Protein 6PFN (pdb70)

CATH classification: 3.40.50.720 (+1 more: 3.40.50.261)

Nearest PDB structures (foldseek):
  6pfn-assembly1_B  TM=1.003E+00  e=1.821E-72  Francisella tularensis subsp. tularensis SCHU S4
  6mgg-assembly2_D  TM=9.702E-01  e=1.115E-62  Francisella tularensis subsp. tularensis SCHU S4
  6pfn-assembly2_D  TM=9.634E-01  e=1.049E-62  Francisella tularensis subsp. tularensis SCHU S4
  6mgg-assembly1_B  TM=9.811E-01  e=5.110E-62  Francisella tularensis subsp. tularensis SCHU S4
  2nu6-assembly1_B  TM=9.637E-01  e=7.414E-46  Escherichia coli

Solvent-accessible surface area: 51787 Å² total; per-residue (Å²): 41,16,56,2,55,152,107,12,84,0,0,0,4,13,0,32,34,176,44,1,31,76,5,2,80,82,5,52,91,63,57,7,62,4,23,0,0,5,24,106,74,97,27,82,70,98,39,47,129,67,59,2,27,60,52,0,70,86,0,27,93,68,23,51,5,62,1,0,5,0,29,18,86,14,59,121,0,70,107,12,0,48,59,0,9,94,23,41,0,99,9,0,0,0,14,16,115,18,3,0,19,14,7,3,8,58,0,24,34,72,15,152,115,73,108,20,112,1,0,0,0,20,7,8,1,0,1,0,0,60,34,1,6,3,4,16,6,25,9,160,22,16,55,118,15,56,0,0,0,0,0,10,2,20,12,0,5,3,4,0,0,15,29,0,28,152,29,20,6,0,0,0,0,6,0,2,1,1,0,7,20,1,20,3,5,32,6,55,64,0,0,121,32,0,32,103,6,125,55,1,87,0,0,0,0,1,1,0,0,0,15,30,31,0,37,64,0,2,101,46,9,112,127,75,17,126,39,52,9,0,0,1,1,0,1,75,23,9,34,91,53,75,111,0,4,21,31,0,0,49,14,70,46,43,123,0,30,5,96,64,0,1,50,23,0,119,80,17,72,10,28,39,10,105,10,0,27,66,0,0,127,50,0,73,110,63,35,66,44,106,28,107,128,178,174,36,54,11,8,17,54,13,10,14,89,15,8,74,90,51,68,5,80,4,5,108,35,59,46,0,108,60,33,83,70,0,4,116,3,17,95,138,54,64,38,154,71,1,16,0,9,0,2,6,27,18,33,27,12,43,209,38,26,0,45,94,100,1,122,41,35,88,59,0,77,90,23,0,102,71,18,33,61,118,80,14,75,10,160,99,29,81,102,110,8,27,36,1,79,10,0,0,0,2,47,48,9,166,45,54,93,73,69,0,12,0,0,0,48,17,38,65,61,37,78,31,5,6,1,33,2,0,44,64,10,38,81,82,28,95,99,16,44,122,33,16,86,116,84,27,35,134,14,92,2,54,35,166,87,10,9,63,53,104,26,0,103,93,6,0,125,140,1,42,6,128,53,148,33,21,84,23,0,15,134,9,0,54,8,0,31,111,0,0,69,82,9,3,2,35,50,2,49,2,33,17,0,0,3,58,137,108,17,48,4,4,4,20,48,34,94,1,31,1,19,69,38,0,14,94,91,27,96,177,23,77,85,52,86,35,94,46,13,61,45,75,114,38,28,133,14,49,97,125,155,60,43,42,7,42,39,185,25,117,9,15,6,72,0,2,23,2,1,0,0,0,0,0,0,6,0,0,52,85,82,18,3,74,6,30,7,0,34,18,68,46,76,0,41,0,21,37,10,13,82,59,198,120,100,38,0,34,27,145,164,63,95,17,136,25,8,35,41,0,0,44,66,2,48,166,69,48,14,66,3,51,137,125,10,72,0,0,0,4,14,0,31,36,181,81,1,30,107,25,2,77,83,6,52,92,65,48,6,66,4,21,0,0,4,25,104,76,100,30,78,68,104,38,49,126,69,53,2,30,60,50,0,70,85,0,26,94,71,24,43,5,61,1,0,5,0,28,20,87,13,56,118,1,74,105,10,0,48,58,0,8,94,25,40,0,104,9,0,0,0,24,15,114,10,7,0,23,12,7,4,9,61,1,26,32,73,12,153,116,74,112,20,97,1,0,0,0,27,7,9,1,0,0,0,0,49,28,1,8,2,4,62,5,29,8,163,24,16,74,108,14,49,0,0,0,0,0,10,2,21,16,0,6,9,4,0,0,14,30,0,34,168,48,28,4,0,0,0,0,5,0,3,1,2,0,11,24,2,23,4,3,35,6,38,44,0,0,94,30,0,32,120,6,124,51,1,88,0,0,0,0,2,0,0,0,0,19,62,33,0,41,65,0,1,98,44,9,110,131,70,14,126,39,47,9,0,0,1,0,0,1,65,19,10,30,97,49,70,105,0,19,24,21,0,0,49,10,67,39,50,132,3,33,4,88,73,0,2,60,23,0,117,83,17,70,9,28,38,10,98,6,0,24,61,0,0,110,57,0,86,97,66,35,50,46,144,78,194,119,34,70,9,8,9,54,14,0,6,86,15,2,66,90,52,64,6,86,10,5,114,34,59,36,0,105,61,30,95,65,0,4,127,3,17,91,141,53,65,35,165,78,1,18,0,13,0,2,5,32,4,9,24,16,42,191,36,26,0,47,95,100,2,131,38,28,90,57,0,82,99,20,0,113,73,4,39,74,87,62,2,70,10,154,100,25,91,60,81,10,26,35,0,76,9,0,0,0,2,51,53,1,80,93,30,82,68,51,0,8,0,0,0,43,19,42,68,59,36,79,31,4,10,2,37,2,0,49,48,12,53,54,89,27,98,82,5,46,161,100,22,81,127,93,25,35,135,14,98,2,54,35,160,88,10,9,62,54,105,26,0,99,94,6,0,130,145,4,46,5,131,54,142,34,20,77,10,0,14,129,8,0,52,8,0,32,115,0,0,69,87,9,3,1,36,74,3,53,0,27,20,0,0,0,62,130,109,13,48,3,5,1,13,29,6,64,2,40,2,15,54,39,0,13,96,90,28,99,177,21,78,85,50,90,36,105,44,15,61,62,81,48,48,28,84,0,58,104,64,128,3,68,8,9,51,28,170,9,57,9,0,0,6,0,27,24,3,1,0,0,0,0,0,0,6,0,0,62,90,89,58,4,93,4,2,1,0,0,25,55,139,99,49,48,30,0,36,100,8,1,82,89,37,128,93,7,150,10,8,0,16,0,44,47,57,165,17,93,120,144,126,71,20,75,43,148,60,6,36,73,2,0,92,125,10,78

InterPro domains:
  IPR003781 CoA-binding [PF02629] (6-99)
  IPR003781 CoA-binding [SM00881] (4-100)
  IPR005810 Succinyl-CoA ligase, alpha subunit [MF_01988] (1-288)
  IPR005810 Succinyl-CoA ligase, alpha subunit [PIRSF001553] (1-287)
  IPR005810 Succinyl-CoA ligase, alpha subunit [TIGR01019] (4-287)
  IPR005811 ATP-citrate synthase/succinyl-CoA ligase, C-terminal domain [PF00549] (151-270)
  IPR016102 Succinyl-CoA synthetase-like [G3DSA:3.40.50.261] (120-289)
  IPR016102 Succinyl-CoA synthetase-like [SSF52210] (123-286)
  IPR017440 ATP-citrate lyase/succinyl-CoA ligase, active site [PS00399] (236-249)
  IPR033847 ATP-citrate lyase/succinyl-CoA ligase, conserved site [PS01216] (152-181)
  IPR036291 NAD(P)-binding domain superfamily [SSF51735] (1-122)

Secondary structure (DSSP, 8-state):
--S--TT-EEEEETTTSHHHHHHHHHHHHHT-EEEEEE-TT-TT-EETTEEEESSHHHHHHHH---EEEE---GGGHHHHHHHHHHHT-SEEEE--S---HHHHHHHHHHGGGSS-EEE-SSS-EEEETTTEEEESS-GGG--EEEEEEEES-SHHHHHHHHHHHHTT--EEEEEE--SSSS-SS-HHHHHHHHHT-TT--EEEEEEESSSSHHHHHHHHHHHH--S-EEEEEE-TTPPTT---SSTT---BTTBS-HHHHHHHHHHTT-EE-S-GGGHHHHHHHHH----TTT-/-B--HHHHHHHHHHTT--B--EEEESSHHHHHHHHHHH--S-EEEEE--SSS-TTTTT-EEEE-SHHHHHHHHHHHTTSPBP-TTS-TT-B----EEEEE----EEEEEEEEEEEETTTTEEEEEEES--SS-HHHHHHH-GGG-EEEEPPTTT---HHHHHHHHHHTT--THHHHHHHHHHHHHHHHHHHTTEEEEEEEEEEEETT--EEE-SEEEEE-GGGGGG-HHHHTT--GGGS-HHHHHHHHTT-EEEE-SSSBEEEESSHHHHHHHHHHHHTTT--B-EEEE--EEEE---SSS---EEEE--EEESSHHHHHHHHHH-/--S--TT-EEEEETTTSHHHHHHHHHHHHHT-EEEEEE-TT-TT-EETTEEEES-HHHHHHHH---EEEE---GGGHHHHHHHHHHHT-SEEEE--S---HHHHHHHHHHTTTSS-EEE-SSS-EEEETTTEEEESS-GGG--EEEEEEEES-SHHHHHHHHHHHHTT--EEEEEE--SSSS-SS-HHHHHHHHHT-TT--EEEEEEESSSSHHHHHHHHHHHH--S-EEEEEE-TTPPTT---SSTT---BTTBS-HHHHHHHHHHTT-EE-S-TTSHHHHHHHHH------/-B--HHHHHHHHHHTT-EE--EEEESSHHHHHHHHHHHT-S-EEEEE--S-S-TTTTT-EEEESSHHHHHHHHHHHTTSEE--TTS-TT-EE---EEEEE---SEEEEEEEEEEEETTTTEEEEEEES-TTS-HHHHHHH-GGG-EEEEPPTTT-S-HHHHHHHHHHTT--THHHHHHHHHHHHHHHHHHHHTEEEEEEEEEEEETTS-EEESSEEEEE-GGGGGG-HHHHTT--GGGS-HHHHHHHHTT-EEEE-S-SEEEEESSHHHHHHHHHHHHHTT--EEEEEE--HHHHHHHHHHHSTT--EEEEE-----TT--EEEE--HHHHHHHH-

Organism: Francisella tularensis subsp. tularensis (strain SCHU S4 / Schu 4) (NCBI:txid177416)

Structure (mmCIF, N/CA/C/O backbone):
data_6PFN
#
_entry.id   6PFN
#
_cell.length_a   69.073
_cell.length_b   158.735
_cell.length_c   73.017
_cell.angle_alpha   90.000
_cell.angle_beta   113.110
_cell.angle_gamma   90.000
#
_symmetry.space_group_name_H-M   'P 1 21 1'
#
loop_
_entity.id
_entity.type
_entity.pdbx_description
1 polymer 'Succinate--CoA ligase [ADP-forming] subunit alpha'
2 polymer 'Succinate--CoA ligase [ADP-forming] subunit beta'
3 non-polymer 'COENZYME A'
4 non-polymer 'ACETATE ION'
5 non-polymer 1,2-ETHANEDIOL
6 water water
#
loop_
_atom_site.group_PDB
_atom_site.id
_atom_site.type_symbol
_atom_site.label_atom_id
_atom_site.label_alt_id
_atom_site.label_comp_id
_atom_site.label_asym_id
_atom_site.label_entity_id
_atom_site.label_seq_id
_atom_site.pdbx_PDB_ins_code
_atom_site.Cartn_x
_atom_site.Cartn_y
_atom_site.Cartn_z
_atom_site.occupancy
_atom_site.B_iso_or_equiv
_atom_site.auth_seq_id
_atom_site.auth_comp_id
_atom_site.auth_asym_id
_atom_site.auth_atom_id
_atom_site.pdbx_PDB_model_num
ATOM 1 N N . SER A 1 2 ? -27.354 4.163 33.116 1.00 26.06 2 SER A N 1
ATOM 2 C CA . SER A 1 2 ? -26.172 3.284 33.216 1.00 23.91 2 SER A CA 1
ATOM 3 C C . SER A 1 2 ? -26.059 2.462 31.941 1.00 22.67 2 SER A C 1
ATOM 4 O O . SER A 1 2 ? -27.079 2.405 31.173 1.00 22.83 2 SER A O 1
ATOM 7 N N . VAL A 1 3 ? -24.895 1.835 31.695 1.00 20.83 3 VAL A N 1
ATOM 8 C CA . VAL A 1 3 ? -24.746 0.918 30.528 1.00 20.86 3 VAL A CA 1
ATOM 9 C C . VAL A 1 3 ? -24.144 -0.394 30.993 1.00 19.22 3 VAL A C 1
ATOM 10 O O . VAL A 1 3 ? -23.414 -0.376 32.010 1.00 18.05 3 VAL A O 1
ATOM 14 N N . LEU A 1 4 ? -24.583 -1.456 30.309 1.00 19.96 4 LEU A N 1
ATOM 15 C CA . LEU A 1 4 ? -24.024 -2.838 30.324 1.00 19.61 4 LEU A CA 1
ATOM 16 C C . LEU A 1 4 ? -24.260 -3.566 31.661 1.00 20.15 4 LEU A C 1
ATOM 17 O O . LEU A 1 4 ? -24.485 -4.790 31.591 1.00 21.41 4 LEU A O 1
ATOM 22 N N . VAL A 1 5 ? -24.048 -2.932 32.814 1.00 19.42 5 VAL A N 1
ATOM 23 C CA . VAL A 1 5 ? -24.202 -3.667 34.119 1.00 20.01 5 VAL A CA 1
ATOM 24 C C . VAL A 1 5 ? -25.133 -2.870 35.021 1.00 21.04 5 VAL A C 1
ATOM 25 O O . VAL A 1 5 ? -25.085 -1.620 35.012 1.00 20.31 5 VAL A O 1
ATOM 29 N N . ASP A 1 6 ? -25.944 -3.579 35.777 1.00 20.25 6 ASP A N 1
ATOM 30 C CA . ASP A 1 6 ? -26.907 -2.927 36.695 1.00 21.09 6 ASP A CA 1
ATOM 31 C C . ASP A 1 6 ? -27.226 -3.928 37.814 1.00 20.22 6 ASP A C 1
ATOM 32 O O . ASP A 1 6 ? -26.590 -4.949 37.881 1.00 20.12 6 ASP A O 1
ATOM 37 N N . LYS A 1 7 ? -28.153 -3.590 38.705 1.00 22.47 7 LYS A N 1
ATOM 38 C CA . LYS A 1 7 ? -28.424 -4.407 39.910 1.00 22.71 7 LYS A CA 1
ATOM 39 C C . LYS A 1 7 ? -28.928 -5.796 39.515 1.00 21.84 7 LYS A C 1
ATOM 40 O O . LYS A 1 7 ? -28.865 -6.673 40.385 1.00 22.82 7 LYS A O 1
ATOM 46 N N . ASN A 1 8 ? -29.343 -6.045 38.260 1.00 19.06 8 ASN A N 1
ATOM 47 C CA . ASN A 1 8 ? -29.857 -7.370 37.838 1.00 19.47 8 ASN A CA 1
ATOM 48 C C . ASN A 1 8 ? -28.735 -8.268 37.283 1.00 19.17 8 ASN A C 1
ATOM 49 O O . ASN A 1 8 ? -28.966 -9.463 37.052 1.00 18.65 8 ASN A O 1
ATOM 54 N N . THR A 1 9 ? -27.549 -7.724 37.082 1.00 17.37 9 THR A N 1
ATOM 55 C CA . THR A 1 9 ? -26.445 -8.461 36.425 1.00 17.52 9 THR A CA 1
ATOM 56 C C . THR A 1 9 ? -26.003 -9.635 37.282 1.00 17.90 9 THR A C 1
ATOM 57 O O . THR A 1 9 ? -25.701 -9.406 38.466 1.00 18.98 9 THR A O 1
ATOM 61 N N . LYS A 1 10 ? -25.970 -10.833 36.716 1.00 17.98 10 LYS A N 1
ATOM 62 C CA . LYS A 1 10 ? -25.471 -12.042 37.407 1.00 19.33 10 LYS A CA 1
ATOM 63 C C . LYS A 1 10 ? -24.032 -12.311 36.947 1.00 18.42 10 LYS A C 1
ATOM 64 O O . LYS A 1 10 ? -23.822 -12.546 35.743 1.00 17.92 10 LYS A O 1
ATOM 70 N N . VAL A 1 11 ? -23.097 -12.321 37.902 1.00 16.87 11 VAL A N 1
ATOM 71 C CA . VAL A 1 11 ? -21.660 -12.301 37.574 1.00 17.45 11 VAL A CA 1
ATOM 72 C C . VAL A 1 11 ? -21.044 -13.653 37.938 1.00 17.08 11 VAL A C 1
ATOM 73 O O . VAL A 1 11 ? -21.066 -14.008 39.136 1.00 17.02 11 VAL A O 1
ATOM 77 N N . LEU A 1 12 ? -20.351 -14.286 37.000 1.00 16.20 12 LEU A N 1
ATOM 78 C CA . LEU A 1 12 ? -19.437 -15.406 37.265 1.00 17.17 12 LEU A CA 1
ATOM 79 C C . LEU A 1 12 ? -17.986 -14.921 37.355 1.00 18.11 12 LEU A C 1
ATOM 80 O O . LEU A 1 12 ? -17.628 -13.845 36.797 1.00 18.52 12 LEU A O 1
ATOM 85 N N . VAL A 1 13 ? -17.173 -15.625 38.137 1.00 17.38 13 VAL A N 1
ATOM 86 C CA . VAL A 1 13 ? -15.736 -15.269 38.294 1.00 17.50 13 VAL A CA 1
ATOM 87 C C . VAL A 1 13 ? -14.887 -16.424 37.779 1.00 17.51 13 VAL A C 1
ATOM 88 O O . VAL A 1 13 ? -15.027 -17.551 38.246 1.00 17.12 13 VAL A O 1
ATOM 92 N N . GLN A 1 14 ? -14.092 -16.173 36.727 1.00 16.17 14 GLN A N 1
ATOM 93 C CA . GLN A 1 14 ? -13.092 -17.137 36.236 1.00 17.22 14 GLN A CA 1
ATOM 94 C C . GLN A 1 14 ? -11.789 -16.920 37.027 1.00 18.00 14 GLN A C 1
ATOM 95 O O . GLN A 1 14 ? -11.285 -15.780 37.092 1.00 18.04 14 GLN A O 1
ATOM 101 N N . GLY A 1 15 ? -11.311 -17.978 37.682 1.00 18.11 15 GLY A N 1
ATOM 102 C CA . GLY A 1 15 ? -10.221 -17.933 38.684 1.00 19.31 15 GLY A CA 1
ATOM 103 C C . GLY A 1 15 ? -10.749 -17.496 40.050 1.00 20.13 15 GLY A C 1
ATOM 104 O O . GLY A 1 15 ? -10.065 -16.829 40.777 1.00 19.85 15 GLY A O 1
ATOM 105 N N . PHE A 1 16 ? -11.988 -17.882 40.358 1.00 21.20 16 PHE A N 1
ATOM 106 C CA . PHE A 1 16 ? -12.778 -17.465 41.535 1.00 20.44 16 PHE A CA 1
ATOM 107 C C . PHE A 1 16 ? -12.002 -17.837 42.811 1.00 21.20 16 PHE A C 1
ATOM 108 O O . PHE A 1 16 ? -12.064 -17.094 43.789 1.00 20.81 16 PHE A O 1
ATOM 116 N N . THR A 1 17 ? -11.339 -18.970 42.779 1.00 21.71 17 THR A N 1
ATOM 117 C CA . THR A 1 17 ? -10.708 -19.575 43.979 1.00 24.02 17 THR A CA 1
ATOM 118 C C . THR A 1 17 ? -9.300 -19.016 44.207 1.00 24.49 17 THR A C 1
ATOM 119 O O . THR A 1 17 ? -8.720 -19.268 45.295 1.00 22.19 17 THR A O 1
ATOM 123 N N . GLY A 1 18 ? -8.774 -18.263 43.255 1.00 24.59 18 GLY A N 1
ATOM 124 C CA . GLY A 1 18 ? -7.465 -17.611 43.373 1.00 25.55 18 GLY A CA 1
ATOM 125 C C . GLY A 1 18 ? -7.462 -16.460 44.351 1.00 26.05 18 GLY A C 1
ATOM 126 O O . GLY A 1 18 ? -8.524 -16.000 44.841 1.00 25.82 18 GLY A O 1
ATOM 127 N N . LYS A 1 19 ? -6.278 -15.915 44.576 1.00 27.76 19 LYS A N 1
ATOM 128 C CA A LYS A 1 19 ? -6.049 -14.816 45.548 0.60 28.21 19 LYS A CA 1
ATOM 129 C CA B LYS A 1 19 ? -6.059 -14.813 45.548 0.40 26.99 19 LYS A CA 1
ATOM 130 C C . LYS A 1 19 ? -6.881 -13.575 45.180 1.00 27.39 19 LYS A C 1
ATOM 131 O O . LYS A 1 19 ? -7.637 -13.071 46.065 1.00 25.25 19 LYS A O 1
ATOM 142 N N . ASN A 1 20 ? -6.718 -13.062 43.950 1.00 25.43 20 ASN A N 1
ATOM 143 C CA . ASN A 1 20 ? -7.435 -11.837 43.513 1.00 25.77 20 ASN A CA 1
ATOM 144 C C . ASN A 1 20 ? -8.899 -12.201 43.259 1.00 22.35 20 ASN A C 1
ATOM 145 O O . ASN A 1 20 ? -9.743 -11.417 43.611 1.00 22.77 20 ASN A O 1
ATOM 150 N N . GLY A 1 21 ? -9.203 -13.341 42.673 1.00 22.40 21 GLY A N 1
ATOM 151 C CA . GLY A 1 21 ? -10.621 -13.732 42.496 1.00 23.22 21 GLY A CA 1
ATOM 152 C C . GLY A 1 21 ? -11.352 -13.728 43.829 1.00 23.03 21 GLY A C 1
ATOM 153 O O . GLY A 1 21 ? -12.500 -13.234 43.921 1.00 22.20 21 GLY A O 1
ATOM 154 N N . THR A 1 22 ? -10.683 -14.222 44.860 1.00 22.79 22 THR A N 1
ATOM 155 C CA . THR A 1 22 ? -11.318 -14.331 46.201 1.00 22.70 22 THR A CA 1
ATOM 156 C C . THR A 1 22 ? -11.496 -12.926 46.764 1.00 22.80 22 THR A C 1
ATOM 157 O O . THR A 1 22 ? -12.641 -12.541 47.110 1.00 23.83 22 THR A O 1
ATOM 161 N N . PHE A 1 23 ? -10.419 -12.145 46.842 1.00 23.66 23 PHE A N 1
ATOM 162 C CA . PHE A 1 23 ? -10.427 -10.798 47.451 1.00 24.58 23 PHE A CA 1
ATOM 163 C C . PHE A 1 23 ? -11.501 -9.922 46.796 1.00 23.70 23 PHE A C 1
ATOM 164 O O . PHE A 1 23 ? -12.356 -9.333 47.468 1.00 22.17 23 PHE A O 1
ATOM 172 N N . HIS A 1 24 ? -11.438 -9.788 45.466 1.00 22.14 24 HIS A N 1
ATOM 173 C CA . HIS A 1 24 ? -12.319 -8.841 44.742 1.00 21.46 24 HIS A CA 1
ATOM 174 C C . HIS A 1 24 ? -13.746 -9.377 44.718 1.00 20.66 24 HIS A C 1
ATOM 175 O O . HIS A 1 24 ? -14.621 -8.541 44.731 1.00 20.51 24 HIS A O 1
ATOM 182 N N . SER A 1 25 ? -13.961 -10.680 44.722 1.00 21.08 25 SER A N 1
ATOM 183 C CA . SER A 1 25 ? -15.337 -11.223 44.796 1.00 22.19 25 SER A CA 1
ATOM 184 C C . SER A 1 25 ? -15.921 -10.849 46.162 1.00 21.75 25 SER A C 1
ATOM 185 O O . SER A 1 25 ? -17.097 -10.472 46.230 1.00 21.21 25 SER A O 1
ATOM 188 N N . GLU A 1 26 ? -15.123 -10.935 47.229 1.00 22.75 26 GLU A N 1
ATOM 189 C CA . GLU A 1 26 ? -15.609 -10.572 48.592 1.00 23.41 26 GLU A CA 1
ATOM 190 C C . GLU A 1 26 ? -16.013 -9.102 48.623 1.00 22.20 26 GLU A C 1
ATOM 191 O O . GLU A 1 26 ? -17.086 -8.785 49.125 1.00 21.68 26 GLU A O 1
ATOM 197 N N . GLN A 1 27 ? -15.201 -8.217 48.049 1.00 21.99 27 GLN A N 1
ATOM 198 C CA . GLN A 1 27 ? -15.520 -6.780 47.941 1.00 22.02 27 GLN A CA 1
ATOM 199 C C . GLN A 1 27 ? -16.765 -6.593 47.075 1.00 20.79 27 GLN A C 1
ATOM 200 O O . GLN A 1 27 ? -17.572 -5.737 47.422 1.00 20.50 27 GLN A O 1
ATOM 206 N N . ALA A 1 28 ? -16.880 -7.303 45.932 1.00 20.69 28 ALA A N 1
ATOM 207 C CA . ALA A 1 28 ? -18.079 -7.145 45.085 1.00 20.13 28 ALA A CA 1
ATOM 208 C C . ALA A 1 28 ? -19.350 -7.542 45.881 1.00 19.40 28 ALA A C 1
ATOM 209 O O . ALA A 1 28 ? -20.378 -6.834 45.805 1.00 19.22 28 ALA A O 1
ATOM 211 N N . ILE A 1 29 ? -19.298 -8.642 46.599 1.00 20.17 29 ILE A N 1
ATOM 212 C CA . ILE A 1 29 ? -20.473 -9.119 47.393 1.00 21.04 29 ILE A CA 1
ATOM 213 C C . ILE A 1 29 ? -20.828 -8.056 48.436 1.00 21.48 29 ILE A C 1
ATOM 214 O O . ILE A 1 29 ? -22.020 -7.734 48.573 1.00 21.79 29 ILE A O 1
ATOM 219 N N . ALA A 1 30 ? -19.838 -7.470 49.106 1.00 22.05 30 ALA A N 1
ATOM 220 C CA . ALA A 1 30 ? -20.064 -6.433 50.144 1.00 23.05 30 ALA A CA 1
ATOM 221 C C . ALA A 1 30 ? -20.711 -5.196 49.506 1.00 23.61 30 ALA A C 1
ATOM 222 O O . ALA A 1 30 ? -21.515 -4.515 50.152 1.00 23.48 30 ALA A O 1
ATOM 224 N N . TYR A 1 31 ? -20.398 -4.921 48.230 1.00 21.60 31 TYR A N 1
ATOM 225 C CA . TYR A 1 31 ? -20.951 -3.781 47.458 1.00 22.36 31 TYR A CA 1
ATOM 226 C C . TYR A 1 31 ? -22.394 -4.047 46.985 1.00 22.79 31 TYR A C 1
ATOM 227 O O . TYR A 1 31 ? -23.026 -3.096 46.473 1.00 23.45 31 TYR A O 1
ATOM 236 N N . GLY A 1 32 ? -22.875 -5.297 47.015 1.00 22.37 32 GLY A N 1
ATOM 237 C CA . GLY A 1 32 ? -24.227 -5.650 46.542 1.00 22.23 32 GLY A CA 1
ATOM 238 C C . GLY A 1 32 ? -24.226 -6.195 45.126 1.00 22.08 32 GLY A C 1
ATOM 239 O O . GLY A 1 32 ? -25.329 -6.362 44.579 1.00 23.19 32 GLY A O 1
ATOM 240 N N . THR A 1 33 ? -23.054 -6.507 44.577 1.00 19.83 33 THR A N 1
ATOM 241 C CA . THR A 1 33 ? -22.910 -7.190 43.280 1.00 19.60 33 THR A CA 1
ATOM 242 C C . THR A 1 33 ? -23.260 -8.661 43.409 1.00 18.75 33 THR A C 1
ATOM 243 O O . THR A 1 33 ? -22.851 -9.348 44.426 1.00 17.63 33 THR A O 1
ATOM 247 N N . ASN A 1 34 ? -24.015 -9.133 42.434 1.00 17.43 34 ASN A N 1
ATOM 248 C CA . ASN A 1 34 ? -24.520 -10.512 42.406 1.00 17.71 34 ASN A CA 1
ATOM 249 C C . ASN A 1 34 ? -23.428 -11.462 41.861 1.00 17.89 34 ASN A C 1
ATOM 250 O O . ASN A 1 34 ? -23.432 -11.764 40.643 1.00 17.60 34 ASN A O 1
ATOM 255 N N . ILE A 1 35 ? -22.582 -11.972 42.739 1.00 17.74 35 ILE A N 1
ATOM 256 C CA . ILE A 1 35 ? -21.561 -13.003 42.402 1.00 17.78 35 ILE A CA 1
ATOM 257 C C . ILE A 1 35 ? -22.274 -14.353 42.520 1.00 18.67 35 ILE A C 1
ATOM 258 O O . ILE A 1 35 ? -22.592 -14.782 43.660 1.00 16.98 35 ILE A O 1
ATOM 263 N N . VAL A 1 36 ? -22.605 -14.987 41.398 1.00 18.55 36 VAL A N 1
ATOM 264 C CA . VAL A 1 36 ? -23.421 -16.248 41.438 1.00 19.12 36 VAL A CA 1
ATOM 265 C C . VAL A 1 36 ? -22.545 -17.485 41.590 1.00 19.56 36 VAL A C 1
ATOM 266 O O . VAL A 1 36 ? -23.087 -18.581 41.834 1.00 19.92 36 VAL A O 1
ATOM 270 N N . GLY A 1 37 ? -21.238 -17.332 41.474 1.00 19.30 37 GLY A N 1
ATOM 271 C CA . GLY A 1 37 ? -20.302 -18.452 41.515 1.00 19.97 37 GLY A CA 1
ATOM 272 C C . GLY A 1 37 ? -19.138 -18.259 40.600 1.00 19.07 37 GLY A C 1
ATOM 273 O O . GLY A 1 37 ? -18.866 -17.116 40.187 1.00 17.60 37 GLY A O 1
ATOM 274 N N . GLY A 1 38 ? -18.423 -19.351 40.352 1.00 19.32 38 GLY A N 1
ATOM 275 C CA . GLY A 1 38 ? -17.203 -19.200 39.562 1.00 19.63 38 GLY A CA 1
ATOM 276 C C . GLY A 1 38 ? -16.723 -20.493 39.012 1.00 19.31 38 GLY A C 1
ATOM 277 O O . GLY A 1 38 ? -17.294 -21.534 39.329 1.00 19.43 38 GLY A O 1
ATOM 278 N N . VAL A 1 39 ? -15.675 -20.377 38.209 1.00 19.48 39 VAL A N 1
ATOM 279 C CA . VAL A 1 39 ? -15.025 -21.496 37.486 1.00 20.14 39 VAL A CA 1
ATOM 280 C C . VAL A 1 39 ? -13.539 -21.471 37.811 1.00 20.63 39 VAL A C 1
ATOM 281 O O . VAL A 1 39 ? -12.882 -20.418 37.628 1.00 20.95 39 VAL A O 1
ATOM 285 N N . THR A 1 40 ? -13.061 -22.602 38.279 1.00 21.37 40 THR A N 1
ATOM 286 C CA . THR A 1 40 ? -11.645 -22.966 38.410 1.00 22.37 40 THR A CA 1
ATOM 287 C C . THR A 1 40 ? -11.573 -24.436 38.031 1.00 22.93 40 THR A C 1
ATOM 288 O O . THR A 1 40 ? -12.099 -25.300 38.736 1.00 22.64 40 THR A O 1
ATOM 292 N N . PRO A 1 41 ? -10.950 -24.761 36.881 1.00 23.14 41 PRO A N 1
ATOM 293 C CA . PRO A 1 41 ? -10.868 -26.152 36.453 1.00 24.87 41 PRO A CA 1
ATOM 294 C C . PRO A 1 41 ? -10.261 -26.996 37.584 1.00 25.88 41 PRO A C 1
ATOM 295 O O . PRO A 1 41 ? -9.205 -26.632 38.082 1.00 27.33 41 PRO A O 1
ATOM 299 N N . GLY A 1 42 ? -10.941 -28.078 37.936 1.00 27.65 42 GLY A N 1
ATOM 300 C CA . GLY A 1 42 ? -10.489 -29.042 38.959 1.00 30.67 42 GLY A CA 1
ATOM 301 C C . GLY A 1 42 ? -11.178 -28.826 40.293 1.00 31.85 42 GLY A C 1
ATOM 302 O O . GLY A 1 42 ? -11.001 -29.692 41.183 1.00 31.95 42 GLY A O 1
ATOM 303 N N . LYS A 1 43 ? -11.886 -27.693 40.470 1.00 31.15 43 LYS A N 1
ATOM 304 C CA . LYS A 1 43 ? -12.575 -27.352 41.745 1.00 30.81 43 LYS A CA 1
ATOM 305 C C . LYS A 1 43 ? -14.093 -27.381 41.582 1.00 29.45 43 LYS A C 1
ATOM 306 O O . LYS A 1 43 ? -14.775 -26.969 42.540 1.00 29.84 43 LYS A O 1
ATOM 312 N N . GLY A 1 44 ? -14.584 -27.966 40.484 1.00 28.01 44 GLY A N 1
ATOM 313 C CA . GLY A 1 44 ? -16.025 -28.173 40.248 1.00 27.94 44 GLY A CA 1
ATOM 314 C C . GLY A 1 44 ? -16.676 -28.907 41.414 1.00 29.16 44 GLY A C 1
ATOM 315 O O . GLY A 1 44 ? -16.035 -29.829 41.979 1.00 27.93 44 GLY A O 1
ATOM 316 N N . GLY A 1 45 ? -17.891 -28.507 41.792 1.00 29.15 45 GLY A N 1
ATOM 317 C CA . GLY A 1 45 ? -18.682 -29.211 42.817 1.00 30.33 45 GLY A CA 1
ATOM 318 C C . GLY A 1 45 ? -18.314 -28.765 44.216 1.00 31.35 45 GLY A C 1
ATOM 319 O O . GLY A 1 45 ? -18.930 -29.285 45.148 1.00 35.32 45 GLY A O 1
ATOM 320 N N . THR A 1 46 ? -17.382 -27.820 44.383 1.00 30.34 46 THR A N 1
ATOM 321 C CA . THR A 1 46 ? -17.021 -27.248 45.708 1.00 30.54 46 THR A CA 1
ATOM 322 C C . THR A 1 46 ? -17.805 -25.946 45.965 1.00 30.35 46 THR A C 1
ATOM 323 O O . THR A 1 46 ? -18.556 -25.477 45.071 1.00 28.75 46 THR A O 1
ATOM 327 N N . THR A 1 47 ? -17.646 -25.395 47.164 1.00 28.10 47 THR A N 1
ATOM 328 C CA . THR A 1 47 ? -18.217 -24.101 47.563 1.00 28.57 47 THR A CA 1
ATOM 329 C C . THR A 1 47 ? -17.069 -23.160 47.905 1.00 27.46 47 THR A C 1
ATOM 330 O O . THR A 1 47 ? -16.110 -23.601 48.527 1.00 29.21 47 THR A O 1
ATOM 334 N N . HIS A 1 48 ? -17.178 -21.915 47.484 1.00 24.56 48 HIS A N 1
ATOM 335 C CA . HIS A 1 48 ? -16.212 -20.841 47.794 1.00 24.26 48 HIS A CA 1
ATOM 336 C C . HIS A 1 48 ? -17.023 -19.581 48.060 1.00 23.59 48 HIS A C 1
ATOM 337 O O . HIS A 1 48 ? -17.867 -19.222 47.221 1.00 22.96 48 HIS A O 1
ATOM 344 N N . LEU A 1 49 ? -16.789 -18.918 49.188 1.00 23.88 49 LEU A N 1
ATOM 345 C CA . LEU A 1 49 ? -17.552 -17.697 49.578 1.00 23.93 49 LEU A CA 1
ATOM 346 C C . LEU A 1 49 ? -19.057 -18.010 49.551 1.00 23.62 49 LEU A C 1
ATOM 347 O O . LEU A 1 49 ? -19.845 -17.118 49.200 1.00 24.41 49 LEU A O 1
ATOM 352 N N . ASP A 1 50 ? -19.438 -19.228 49.908 1.00 24.38 50 ASP A N 1
ATOM 353 C CA . ASP A 1 50 ? -20.854 -19.698 50.025 1.00 25.72 50 ASP A CA 1
ATOM 354 C C . ASP A 1 50 ? -21.533 -19.616 48.646 1.00 26.51 50 ASP A C 1
ATOM 355 O O . ASP A 1 50 ? -22.732 -19.334 48.583 1.00 27.61 50 ASP A O 1
ATOM 360 N N . ARG A 1 51 ? -20.766 -19.847 47.581 1.00 24.76 51 ARG A N 1
ATOM 361 C CA . ARG A 1 51 ? -21.252 -19.813 46.181 1.00 23.73 51 ARG A CA 1
ATOM 362 C C . ARG A 1 51 ? -20.712 -21.058 45.493 1.00 22.83 51 ARG A C 1
ATOM 363 O O . ARG A 1 51 ? -19.640 -21.538 45.838 1.00 23.39 51 ARG A O 1
ATOM 371 N N . PRO A 1 52 ? -21.394 -21.586 44.463 1.00 21.48 52 PRO A N 1
ATOM 372 C CA . PRO A 1 52 ? -20.938 -22.786 43.758 1.00 22.74 52 PRO A CA 1
ATOM 373 C C . PRO A 1 52 ? -19.725 -22.516 42.855 1.00 22.41 52 PRO A C 1
ATOM 374 O O . PRO A 1 52 ? -19.629 -21.427 42.242 1.00 21.09 52 PRO A O 1
ATOM 378 N N . VAL A 1 53 ? -18.851 -23.499 42.789 1.00 21.94 53 VAL A N 1
ATOM 379 C CA . VAL A 1 53 ? -17.677 -23.532 41.886 1.00 22.64 53 VAL A CA 1
ATOM 380 C C . VAL A 1 53 ? -17.943 -24.608 40.844 1.00 23.25 53 VAL A C 1
ATOM 381 O O . VAL A 1 53 ? -18.481 -25.679 41.190 1.00 24.23 53 VAL A O 1
ATOM 385 N N . PHE A 1 54 ? -17.572 -24.329 39.595 1.00 21.33 54 PHE A N 1
ATOM 386 C CA . PHE A 1 54 ? -17.777 -25.232 38.446 1.00 21.92 54 PHE A CA 1
ATOM 387 C C . PHE A 1 54 ? -16.423 -25.505 37.787 1.00 22.06 54 PHE A C 1
ATOM 388 O O . PHE A 1 54 ? -15.501 -24.627 37.854 1.00 21.30 54 PHE A O 1
ATOM 396 N N . ASN A 1 55 ? -16.334 -26.643 37.108 1.00 22.36 55 ASN A N 1
ATOM 397 C CA . ASN A 1 55 ? -15.146 -26.987 36.302 1.00 23.51 55 ASN A CA 1
ATOM 398 C C . ASN A 1 55 ? -15.151 -26.215 34.984 1.00 21.89 55 ASN A C 1
ATOM 399 O O . ASN A 1 55 ? -14.076 -25.994 34.450 1.00 21.89 55 ASN A O 1
ATOM 404 N N . THR A 1 56 ? -16.321 -25.887 34.455 1.00 21.82 56 THR A N 1
ATOM 405 C CA . THR A 1 56 ? -16.445 -25.289 33.102 1.00 21.03 56 THR A CA 1
ATOM 406 C C . THR A 1 56 ? -17.483 -24.176 33.089 1.00 20.51 56 THR A C 1
ATOM 407 O O . THR A 1 56 ? -18.455 -24.183 33.882 1.00 19.94 56 THR A O 1
ATOM 411 N N . MET A 1 57 ? -17.297 -23.209 32.184 1.00 19.74 57 MET A N 1
ATOM 412 C CA . MET A 1 57 ? -18.246 -22.091 32.052 1.00 19.46 57 MET A CA 1
ATOM 413 C C . MET A 1 57 ? -19.591 -22.628 31.545 1.00 20.38 57 MET A C 1
ATOM 414 O O . MET A 1 57 ? -20.615 -22.068 31.966 1.00 20.61 57 MET A O 1
ATOM 419 N N . ALA A 1 58 ? -19.608 -23.679 30.716 1.00 20.29 58 ALA A N 1
ATOM 420 C CA . ALA A 1 58 ? -20.867 -24.303 30.229 1.00 21.47 58 ALA A CA 1
ATOM 421 C C . ALA A 1 58 ? -21.716 -24.783 31.425 1.00 22.12 58 ALA A C 1
ATOM 422 O O . ALA A 1 58 ? -22.916 -24.432 31.511 1.00 23.18 58 ALA A O 1
ATOM 424 N N . GLU A 1 59 ? -21.099 -25.467 32.369 1.00 23.16 59 GLU A N 1
ATOM 425 C CA . GLU A 1 59 ? -21.787 -25.951 33.604 1.00 23.78 59 GLU A CA 1
ATOM 426 C C . GLU A 1 59 ? -22.291 -24.735 34.395 1.00 22.72 59 GLU A C 1
ATOM 427 O O . GLU A 1 59 ? -23.446 -24.719 34.837 1.00 21.39 59 GLU A O 1
ATOM 433 N N . ALA A 1 60 ? -21.426 -23.740 34.586 1.00 22.04 60 ALA A N 1
ATOM 434 C CA . ALA A 1 60 ? -21.703 -22.547 35.400 1.00 20.87 60 ALA A CA 1
ATOM 435 C C . ALA A 1 60 ? -22.871 -21.764 34.812 1.00 20.82 60 ALA A C 1
ATOM 436 O O . ALA A 1 60 ? -23.772 -21.370 35.562 1.00 21.12 60 ALA A O 1
ATOM 438 N N . VAL A 1 61 ? -22.877 -21.510 33.496 1.00 20.14 61 VAL A N 1
ATOM 439 C CA . VAL A 1 61 ? -24.013 -20.793 32.879 1.00 20.75 61 VAL A CA 1
ATOM 440 C C . VAL A 1 61 ? -25.300 -21.623 32.970 1.00 21.27 61 VAL A C 1
ATOM 441 O O . VAL A 1 61 ? -26.353 -21.012 33.225 1.00 21.20 61 VAL A O 1
ATOM 445 N N . ALA A 1 62 ? -25.246 -22.922 32.713 1.00 22.23 62 ALA A N 1
ATOM 446 C CA . ALA A 1 62 ? -26.430 -23.813 32.794 1.00 23.82 62 ALA A CA 1
ATOM 447 C C . ALA A 1 62 ? -27.022 -23.682 34.195 1.00 24.68 62 ALA A C 1
ATOM 448 O O . ALA A 1 62 ? -28.264 -23.575 34.339 1.00 25.71 62 ALA A O 1
ATOM 450 N N . ALA A 1 63 ? -26.171 -23.670 35.211 1.00 24.53 63 ALA A N 1
ATOM 451 C CA . ALA A 1 63 ? -26.628 -23.681 36.623 1.00 23.74 63 ALA A CA 1
ATOM 452 C C . ALA A 1 63 ? -27.135 -22.306 37.061 1.00 23.80 63 ALA A C 1
ATOM 453 O O . ALA A 1 63 ? -28.037 -22.264 37.940 1.00 23.06 63 ALA A O 1
ATOM 455 N N . THR A 1 64 ? -26.539 -21.196 36.587 1.00 21.71 64 THR A N 1
ATOM 456 C CA . THR A 1 64 ? -26.724 -19.868 37.227 1.00 21.62 64 THR A CA 1
ATOM 457 C C . THR A 1 64 ? -27.466 -18.868 36.342 1.00 22.34 64 THR A C 1
ATOM 458 O O . THR A 1 64 ? -27.890 -17.852 36.899 1.00 22.19 64 THR A O 1
ATOM 462 N N . GLY A 1 65 ? -27.513 -19.108 35.034 1.00 22.65 65 GLY A N 1
ATOM 463 C CA . GLY A 1 65 ? -27.993 -18.144 34.015 1.00 22.59 65 GLY A CA 1
ATOM 464 C C . GLY A 1 65 ? -27.176 -16.866 34.019 1.00 22.28 65 GLY A C 1
ATOM 465 O O . GLY A 1 65 ? -27.726 -15.816 33.763 1.00 21.73 65 GLY A O 1
ATOM 466 N N . ALA A 1 66 ? -25.894 -16.921 34.374 1.00 20.97 66 ALA A N 1
ATOM 467 C CA . ALA A 1 66 ? -25.080 -15.689 34.498 1.00 20.45 66 ALA A CA 1
ATOM 468 C C . ALA A 1 66 ? -25.072 -14.933 33.169 1.00 20.87 66 ALA A C 1
ATOM 469 O O . ALA A 1 66 ? -24.967 -15.593 32.129 1.00 21.57 66 ALA A O 1
ATOM 471 N N . ASP A 1 67 ? -24.983 -13.613 33.218 1.00 20.39 67 ASP A N 1
ATOM 472 C CA . ASP A 1 67 ? -24.813 -12.874 31.958 1.00 21.70 67 ASP A CA 1
ATOM 473 C C . ASP A 1 67 ? -23.528 -12.055 31.908 1.00 19.49 67 ASP A C 1
ATOM 474 O O . ASP A 1 67 ? -23.308 -11.413 30.874 1.00 18.06 67 ASP A O 1
ATOM 479 N N . ALA A 1 68 ? -22.697 -12.103 32.948 1.00 16.73 68 ALA A N 1
ATOM 480 C CA . ALA A 1 68 ? -21.408 -11.395 32.957 1.00 16.17 68 ALA A CA 1
ATOM 481 C C . ALA A 1 68 ? -20.367 -12.320 33.586 1.00 16.15 68 ALA A C 1
ATOM 482 O O . ALA A 1 68 ? -20.706 -13.180 34.421 1.00 15.70 68 ALA A O 1
ATOM 484 N N . SER A 1 69 ? -19.114 -12.169 33.195 1.00 15.66 69 SER A N 1
ATOM 485 C CA . SER A 1 69 ? -18.003 -12.890 33.854 1.00 16.43 69 SER A CA 1
ATOM 486 C C . SER A 1 69 ? -16.820 -11.961 34.001 1.00 16.09 69 SER A C 1
ATOM 487 O O . SER A 1 69 ? -16.654 -11.091 33.150 1.00 16.58 69 SER A O 1
ATOM 490 N N . VAL A 1 70 ? -16.052 -12.122 35.067 1.00 16.16 70 VAL A N 1
ATOM 491 C CA . VAL A 1 70 ? -14.791 -11.372 35.261 1.00 15.72 70 VAL A CA 1
ATOM 492 C C . VAL A 1 70 ? -13.655 -12.388 35.369 1.00 16.08 70 VAL A C 1
ATOM 493 O O . VAL A 1 70 ? -13.806 -13.412 36.048 1.00 15.70 70 VAL A O 1
ATOM 497 N N . ILE A 1 71 ? -12.559 -12.106 34.688 1.00 15.60 71 ILE A N 1
ATOM 498 C CA . ILE A 1 71 ? -11.407 -13.025 34.537 1.00 16.24 71 ILE A CA 1
ATOM 499 C C . ILE A 1 71 ? -10.255 -12.541 35.425 1.00 16.31 71 ILE A C 1
ATOM 500 O O . ILE A 1 71 ? -9.695 -11.434 35.183 1.00 16.50 71 ILE A O 1
ATOM 505 N N . TYR A 1 72 ? -9.898 -13.382 36.389 1.00 16.33 72 TYR A N 1
ATOM 506 C CA . TYR A 1 72 ? -8.729 -13.202 37.274 1.00 17.29 72 TYR A CA 1
ATOM 507 C C . TYR A 1 72 ? -7.732 -14.345 37.064 1.00 17.70 72 TYR A C 1
ATOM 508 O O . TYR A 1 72 ? -7.152 -14.847 38.019 1.00 20.16 72 TYR A O 1
ATOM 517 N N . VAL A 1 73 ? -7.601 -14.801 35.839 1.00 18.03 73 VAL A N 1
ATOM 518 C CA A VAL A 1 73 ? -6.695 -15.928 35.502 0.60 18.53 73 VAL A CA 1
ATOM 519 C CA B VAL A 1 73 ? -6.739 -15.925 35.385 0.40 18.00 73 VAL A CA 1
ATOM 520 C C . VAL A 1 73 ? -5.375 -15.344 35.010 1.00 18.96 73 VAL A C 1
ATOM 521 O O . VAL A 1 73 ? -5.342 -14.311 34.319 1.00 18.77 73 VAL A O 1
ATOM 528 N N . PRO A 1 74 ? -4.233 -15.996 35.348 1.00 19.36 74 PRO A N 1
ATOM 529 C CA . PRO A 1 74 ? -2.927 -15.525 34.899 1.00 19.33 74 PRO A CA 1
ATOM 530 C C . PRO A 1 74 ? -2.836 -15.479 33.369 1.00 18.40 74 PRO A C 1
ATOM 531 O O . PRO A 1 74 ? -3.480 -16.237 32.685 1.00 17.11 74 PRO A O 1
ATOM 535 N N . ALA A 1 75 ? -1.995 -14.565 32.885 1.00 18.32 75 ALA A N 1
ATOM 536 C CA . ALA A 1 75 ? -1.921 -14.170 31.469 1.00 18.24 75 ALA A CA 1
ATOM 537 C C . ALA A 1 75 ? -1.826 -15.376 30.541 1.00 18.61 75 ALA A C 1
ATOM 538 O O . ALA A 1 75 ? -2.482 -15.384 29.482 1.00 16.88 75 ALA A O 1
ATOM 540 N N . PRO A 1 76 ? -1.008 -16.421 30.828 1.00 19.34 76 PRO A N 1
ATOM 541 C CA . PRO A 1 76 ? -0.888 -17.525 29.876 1.00 20.53 76 PRO A CA 1
ATOM 542 C C . PRO A 1 76 ? -2.196 -18.267 29.583 1.00 20.34 76 PRO A C 1
ATOM 543 O O . PRO A 1 76 ? -2.272 -18.907 28.531 1.00 20.99 76 PRO A O 1
ATOM 547 N N . PHE A 1 77 ? -3.191 -18.181 30.455 1.00 19.43 77 PHE A N 1
ATOM 548 C CA . PHE A 1 77 ? -4.454 -18.934 30.296 1.00 20.16 77 PHE A CA 1
ATOM 549 C C . PHE A 1 77 ? -5.575 -18.005 29.842 1.00 18.64 77 PHE A C 1
ATOM 550 O O . PHE A 1 77 ? -6.686 -18.485 29.708 1.00 18.55 77 PHE A O 1
ATOM 558 N N . VAL A 1 78 ? -5.306 -16.719 29.635 1.00 17.60 78 VAL A N 1
ATOM 559 C CA . VAL A 1 78 ? -6.405 -15.764 29.346 1.00 17.16 78 VAL A CA 1
ATOM 560 C C . VAL A 1 78 ? -7.056 -16.050 27.993 1.00 16.88 78 VAL A C 1
ATOM 561 O O . VAL A 1 78 ? -8.269 -16.059 27.953 1.00 17.16 78 VAL A O 1
ATOM 565 N N . LYS A 1 79 ? -6.308 -16.277 26.926 1.00 17.16 79 LYS A N 1
ATOM 566 C CA . LYS A 1 79 ? -6.939 -16.541 25.616 1.00 17.42 79 LYS A CA 1
ATOM 567 C C . LYS A 1 79 ? -7.938 -17.703 25.763 1.00 17.38 79 LYS A C 1
ATOM 568 O O . LYS A 1 79 ? -9.083 -17.598 25.303 1.00 17.60 79 LYS A O 1
ATOM 574 N N . ASP A 1 80 ? -7.505 -18.806 26.357 1.00 17.83 80 ASP A N 1
ATOM 575 C CA . ASP A 1 80 ? -8.357 -20.010 26.560 1.00 18.32 80 ASP A CA 1
ATOM 576 C C . ASP A 1 80 ? -9.618 -19.617 27.378 1.00 17.75 80 ASP A C 1
ATOM 577 O O .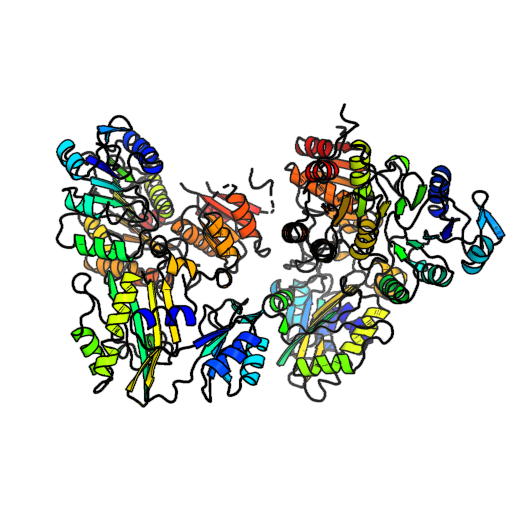 ASP A 1 80 ? -10.747 -20.002 26.971 1.00 17.95 80 ASP A O 1
ATOM 582 N N . SER A 1 81 ? -9.450 -18.910 28.493 1.00 17.19 81 SER A N 1
ATOM 583 C CA A SER A 1 81 ? -10.550 -18.472 29.389 0.60 17.49 81 SER A CA 1
ATOM 584 C CA B SER A 1 81 ? -10.576 -18.517 29.381 0.40 16.91 81 SER A CA 1
ATOM 585 C C . SER A 1 81 ? -11.510 -17.544 28.656 1.00 16.31 81 SER A C 1
ATOM 586 O O . SER A 1 81 ? -12.717 -17.628 28.869 1.00 16.17 81 SER A O 1
ATOM 591 N N . ALA A 1 82 ? -10.984 -16.661 27.819 1.00 16.13 82 ALA A N 1
ATOM 592 C CA . ALA A 1 82 ? -11.787 -15.680 27.050 1.00 16.36 82 ALA A CA 1
ATOM 593 C C . ALA A 1 82 ? -12.632 -16.407 25.989 1.00 15.64 82 ALA A C 1
ATOM 594 O O . ALA A 1 82 ? -13.839 -16.156 25.905 1.00 14.94 82 ALA A O 1
ATOM 596 N N . ILE A 1 83 ? -12.047 -17.308 25.216 1.00 16.37 83 ILE A N 1
ATOM 597 C CA . ILE A 1 83 ? -12.820 -18.054 24.195 1.00 16.74 83 ILE A CA 1
ATOM 598 C C . ILE A 1 83 ? -13.877 -18.890 24.936 1.00 16.63 83 ILE A C 1
ATOM 599 O O . ILE A 1 83 ? -15.010 -18.917 24.507 1.00 17.34 83 ILE A O 1
ATOM 604 N N . GLU A 1 84 ? -13.535 -19.503 26.053 1.00 16.95 84 GLU A N 1
ATOM 605 C CA . GLU A 1 84 ? -14.491 -20.361 26.816 1.00 16.73 84 GLU A CA 1
ATOM 606 C C . GLU A 1 84 ? -15.711 -19.524 27.186 1.00 15.58 84 GLU A C 1
ATOM 607 O O . GLU A 1 84 ? -16.854 -19.991 26.991 1.00 15.32 84 GLU A O 1
ATOM 613 N N . VAL A 1 85 ? -15.510 -18.343 27.774 1.00 15.27 85 VAL A N 1
ATOM 614 C CA . VAL A 1 85 ? -16.655 -17.507 28.209 1.00 15.55 85 VAL A CA 1
ATOM 615 C C . VAL A 1 85 ? -17.398 -16.944 26.971 1.00 15.06 85 VAL A C 1
ATOM 616 O O . VAL A 1 85 ? -18.615 -16.902 26.988 1.00 16.48 85 VAL A O 1
ATOM 620 N N . ILE A 1 86 ? -16.717 -16.547 25.914 1.00 15.42 86 ILE A N 1
ATOM 621 C CA . ILE A 1 86 ? -17.400 -16.065 24.678 1.00 16.31 86 ILE A CA 1
ATOM 622 C C . ILE A 1 86 ? -18.294 -17.174 24.133 1.00 16.03 86 ILE A C 1
ATOM 623 O O . ILE A 1 86 ? -19.401 -16.888 23.682 1.00 17.78 86 ILE A O 1
ATOM 628 N N . ASP A 1 87 ? -17.836 -18.408 24.186 1.00 16.41 87 ASP A N 1
ATOM 629 C CA . ASP A 1 87 ? -18.645 -19.555 23.719 1.00 17.87 87 ASP A CA 1
ATOM 630 C C . ASP A 1 87 ? -19.812 -19.905 24.657 1.00 18.71 87 ASP A C 1
ATOM 631 O O . ASP A 1 87 ? -20.672 -20.684 24.192 1.00 20.29 87 ASP A O 1
ATOM 636 N N . SER A 1 88 ? -19.844 -19.440 25.912 1.00 18.73 88 SER A N 1
ATOM 637 C CA . SER A 1 88 ? -20.750 -19.961 26.970 1.00 18.72 88 SER A CA 1
ATOM 638 C C . SER A 1 88 ? -22.191 -19.415 26.918 1.00 20.67 88 SER A C 1
ATOM 639 O O . SER A 1 88 ? -23.058 -20.056 27.501 1.00 22.45 88 SER A O 1
ATOM 642 N N . GLY A 1 89 ? -22.421 -18.251 26.349 1.00 21.03 89 GLY A N 1
ATOM 643 C CA . GLY A 1 89 ? -23.706 -17.514 26.389 1.00 21.69 89 GLY A CA 1
ATOM 644 C C . GLY A 1 89 ? -23.625 -16.248 27.209 1.00 21.84 89 GLY A C 1
ATOM 645 O O . GLY A 1 89 ? -24.527 -15.397 27.108 1.00 23.40 89 GLY A O 1
ATOM 646 N N . VAL A 1 90 ? -22.555 -16.079 27.985 1.00 20.52 90 VAL A N 1
ATOM 647 C CA . VAL A 1 90 ? -22.306 -14.817 28.749 1.00 19.82 90 VAL A CA 1
ATOM 648 C C . VAL A 1 90 ? -22.197 -13.636 27.788 1.00 18.95 90 VAL A C 1
ATOM 649 O O . VAL A 1 90 ? -21.512 -13.797 26.779 1.00 19.55 90 VAL A O 1
ATOM 653 N N . LYS A 1 91 ? -22.804 -12.486 28.095 1.00 19.38 91 LYS A N 1
ATOM 654 C CA . LYS A 1 91 ? -22.862 -11.329 27.158 1.00 19.73 91 LYS A CA 1
ATOM 655 C C . LYS A 1 91 ? -21.735 -10.336 27.397 1.00 18.26 91 LYS A C 1
ATOM 656 O O . LYS A 1 91 ? -21.504 -9.487 26.543 1.00 17.38 91 LYS A O 1
ATOM 662 N N . LEU A 1 92 ? -21.149 -10.312 28.581 1.00 16.91 92 LEU A N 1
ATOM 663 C CA . LEU A 1 92 ? -20.180 -9.280 28.986 1.00 17.15 92 LEU A CA 1
ATOM 664 C C . LEU A 1 92 ? -19.042 -9.948 29.739 1.00 17.32 92 LEU A C 1
ATOM 665 O O . LEU A 1 92 ? -19.332 -10.720 30.672 1.00 16.82 92 LEU A O 1
ATOM 670 N N . VAL A 1 93 ? -17.819 -9.717 29.290 1.00 16.90 93 VAL A N 1
ATOM 671 C CA . VAL A 1 93 ? -16.587 -10.301 29.849 1.00 16.88 93 VAL A CA 1
ATOM 672 C C . VAL A 1 93 ? -15.655 -9.157 30.244 1.00 16.90 93 VAL A C 1
ATOM 673 O O . VAL A 1 93 ? -15.412 -8.265 29.455 1.00 17.02 93 VAL A O 1
ATOM 677 N N . VAL A 1 94 ? -15.170 -9.197 31.476 1.00 16.43 94 VAL A N 1
ATOM 678 C CA . VAL A 1 94 ? -14.208 -8.197 31.988 1.00 16.33 94 VAL A CA 1
ATOM 679 C C . VAL A 1 94 ? -12.922 -8.952 32.286 1.00 16.19 94 VAL A C 1
ATOM 680 O O . VAL A 1 94 ? -12.951 -9.927 33.080 1.00 16.65 94 VAL A O 1
ATOM 684 N N . ILE A 1 95 ? -11.825 -8.526 31.662 1.00 15.59 95 ILE A N 1
ATOM 685 C CA . ILE A 1 95 ? -10.502 -9.182 31.841 1.00 16.36 95 ILE A CA 1
ATOM 686 C C . ILE A 1 95 ? -9.617 -8.235 32.642 1.00 16.05 95 ILE A C 1
ATOM 687 O O . ILE A 1 95 ? -9.168 -7.219 32.102 1.00 16.11 95 ILE A O 1
ATOM 692 N N . ILE A 1 96 ? -9.310 -8.600 33.884 1.00 15.77 96 ILE A N 1
ATOM 693 C CA . ILE A 1 96 ? -8.423 -7.762 34.729 1.00 15.88 96 ILE A CA 1
ATOM 694 C C . ILE A 1 96 ? -6.961 -8.006 34.394 1.00 16.41 96 ILE A C 1
ATOM 695 O O . ILE A 1 96 ? -6.152 -7.024 34.444 1.00 16.68 96 ILE A O 1
ATOM 700 N N . THR A 1 97 ? -6.644 -9.244 34.009 1.00 16.09 97 THR A N 1
ATOM 701 C CA . THR A 1 97 ? -5.265 -9.756 33.912 1.00 17.07 97 THR A CA 1
ATOM 702 C C . THR A 1 97 ? -4.330 -8.802 33.149 1.00 18.15 97 THR A C 1
ATOM 703 O O . THR A 1 97 ? -4.653 -8.362 32.022 1.00 17.45 97 THR A O 1
ATOM 707 N N . GLU A 1 98 ? -3.140 -8.589 33.699 1.00 18.56 98 GLU A N 1
ATOM 708 C CA . GLU A 1 98 ? -2.019 -7.892 33.022 1.00 19.89 98 GLU A CA 1
ATOM 709 C C . GLU A 1 98 ? -1.099 -8.927 32.360 1.00 18.60 98 GLU A C 1
ATOM 710 O O . GLU A 1 98 ? -0.966 -10.038 32.882 1.00 19.02 98 GLU A O 1
ATOM 716 N N . GLY A 1 99 ? -0.457 -8.563 31.267 1.00 18.09 99 GLY A N 1
ATOM 717 C CA . GLY A 1 99 ? 0.576 -9.407 30.616 1.00 18.18 99 GLY A CA 1
ATOM 718 C C . GLY A 1 99 ? 0.035 -10.330 29.526 1.00 17.67 99 GLY A C 1
ATOM 719 O O . GLY A 1 99 ? 0.755 -11.261 29.109 1.00 16.60 99 GLY A O 1
ATOM 720 N N . VAL A 1 100 ? -1.176 -10.105 29.027 1.00 17.03 100 VAL A N 1
ATOM 721 C CA . VAL A 1 100 ? -1.722 -10.964 27.937 1.00 16.82 100 VAL A CA 1
ATOM 722 C C . VAL A 1 100 ? -0.972 -10.615 26.649 1.00 16.50 100 VAL A C 1
ATOM 723 O O . VAL A 1 100 ? -0.917 -9.442 26.261 1.00 16.39 100 VAL A O 1
ATOM 727 N N . PRO A 1 101 ? -0.448 -11.609 25.906 1.00 17.16 101 PRO A N 1
ATOM 728 C CA . PRO A 1 101 ? 0.195 -11.336 24.614 1.00 17.64 101 PRO A CA 1
ATOM 729 C C . PRO A 1 101 ? -0.742 -10.567 23.663 1.00 17.23 101 PRO A C 1
ATOM 730 O O . PRO A 1 101 ? -1.925 -10.876 23.563 1.00 17.67 101 PRO A O 1
ATOM 734 N N . THR A 1 102 ? -0.184 -9.577 22.992 1.00 16.66 102 THR A N 1
ATOM 735 C CA . THR A 1 102 ? -0.923 -8.718 22.017 1.00 16.82 102 THR A CA 1
ATOM 736 C C . THR A 1 102 ? -1.587 -9.624 20.993 1.00 16.38 102 THR A C 1
ATOM 737 O O . THR A 1 102 ? -2.764 -9.372 20.695 1.00 16.82 102 THR A O 1
ATOM 741 N N . LEU A 1 103 ? -0.880 -10.621 20.472 1.00 16.38 103 LEU A N 1
ATOM 742 C CA . LEU A 1 103 ? -1.427 -11.457 19.375 1.00 16.94 103 LEU A CA 1
ATOM 743 C C . LEU A 1 103 ? -2.557 -12.366 19.909 1.00 17.29 103 LEU A C 1
ATOM 744 O O . LEU A 1 103 ? -3.456 -12.708 19.134 1.00 17.18 103 LEU A O 1
ATOM 749 N N . ASP A 1 104 ? -2.616 -12.643 21.225 1.00 16.87 104 ASP A N 1
ATOM 750 C CA . ASP A 1 104 ? -3.767 -13.376 21.810 1.00 16.97 104 ASP A CA 1
ATOM 751 C C . ASP A 1 104 ? -5.002 -12.454 21.757 1.00 16.55 104 ASP A C 1
ATOM 752 O O . ASP A 1 104 ? -6.102 -12.935 21.353 1.00 16.17 104 ASP A O 1
ATOM 757 N N . MET A 1 105 ? -4.861 -11.170 22.106 1.00 16.85 105 MET A N 1
ATOM 758 C CA . MET A 1 105 ? -6.021 -10.228 22.078 1.00 17.16 105 MET A CA 1
ATOM 759 C C . MET A 1 105 ? -6.389 -9.930 20.615 1.00 16.69 105 MET A C 1
ATOM 760 O O . MET A 1 105 ? -7.546 -9.754 20.313 1.00 15.19 105 MET A O 1
ATOM 765 N N . LEU A 1 106 ? -5.427 -9.970 19.685 1.00 17.07 106 LEU A N 1
ATOM 766 C CA . LEU A 1 106 ? -5.775 -9.733 18.250 1.00 16.73 106 LEU A CA 1
ATOM 767 C C . LEU A 1 106 ? -6.774 -10.818 17.830 1.00 17.30 106 LEU A C 1
ATOM 768 O O . LEU A 1 106 ? -7.822 -10.505 17.160 1.00 16.96 106 LEU A O 1
ATOM 773 N N . VAL A 1 107 ? -6.472 -12.068 18.167 1.00 17.34 107 VAL A N 1
ATOM 774 C CA . VAL A 1 107 ? -7.327 -13.229 17.828 1.00 18.73 107 VAL A CA 1
ATOM 775 C C . VAL A 1 107 ? -8.667 -13.138 18.567 1.00 17.86 107 VAL A C 1
ATOM 776 O O . VAL A 1 107 ? -9.706 -13.341 17.917 1.00 17.66 107 VAL A O 1
ATOM 780 N N . VAL A 1 108 ? -8.652 -12.897 19.869 1.00 17.45 108 VAL A N 1
ATOM 781 C CA . VAL A 1 108 ? -9.900 -12.784 20.676 1.00 17.30 108 VAL A CA 1
ATOM 782 C C . VAL A 1 108 ? -10.766 -11.640 20.101 1.00 16.82 108 VAL A C 1
ATOM 783 O O . VAL A 1 108 ? -11.980 -11.847 19.929 1.00 16.88 108 VAL A O 1
ATOM 787 N N . LYS A 1 109 ? -10.179 -10.491 19.762 1.00 16.20 109 LYS A N 1
ATOM 788 C CA . LYS A 1 109 ? -10.976 -9.352 19.240 1.00 16.87 109 LYS A CA 1
ATOM 789 C C . LYS A 1 109 ? -11.605 -9.741 17.891 1.00 16.61 109 LYS A C 1
ATOM 790 O O . LYS A 1 109 ? -12.779 -9.397 17.632 1.00 16.69 109 LYS A O 1
ATOM 796 N N . GLU A 1 110 ? -10.872 -10.399 17.009 1.00 16.98 110 GLU A N 1
ATOM 797 C CA . GLU A 1 110 ? -11.411 -10.811 15.694 1.00 17.67 110 GLU A CA 1
ATOM 798 C C . GLU A 1 110 ? -12.501 -11.874 15.918 1.00 17.39 110 GLU A C 1
ATOM 799 O O . GLU A 1 110 ? -13.492 -11.861 15.194 1.00 17.98 110 GLU A O 1
ATOM 805 N N . TYR A 1 111 ? -12.344 -12.726 16.923 1.00 17.31 111 TYR A N 1
ATOM 806 C CA . TYR A 1 111 ? -13.304 -13.812 17.251 1.00 17.71 111 TYR A CA 1
ATOM 807 C C . TYR A 1 111 ? -14.650 -13.198 17.662 1.00 18.05 111 TYR A C 1
ATOM 808 O O . TYR A 1 111 ? -15.728 -13.802 17.406 1.00 18.12 111 TYR A O 1
ATOM 817 N N . LEU A 1 112 ? -14.602 -11.995 18.225 1.00 17.97 112 LEU A N 1
ATOM 818 C CA . LEU A 1 112 ? -15.823 -11.315 18.726 1.00 18.62 112 LEU A CA 1
ATOM 819 C C . LEU A 1 112 ? -16.680 -10.766 17.592 1.00 20.49 112 LEU A C 1
ATOM 820 O O . LEU A 1 112 ? -17.818 -10.354 17.899 1.00 19.97 112 LEU A O 1
ATOM 825 N N . LYS A 1 113 ? -16.161 -10.661 16.374 1.00 20.98 113 LYS A N 1
ATOM 826 C CA . LYS A 1 113 ? -16.796 -9.765 15.385 1.00 24.87 113 LYS A CA 1
ATOM 827 C C . LYS A 1 113 ? -18.237 -10.244 15.126 1.00 25.24 113 LYS A C 1
ATOM 828 O O . LYS A 1 113 ? -19.089 -9.377 14.887 1.00 28.83 113 LYS A O 1
ATOM 834 N N . ASP A 1 114 ? -18.525 -11.534 15.141 1.00 23.80 114 ASP A N 1
ATOM 835 C CA . ASP A 1 114 ? -19.903 -11.967 14.779 1.00 27.15 114 ASP A CA 1
ATOM 836 C C . ASP A 1 114 ? -20.628 -12.490 16.012 1.00 24.27 114 ASP A C 1
ATOM 837 O O . ASP A 1 114 ? -21.446 -13.367 15.870 1.00 24.56 114 ASP A O 1
ATOM 842 N N . LYS A 1 115 ? -20.271 -12.029 17.214 1.00 23.55 115 LYS A N 1
ATOM 843 C CA . LYS A 1 115 ? -20.792 -12.674 18.436 1.00 23.18 115 LYS A CA 1
ATOM 844 C C . LYS A 1 115 ? -21.610 -11.618 19.183 1.00 23.78 115 LYS A C 1
ATOM 845 O O . LYS A 1 115 ? -21.311 -10.471 19.072 1.00 26.74 115 LYS A O 1
ATOM 851 N N . ASP A 1 116 ? -22.515 -12.010 20.037 1.00 23.61 116 ASP A N 1
ATOM 852 C CA . ASP A 1 116 ? -23.289 -11.015 20.819 1.00 24.25 116 ASP A CA 1
ATOM 853 C C . ASP A 1 116 ? -22.600 -10.863 22.186 1.00 22.53 116 ASP A C 1
ATOM 854 O O . ASP A 1 116 ? -23.200 -11.306 23.175 1.00 23.86 116 ASP A O 1
ATOM 859 N N . VAL A 1 117 ? -21.321 -10.464 22.194 1.00 19.15 117 VAL A N 1
ATOM 860 C CA . VAL A 1 117 ? -20.485 -10.495 23.432 1.00 18.04 117 VAL A CA 1
ATOM 861 C C . VAL A 1 117 ? -19.586 -9.282 23.434 1.00 17.52 117 VAL A C 1
ATOM 862 O O . VAL A 1 117 ? -18.948 -9.005 22.417 1.00 18.44 117 VAL A O 1
ATOM 866 N N . ARG A 1 118 ? -19.502 -8.588 24.554 1.00 16.47 118 ARG A N 1
ATOM 867 C CA . ARG A 1 118 ? -18.570 -7.461 24.709 1.00 17.34 118 ARG A CA 1
ATOM 868 C C . ARG A 1 118 ? -17.476 -7.900 25.675 1.00 16.83 118 ARG A C 1
ATOM 869 O O . ARG A 1 118 ? -17.799 -8.686 26.613 1.00 17.15 118 ARG A O 1
ATOM 877 N N . VAL A 1 119 ? -16.256 -7.470 25.391 1.00 15.60 119 VAL A N 1
ATOM 878 C CA . VAL A 1 119 ? -15.084 -7.778 26.234 1.00 16.25 119 VAL A CA 1
ATOM 879 C C . VAL A 1 119 ? -14.500 -6.439 26.622 1.00 16.19 119 VAL A C 1
ATOM 880 O O . VAL A 1 119 ? -14.164 -5.662 25.724 1.00 16.01 119 VAL A O 1
ATOM 884 N N . ILE A 1 120 ? -14.297 -6.257 27.922 1.00 15.72 120 ILE A N 1
ATOM 885 C CA . ILE A 1 120 ? -13.629 -5.060 28.453 1.00 16.66 120 ILE A CA 1
ATOM 886 C C . ILE A 1 120 ? -12.297 -5.505 29.050 1.00 16.32 120 ILE A C 1
ATOM 887 O O . ILE A 1 120 ? -12.299 -6.395 29.913 1.00 17.24 120 ILE A O 1
ATOM 892 N N . GLY A 1 121 ? -11.204 -4.904 28.603 1.00 16.55 121 GLY A N 1
ATOM 893 C CA . GLY A 1 121 ? -9.861 -5.270 29.047 1.00 16.23 121 GLY A CA 1
ATOM 894 C C . GLY A 1 121 ? -9.094 -5.811 27.852 1.00 16.84 121 GLY A C 1
ATOM 895 O O . GLY A 1 121 ? -9.505 -5.632 26.694 1.00 16.92 121 GLY A O 1
ATOM 896 N N . PRO A 1 122 ? -7.945 -6.438 28.073 1.00 17.53 122 PRO A N 1
ATOM 897 C CA . PRO A 1 122 ? -7.427 -6.762 29.400 1.00 17.25 122 PRO A CA 1
ATOM 898 C C . PRO A 1 122 ? -6.668 -5.618 30.076 1.00 17.04 122 PRO A C 1
ATOM 899 O O . PRO A 1 122 ? -6.734 -4.469 29.673 1.00 17.70 122 PRO A O 1
ATOM 903 N N . ASN A 1 123 ? -6.009 -5.952 31.170 1.00 17.29 123 ASN A N 1
ATOM 904 C CA . ASN A 1 123 ? -5.122 -5.014 31.899 1.00 17.23 123 ASN A CA 1
ATOM 905 C C . ASN A 1 123 ? -5.927 -3.769 32.279 1.00 16.65 123 ASN A C 1
ATOM 906 O O . ASN A 1 123 ? -5.490 -2.643 31.983 1.00 16.48 123 ASN A O 1
ATOM 911 N N . CYS A 1 124 ? -7.053 -3.965 32.934 1.00 16.68 124 CYS A N 1
ATOM 912 C CA . CYS A 1 124 ? -8.047 -2.894 33.201 1.00 17.15 124 CYS A CA 1
ATOM 913 C C . CYS A 1 124 ? -8.664 -3.125 34.572 1.00 17.56 124 CYS A C 1
ATOM 914 O O . CYS A 1 124 ? -8.569 -4.216 35.146 1.00 17.15 124 CYS A O 1
ATOM 917 N N . PRO A 1 125 ? -9.241 -2.066 35.174 1.00 17.85 125 PRO A N 1
ATOM 918 C CA . PRO A 1 125 ? -9.874 -2.181 36.478 1.00 18.35 125 PRO A CA 1
ATOM 919 C C . PRO A 1 125 ? -11.323 -2.700 36.430 1.00 17.89 125 PRO A C 1
ATOM 920 O O . PRO A 1 125 ? -11.812 -3.100 37.477 1.00 18.55 125 PRO A O 1
ATOM 924 N N . GLY A 1 126 ? -11.905 -2.732 35.233 1.00 17.43 126 GLY A N 1
ATOM 925 C CA . GLY A 1 126 ? -13.266 -3.224 34.982 1.00 18.13 126 GLY A CA 1
ATOM 926 C C . GLY A 1 126 ? -14.304 -2.119 34.799 1.00 18.68 126 GLY A C 1
ATOM 927 O O . GLY A 1 126 ? -14.006 -0.993 34.325 1.00 18.32 126 GLY A O 1
ATOM 928 N N . ILE A 1 127 ? -15.546 -2.443 35.134 1.00 17.83 127 ILE A N 1
ATOM 929 C CA . ILE A 1 127 ? -16.708 -1.575 34.849 1.00 17.71 127 ILE A CA 1
ATOM 930 C C . ILE A 1 127 ? -17.517 -1.470 36.131 1.00 17.95 127 ILE A C 1
ATOM 931 O O . ILE A 1 127 ? -17.657 -2.485 36.830 1.00 18.46 127 ILE A O 1
ATOM 936 N N . ILE A 1 128 ? -18.043 -0.284 36.415 1.00 17.18 128 ILE A N 1
ATOM 937 C CA . ILE A 1 128 ? -18.893 -0.083 37.611 1.00 17.53 128 ILE A CA 1
ATOM 938 C C . ILE A 1 128 ? -20.052 0.841 37.270 1.00 18.35 128 ILE A C 1
ATOM 939 O O . ILE A 1 128 ? -19.841 1.868 36.576 1.00 17.06 128 ILE A O 1
ATOM 944 N N . THR A 1 129 ? -21.241 0.450 37.724 1.00 17.87 129 THR A N 1
ATOM 945 C CA . THR A 1 129 ? -22.440 1.319 37.717 1.00 18.96 129 THR A CA 1
ATOM 946 C C . THR A 1 129 ? -22.681 1.665 39.177 1.00 18.94 129 THR A C 1
ATOM 947 O O . THR A 1 129 ? -23.183 0.812 39.921 1.00 18.79 129 THR A O 1
ATOM 951 N N . PRO A 1 130 ? -22.199 2.825 39.682 1.00 18.47 130 PRO A N 1
ATOM 952 C CA . PRO A 1 130 ? -22.212 3.018 41.133 1.00 18.99 130 PRO A CA 1
ATOM 953 C C . PRO A 1 130 ? -23.631 2.897 41.698 1.00 20.09 130 PRO A C 1
ATOM 954 O O . PRO A 1 130 ? -24.572 3.325 41.045 1.00 20.97 130 PRO A O 1
ATOM 958 N N . GLY A 1 131 ? -23.733 2.269 42.869 1.00 22.35 131 GLY A N 1
ATOM 959 C CA . GLY A 1 131 ? -25.012 1.986 43.542 1.00 22.86 131 GLY A CA 1
ATOM 960 C C . GLY A 1 131 ? -25.702 0.731 43.038 1.00 23.28 131 GLY A C 1
ATOM 961 O O . GLY A 1 131 ? -26.747 0.384 43.657 1.00 22.65 131 GLY A O 1
ATOM 962 N N . GLU A 1 132 ? -25.163 0.028 42.010 1.00 22.02 132 GLU A N 1
ATOM 963 C CA . GLU A 1 132 ? -25.855 -1.128 41.413 1.00 22.27 132 GLU A CA 1
ATOM 964 C C . GLU A 1 132 ? -24.927 -2.331 41.206 1.00 21.84 132 GLU A C 1
ATOM 965 O O . GLU A 1 132 ? -25.294 -3.432 41.603 1.00 21.89 132 GLU A O 1
ATOM 971 N N . CYS A 1 133 ? -23.772 -2.171 40.571 1.00 20.27 133 CYS A N 1
ATOM 972 C CA . CYS A 1 133 ? -22.975 -3.362 40.217 1.00 19.53 133 CYS A CA 1
ATOM 973 C C . CYS A 1 133 ? -21.538 -2.930 39.997 1.00 19.57 133 CYS A C 1
ATOM 974 O O . CYS A 1 133 ? -21.352 -1.994 39.220 1.00 20.72 133 CYS A O 1
ATOM 977 N N . LYS A 1 134 ? -20.594 -3.621 40.585 1.00 19.91 134 LYS A N 1
ATOM 978 C CA . LYS A 1 134 ? -19.155 -3.409 40.241 1.00 20.62 134 LYS A CA 1
ATOM 979 C C . LYS A 1 134 ? -18.586 -4.726 39.756 1.00 18.92 134 LYS A C 1
ATOM 980 O O . LYS A 1 134 ? -18.836 -5.754 40.401 1.00 18.95 134 LYS A O 1
ATOM 986 N N . ILE A 1 135 ? -17.918 -4.682 38.612 1.00 18.89 135 ILE A N 1
ATOM 987 C CA . ILE A 1 135 ? -17.200 -5.870 38.054 1.00 18.38 135 ILE A CA 1
ATOM 988 C C . ILE A 1 135 ? -15.745 -5.438 37.884 1.00 18.44 135 ILE A C 1
ATOM 989 O O . ILE A 1 135 ? -15.445 -4.804 36.901 1.00 18.94 135 ILE A O 1
ATOM 994 N N . GLY A 1 136 ? -14.916 -5.791 38.847 1.00 18.19 136 GLY A N 1
ATOM 995 C CA . GLY A 1 136 ? -13.468 -5.537 38.816 1.00 18.73 136 GLY A CA 1
ATOM 996 C C . GLY A 1 136 ? -12.908 -5.115 40.146 1.00 19.23 136 GLY A C 1
ATOM 997 O O . GLY A 1 136 ? -13.469 -5.487 41.214 1.00 20.84 136 GLY A O 1
ATOM 998 N N . ILE A 1 137 ? -11.811 -4.377 40.098 1.00 19.35 137 ILE A N 1
ATOM 999 C CA . ILE A 1 137 ? -10.931 -4.176 41.290 1.00 20.80 137 ILE A CA 1
ATOM 1000 C C . ILE A 1 137 ? -11.084 -2.764 41.843 1.00 21.34 137 ILE A C 1
ATOM 1001 O O . ILE A 1 137 ? -10.321 -2.454 42.793 1.00 21.55 137 ILE A O 1
ATOM 1006 N N . MET A 1 138 ? -11.986 -1.957 41.298 1.00 22.09 138 MET A N 1
ATOM 1007 C CA . MET A 1 138 ? -12.085 -0.513 41.672 1.00 21.83 138 MET A CA 1
ATOM 1008 C C . MET A 1 138 ? -12.719 -0.421 43.064 1.00 22.18 138 MET A C 1
ATOM 1009 O O . MET A 1 138 ? -13.570 -1.225 43.434 1.00 22.28 138 MET A O 1
ATOM 1014 N N . PRO A 1 139 ? -12.300 0.563 43.877 1.00 22.66 139 PRO A N 1
ATOM 1015 C CA . PRO A 1 139 ? -12.885 0.765 45.191 1.00 23.49 139 PRO A CA 1
ATOM 1016 C C . PRO A 1 139 ? -14.297 1.350 45.084 1.00 23.04 139 PRO A C 1
ATOM 1017 O O . PRO A 1 139 ? -14.453 2.441 44.608 1.00 22.89 139 PRO A O 1
ATOM 1021 N N . GLY A 1 140 ? -15.281 0.596 45.556 1.00 23.44 140 GLY A N 1
ATOM 1022 C CA . GLY A 1 140 ? -16.685 1.017 45.474 1.00 25.04 140 GLY A CA 1
ATOM 1023 C C . GLY A 1 140 ? -16.919 2.358 46.162 1.00 25.99 140 GLY A C 1
ATOM 1024 O O . GLY A 1 140 ? -17.641 3.175 45.557 1.00 24.60 140 GLY A O 1
ATOM 1025 N N . HIS A 1 141 ? -16.346 2.578 47.351 1.00 26.18 141 HIS A N 1
ATOM 1026 C CA . HIS A 1 141 ? -16.729 3.687 48.280 1.00 28.22 141 HIS A CA 1
ATOM 1027 C C . HIS A 1 141 ? -16.376 5.069 47.697 1.00 26.06 141 HIS A C 1
ATOM 1028 O O . HIS A 1 141 ? -16.963 6.065 48.161 1.00 25.10 141 HIS A O 1
ATOM 1035 N N . ILE A 1 142 ? -15.459 5.167 46.729 1.00 24.03 142 ILE A N 1
ATOM 1036 C CA . ILE A 1 142 ? -15.078 6.473 46.109 1.00 23.33 142 ILE A CA 1
ATOM 1037 C C . ILE A 1 142 ? -16.100 6.906 45.062 1.00 22.29 142 ILE A C 1
ATOM 1038 O O . ILE A 1 142 ? -16.112 8.087 44.723 1.00 22.51 142 ILE A O 1
ATOM 1043 N N . HIS A 1 143 ? -16.939 5.983 44.600 1.00 21.01 143 HIS A N 1
ATOM 1044 C CA . HIS A 1 143 ? -17.971 6.235 43.583 1.00 21.24 143 HIS A CA 1
ATOM 1045 C C . HIS A 1 143 ? -19.272 6.662 44.263 1.00 21.59 143 HIS A C 1
ATOM 1046 O O . HIS A 1 143 ? -19.507 6.340 45.433 1.00 21.79 143 HIS A O 1
ATOM 1053 N N . MET A 1 144 ? -20.173 7.206 43.477 1.00 22.17 144 MET A N 1
ATOM 1054 C CA . MET A 1 144 ? -21.527 7.596 43.928 1.00 23.34 144 MET A CA 1
ATOM 1055 C C . MET A 1 144 ? -22.428 7.623 42.696 1.00 22.19 144 MET A C 1
ATOM 1056 O O . MET A 1 144 ? -21.986 8.128 41.681 1.00 20.14 144 MET A O 1
ATOM 1061 N N . LYS A 1 145 ? -23.612 7.051 42.773 1.00 22.51 145 LYS A N 1
ATOM 1062 C CA . LYS A 1 145 ? -24.582 7.087 41.662 1.00 23.05 145 LYS A CA 1
ATOM 1063 C C . LYS A 1 145 ? -24.830 8.534 41.201 1.00 22.61 145 LYS A C 1
ATOM 1064 O O . LYS A 1 145 ? -25.122 9.452 42.037 1.00 22.84 145 LYS A O 1
ATOM 1070 N N . GLY A 1 146 ? -24.706 8.774 39.900 1.00 21.41 146 GLY A N 1
ATOM 1071 C CA . GLY A 1 146 ? -24.814 10.146 39.378 1.00 22.38 146 GLY A CA 1
ATOM 1072 C C . GLY A 1 146 ? -24.803 10.202 37.873 1.00 21.90 146 GLY A C 1
ATOM 1073 O O . GLY A 1 146 ? -25.245 9.234 37.246 1.00 22.21 146 GLY A O 1
ATOM 1074 N N . LYS A 1 147 ? -24.262 11.278 37.305 1.00 22.41 147 LYS A N 1
ATOM 1075 C CA . LYS A 1 147 ? -24.615 11.636 35.908 1.00 22.97 147 LYS A CA 1
ATOM 1076 C C . LYS A 1 147 ? -23.387 11.727 34.994 1.00 22.62 147 LYS A C 1
ATOM 1077 O O . LYS A 1 147 ? -23.577 12.091 33.796 1.00 22.18 147 LYS A O 1
ATOM 1083 N N . VAL A 1 148 ? -22.189 11.390 35.481 1.00 21.15 148 VAL A N 1
ATOM 1084 C CA . VAL A 1 148 ? -20.960 11.495 34.646 1.00 20.14 148 VAL A CA 1
ATOM 1085 C C . VAL A 1 148 ? -20.539 10.098 34.193 1.00 19.67 148 VAL A C 1
ATOM 1086 O O . VAL A 1 148 ? -20.332 9.242 35.046 1.00 19.15 148 VAL A O 1
ATOM 1090 N N . GLY A 1 149 ? -20.444 9.879 32.895 1.00 19.37 149 GLY A N 1
ATOM 1091 C CA . GLY A 1 149 ? -19.874 8.619 32.391 1.00 19.47 149 GLY A CA 1
ATOM 1092 C C . GLY A 1 149 ? -18.377 8.797 32.224 1.00 19.07 149 GLY A C 1
ATOM 1093 O O . GLY A 1 149 ? -17.933 9.876 31.761 1.00 19.37 149 GLY A O 1
ATOM 1094 N N . ILE A 1 150 ? -17.600 7.770 32.529 1.00 18.69 150 ILE A N 1
ATOM 1095 C CA . ILE A 1 150 ? -16.118 7.871 32.469 1.00 18.18 150 ILE A CA 1
ATOM 1096 C C . ILE A 1 150 ? -15.606 6.711 31.641 1.00 18.13 150 ILE A C 1
ATOM 1097 O O . ILE A 1 150 ? -16.033 5.573 31.860 1.00 18.62 150 ILE A O 1
ATOM 1102 N N . ILE A 1 151 ? -14.688 7.027 30.760 1.00 18.03 151 ILE A N 1
ATOM 1103 C CA . ILE A 1 151 ? -13.961 6.065 29.900 1.00 18.39 151 ILE A CA 1
ATOM 1104 C C . ILE A 1 151 ? -12.492 6.370 30.121 1.00 18.97 151 ILE A C 1
ATOM 1105 O O . ILE A 1 151 ? -12.117 7.527 29.870 1.00 20.15 151 ILE A O 1
ATOM 1110 N N . SER A 1 152 ? -11.675 5.362 30.401 1.00 18.55 152 SER A N 1
ATOM 1111 C CA . SER A 1 152 ? -10.250 5.585 30.717 1.00 19.86 152 SER A CA 1
ATOM 1112 C C . SER A 1 152 ? -9.391 4.404 30.249 1.00 20.68 152 SER A C 1
ATOM 1113 O O . SER A 1 152 ? -9.801 3.273 30.434 1.00 19.81 152 SER A O 1
ATOM 1116 N N . ARG A 1 153 ? -8.196 4.679 29.764 1.00 23.34 153 ARG A N 1
ATOM 1117 C CA . ARG A 1 153 ? -7.149 3.638 29.554 1.00 26.75 153 ARG A CA 1
ATOM 1118 C C . ARG A 1 153 ? -6.374 3.287 30.825 1.00 29.63 153 ARG A C 1
ATOM 1119 O O . ARG A 1 153 ? -5.538 2.361 30.727 1.00 30.11 153 ARG A O 1
ATOM 1127 N N . SER A 1 154 ? -6.665 3.893 31.987 1.00 31.61 154 SER A N 1
ATOM 1128 C CA . SER A 1 154 ? -5.937 3.595 33.263 1.00 31.63 154 SER A CA 1
ATOM 1129 C C . SER A 1 154 ? -6.852 3.130 34.406 1.00 32.34 154 SER A C 1
ATOM 1130 O O . SER A 1 154 ? -8.126 3.148 34.331 1.00 30.41 154 SER A O 1
ATOM 1133 N N . GLY A 1 155 ? -6.219 2.666 35.464 1.00 31.54 155 GLY A N 1
ATOM 1134 C CA . GLY A 1 155 ? -6.916 2.309 36.703 1.00 34.27 155 GLY A CA 1
ATOM 1135 C C . GLY A 1 155 ? -6.930 3.465 37.660 1.00 33.80 155 GLY A C 1
ATOM 1136 O O . GLY A 1 155 ? -7.945 4.170 37.719 1.00 30.24 155 GLY A O 1
ATOM 1137 N N . THR A 1 156 ? -5.849 3.608 38.436 1.00 32.84 156 THR A N 1
ATOM 1138 C CA . THR A 1 156 ? -5.801 4.557 39.560 1.00 32.98 156 THR A CA 1
ATOM 1139 C C . THR A 1 156 ? -6.104 5.961 39.021 1.00 29.02 156 THR A C 1
ATOM 1140 O O . THR A 1 156 ? -6.717 6.722 39.776 1.00 30.58 156 THR A O 1
ATOM 1144 N N . LEU A 1 157 ? -5.691 6.296 37.803 1.00 29.54 157 LEU A N 1
ATOM 1145 C CA . LEU A 1 157 ? -5.889 7.672 37.274 1.00 27.93 157 LEU A CA 1
ATOM 1146 C C . LEU A 1 157 ? -7.389 7.907 37.098 1.00 27.24 157 LEU A C 1
ATOM 1147 O O . LEU A 1 157 ? -7.866 8.982 37.497 1.00 25.89 157 LEU A O 1
ATOM 1152 N N . THR A 1 158 ? -8.133 6.884 36.631 1.00 25.32 158 THR A N 1
ATOM 1153 C CA . THR A 1 158 ? -9.603 6.902 36.627 1.00 25.29 158 THR A CA 1
ATOM 1154 C C . THR A 1 158 ? -10.144 7.258 38.020 1.00 24.01 158 THR A C 1
ATOM 1155 O O . THR A 1 158 ? -11.160 7.982 38.121 1.00 23.56 158 THR A O 1
ATOM 1159 N N . TYR A 1 159 ? -9.572 6.692 39.084 1.00 24.40 159 TYR A N 1
ATOM 1160 C CA . TYR A 1 159 ? -10.064 6.915 40.463 1.00 24.31 159 TYR A CA 1
ATOM 1161 C C . TYR A 1 159 ? -9.952 8.407 40.809 1.00 25.66 159 TYR A C 1
ATOM 1162 O O . TYR A 1 159 ? -10.799 8.880 41.553 1.00 22.73 159 TYR A O 1
ATOM 1171 N N . GLU A 1 160 ? -8.955 9.119 40.272 1.00 25.99 160 GLU A N 1
ATOM 1172 C CA . GLU A 1 160 ? -8.846 10.586 40.502 1.00 26.77 160 GLU A CA 1
ATOM 1173 C C . GLU A 1 160 ? -10.090 11.272 39.917 1.00 26.08 160 GLU A C 1
ATOM 1174 O O . GLU A 1 160 ? -10.705 12.076 40.645 1.00 25.39 160 GLU A O 1
ATOM 1180 N N . ALA A 1 161 ? -10.498 10.905 38.702 1.00 23.78 161 ALA A N 1
ATOM 1181 C CA . ALA A 1 161 ? -11.666 11.513 38.023 1.00 24.76 161 ALA A CA 1
ATOM 1182 C C . ALA A 1 161 ? -12.955 11.136 38.770 1.00 24.10 161 ALA A C 1
ATOM 1183 O O . ALA A 1 161 ? -13.886 11.977 38.936 1.00 24.07 161 ALA A O 1
ATOM 1185 N N . VAL A 1 162 ? -13.029 9.895 39.238 1.00 23.50 162 VAL A N 1
ATOM 1186 C CA . VAL A 1 162 ? -14.172 9.469 40.087 1.00 22.40 162 VAL A CA 1
ATOM 1187 C C . VAL A 1 162 ? -14.202 10.283 41.387 1.00 22.97 162 VAL A C 1
ATOM 1188 O O . VAL A 1 162 ? -15.280 10.830 41.709 1.00 21.88 162 VAL A O 1
ATOM 1192 N N . ALA A 1 163 ? -13.091 10.379 42.121 1.00 22.19 163 ALA A N 1
ATOM 1193 C CA . ALA A 1 163 ? -13.059 11.119 43.398 1.00 23.75 163 ALA A CA 1
ATOM 1194 C C . ALA A 1 163 ? -13.479 12.574 43.131 1.00 23.56 163 ALA A C 1
ATOM 1195 O O . ALA A 1 163 ? -14.241 13.124 43.984 1.00 22.89 163 ALA A O 1
ATOM 1197 N N . GLN A 1 164 ? -12.989 13.172 42.041 1.00 23.27 164 GLN A N 1
ATOM 1198 C CA . GLN A 1 164 ? -13.271 14.601 41.743 1.00 23.71 164 GLN A CA 1
ATOM 1199 C C . GLN A 1 164 ? -14.761 14.786 41.496 1.00 24.62 164 GLN A C 1
ATOM 1200 O O . GLN A 1 164 ? -15.354 15.713 42.128 1.00 24.99 164 GLN A O 1
ATOM 1206 N N . THR A 1 165 ? -15.383 13.900 40.710 1.00 23.51 165 THR A N 1
ATOM 1207 C CA . THR A 1 165 ? -16.831 14.007 40.401 1.00 22.99 165 THR A CA 1
ATOM 1208 C C . THR A 1 165 ? -17.696 13.587 41.589 1.00 23.18 165 THR A C 1
ATOM 1209 O O . THR A 1 165 ? -18.816 14.105 41.683 1.00 23.53 165 THR A O 1
ATOM 1213 N N . THR A 1 166 ? -17.253 12.656 42.449 1.00 22.99 166 THR A N 1
ATOM 1214 C CA . THR A 1 166 ? -17.966 12.338 43.700 1.00 23.49 166 THR A CA 1
ATOM 1215 C C . THR A 1 166 ? -17.938 13.578 44.620 1.00 25.01 166 THR A C 1
ATOM 1216 O O . THR A 1 166 ? -19.001 13.936 45.155 1.00 23.94 166 THR A O 1
ATOM 1220 N N . LYS A 1 167 ? -16.789 14.215 44.749 1.00 25.20 167 LYS A N 1
ATOM 1221 C CA . LYS A 1 167 ? -16.590 15.352 45.700 1.00 28.75 167 LYS A CA 1
ATOM 1222 C C . LYS A 1 167 ? -17.372 16.592 45.249 1.00 27.84 167 LYS A C 1
ATOM 1223 O O . LYS A 1 167 ? -17.711 17.418 46.144 1.00 27.11 167 LYS A O 1
ATOM 1229 N N . LEU A 1 168 ? -17.630 16.748 43.947 1.00 25.39 168 LEU A N 1
ATOM 1230 C CA . LEU A 1 168 ? -18.461 17.857 43.408 1.00 26.03 168 LEU A CA 1
ATOM 1231 C C . LEU A 1 168 ? -19.950 17.491 43.480 1.00 26.27 168 LEU A C 1
ATOM 1232 O O . LEU A 1 168 ? -20.775 18.347 43.143 1.00 27.52 168 LEU A O 1
ATOM 1237 N N . GLY A 1 169 ? -20.306 16.265 43.896 1.00 23.45 169 GLY A N 1
ATOM 1238 C CA . GLY A 1 169 ? -21.704 15.837 44.004 1.00 23.85 169 GLY A CA 1
ATOM 1239 C C . GLY A 1 169 ? -22.307 15.436 42.659 1.00 23.19 169 GLY A C 1
ATOM 1240 O O . GLY A 1 169 ? -23.508 15.132 42.649 1.00 23.73 169 GLY A O 1
ATOM 1241 N N . PHE A 1 170 ? -21.540 15.377 41.563 1.00 22.98 170 PHE A N 1
ATOM 1242 C CA . PHE A 1 170 ? -22.080 14.971 40.233 1.00 23.01 170 PHE A CA 1
ATOM 1243 C C . PHE A 1 170 ? -22.350 13.456 40.200 1.00 23.04 170 PHE A C 1
ATOM 1244 O O . PHE A 1 170 ? -23.366 12.999 39.613 1.00 23.93 170 PHE A O 1
ATOM 1252 N N . GLY A 1 171 ? -21.414 12.676 40.724 1.00 22.55 171 GLY A N 1
ATOM 1253 C CA . GLY A 1 171 ? -21.470 11.212 40.689 1.00 22.10 171 GLY A CA 1
ATOM 1254 C C . GLY A 1 171 ? -21.231 10.665 39.292 1.00 22.14 171 GLY A C 1
ATOM 1255 O O . GLY A 1 171 ? -20.909 11.448 38.374 1.00 21.78 171 GLY A O 1
ATOM 1256 N N . GLN A 1 172 ? -21.332 9.349 39.161 1.00 20.90 172 GLN A N 1
ATOM 1257 C CA . GLN A 1 172 ? -21.010 8.621 37.909 1.00 20.87 172 GLN A CA 1
ATOM 1258 C C . GLN A 1 172 ? -22.195 7.745 37.522 1.00 19.56 172 GLN A C 1
ATOM 1259 O O . GLN A 1 172 ? -22.832 7.199 38.412 1.00 20.56 172 GLN A O 1
ATOM 1265 N N . SER A 1 173 ? -22.474 7.634 36.232 1.00 18.69 173 SER A N 1
ATOM 1266 C CA . SER A 1 173 ? -23.527 6.741 35.699 1.00 18.73 173 SER A CA 1
ATOM 1267 C C . SER A 1 173 ? -22.923 5.348 35.593 1.00 17.78 173 SER A C 1
ATOM 1268 O O . SER A 1 173 ? -23.272 4.445 36.387 1.00 18.19 173 SER A O 1
ATOM 1271 N N . THR A 1 174 ? -22.007 5.207 34.642 1.00 19.01 174 THR A N 1
ATOM 1272 C CA . THR A 1 174 ? -21.155 4.005 34.501 1.00 18.55 174 THR A CA 1
ATOM 1273 C C . THR A 1 174 ? -19.729 4.462 34.211 1.00 18.45 174 THR A C 1
ATOM 1274 O O . THR A 1 174 ? -19.535 5.423 33.418 1.00 19.04 174 THR A O 1
ATOM 1278 N N . CYS A 1 175 ? -18.756 3.756 34.781 1.00 18.05 175 CYS A N 1
ATOM 1279 C CA . CYS A 1 175 ? -17.326 4.026 34.527 1.00 18.56 175 CYS A CA 1
ATOM 1280 C C . CYS A 1 175 ? -16.724 2.778 33.895 1.00 17.49 175 CYS A C 1
ATOM 1281 O O . CYS A 1 175 ? -16.906 1.652 34.436 1.00 16.31 175 CYS A O 1
ATOM 1284 N N . ILE A 1 176 ? -16.041 2.979 32.793 1.00 18.22 176 ILE A N 1
ATOM 1285 C CA . ILE A 1 176 ? -15.423 1.852 32.052 1.00 17.90 176 ILE A CA 1
ATOM 1286 C C . ILE A 1 176 ? -13.913 2.094 31.949 1.00 18.44 176 ILE A C 1
ATOM 1287 O O . ILE A 1 176 ? -13.489 3.055 31.277 1.00 17.82 176 ILE A O 1
ATOM 1292 N N . GLY A 1 177 ? -13.133 1.202 32.539 1.00 18.59 177 GLY A N 1
ATOM 1293 C CA . GLY A 1 177 ? -11.686 1.147 32.370 1.00 18.42 177 GLY A CA 1
ATOM 1294 C C . GLY A 1 177 ? -11.385 0.190 31.242 1.00 18.51 177 GLY A C 1
ATOM 1295 O O . GLY A 1 177 ? -11.455 -0.998 31.501 1.00 19.45 177 GLY A O 1
ATOM 1296 N N . ILE A 1 178 ? -11.155 0.709 30.033 1.00 18.29 178 ILE A N 1
ATOM 1297 C CA . ILE A 1 178 ? -10.908 -0.130 28.833 1.00 19.18 178 ILE A CA 1
ATOM 1298 C C . ILE A 1 178 ? -9.490 -0.737 28.873 1.00 19.18 178 ILE A C 1
ATOM 1299 O O . ILE A 1 178 ? -9.219 -1.642 28.088 1.00 18.29 178 ILE A O 1
ATOM 1304 N N . GLY A 1 179 ? -8.604 -0.272 29.760 1.00 19.57 179 GLY A N 1
ATOM 1305 C CA . GLY A 1 179 ? -7.295 -0.912 29.970 1.00 21.58 179 GLY A CA 1
ATOM 1306 C C . GLY A 1 179 ? -6.199 -0.317 29.098 1.00 22.66 179 GLY A C 1
ATOM 1307 O O . GLY A 1 179 ? -6.506 0.423 28.134 1.00 21.36 179 GLY A O 1
ATOM 1308 N N . GLY A 1 180 ? -4.954 -0.738 29.366 1.00 24.52 180 GLY A N 1
ATOM 1309 C CA . GLY A 1 180 ? -3.769 -0.073 28.821 1.00 25.19 180 GLY A CA 1
ATOM 1310 C C . GLY A 1 180 ? -3.083 -0.910 27.758 1.00 25.91 180 GLY A C 1
ATOM 1311 O O . GLY A 1 180 ? -1.915 -0.617 27.455 1.00 30.59 180 GLY A O 1
ATOM 1312 N N . ASP A 1 181 ? -3.760 -1.875 27.148 1.00 21.65 181 ASP A N 1
ATOM 1313 C CA . ASP A 1 181 ? -3.052 -2.791 26.230 1.00 21.74 181 ASP A CA 1
ATOM 1314 C C . ASP A 1 181 ? -3.291 -2.322 24.808 1.00 21.32 181 ASP A C 1
ATOM 1315 O O . ASP A 1 181 ? -4.183 -1.532 24.569 1.00 20.51 181 ASP A O 1
ATOM 1320 N N . PRO A 1 182 ? -2.461 -2.784 23.859 1.00 21.23 182 PRO A N 1
ATOM 1321 C CA . PRO A 1 182 ? -2.501 -2.294 22.489 1.00 21.06 182 PRO A CA 1
ATOM 1322 C C . PRO A 1 182 ? -3.793 -2.624 21.740 1.00 20.32 182 PRO A C 1
ATOM 1323 O O . PRO A 1 182 ? -4.236 -1.822 20.912 1.00 21.14 182 PRO A O 1
ATOM 1327 N N . ILE A 1 183 ? -4.382 -3.776 22.012 1.00 19.07 183 ILE A N 1
ATOM 1328 C CA . ILE A 1 183 ? -5.660 -4.218 21.392 1.00 19.53 183 ILE A CA 1
ATOM 1329 C C . ILE A 1 183 ? -6.621 -4.539 22.533 1.00 19.10 183 ILE A C 1
ATOM 1330 O O . ILE A 1 183 ? -6.680 -5.646 23.016 1.00 17.19 183 ILE A O 1
ATOM 1335 N N . PRO A 1 184 ? -7.408 -3.573 23.015 1.00 18.59 184 PRO A N 1
ATOM 1336 C CA . PRO A 1 184 ? -8.422 -3.865 24.024 1.00 18.53 184 PRO A CA 1
ATOM 1337 C C . PRO A 1 184 ? -9.650 -4.518 23.392 1.00 17.55 184 PRO A C 1
ATOM 1338 O O . PRO A 1 184 ? -9.889 -4.353 22.166 1.00 17.39 184 PRO A O 1
ATOM 1342 N N . GLY A 1 185 ? -10.407 -5.248 24.191 1.00 15.96 185 GLY A N 1
ATOM 1343 C CA . GLY A 1 185 ? -11.655 -5.857 23.709 1.00 16.92 185 GLY A CA 1
ATOM 1344 C C . GLY A 1 185 ? -12.714 -4.811 23.411 1.00 16.67 185 GLY A C 1
ATOM 1345 O O . GLY A 1 185 ? -13.546 -5.048 22.535 1.00 18.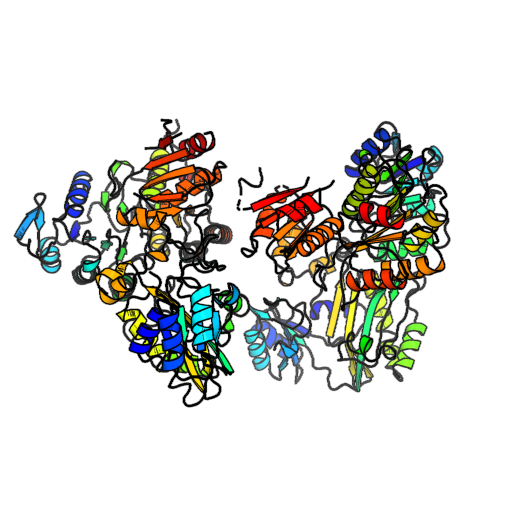52 185 GLY A O 1
ATOM 1346 N N . MET A 1 186 ? -12.664 -3.664 24.083 1.00 17.79 186 MET A N 1
ATOM 1347 C CA . MET A 1 186 ? -13.637 -2.569 23.861 1.00 18.24 186 MET A CA 1
ATOM 1348 C C . MET A 1 186 ? -12.813 -1.300 23.746 1.00 17.99 186 MET A C 1
ATOM 1349 O O . MET A 1 186 ? -12.027 -0.988 24.677 1.00 17.71 186 MET A O 1
ATOM 1354 N N . ASN A 1 187 ? -13.013 -0.566 22.680 1.00 18.36 187 ASN A N 1
ATOM 1355 C CA . ASN A 1 187 ? -12.207 0.674 22.513 1.00 19.62 187 ASN A CA 1
ATOM 1356 C C . ASN A 1 187 ? -13.035 1.901 22.891 1.00 18.96 187 ASN A C 1
ATOM 1357 O O . ASN A 1 187 ? -14.219 1.774 23.270 1.00 19.49 187 ASN A O 1
ATOM 1362 N N . GLN A 1 188 ? -12.410 3.074 22.771 1.00 19.28 188 GLN A N 1
ATOM 1363 C CA . GLN A 1 188 ? -13.002 4.356 23.221 1.00 20.53 188 GLN A CA 1
ATOM 1364 C C . GLN A 1 188 ? -14.279 4.616 22.448 1.00 20.17 188 GLN A C 1
ATOM 1365 O O . GLN A 1 188 ? -15.232 5.057 23.024 1.00 19.85 188 GLN A O 1
ATOM 1371 N N . ILE A 1 189 ? -14.268 4.388 21.144 1.00 21.04 189 ILE A N 1
ATOM 1372 C CA . ILE A 1 189 ? -15.453 4.727 20.332 1.00 22.05 189 ILE A CA 1
ATOM 1373 C C . ILE A 1 189 ? -16.606 3.826 20.753 1.00 22.37 189 ILE A C 1
ATOM 1374 O O . ILE A 1 189 ? -17.694 4.331 20.877 1.00 22.44 189 ILE A O 1
ATOM 1379 N N . GLU A 1 190 ? -16.367 2.525 20.890 1.00 23.12 190 GLU A N 1
ATOM 1380 C CA . GLU A 1 190 ? -17.406 1.564 21.318 1.00 23.04 190 GLU A CA 1
ATOM 1381 C C . GLU A 1 190 ? -18.031 2.080 22.631 1.00 21.83 190 GLU A C 1
ATOM 1382 O O . GLU A 1 190 ? -19.254 2.159 22.750 1.00 22.03 190 GLU A O 1
ATOM 1388 N N . ALA A 1 191 ? -17.207 2.493 23.591 1.00 20.96 191 ALA A N 1
ATOM 1389 C CA . ALA A 1 191 ? -17.682 2.956 24.914 1.00 20.53 191 ALA A CA 1
ATOM 1390 C C . ALA A 1 191 ? -18.409 4.311 24.747 1.00 20.12 191 ALA A C 1
ATOM 1391 O O . ALA A 1 191 ? -19.452 4.534 25.372 1.00 18.97 191 ALA A O 1
ATOM 1393 N N . LEU A 1 192 ? -17.907 5.200 23.892 1.00 20.35 192 LEU A N 1
ATOM 1394 C CA . LEU A 1 192 ? -18.557 6.527 23.711 1.00 20.39 192 LEU A CA 1
ATOM 1395 C C . LEU A 1 192 ? -19.959 6.348 23.135 1.00 21.15 192 LEU A C 1
ATOM 1396 O O . LEU A 1 192 ? -20.883 7.038 23.587 1.00 21.63 192 LEU A O 1
ATOM 1401 N N . LYS A 1 193 ? -20.139 5.419 22.213 1.00 21.51 193 LYS A N 1
ATOM 1402 C CA . LYS A 1 193 ? -21.487 5.164 21.662 1.00 24.08 193 LYS A CA 1
ATOM 1403 C C . LYS A 1 193 ? -22.437 4.735 22.789 1.00 22.72 193 LYS A C 1
ATOM 1404 O O . LYS A 1 193 ? -23.592 5.223 22.851 1.00 23.76 193 LYS A O 1
ATOM 1410 N N . LEU A 1 194 ? -21.990 3.842 23.680 1.00 21.92 194 LEU A N 1
ATOM 1411 C CA . LEU A 1 194 ? -22.859 3.379 24.780 1.00 22.21 194 LEU A CA 1
ATOM 1412 C C . LEU A 1 194 ? -23.289 4.566 25.663 1.00 21.61 194 LEU A C 1
ATOM 1413 O O . LEU A 1 194 ? -24.470 4.675 25.994 1.00 21.60 194 LEU A O 1
ATOM 1418 N N . LEU A 1 195 ? -22.331 5.409 26.049 1.00 21.20 195 LEU A N 1
ATOM 1419 C CA . LEU A 1 195 ? -22.575 6.553 26.955 1.00 21.84 195 LEU A CA 1
ATOM 1420 C C . LEU A 1 195 ? -23.453 7.602 26.261 1.00 22.35 195 LEU A C 1
ATOM 1421 O O . LEU A 1 195 ? -24.365 8.140 26.911 1.00 22.19 195 LEU A O 1
ATOM 1426 N N . GLU A 1 196 ? -23.236 7.836 24.981 1.00 23.81 196 GLU A N 1
ATOM 1427 C CA . GLU A 1 196 ? -24.079 8.780 24.189 1.00 25.56 196 GLU A CA 1
ATOM 1428 C C . GLU A 1 196 ? -25.557 8.356 24.275 1.00 26.14 196 GLU A C 1
ATOM 1429 O O . GLU A 1 196 ? -26.445 9.247 24.391 1.00 25.42 196 GLU A O 1
ATOM 1435 N N . ASN A 1 197 ? -25.838 7.051 24.267 1.00 26.83 197 ASN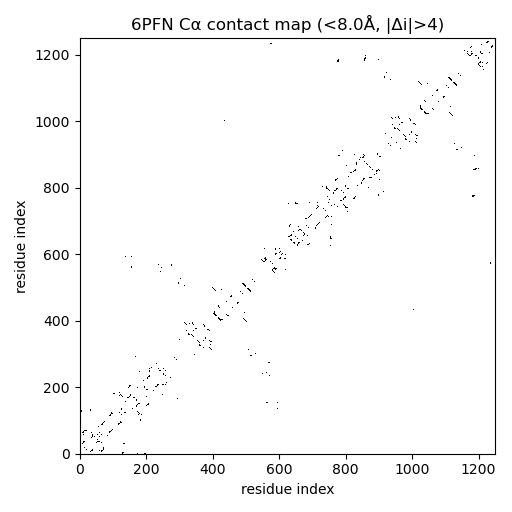 A N 1
ATOM 1436 C CA . ASN A 1 197 ? -27.224 6.507 24.181 1.00 27.66 197 ASN A CA 1
ATOM 1437 C C . ASN A 1 197 ? -27.803 6.209 25.570 1.00 27.62 197 ASN A C 1
ATOM 1438 O O . ASN A 1 197 ? -28.954 5.744 25.625 1.00 29.65 197 ASN A O 1
ATOM 1443 N N . ASP A 1 198 ? -27.052 6.472 26.643 1.00 25.46 198 ASP A N 1
ATOM 1444 C CA . ASP A 1 198 ? -27.479 6.254 28.046 1.00 24.89 198 ASP A CA 1
ATOM 1445 C C . ASP A 1 198 ? -28.095 7.530 28.621 1.00 26.30 198 ASP A C 1
ATOM 1446 O O . ASP A 1 198 ? -27.365 8.483 28.913 1.00 25.58 198 ASP A O 1
ATOM 1451 N N . PRO A 1 199 ? -29.423 7.593 28.871 1.00 29.32 199 PRO A N 1
ATOM 1452 C CA . PRO A 1 199 ? -30.024 8.797 29.450 1.00 29.67 199 PRO A CA 1
ATOM 1453 C C . PRO A 1 199 ? -29.430 9.230 30.792 1.00 29.46 199 PRO A C 1
ATOM 1454 O O . PRO A 1 199 ? -29.452 10.402 31.050 1.00 29.07 199 PRO A O 1
ATOM 1458 N N . GLN A 1 200 ? -28.965 8.293 31.630 1.00 27.14 200 GLN A N 1
ATOM 1459 C CA . GLN A 1 200 ? -28.404 8.633 32.961 1.00 26.45 200 GLN A CA 1
ATOM 1460 C C . GLN A 1 200 ? -27.126 9.454 32.757 1.00 25.77 200 GLN A C 1
ATOM 1461 O O . GLN A 1 200 ? -26.821 10.254 33.645 1.00 25.91 200 GLN A O 1
ATOM 1467 N N . THR A 1 201 ? -26.372 9.214 31.680 1.00 24.61 201 THR A N 1
ATOM 1468 C CA . THR A 1 201 ? -25.099 9.924 31.397 1.00 23.13 201 THR A CA 1
ATOM 1469 C C . THR A 1 201 ? -25.436 11.311 30.830 1.00 23.67 201 THR A C 1
ATOM 1470 O O . THR A 1 201 ? -25.976 11.397 29.683 1.00 22.58 201 THR A O 1
ATOM 1474 N N . GLU A 1 202 ? -25.043 12.363 31.543 1.00 23.90 202 GLU A N 1
ATOM 1475 C CA . GLU A 1 202 ? -25.299 13.759 31.066 1.00 24.64 202 GLU A CA 1
ATOM 1476 C C . GLU A 1 202 ? -23.998 14.428 30.588 1.00 24.60 202 GLU A C 1
ATOM 1477 O O . GLU A 1 202 ? -24.087 15.413 29.848 1.00 23.69 202 GLU A O 1
ATOM 1483 N N . ALA A 1 203 ? -22.828 13.892 30.949 1.00 22.66 203 ALA A N 1
ATOM 1484 C CA . ALA A 1 203 ? -21.508 14.335 30.471 1.00 22.35 203 ALA A CA 1
ATOM 1485 C C . ALA A 1 203 ? -20.546 13.152 30.549 1.00 21.68 203 ALA A C 1
ATOM 1486 O O . ALA A 1 203 ? -20.818 12.205 31.321 1.00 21.47 203 ALA A O 1
ATOM 1488 N N . ILE A 1 204 ? -19.471 13.264 29.793 1.00 21.78 204 ILE A N 1
ATOM 1489 C CA . ILE A 1 204 ? -18.482 12.171 29.599 1.00 22.14 204 ILE A CA 1
ATOM 1490 C C . ILE A 1 204 ? -17.113 12.728 29.931 1.00 21.68 204 ILE A C 1
ATOM 1491 O O . ILE A 1 204 ? -16.746 13.800 29.416 1.00 23.74 204 ILE A O 1
ATOM 1496 N N . ILE A 1 205 ? -16.360 11.966 30.712 1.00 20.19 205 ILE A N 1
ATOM 1497 C CA . ILE A 1 205 ? -14.904 12.180 30.875 1.00 19.82 205 ILE A CA 1
ATOM 1498 C C . ILE A 1 205 ? -14.194 11.114 30.036 1.00 20.41 205 ILE A C 1
ATOM 1499 O O . ILE A 1 205 ? -14.502 9.937 30.229 1.00 20.37 205 ILE A O 1
ATOM 1504 N N . LEU A 1 206 ? -13.251 11.529 29.206 1.00 20.20 206 LEU A N 1
ATOM 1505 C CA . LEU A 1 206 ? -12.386 10.646 28.390 1.00 20.65 206 LEU A CA 1
ATOM 1506 C C . LEU A 1 206 ? -10.944 10.816 28.857 1.00 20.53 206 LEU A C 1
ATOM 1507 O O . LEU A 1 206 ? -10.378 11.913 28.685 1.00 20.41 206 LEU A O 1
ATOM 1512 N N . ILE A 1 207 ? -10.387 9.777 29.479 1.00 20.43 207 ILE A N 1
ATOM 1513 C CA . ILE A 1 207 ? -8.997 9.780 30.002 1.00 21.50 207 ILE A CA 1
ATOM 1514 C C . ILE A 1 207 ? -8.134 8.923 29.092 1.00 22.34 207 ILE A C 1
ATOM 1515 O O . ILE A 1 207 ? -8.466 7.759 28.845 1.00 23.17 207 ILE A O 1
ATOM 1520 N N . GLY A 1 208 ? -7.054 9.512 28.608 1.00 23.05 208 GLY A N 1
ATOM 1521 C CA . GLY A 1 208 ? -6.080 8.804 27.771 1.00 25.21 208 GLY A CA 1
ATOM 1522 C C . GLY A 1 208 ? -4.666 9.088 28.235 1.00 26.77 208 GLY A C 1
ATOM 1523 O O . GLY A 1 208 ? -4.465 9.684 29.344 1.00 26.37 208 GLY A O 1
ATOM 1524 N N . GLU A 1 209 ? -3.721 8.645 27.424 1.00 28.53 209 GLU A N 1
ATOM 1525 C CA . GLU A 1 209 ? -2.277 8.718 27.712 1.00 31.04 209 GLU A CA 1
ATOM 1526 C C . GLU A 1 209 ? -1.582 8.539 26.366 1.00 34.53 209 GLU A C 1
ATOM 1527 O O . GLU A 1 209 ? -2.272 8.483 25.326 1.00 32.54 209 GLU A O 1
ATOM 1533 N N . ILE A 1 210 ? -0.276 8.344 26.420 1.00 36.61 210 ILE A N 1
ATOM 1534 C CA . ILE A 1 210 ? 0.578 8.124 25.230 1.00 34.83 210 ILE A CA 1
ATOM 1535 C C . ILE A 1 210 ? 0.270 6.755 24.641 1.00 35.43 210 ILE A C 1
ATOM 1536 O O . ILE A 1 210 ? -0.309 5.856 25.328 1.00 35.60 210 ILE A O 1
ATOM 1541 N N . GLY A 1 211 ? 0.622 6.608 23.363 1.00 38.54 211 GLY A N 1
ATOM 1542 C CA . GLY A 1 211 ? 0.461 5.343 22.636 1.00 39.46 211 GLY A CA 1
ATOM 1543 C C . GLY A 1 211 ? -0.789 5.386 21.790 1.00 39.52 211 GLY A C 1
ATOM 1544 O O . GLY A 1 211 ? -1.851 5.871 22.284 1.00 36.48 211 GLY A O 1
ATOM 1545 N N . GLY A 1 212 ? -0.645 4.920 20.545 1.00 36.77 212 GLY A N 1
ATOM 1546 C CA . GLY A 1 212 ? -1.730 4.797 19.566 1.00 36.36 212 GLY A CA 1
ATOM 1547 C C . GLY A 1 212 ? -2.274 6.144 19.121 1.00 35.12 212 GLY A C 1
ATOM 1548 O O . GLY A 1 212 ? -1.709 7.207 19.419 1.00 33.60 212 GLY A O 1
ATOM 1549 N N . THR A 1 213 ? -3.406 6.054 18.444 1.00 35.84 213 THR A N 1
ATOM 1550 C CA . THR A 1 213 ? -4.119 7.191 17.834 1.00 35.69 213 THR A CA 1
ATOM 1551 C C . THR A 1 213 ? -5.556 7.097 18.304 1.00 32.97 213 THR A C 1
ATOM 1552 O O . THR A 1 213 ? -6.378 7.752 17.706 1.00 31.98 213 THR A O 1
ATOM 1556 N N . ALA A 1 214 ? -5.826 6.289 19.345 1.00 31.52 214 ALA A N 1
ATOM 1557 C CA . ALA A 1 214 ? -7.201 5.980 19.783 1.00 29.05 214 ALA A CA 1
ATOM 1558 C C . ALA A 1 214 ? -7.908 7.293 20.184 1.00 26.62 214 ALA A C 1
ATOM 1559 O O . ALA A 1 214 ? -9.081 7.409 19.875 1.00 27.41 214 ALA A O 1
ATOM 1561 N N . GLU A 1 215 ? -7.203 8.232 20.823 1.00 27.45 215 GLU A N 1
ATOM 1562 C CA . GLU A 1 215 ? -7.822 9.480 21.359 1.00 26.99 215 GLU A CA 1
ATOM 1563 C C . GLU A 1 215 ? -8.117 10.424 20.178 1.00 26.31 215 GLU A C 1
ATOM 1564 O O . GLU A 1 215 ? -9.158 11.089 20.164 1.00 25.69 215 GLU A O 1
ATOM 1570 N N . GLU A 1 216 ? -7.207 10.475 19.228 1.00 27.66 216 GLU A N 1
ATOM 1571 C CA . GLU A 1 216 ? -7.405 11.246 17.972 1.00 29.33 216 GLU A CA 1
ATOM 1572 C C . GLU A 1 216 ? -8.608 10.669 17.232 1.00 27.54 216 GLU A C 1
ATOM 1573 O O . GLU A 1 216 ? -9.455 11.460 16.770 1.00 26.59 216 GLU A O 1
ATOM 1579 N N . GLU A 1 217 ? -8.693 9.346 17.112 1.00 26.94 217 GLU A N 1
ATOM 1580 C CA . GLU A 1 217 ? -9.831 8.697 16.405 1.00 26.54 217 GLU A CA 1
ATOM 1581 C C . GLU A 1 217 ? -11.116 8.979 17.171 1.00 24.33 217 GLU A C 1
ATOM 1582 O O . GLU A 1 217 ? -12.151 9.216 16.541 1.00 23.38 217 GLU A O 1
ATOM 1588 N N . ALA A 1 218 ? -11.067 8.909 18.508 1.00 23.86 218 ALA A N 1
ATOM 1589 C CA . ALA A 1 218 ? -12.226 9.119 19.386 1.00 21.83 218 ALA A CA 1
ATOM 1590 C C . ALA A 1 218 ? -12.717 10.560 19.199 1.00 21.21 218 ALA A C 1
ATOM 1591 O O . ALA A 1 218 ? -13.942 10.788 19.118 1.00 21.85 218 ALA A O 1
ATOM 1593 N N . ALA A 1 219 ? -11.779 11.490 19.085 1.00 21.33 219 ALA A N 1
ATOM 1594 C CA . ALA A 1 219 ? -12.085 12.926 18.905 1.00 22.98 219 ALA A CA 1
ATOM 1595 C C . ALA A 1 219 ? -12.859 13.072 17.583 1.00 24.02 219 ALA A C 1
ATOM 1596 O O . ALA A 1 219 ? -13.916 13.709 17.602 1.00 26.02 219 ALA A O 1
ATOM 1598 N N . GLU A 1 220 ? -12.402 12.432 16.506 1.00 26.70 220 GLU A N 1
ATOM 1599 C CA . GLU A 1 220 ? -13.056 12.526 15.169 1.00 28.56 220 GLU A CA 1
ATOM 1600 C C . GLU A 1 220 ? -14.449 11.913 15.286 1.00 28.52 220 GLU A C 1
ATOM 1601 O O . GLU A 1 220 ? -15.410 12.512 14.795 1.00 27.89 220 GLU A O 1
ATOM 1607 N N . TYR A 1 221 ? -14.601 10.805 16.020 1.00 25.73 221 TYR A N 1
ATOM 1608 C CA . TYR A 1 221 ? -15.940 10.207 16.255 1.00 25.10 221 TYR A CA 1
ATOM 1609 C C . TYR A 1 221 ? -16.850 11.204 16.994 1.00 24.90 221 TYR A C 1
ATOM 1610 O O . TYR A 1 221 ? -18.006 11.347 16.625 1.00 26.37 221 TYR A O 1
ATOM 1619 N N . ILE A 1 222 ? -16.380 11.799 18.086 1.00 24.37 222 ILE A N 1
ATOM 1620 C CA . ILE A 1 222 ? -17.185 12.675 18.981 1.00 25.06 222 ILE A CA 1
ATOM 1621 C C . ILE A 1 222 ? -17.716 13.879 18.176 1.00 27.21 222 ILE A C 1
ATOM 1622 O O . ILE A 1 222 ? -18.883 14.202 18.303 1.00 26.82 222 ILE A O 1
ATOM 1627 N N . LYS A 1 223 ? -16.855 14.462 17.352 1.00 29.07 223 LYS A N 1
ATOM 1628 C CA . LYS A 1 223 ? -17.160 15.668 16.563 1.00 32.31 223 LYS A CA 1
ATOM 1629 C C . LYS A 1 223 ? -18.484 15.443 15.828 1.00 32.65 223 LYS A C 1
ATOM 1630 O O . LYS A 1 223 ? -19.289 16.357 15.856 1.00 32.41 223 LYS A O 1
ATOM 1636 N N . HIS A 1 224 ? -18.722 14.250 15.284 1.00 32.09 224 HIS A N 1
ATOM 1637 C CA . HIS A 1 224 ? -19.875 13.957 14.397 1.00 36.00 224 HIS A CA 1
ATOM 1638 C C . HIS A 1 224 ? -20.918 13.016 15.027 1.00 35.09 224 HIS A C 1
ATOM 1639 O O . HIS A 1 224 ? -21.959 12.817 14.363 1.00 33.34 224 HIS A O 1
ATOM 1646 N N . ASN A 1 225 ? -20.704 12.442 16.223 1.00 31.40 225 ASN A N 1
ATOM 1647 C CA . ASN A 1 225 ? -21.633 11.388 16.737 1.00 31.41 225 ASN A CA 1
ATOM 1648 C C . ASN A 1 225 ? -21.930 11.504 18.236 1.00 31.87 225 ASN A C 1
ATOM 1649 O O . ASN A 1 225 ? -22.763 10.686 18.740 1.00 31.73 225 ASN A O 1
ATOM 1654 N N . VAL A 1 226 ? -21.316 12.440 18.953 1.00 29.01 226 VAL A N 1
ATOM 1655 C CA . VAL A 1 226 ? -21.574 12.593 20.412 1.00 28.84 226 VAL A CA 1
ATOM 1656 C C . VAL A 1 226 ? -22.069 14.008 20.686 1.00 31.12 226 VAL A C 1
ATOM 1657 O O . VAL A 1 226 ? -21.311 14.952 20.423 1.00 33.58 226 VAL A O 1
ATOM 1661 N N . THR A 1 227 ? -23.263 14.130 21.264 1.00 30.17 227 THR A N 1
ATOM 1662 C CA . THR A 1 227 ? -23.915 15.439 21.523 1.00 31.64 227 THR A CA 1
ATOM 1663 C C . THR A 1 227 ? -23.660 15.874 22.961 1.00 31.50 227 THR A C 1
ATOM 1664 O O . THR A 1 227 ? -23.720 17.081 23.238 1.00 31.98 227 THR A O 1
ATOM 1668 N N . LYS A 1 228 ? -23.354 14.933 23.851 1.00 28.59 228 LYS A N 1
ATOM 1669 C CA . LYS A 1 228 ? -23.126 15.264 25.278 1.00 29.05 228 LYS A CA 1
ATOM 1670 C C . LYS A 1 228 ? -21.763 15.923 25.427 1.00 26.70 228 LYS A C 1
ATOM 1671 O O . LYS A 1 228 ? -20.854 15.648 24.668 1.00 25.95 228 LYS A O 1
ATOM 1677 N N . PRO A 1 229 ? -21.599 16.819 26.408 1.00 27.58 229 PRO A N 1
ATOM 1678 C CA . PRO A 1 229 ? -20.289 17.387 26.726 1.00 27.89 229 PRO A CA 1
ATOM 1679 C C . PRO A 1 229 ? -19.257 16.307 27.064 1.00 26.37 229 PRO A C 1
ATOM 1680 O O . PRO A 1 229 ? -19.575 15.448 27.862 1.00 26.18 229 PRO A O 1
ATOM 1684 N N . VAL A 1 230 ? -18.081 16.386 26.443 1.00 26.11 230 VAL A N 1
ATOM 1685 C CA . VAL A 1 230 ? -16.925 15.481 26.669 1.00 24.20 230 VAL A CA 1
ATOM 1686 C C . VAL A 1 230 ? -15.782 16.329 27.232 1.00 24.81 230 VAL A C 1
ATOM 1687 O O . VAL A 1 230 ? -15.477 17.401 26.660 1.00 24.78 230 VAL A O 1
ATOM 1691 N N . ILE A 1 231 ? -15.233 15.919 28.371 1.00 23.83 231 ILE A N 1
ATOM 1692 C CA . ILE A 1 231 ? -13.983 16.487 28.943 1.00 24.48 231 ILE A CA 1
ATOM 1693 C C . ILE A 1 231 ? -12.850 15.465 28.796 1.00 24.28 231 ILE A C 1
ATOM 1694 O O . ILE A 1 231 ? -12.949 14.345 29.354 1.00 24.48 231 ILE A O 1
ATOM 1699 N N . GLY A 1 232 ? -11.788 15.856 28.121 1.00 23.27 232 GLY A N 1
ATOM 1700 C CA . GLY A 1 232 ? -10.582 15.040 27.942 1.00 23.66 232 GLY A CA 1
ATOM 1701 C C . GLY A 1 232 ? -9.507 15.354 28.956 1.00 23.99 232 GLY A C 1
ATOM 1702 O O . GLY A 1 232 ? -9.412 16.502 29.437 1.00 24.47 232 GLY A O 1
ATOM 1703 N N . TYR A 1 233 ? -8.685 14.353 29.234 1.00 24.05 233 TYR A N 1
ATOM 1704 C CA . TYR A 1 233 ? -7.409 14.500 29.965 1.00 24.85 233 TYR A CA 1
ATOM 1705 C C . TYR A 1 233 ? -6.435 13.462 29.402 1.00 25.24 233 TYR A C 1
ATOM 1706 O O . TYR A 1 233 ? -6.837 12.327 29.201 1.00 24.24 233 TYR A O 1
ATOM 1715 N N . ILE A 1 234 ? -5.204 13.881 29.099 1.00 26.19 234 ILE A N 1
ATOM 1716 C CA . ILE A 1 234 ? -4.141 12.989 28.555 1.00 26.85 234 ILE A CA 1
ATOM 1717 C C . ILE A 1 234 ? -2.975 13.027 29.538 1.00 27.55 234 ILE A C 1
ATOM 1718 O O . ILE A 1 234 ? -2.482 14.141 29.788 1.00 27.60 234 ILE A O 1
ATOM 1723 N N . ALA A 1 235 ? -2.609 11.859 30.072 1.00 28.09 235 ALA A N 1
ATOM 1724 C CA . ALA A 1 235 ? -1.420 11.650 30.924 1.00 29.98 235 ALA A CA 1
ATOM 1725 C C . ALA A 1 235 ? -0.211 11.439 30.020 1.00 31.83 235 ALA A C 1
ATOM 1726 O O . ALA A 1 235 ? -0.349 10.783 28.998 1.00 32.28 235 ALA A O 1
ATOM 1728 N N . GLY A 1 236 ? 0.951 11.909 30.446 1.00 36.99 236 GLY A N 1
ATOM 1729 C CA . GLY A 1 236 ? 2.225 11.473 29.840 1.00 39.21 236 GLY A CA 1
ATOM 1730 C C . GLY A 1 236 ? 2.796 12.516 28.913 1.00 40.24 236 GLY A C 1
ATOM 1731 O O . GLY A 1 236 ? 3.564 12.125 28.000 1.00 42.97 236 GLY A O 1
ATOM 1732 N N . VAL A 1 237 ? 2.491 13.785 29.166 1.00 40.51 237 VAL A N 1
ATOM 1733 C CA . VAL A 1 237 ? 3.177 14.911 28.488 1.00 44.25 237 VAL A CA 1
ATOM 1734 C C . VAL A 1 237 ? 4.703 14.705 28.590 1.00 47.66 237 VAL A C 1
ATOM 1735 O O . VAL A 1 237 ? 5.398 14.934 27.581 1.00 50.65 237 VAL A O 1
ATOM 1739 N N . THR A 1 238 ? 5.207 14.229 29.735 1.00 48.36 238 THR A N 1
ATOM 1740 C CA . THR A 1 238 ? 6.645 14.238 30.102 1.00 50.48 238 THR A CA 1
ATOM 1741 C C . THR A 1 238 ? 7.330 12.898 29.773 1.00 50.34 238 THR A C 1
ATOM 1742 O O . THR A 1 238 ? 8.561 12.833 29.893 1.00 53.28 238 THR A O 1
ATOM 1746 N N . ALA A 1 239 ? 6.626 11.860 29.315 1.00 49.60 239 ALA A N 1
ATOM 1747 C CA . ALA A 1 239 ? 7.261 10.556 28.994 1.00 50.66 239 ALA A CA 1
ATOM 1748 C C . ALA A 1 239 ? 8.331 10.726 27.910 1.00 52.08 239 ALA A C 1
ATOM 1749 O O . ALA A 1 239 ? 8.126 11.457 26.940 1.00 50.51 239 ALA A O 1
ATOM 1751 N N . PRO A 1 240 ? 9.514 10.080 28.047 1.00 53.35 240 PRO A N 1
ATOM 1752 C CA . PRO A 1 240 ? 10.475 9.974 26.945 1.00 55.32 240 PRO A CA 1
ATOM 1753 C C . PRO A 1 240 ? 9.951 9.092 25.817 1.00 55.35 240 PRO A C 1
ATOM 1754 O O . PRO A 1 240 ? 9.200 8.156 26.071 1.00 55.15 240 PRO A O 1
ATOM 1758 N N . PRO A 1 241 ? 10.322 9.355 24.544 1.00 55.69 241 PRO A N 1
ATOM 1759 C CA . PRO A 1 241 ? 9.964 8.451 23.445 1.00 55.81 241 PRO A CA 1
ATOM 1760 C C . PRO A 1 241 ? 10.676 7.083 23.459 1.00 56.16 241 PRO A C 1
ATOM 1761 O O . PRO A 1 241 ? 11.761 6.979 24.004 1.00 56.31 241 PRO A O 1
ATOM 1765 N N . GLY A 1 242 ? 10.026 6.061 22.891 1.00 53.84 242 GLY A N 1
ATOM 1766 C CA . GLY A 1 242 ? 10.573 4.699 22.720 1.00 55.80 242 GLY A CA 1
ATOM 1767 C C . GLY A 1 242 ? 10.574 3.881 24.008 1.00 55.90 242 GLY A C 1
ATOM 1768 O O . GLY A 1 242 ? 11.193 2.798 23.997 1.00 52.79 242 GLY A O 1
ATOM 1769 N N . LYS A 1 243 ? 9.898 4.359 25.067 1.00 55.70 243 LYS A N 1
ATOM 1770 C CA . LYS A 1 243 ? 9.936 3.785 26.444 1.00 54.49 243 LYS A CA 1
ATOM 1771 C C . LYS A 1 243 ? 8.538 3.320 26.842 1.00 50.57 243 LYS A C 1
ATOM 1772 O O . LYS A 1 243 ? 7.655 4.190 26.942 1.00 50.22 243 LYS A O 1
ATOM 1778 N N . ARG A 1 244 ? 8.358 2.021 27.089 1.00 49.24 244 ARG A N 1
ATOM 1779 C CA . ARG A 1 244 ? 7.105 1.478 27.682 1.00 49.82 244 ARG A CA 1
ATOM 1780 C C . ARG A 1 244 ? 6.933 2.082 29.090 1.00 48.47 244 ARG A C 1
ATOM 1781 O O . ARG A 1 244 ? 7.808 1.871 29.973 1.00 49.34 244 ARG A O 1
ATOM 1789 N N . MET A 1 245 ? 5.868 2.861 29.280 1.00 47.05 245 MET A N 1
ATOM 1790 C CA . MET A 1 245 ? 5.568 3.548 30.561 1.00 43.52 245 MET A CA 1
ATOM 1791 C C . MET A 1 245 ? 4.595 2.666 31.344 1.00 42.06 245 MET A C 1
ATOM 1792 O O . MET A 1 245 ? 3.413 3.050 31.494 1.00 39.32 245 MET A O 1
ATOM 1797 N N . GLY A 1 246 ? 5.083 1.494 31.773 1.00 39.00 246 GLY A N 1
ATOM 1798 C CA . GLY A 1 246 ? 4.312 0.507 32.556 1.00 39.42 246 GLY A CA 1
ATOM 1799 C C . GLY A 1 246 ? 3.322 -0.250 31.684 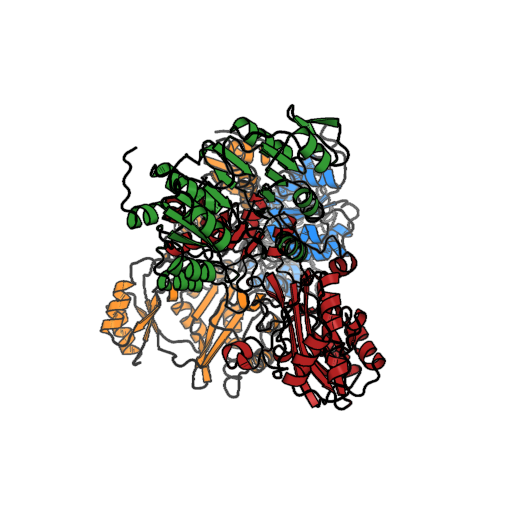1.00 37.52 246 GLY A C 1
ATOM 1800 O O . GLY A 1 246 ? 3.503 -1.458 31.492 1.00 40.74 246 GLY A O 1
ATOM 1801 N N . HIS A 1 247 ? 2.309 0.422 31.150 1.00 36.83 247 HIS A N 1
ATOM 1802 C CA . HIS A 1 247 ? 1.299 -0.223 30.270 1.00 37.05 247 HIS A CA 1
ATOM 1803 C C . HIS A 1 247 ? 1.955 -0.626 28.951 1.00 35.90 247 HIS A C 1
ATOM 1804 O O . HIS A 1 247 ? 2.578 0.232 28.338 1.00 37.92 247 HIS A O 1
ATOM 1811 N N . ALA A 1 248 ? 1.742 -1.865 28.511 1.00 38.93 248 ALA A N 1
ATOM 1812 C CA . ALA A 1 248 ? 2.126 -2.384 27.170 1.00 39.21 248 ALA A CA 1
ATOM 1813 C C . ALA A 1 248 ? 1.730 -1.401 26.050 1.00 38.64 248 ALA A C 1
ATOM 1814 O O . ALA A 1 248 ? 2.456 -1.343 25.033 1.00 39.91 248 ALA A O 1
ATOM 1816 N N . GLY A 1 249 ? 0.604 -0.691 26.187 1.00 35.79 249 GLY A N 1
ATOM 1817 C CA . GLY A 1 249 ? 0.096 0.247 25.157 1.00 37.03 249 GLY A CA 1
ATOM 1818 C C . GLY A 1 249 ? 0.638 1.668 25.312 1.00 36.04 249 GLY A C 1
ATOM 1819 O O . GLY A 1 249 ? 0.409 2.487 24.406 1.00 33.01 249 GLY A O 1
ATOM 1820 N N . ALA A 1 250 ? 1.339 1.961 26.416 1.00 36.67 250 ALA A N 1
ATOM 1821 C CA . ALA A 1 250 ? 1.808 3.321 26.764 1.00 37.98 250 ALA A CA 1
ATOM 1822 C C . ALA A 1 250 ? 3.239 3.490 26.247 1.00 39.58 250 ALA A C 1
ATOM 1823 O O . ALA A 1 250 ? 4.199 3.346 27.041 1.00 38.71 250 ALA A O 1
ATOM 1825 N N . ILE A 1 251 ? 3.385 3.770 24.954 1.00 40.66 251 ILE A N 1
ATOM 1826 C CA . ILE A 1 251 ? 4.728 4.004 24.341 1.00 43.25 251 ILE A CA 1
ATOM 1827 C C . ILE A 1 251 ? 4.589 4.916 23.111 1.00 44.89 251 ILE A C 1
ATOM 1828 O O . ILE A 1 251 ? 3.666 4.692 22.305 1.00 40.87 251 ILE A O 1
ATOM 1833 N N . ILE A 1 252 ? 5.459 5.928 23.021 1.00 46.25 252 ILE A N 1
ATOM 1834 C CA . ILE A 1 252 ? 5.635 6.811 21.834 1.00 49.40 252 ILE A CA 1
ATOM 1835 C C . ILE A 1 252 ? 6.619 6.095 20.897 1.00 51.89 252 ILE A C 1
ATOM 1836 O O . ILE A 1 252 ? 7.767 5.860 21.318 1.00 52.19 252 ILE A O 1
ATOM 1841 N N . SER A 1 253 ? 6.157 5.686 19.715 1.00 56.17 253 SER A N 1
ATOM 1842 C CA . SER A 1 253 ? 6.966 5.036 18.650 1.00 62.60 253 SER A CA 1
ATOM 1843 C C . SER A 1 253 ? 6.892 5.896 17.383 1.00 66.51 253 SER A C 1
ATOM 1844 O O . SER A 1 253 ? 5.781 6.015 16.827 1.00 63.63 253 SER A O 1
ATOM 1847 N N . GLY A 1 254 ? 8.018 6.514 17.000 1.00 72.99 254 GLY A N 1
ATOM 1848 C CA . GLY A 1 254 ? 8.203 7.292 15.756 1.00 74.49 254 GLY A CA 1
ATOM 1849 C C . GLY A 1 254 ? 7.350 8.554 15.695 1.00 75.46 254 GLY A C 1
ATOM 1850 O O . GLY A 1 254 ? 6.582 8.692 14.710 1.00 76.58 254 GLY A O 1
ATOM 1851 N N . GLY A 1 255 ? 7.474 9.443 16.695 1.00 74.06 255 GLY A N 1
ATOM 1852 C CA . GLY A 1 255 ? 6.838 10.781 16.731 1.00 72.70 255 GLY A CA 1
ATOM 1853 C C . GLY A 1 255 ? 5.317 10.729 16.851 1.00 69.78 255 GLY A C 1
ATOM 1854 O O . GLY A 1 255 ? 4.674 11.821 16.875 1.00 67.05 255 GLY A O 1
ATOM 1855 N N . LYS A 1 256 ? 4.764 9.514 16.961 1.00 65.42 256 LYS A N 1
ATOM 1856 C CA . LYS A 1 256 ? 3.310 9.221 17.043 1.00 62.03 256 LYS A CA 1
ATOM 1857 C C . LYS A 1 256 ? 2.996 8.644 18.434 1.00 55.65 256 LYS A C 1
ATOM 1858 O O . LYS A 1 256 ? 3.824 7.863 18.967 1.00 50.63 256 LYS A O 1
ATOM 1864 N N . GLY A 1 257 ? 1.829 8.993 18.984 1.00 51.20 257 GLY A N 1
ATOM 1865 C CA . GLY A 1 257 ? 1.329 8.486 20.277 1.00 47.59 257 GLY A CA 1
ATOM 1866 C C . GLY A 1 257 ? 1.618 9.455 21.400 1.00 47.53 257 GLY A C 1
ATOM 1867 O O . GLY A 1 257 ? 1.403 9.075 22.598 1.00 42.75 257 GLY A O 1
ATOM 1868 N N . THR A 1 258 ? 2.064 10.666 21.045 1.00 45.24 258 THR A N 1
ATOM 1869 C CA . THR A 1 258 ? 2.444 11.725 22.009 1.00 49.13 258 THR A CA 1
ATOM 1870 C C . THR A 1 258 ? 1.185 12.410 22.531 1.00 50.68 258 THR A C 1
ATOM 1871 O O . THR A 1 258 ? 0.124 12.181 21.935 1.00 49.13 258 THR A O 1
ATOM 1875 N N . ALA A 1 259 ? 1.323 13.301 23.521 1.00 53.97 259 ALA A N 1
ATOM 1876 C CA . ALA A 1 259 ? 0.193 13.865 24.299 1.00 54.07 259 ALA A CA 1
ATOM 1877 C C . ALA A 1 259 ? -0.315 15.165 23.669 1.00 52.42 259 ALA A C 1
ATOM 1878 O O . ALA A 1 259 ? -1.546 15.339 23.609 1.00 52.42 259 ALA A O 1
ATOM 1880 N N . GLU A 1 260 ? 0.579 16.044 23.219 1.00 52.21 260 GLU A N 1
ATOM 1881 C CA . GLU A 1 260 ? 0.216 17.401 22.729 1.00 54.51 260 GLU A CA 1
ATOM 1882 C C . GLU A 1 260 ? -0.569 17.290 21.404 1.00 52.73 260 GLU A C 1
ATOM 1883 O O . GLU A 1 260 ? -1.303 18.247 21.058 1.00 52.97 260 GLU A O 1
ATOM 1889 N N . GLU A 1 261 ? -0.459 16.177 20.680 1.00 50.71 261 GLU A N 1
ATOM 1890 C CA . GLU A 1 261 ? -1.226 15.987 19.415 1.00 51.16 261 GLU A CA 1
ATOM 1891 C C . GLU A 1 261 ? -2.609 15.412 19.741 1.00 46.75 261 GLU A C 1
ATOM 1892 O O . GLU A 1 261 ? -3.546 15.725 19.009 1.00 46.21 261 GLU A O 1
ATOM 1898 N N . LYS A 1 262 ? -2.750 14.691 20.854 1.00 42.82 262 LYS A N 1
ATOM 1899 C CA . LYS A 1 262 ? -4.077 14.279 21.382 1.00 40.35 262 LYS A CA 1
ATOM 1900 C C . LYS A 1 262 ? -4.829 15.541 21.835 1.00 40.62 262 LYS A C 1
ATOM 1901 O O . LYS A 1 262 ? -6.028 15.686 21.474 1.00 38.37 262 LYS A O 1
ATOM 1907 N N . PHE A 1 263 ? -4.153 16.456 22.540 1.00 43.14 263 PHE A N 1
ATOM 1908 C CA . PHE A 1 263 ? -4.739 17.745 22.995 1.00 43.67 263 PHE A CA 1
ATOM 1909 C C . PHE A 1 263 ? -5.143 18.561 21.754 1.00 42.56 263 PHE A C 1
ATOM 1910 O O . PHE A 1 263 ? -6.246 19.135 21.736 1.00 45.82 263 PHE A O 1
ATOM 1918 N N . ALA A 1 264 ? -4.318 18.565 20.699 1.00 42.49 264 ALA A N 1
ATOM 1919 C CA . ALA A 1 264 ? -4.574 19.304 19.442 1.00 40.51 264 ALA A CA 1
ATOM 1920 C C . ALA A 1 264 ? -5.778 18.724 18.684 1.00 38.19 264 ALA A C 1
ATOM 1921 O O . ALA A 1 264 ? -6.535 19.514 18.097 1.00 37.47 264 ALA A O 1
ATOM 1923 N N . ALA A 1 265 ? -5.940 17.402 18.654 1.00 36.68 265 ALA A N 1
ATOM 1924 C CA . ALA A 1 265 ? -7.122 16.728 18.059 1.00 34.39 265 ALA A CA 1
ATOM 1925 C C . ALA A 1 265 ? -8.384 17.077 18.880 1.00 32.48 265 ALA A C 1
ATOM 1926 O O . ALA A 1 265 ? -9.421 17.313 18.288 1.00 30.79 265 ALA A O 1
ATOM 1928 N N . PHE A 1 266 ? -8.322 17.148 20.211 1.00 31.83 266 PHE A N 1
ATOM 1929 C CA . PHE A 1 266 ? -9.487 17.620 21.015 1.00 31.76 266 PHE A CA 1
ATOM 1930 C C . PHE A 1 266 ? -9.900 19.040 20.588 1.00 33.55 266 PHE A C 1
ATOM 1931 O O . PHE A 1 266 ? -11.095 19.256 20.303 1.00 31.85 266 PHE A O 1
ATOM 1939 N N . GLU A 1 267 ? -8.955 19.982 20.543 1.00 37.42 267 GLU A N 1
ATOM 1940 C CA . GLU A 1 267 ? -9.197 21.375 20.055 1.00 42.17 267 GLU A CA 1
ATOM 1941 C C . GLU A 1 267 ? -9.910 21.363 18.697 1.00 40.70 267 GLU A C 1
ATOM 1942 O O . GLU A 1 267 ? -10.962 22.020 18.565 1.00 41.31 267 GLU A O 1
ATOM 1948 N N . ALA A 1 268 ? -9.394 20.618 17.713 1.00 40.24 268 ALA A N 1
ATOM 1949 C CA . ALA A 1 268 ? -9.954 20.581 16.345 1.00 39.11 268 ALA A CA 1
ATOM 1950 C C . ALA A 1 268 ? -11.386 20.035 16.377 1.00 38.84 268 ALA A C 1
ATOM 1951 O O . ALA A 1 268 ? -12.170 20.455 15.541 1.00 37.86 268 ALA A O 1
ATOM 1953 N N . ALA A 1 269 ? -11.731 19.148 17.322 1.00 34.55 269 ALA A N 1
ATOM 1954 C CA . ALA A 1 269 ? -13.062 18.505 17.410 1.00 33.69 269 ALA A CA 1
ATOM 1955 C C . ALA A 1 269 ? -14.008 19.302 18.313 1.00 32.78 269 ALA A C 1
ATOM 1956 O O . ALA A 1 269 ? -15.141 18.842 18.518 1.00 37.42 269 ALA A O 1
ATOM 1958 N N . GLY A 1 270 ? -13.542 20.386 18.909 1.00 32.53 270 GLY A N 1
ATOM 1959 C CA . GLY A 1 270 ? -14.335 21.218 19.838 1.00 31.97 270 GLY A CA 1
ATOM 1960 C C . GLY A 1 270 ? -14.496 20.565 21.202 1.00 31.44 270 GLY A C 1
ATOM 1961 O O . GLY A 1 270 ? -15.492 20.869 21.885 1.00 31.01 270 GLY A O 1
ATOM 1962 N N . ILE A 1 271 ? -13.576 19.671 21.582 1.00 28.60 271 ILE A N 1
ATOM 1963 C CA . ILE A 1 271 ? -13.678 18.889 22.844 1.00 26.97 271 ILE A CA 1
ATOM 1964 C C . ILE A 1 271 ? -12.882 19.627 23.914 1.00 26.49 271 ILE A C 1
ATOM 1965 O O . ILE A 1 271 ? -11.681 19.861 23.723 1.00 28.30 271 ILE A O 1
ATOM 1970 N N . ALA A 1 272 ? -13.533 20.011 24.990 1.00 28.14 272 ALA A N 1
ATOM 1971 C CA . ALA A 1 272 ? -12.873 20.677 26.128 1.00 28.86 272 ALA A CA 1
ATOM 1972 C C . ALA A 1 272 ? -11.928 19.672 26.792 1.00 28.06 272 ALA A C 1
ATOM 1973 O O . ALA A 1 272 ? -12.272 18.428 26.861 1.00 27.91 272 ALA A O 1
ATOM 1975 N N . TYR A 1 273 ? -10.790 20.163 27.284 1.00 27.18 273 TYR A N 1
ATOM 1976 C CA . TYR A 1 273 ? -9.822 19.345 28.043 1.00 27.71 273 TYR A CA 1
ATOM 1977 C C . TYR A 1 273 ? -9.137 20.193 29.110 1.00 27.75 273 TYR A C 1
ATOM 1978 O O . TYR A 1 273 ? -9.164 21.466 29.059 1.00 26.15 273 TYR A O 1
ATOM 1987 N N . THR A 1 274 ? -8.576 19.499 30.093 1.00 27.83 274 THR A N 1
ATOM 1988 C CA . THR A 1 274 ? -7.649 20.078 31.090 1.00 27.71 274 THR A CA 1
ATOM 1989 C C . THR A 1 274 ? -6.273 19.460 30.888 1.00 28.57 274 THR A C 1
ATOM 1990 O O . THR A 1 274 ? -6.194 18.297 30.448 1.00 27.04 274 THR A O 1
ATOM 1994 N N . ARG A 1 275 ? -5.231 20.259 31.138 1.00 30.93 275 ARG A N 1
ATOM 1995 C CA . ARG A 1 275 ? -3.816 19.812 31.205 1.00 31.68 275 ARG A CA 1
ATOM 1996 C C . ARG A 1 275 ? -3.442 19.412 32.645 1.00 31.70 275 ARG A C 1
ATOM 1997 O O . ARG A 1 275 ? -2.319 18.976 32.838 1.00 32.79 275 ARG A O 1
ATOM 2005 N N . SER A 1 276 ? -4.326 19.570 33.630 1.00 29.53 276 SER A N 1
ATOM 2006 C CA . SER A 1 276 ? -4.042 19.207 35.038 1.00 28.63 276 SER A CA 1
ATOM 2007 C C . SER A 1 276 ? -4.889 18.010 35.448 1.00 26.87 276 SER A C 1
ATOM 2008 O O . SER A 1 276 ? -6.118 18.073 35.390 1.00 26.13 276 SER A O 1
ATOM 2011 N N . PRO A 1 277 ? -4.277 16.918 35.951 1.00 26.86 277 PRO A N 1
ATOM 2012 C CA . PRO A 1 277 ? -5.061 15.765 36.392 1.00 26.51 277 PRO A CA 1
ATOM 2013 C C . PRO A 1 277 ? -5.948 16.137 37.597 1.00 27.75 277 PRO A C 1
ATOM 2014 O O . PRO A 1 277 ? -6.918 15.448 37.826 1.00 26.72 277 PRO A O 1
ATOM 2018 N N . ALA A 1 278 ? -5.614 17.200 38.342 1.00 27.72 278 ALA A N 1
ATOM 2019 C CA . ALA A 1 278 ? -6.380 17.637 39.536 1.00 29.29 278 ALA A CA 1
ATOM 2020 C C . ALA A 1 278 ? -7.639 18.399 39.121 1.00 29.28 278 ALA A C 1
ATOM 2021 O O . ALA A 1 278 ? -8.452 18.642 39.994 1.00 28.44 278 ALA A O 1
ATOM 2023 N N . GLU A 1 279 ? -7.744 18.796 37.854 1.00 28.09 279 GLU A N 1
ATOM 2024 C CA . GLU A 1 279 ? -8.758 19.763 37.385 1.00 29.72 279 GLU A CA 1
ATOM 2025 C C . GLU A 1 279 ? -9.728 19.114 36.403 1.00 28.10 279 GLU A C 1
ATOM 2026 O O . GLU A 1 279 ? -10.464 19.864 35.735 1.00 27.51 279 GLU A O 1
ATOM 2032 N N . ILE A 1 280 ? -9.851 17.784 36.417 1.00 25.85 280 ILE A N 1
ATOM 2033 C CA . ILE A 1 280 ? -10.840 17.130 35.518 1.00 25.17 280 ILE A CA 1
ATOM 2034 C C . ILE A 1 280 ? -12.244 17.507 35.983 1.00 24.43 280 ILE A C 1
ATOM 2035 O O . ILE A 1 280 ? -13.055 17.899 35.158 1.00 23.90 280 ILE A O 1
ATOM 2040 N N . GLY A 1 281 ? -12.530 17.384 37.277 1.00 25.88 281 GLY A N 1
ATOM 2041 C CA . GLY A 1 281 ? -13.849 17.733 37.830 1.00 26.60 281 GLY A CA 1
ATOM 2042 C C . GLY A 1 281 ? -14.131 19.211 37.647 1.00 28.04 281 GLY A C 1
ATOM 2043 O O . GLY A 1 281 ? -15.232 19.574 37.223 1.00 27.39 281 GLY A O 1
ATOM 2044 N N . LYS A 1 282 ? -13.132 20.040 37.916 1.00 29.71 282 LYS A N 1
ATOM 2045 C CA . LYS A 1 282 ? -13.266 21.514 37.813 1.00 30.55 282 LYS A CA 1
ATOM 2046 C C . LYS A 1 282 ? -13.583 21.901 36.360 1.00 28.67 282 LYS A C 1
ATOM 2047 O O . LYS A 1 282 ? -14.457 22.764 36.148 1.00 26.82 282 LYS A O 1
ATOM 2053 N N . LYS A 1 283 ? -12.914 21.294 35.378 1.00 27.27 283 LYS A N 1
ATOM 2054 C CA . LYS A 1 283 ? -13.159 21.618 33.955 1.00 27.52 283 LYS A CA 1
ATOM 2055 C C . LYS A 1 283 ? -14.571 21.181 33.596 1.00 26.69 283 LYS A C 1
ATOM 2056 O O . LYS A 1 283 ? -15.255 21.901 32.825 1.00 26.18 283 LYS A O 1
ATOM 2062 N N . LEU A 1 284 ? -14.983 19.992 34.063 1.00 24.47 284 LEU A N 1
ATOM 2063 C CA . LEU A 1 284 ? -16.342 19.517 33.794 1.00 24.53 284 LEU A CA 1
ATOM 2064 C C . LEU A 1 284 ? -17.350 20.516 34.374 1.00 23.88 284 LEU A C 1
ATOM 2065 O O . LEU A 1 284 ? -18.288 20.862 33.669 1.00 24.01 284 LEU A O 1
ATOM 2070 N N . LYS A 1 285 ? -17.171 20.950 35.615 1.00 24.61 285 LYS A N 1
ATOM 2071 C CA . LYS A 1 285 ? -18.081 21.955 36.230 1.00 26.73 285 LYS A CA 1
ATOM 2072 C C . LYS A 1 285 ? -18.112 23.246 35.385 1.00 27.35 285 LYS A C 1
ATOM 2073 O O . LYS A 1 285 ? -19.194 23.820 35.180 1.00 26.36 285 LYS A O 1
ATOM 2079 N N . GLU A 1 286 ? -16.962 23.707 34.913 1.00 28.94 286 GLU A N 1
ATOM 2080 C CA . GLU A 1 286 ? -16.866 24.964 34.113 1.00 31.69 286 GLU A CA 1
ATOM 2081 C C . GLU A 1 286 ? -17.654 24.794 32.803 1.00 29.47 286 GLU A C 1
ATOM 2082 O O . GLU A 1 286 ? -18.453 25.671 32.431 1.00 27.62 286 GLU A O 1
ATOM 2088 N N . VAL A 1 287 ? -17.501 23.656 32.130 1.00 27.56 287 VAL A N 1
ATOM 2089 C CA . VAL A 1 287 ? -18.106 23.406 30.800 1.00 26.32 287 VAL A CA 1
ATOM 2090 C C . VAL A 1 287 ? -19.614 23.268 30.944 1.00 26.16 287 VAL A C 1
ATOM 2091 O O . VAL A 1 287 ? -20.310 23.779 30.056 1.00 27.12 287 VAL A O 1
ATOM 2095 N N . THR A 1 288 ? -20.088 22.544 31.962 1.00 25.22 288 THR A N 1
ATOM 2096 C CA . THR A 1 288 ? -21.511 22.198 32.162 1.00 26.22 288 THR A CA 1
ATOM 2097 C C . THR A 1 288 ? -22.216 23.357 32.887 1.00 26.30 288 THR A C 1
ATOM 2098 O O . THR A 1 288 ? -23.445 23.432 32.798 1.00 29.06 288 THR A O 1
ATOM 2102 N N . GLY A 1 289 ? -21.485 24.134 33.667 1.00 27.58 289 GLY A N 1
ATOM 2103 C CA . GLY A 1 289 ? -22.085 25.151 34.571 1.00 27.62 289 GLY A CA 1
ATOM 2104 C C . GLY A 1 289 ? -22.935 24.527 35.659 1.00 27.97 289 GLY A C 1
ATOM 2105 O O . GLY A 1 289 ? -23.835 25.195 36.217 1.00 25.97 289 GLY A O 1
ATOM 2106 N N . TRP A 1 290 ? -22.650 23.273 36.016 1.00 26.42 290 TRP A N 1
ATOM 2107 C CA . TRP A 1 290 ? -23.400 22.555 37.066 1.00 26.04 290 TRP A CA 1
ATOM 2108 C C . TRP A 1 290 ? -23.013 23.117 38.435 1.00 26.51 290 TRP A C 1
ATOM 2109 O O . TRP A 1 290 ? -21.869 23.596 38.568 1.00 26.80 290 TRP A O 1
ATOM 2120 N N . GLU A 1 291 ? -23.908 22.944 39.391 1.00 27.32 291 GLU A N 1
ATOM 2121 C CA . GLU A 1 291 ? -23.758 23.349 40.812 1.00 29.35 291 GLU A CA 1
ATOM 2122 C C . GLU A 1 291 ? -22.831 22.346 41.480 1.00 29.73 291 GLU A C 1
ATOM 2123 O O . GLU A 1 291 ? -23.032 21.132 41.270 1.00 29.61 291 GLU A O 1
ATOM 2129 N N . ASN A 1 292 ? -21.910 22.817 42.307 1.00 31.10 292 ASN A N 1
ATOM 2130 C CA . ASN A 1 292 ? -21.228 21.952 43.304 1.00 32.67 292 ASN A CA 1
ATOM 2131 C C . ASN A 1 292 ? -22.065 21.990 44.589 1.00 34.47 292 ASN A C 1
ATOM 2132 O O . ASN A 1 292 ? -21.843 22.901 45.401 1.00 33.78 292 ASN A O 1
ATOM 2137 N N . LEU A 1 293 ? -22.966 21.017 44.820 1.00 36.59 293 LEU A N 1
ATOM 2138 C CA . LEU A 1 293 ? -23.862 21.042 46.005 1.00 37.60 293 LEU A CA 1
ATOM 2139 C C . LEU A 1 293 ? -23.069 20.744 47.283 1.00 37.00 293 LEU A C 1
ATOM 2140 O O . LEU A 1 293 ? -23.631 20.968 48.366 1.00 37.64 293 LEU A O 1
ATOM 2145 N N . TYR A 1 294 ? -21.824 20.274 47.176 1.00 33.75 294 TYR A N 1
ATOM 2146 C CA . TYR A 1 294 ? -20.981 19.984 48.360 1.00 33.88 294 TYR A CA 1
ATOM 2147 C C . TYR A 1 294 ? -20.029 21.150 48.667 1.00 33.28 294 TYR A C 1
ATOM 2148 O O . TYR A 1 294 ? -19.174 21.020 49.552 1.00 32.04 294 TYR A O 1
ATOM 2157 N N . PHE A 1 295 ? -20.214 22.315 48.047 1.00 32.87 295 PHE A N 1
ATOM 2158 C CA . PHE A 1 295 ? -19.437 23.523 48.441 1.00 33.67 295 PHE A CA 1
ATOM 2159 C C . PHE A 1 295 ? -20.058 24.152 49.699 1.00 35.37 295 PHE A C 1
ATOM 2160 O O . PHE A 1 295 ? -19.376 24.247 50.726 1.00 36.48 295 PHE A O 1
ATOM 2168 N N . GLN A 1 296 ? -21.340 24.509 49.638 1.00 36.51 296 GLN A N 1
ATOM 2169 C CA . GLN A 1 296 ? -22.069 25.173 50.753 1.00 40.42 296 GLN A CA 1
ATOM 2170 C C . GLN A 1 296 ? -22.337 24.165 51.879 1.00 40.78 296 GLN A C 1
ATOM 2171 O O . GLN A 1 296 ? -22.750 24.523 53.024 1.00 40.29 296 GLN A O 1
ATOM 2178 N N . MET B 2 1 ? 11.276 -6.791 23.919 1.00 29.26 1 MET B N 1
ATOM 2179 C CA . MET B 2 1 ? 12.695 -7.266 24.053 1.00 28.38 1 MET B CA 1
ATOM 2180 C C . MET B 2 1 ? 13.354 -7.194 22.678 1.00 28.28 1 MET B C 1
ATOM 2181 O O . MET B 2 1 ? 12.817 -7.794 21.727 1.00 25.21 1 MET B O 1
ATOM 2186 N N . ASN B 2 2 ? 14.484 -6.511 22.597 1.00 27.18 2 ASN B N 1
ATOM 2187 C CA . ASN B 2 2 ? 15.273 -6.364 21.352 1.00 27.53 2 ASN B CA 1
ATOM 2188 C C . ASN B 2 2 ? 16.184 -7.580 21.143 1.00 26.56 2 ASN B C 1
ATOM 2189 O O . ASN B 2 2 ? 16.648 -8.214 22.127 1.00 26.17 2 ASN B O 1
ATOM 2194 N N . LEU B 2 3 ? 16.433 -7.918 19.895 1.00 24.94 3 LEU B N 1
ATOM 2195 C CA . LEU B 2 3 ? 17.431 -8.963 19.553 1.00 24.12 3 LEU B CA 1
ATOM 2196 C C . LEU B 2 3 ? 18.628 -8.240 18.959 1.00 24.26 3 LEU B C 1
ATOM 2197 O O . LEU B 2 3 ? 18.427 -7.140 18.360 1.00 24.84 3 LEU B O 1
ATOM 2202 N N . HIS B 2 4 ? 19.809 -8.843 19.100 1.00 24.89 4 HIS B N 1
ATOM 2203 C CA . HIS B 2 4 ? 21.028 -8.407 18.373 1.00 25.30 4 HIS B CA 1
ATOM 2204 C C . HIS B 2 4 ? 20.812 -8.658 16.886 1.00 26.24 4 HIS B C 1
ATOM 2205 O O . HIS B 2 4 ? 20.044 -9.559 16.521 1.00 25.11 4 HIS B O 1
ATOM 2212 N N . GLU B 2 5 ? 21.576 -7.966 16.058 1.00 28.14 5 GLU B N 1
ATOM 2213 C CA . GLU B 2 5 ? 21.623 -8.243 14.599 1.00 27.44 5 GLU B CA 1
ATOM 2214 C C . GLU B 2 5 ? 21.829 -9.736 14.334 1.00 27.07 5 GLU B C 1
ATOM 2215 O O . GLU B 2 5 ? 21.128 -10.282 13.484 1.00 26.81 5 GLU B O 1
ATOM 2221 N N . TYR B 2 6 ? 22.817 -10.370 14.962 1.00 27.58 6 TYR B N 1
ATOM 2222 C CA . TYR B 2 6 ? 23.188 -11.763 14.614 1.00 28.20 6 TYR B CA 1
ATOM 2223 C C . TYR B 2 6 ? 22.015 -12.680 14.977 1.00 28.66 6 TYR B C 1
ATOM 2224 O O . TYR B 2 6 ? 21.751 -13.640 14.238 1.00 26.86 6 TYR B O 1
ATOM 2233 N N . GLN B 2 7 ? 21.347 -12.379 16.099 1.00 25.79 7 GLN B N 1
ATOM 2234 C CA . GLN B 2 7 ? 20.195 -13.174 16.599 1.00 26.43 7 GLN B CA 1
ATOM 2235 C C . GLN B 2 7 ? 19.027 -13.023 15.620 1.00 25.55 7 GLN B C 1
ATOM 2236 O O . GLN B 2 7 ? 18.408 -14.034 15.280 1.00 26.02 7 GLN B O 1
ATOM 2242 N N . ALA B 2 8 ? 18.735 -11.793 15.200 1.00 25.98 8 ALA B N 1
ATOM 2243 C CA . ALA B 2 8 ? 17.606 -11.498 14.284 1.00 27.05 8 ALA B CA 1
ATOM 2244 C C . ALA B 2 8 ? 17.863 -12.222 12.956 1.00 25.63 8 ALA B C 1
ATOM 2245 O O . ALA B 2 8 ? 16.944 -12.866 12.409 1.00 25.28 8 ALA B O 1
ATOM 2247 N N . LYS B 2 9 ? 19.111 -12.240 12.503 1.00 25.68 9 LYS B N 1
ATOM 2248 C CA . LYS B 2 9 ? 19.470 -12.887 11.210 1.00 26.48 9 LYS B CA 1
ATOM 2249 C C . LYS B 2 9 ? 19.381 -14.408 11.321 1.00 26.74 9 LYS B C 1
ATOM 2250 O O . LYS B 2 9 ? 18.765 -15.011 10.459 1.00 26.34 9 LYS B O 1
ATOM 2256 N N . ASP B 2 10 ? 19.907 -15.004 12.393 1.00 26.39 10 ASP B N 1
ATOM 2257 C CA . ASP B 2 10 ? 19.741 -16.463 12.625 1.00 27.77 10 ASP B CA 1
ATOM 2258 C C . ASP B 2 10 ? 18.254 -16.825 12.647 1.00 26.70 10 ASP B C 1
ATOM 2259 O O . ASP B 2 10 ? 17.894 -17.866 12.059 1.00 27.86 10 ASP B O 1
ATOM 2264 N N . LEU B 2 11 ? 17.408 -16.005 13.290 1.00 25.38 11 LEU B N 1
ATOM 2265 C CA . LEU B 2 11 ? 15.958 -16.310 13.435 1.00 25.74 11 LEU B CA 1
ATOM 2266 C C . LEU B 2 11 ? 15.331 -16.254 12.031 1.00 23.73 11 LEU B C 1
ATOM 2267 O O . LEU B 2 11 ? 14.685 -17.217 11.610 1.00 23.76 11 LEU B O 1
ATOM 2272 N N . LEU B 2 12 ? 15.575 -15.177 11.301 1.00 24.33 12 LEU B N 1
ATOM 2273 C CA . LEU B 2 12 ? 14.915 -14.992 9.978 1.00 23.89 12 LEU B CA 1
ATOM 2274 C C . LEU B 2 12 ? 15.442 -16.037 8.991 1.00 24.36 12 LEU B C 1
ATOM 2275 O O . LEU B 2 12 ? 14.643 -16.533 8.188 1.00 25.14 12 LEU B O 1
ATOM 2280 N N . GLU B 2 13 ? 16.717 -16.386 9.076 1.00 26.17 13 GLU B N 1
ATOM 2281 C CA . GLU B 2 13 ? 17.321 -17.441 8.224 1.00 27.25 13 GLU B CA 1
ATOM 2282 C C . GLU B 2 13 ? 16.621 -18.776 8.503 1.00 27.22 13 GLU B C 1
ATOM 2283 O O . GLU B 2 13 ? 16.382 -19.523 7.556 1.00 27.98 13 GLU B O 1
ATOM 2289 N N . SER B 2 14 ? 16.249 -19.059 9.741 1.00 25.73 14 SER B N 1
ATOM 2290 C CA . SER B 2 14 ? 15.520 -20.305 10.105 1.00 26.98 14 SER B CA 1
ATOM 2291 C C . SER B 2 14 ? 14.120 -20.318 9.481 1.00 26.59 14 SER B C 1
ATOM 2292 O O . SER B 2 14 ? 13.566 -21.400 9.305 1.00 26.24 14 SER B O 1
ATOM 2295 N N . TYR B 2 15 ? 13.553 -19.155 9.125 1.00 25.10 15 TYR B N 1
ATOM 2296 C CA . TYR B 2 15 ? 12.257 -19.056 8.417 1.00 25.37 15 TYR B CA 1
ATOM 2297 C C . TYR B 2 15 ? 12.426 -18.973 6.901 1.00 26.64 15 TYR B C 1
ATOM 2298 O O . TYR B 2 15 ? 11.400 -18.768 6.217 1.00 27.92 15 TYR B O 1
ATOM 2307 N N . GLY B 2 16 ? 13.637 -19.192 6.394 1.00 28.67 16 GLY B N 1
ATOM 2308 C CA . GLY B 2 16 ? 13.893 -19.297 4.944 1.00 28.90 16 GLY B CA 1
ATOM 2309 C C . GLY B 2 16 ? 14.284 -17.973 4.298 1.00 29.82 16 GLY B C 1
ATOM 2310 O O . GLY B 2 16 ? 14.500 -17.981 3.033 1.00 30.13 16 GLY B O 1
ATOM 2311 N N . LEU B 2 17 ? 14.410 -16.882 5.065 1.00 27.22 17 LEU B N 1
ATOM 2312 C CA . LEU B 2 17 ? 14.839 -15.580 4.512 1.00 26.27 17 LEU B CA 1
ATOM 2313 C C . LEU B 2 17 ? 16.341 -15.630 4.230 1.00 27.91 17 LEU B C 1
ATOM 2314 O O . LEU B 2 17 ? 17.093 -16.294 4.995 1.00 27.66 17 LEU B O 1
ATOM 2319 N N . LYS B 2 18 ? 16.769 -14.941 3.170 1.00 27.66 18 LYS B N 1
ATOM 2320 C CA . LYS B 2 18 ? 18.218 -14.826 2.833 1.00 29.65 18 LYS B CA 1
ATOM 2321 C C . LYS B 2 18 ? 18.768 -13.621 3.590 1.00 27.76 18 LYS B C 1
ATOM 2322 O O . LYS B 2 18 ? 18.199 -12.497 3.473 1.00 27.41 18 LYS B O 1
ATOM 2328 N N . VAL B 2 19 ? 19.817 -13.823 4.378 1.00 27.21 19 VAL B N 1
ATOM 2329 C CA . VAL B 2 19 ? 20.371 -12.728 5.208 1.00 25.77 19 VAL B CA 1
ATOM 2330 C C . VAL B 2 19 ? 21.835 -12.557 4.820 1.00 26.61 19 VAL B C 1
ATOM 2331 O O . VAL B 2 19 ? 22.427 -13.514 4.261 1.00 26.72 19 VAL B O 1
ATOM 2335 N N . GLN B 2 20 ? 22.384 -11.390 5.136 1.00 26.24 20 GLN B N 1
ATOM 2336 C CA . GLN B 2 20 ? 23.836 -11.128 5.046 1.00 27.35 20 GLN B CA 1
ATOM 2337 C C . GLN B 2 20 ? 24.465 -11.964 6.154 1.00 30.28 20 GLN B C 1
ATOM 2338 O O . GLN B 2 20 ? 24.366 -11.543 7.329 1.00 31.14 20 GLN B O 1
ATOM 2344 N N . LYS B 2 21 ? 25.007 -13.117 5.783 1.00 32.82 21 LYS B N 1
ATOM 2345 C CA . LYS B 2 21 ? 25.504 -14.130 6.739 1.00 35.48 21 LYS B CA 1
ATOM 2346 C C . LYS B 2 21 ? 26.729 -13.563 7.457 1.00 33.84 21 LYS B C 1
ATOM 2347 O O . LYS B 2 21 ? 27.580 -12.873 6.832 1.00 29.90 21 LYS B O 1
ATOM 2353 N N . GLY B 2 22 ? 26.831 -13.871 8.739 1.00 32.92 22 GLY B N 1
ATOM 2354 C CA . GLY B 2 22 ? 28.055 -13.514 9.465 1.00 35.18 22 GLY B CA 1
ATOM 2355 C C . GLY B 2 22 ? 28.340 -14.468 10.588 1.00 35.01 22 GLY B C 1
ATOM 2356 O O . GLY B 2 22 ? 27.578 -15.453 10.765 1.00 35.58 22 GLY B O 1
ATOM 2357 N N . ILE B 2 23 ? 29.413 -14.178 11.304 1.00 32.46 23 ILE B N 1
ATOM 2358 C CA . ILE B 2 23 ? 29.876 -15.018 12.444 1.00 34.43 23 ILE B CA 1
ATOM 2359 C C . ILE B 2 23 ? 30.077 -14.076 13.629 1.00 34.07 23 ILE B C 1
ATOM 2360 O O . ILE B 2 23 ? 30.667 -13.002 13.424 1.00 34.93 23 ILE B O 1
ATOM 2365 N N . VAL B 2 24 ? 29.567 -14.459 14.798 1.00 34.76 24 VAL B N 1
ATOM 2366 C CA . VAL B 2 24 ? 29.710 -13.679 16.057 1.00 34.06 24 VAL B CA 1
ATOM 2367 C C . VAL B 2 24 ? 31.070 -14.055 16.662 1.00 35.16 24 VAL B C 1
ATOM 2368 O O . VAL B 2 24 ? 31.430 -15.270 16.705 1.00 33.52 24 VAL B O 1
ATOM 2372 N N . ALA B 2 25 ? 31.835 -13.023 16.982 1.00 33.57 25 ALA B N 1
ATOM 2373 C CA . ALA B 2 25 ? 33.185 -13.086 17.575 1.00 35.68 25 ALA B CA 1
ATOM 2374 C C . ALA B 2 25 ? 33.133 -12.414 18.949 1.00 36.84 25 ALA B C 1
ATOM 2375 O O . ALA B 2 25 ? 32.744 -11.239 18.984 1.00 38.60 25 ALA B O 1
ATOM 2377 N N . HIS B 2 26 ? 33.445 -13.149 20.025 1.00 37.77 26 HIS B N 1
ATOM 2378 C CA . HIS B 2 26 ? 33.441 -12.660 21.430 1.00 40.41 26 HIS B CA 1
ATOM 2379 C C . HIS B 2 26 ? 34.834 -12.155 21.813 1.00 39.46 26 HIS B C 1
ATOM 2380 O O . HIS B 2 26 ? 34.962 -11.606 22.921 1.00 41.43 26 HIS B O 1
ATOM 2387 N N . ASN B 2 27 ? 35.833 -12.325 20.937 1.00 39.18 27 ASN B N 1
ATOM 2388 C CA . ASN B 2 27 ? 37.179 -11.722 21.099 1.00 39.76 27 ASN B CA 1
ATOM 2389 C C . ASN B 2 27 ? 37.834 -11.517 19.730 1.00 39.54 27 ASN B C 1
ATOM 2390 O O . ASN B 2 27 ? 37.369 -12.044 18.717 1.00 37.47 27 ASN B O 1
ATOM 2395 N N . PRO B 2 28 ? 38.942 -10.743 19.666 1.00 38.38 28 PRO B N 1
ATOM 2396 C CA . PRO B 2 28 ? 39.605 -10.456 18.394 1.00 37.36 28 PRO B CA 1
ATOM 2397 C C . PRO B 2 28 ? 40.113 -11.700 17.629 1.00 36.61 28 PRO B C 1
ATOM 2398 O O . PRO B 2 28 ? 40.086 -11.680 16.405 1.00 34.70 28 PRO B O 1
ATOM 2402 N N . ASN B 2 29 ? 40.562 -12.748 18.324 1.00 36.64 29 ASN B N 1
ATOM 2403 C CA . ASN B 2 29 ? 41.049 -13.977 17.630 1.00 36.64 29 ASN B CA 1
ATOM 2404 C C . ASN B 2 29 ? 39.868 -14.662 16.930 1.00 35.85 29 ASN B C 1
ATOM 2405 O O . ASN B 2 29 ? 40.036 -15.060 15.778 1.00 36.05 29 ASN B O 1
ATOM 2410 N N . GLU B 2 30 ? 38.726 -14.818 17.605 1.00 35.72 30 GLU B N 1
ATOM 2411 C CA . GLU B 2 30 ? 37.515 -15.436 16.997 1.00 36.34 30 GLU B CA 1
ATOM 2412 C C . GLU B 2 30 ? 37.127 -14.607 15.762 1.00 35.84 30 GLU B C 1
ATOM 2413 O O . GLU B 2 30 ? 36.634 -15.215 14.773 1.00 34.65 30 GLU B O 1
ATOM 2419 N N . ALA B 2 31 ? 37.342 -13.280 15.812 1.00 35.06 31 ALA B N 1
ATOM 2420 C CA . ALA B 2 31 ? 36.976 -12.360 14.701 1.00 35.47 31 ALA B CA 1
ATOM 2421 C C . ALA B 2 31 ? 37.878 -12.654 13.510 1.00 34.75 31 ALA B C 1
ATOM 2422 O O . ALA B 2 31 ? 37.360 -12.848 12.405 1.00 35.25 31 ALA B O 1
ATOM 2424 N N . ALA B 2 32 ? 39.191 -12.673 13.724 1.00 34.92 32 ALA B N 1
ATOM 2425 C CA . ALA B 2 32 ? 40.173 -13.050 12.684 1.00 35.20 32 ALA B CA 1
ATOM 2426 C C . ALA B 2 32 ? 39.785 -14.389 12.038 1.00 35.74 32 ALA B C 1
ATOM 2427 O O . ALA B 2 32 ? 39.793 -14.454 10.776 1.00 35.06 32 ALA B O 1
ATOM 2429 N N . GLN B 2 33 ? 39.488 -15.410 12.859 1.00 35.92 33 GLN B N 1
ATOM 2430 C CA . GLN B 2 33 ? 39.124 -16.778 12.397 1.00 37.77 33 GLN B CA 1
ATOM 2431 C C . GLN B 2 33 ? 37.840 -16.685 11.556 1.00 36.63 33 GLN B C 1
ATOM 2432 O O . GLN B 2 33 ? 37.769 -17.379 10.545 1.00 34.94 33 GLN B O 1
ATOM 2438 N N . ALA B 2 34 ? 36.884 -15.833 11.955 1.00 35.67 34 ALA B N 1
ATOM 2439 C CA . ALA B 2 34 ? 35.619 -15.574 11.223 1.00 34.58 34 ALA B CA 1
ATOM 2440 C C . ALA B 2 34 ? 35.924 -15.015 9.828 1.00 34.99 34 ALA B C 1
ATOM 2441 O O . ALA B 2 34 ? 35.355 -15.515 8.856 1.00 33.38 34 ALA B O 1
ATOM 2443 N N . PHE B 2 35 ? 36.770 -13.999 9.713 1.00 35.88 35 PHE B N 1
ATOM 2444 C CA . PHE B 2 35 ? 37.100 -13.415 8.388 1.00 38.24 35 PHE B CA 1
ATOM 2445 C C . PHE B 2 35 ? 37.596 -14.519 7.432 1.00 41.21 35 PHE B C 1
ATOM 2446 O O . PHE B 2 35 ? 37.200 -14.565 6.240 1.00 40.91 35 PHE B O 1
ATOM 2454 N N . ASP B 2 36 ? 38.442 -15.408 7.952 1.00 43.25 36 ASP B N 1
ATOM 2455 C CA . ASP B 2 36 ? 39.016 -16.543 7.179 1.00 45.23 36 ASP B CA 1
ATOM 2456 C C . ASP B 2 36 ? 37.924 -17.558 6.815 1.00 44.36 36 ASP B C 1
ATOM 2457 O O . ASP B 2 36 ? 38.002 -18.091 5.679 1.00 43.81 36 ASP B O 1
ATOM 2462 N N . GLN B 2 37 ? 36.983 -17.832 7.731 1.00 43.49 37 GLN B N 1
ATOM 2463 C CA . GLN B 2 37 ? 35.918 -18.860 7.560 1.00 45.44 37 GLN B CA 1
ATOM 2464 C C . GLN B 2 37 ? 34.960 -18.399 6.452 1.00 47.56 37 GLN B C 1
ATOM 2465 O O . GLN B 2 37 ? 34.612 -19.238 5.578 1.00 47.39 37 GLN B O 1
ATOM 2471 N N . LEU B 2 38 ? 34.566 -17.121 6.447 1.00 44.55 38 LEU B N 1
ATOM 2472 C CA . LEU B 2 38 ? 33.667 -16.582 5.386 1.00 44.06 38 LEU B CA 1
ATOM 2473 C C . LEU B 2 38 ? 34.301 -16.859 4.019 1.00 45.00 38 LEU B C 1
ATOM 2474 O O . LEU B 2 38 ? 33.574 -17.307 3.131 1.00 47.20 38 LEU B O 1
ATOM 2479 N N . GLY B 2 39 ? 35.599 -16.592 3.885 1.00 46.80 39 GLY B N 1
ATOM 2480 C CA . GLY B 2 39 ? 36.365 -16.807 2.640 1.00 49.57 39 GLY B CA 1
ATOM 2481 C C . GLY B 2 39 ? 36.114 -15.728 1.596 1.00 51.34 39 GLY B C 1
ATOM 2482 O O . GLY B 2 39 ? 36.486 -15.951 0.427 1.00 53.60 39 GLY B O 1
ATOM 2483 N N . GLY B 2 40 ? 35.498 -14.599 1.974 1.00 48.99 40 GLY B N 1
ATOM 2484 C CA . GLY B 2 40 ? 35.356 -13.429 1.085 1.00 48.15 40 GLY B CA 1
ATOM 2485 C C . GLY B 2 40 ? 36.640 -12.610 1.041 1.00 46.38 40 GLY B C 1
ATOM 2486 O O . GLY B 2 40 ? 37.457 -12.731 1.977 1.00 45.56 40 GLY B O 1
ATOM 2487 N N . LYS B 2 41 ? 36.786 -11.754 0.027 1.00 45.19 41 LYS B N 1
ATOM 2488 C CA . LYS B 2 41 ? 37.872 -10.738 -0.059 1.00 45.24 41 LYS B CA 1
ATOM 2489 C C . LYS B 2 41 ? 37.690 -9.649 0.994 1.00 41.04 41 LYS B C 1
ATOM 2490 O O . LYS B 2 41 ? 38.687 -9.155 1.545 1.00 36.83 41 LYS B O 1
ATOM 2496 N N . PHE B 2 42 ? 36.439 -9.232 1.194 1.00 39.52 42 PHE B N 1
ATOM 2497 C CA . PHE B 2 42 ? 36.039 -8.179 2.149 1.00 39.43 42 PHE B CA 1
ATOM 2498 C C . PHE B 2 42 ? 34.996 -8.786 3.080 1.00 37.06 42 PHE B C 1
ATOM 2499 O O . PHE B 2 42 ? 34.229 -9.674 2.661 1.00 37.40 42 PHE B O 1
ATOM 2507 N N . ALA B 2 43 ? 35.035 -8.335 4.322 1.00 37.11 43 ALA B N 1
ATOM 2508 C CA . ALA B 2 43 ? 33.992 -8.582 5.337 1.00 35.24 43 ALA B CA 1
ATOM 2509 C C . ALA B 2 43 ? 33.570 -7.239 5.927 1.00 35.97 43 ALA B C 1
ATOM 2510 O O . ALA B 2 43 ? 34.283 -6.240 5.728 1.00 35.32 43 ALA B O 1
ATOM 2512 N N . VAL B 2 44 ? 32.427 -7.219 6.617 1.00 33.55 44 VAL B N 1
ATOM 2513 C CA . VAL B 2 44 ? 31.972 -6.033 7.382 1.00 33.50 44 VAL B CA 1
ATOM 2514 C C . VAL B 2 44 ? 31.870 -6.457 8.852 1.00 33.42 44 VAL B C 1
ATOM 2515 O O . VAL B 2 44 ? 31.208 -7.493 9.148 1.00 32.03 44 VAL B O 1
ATOM 2519 N N . VAL B 2 45 ? 32.625 -5.768 9.702 1.00 31.10 45 VAL B N 1
ATOM 2520 C CA . VAL B 2 45 ? 32.645 -5.985 11.170 1.00 31.07 45 VAL B CA 1
ATOM 2521 C C . VAL B 2 45 ? 31.626 -5.012 11.755 1.00 30.57 45 VAL B C 1
ATOM 2522 O O . VAL B 2 45 ? 31.751 -3.791 11.504 1.00 31.03 45 VAL B O 1
ATOM 2526 N N . LYS B 2 46 ? 30.650 -5.528 12.497 1.00 29.66 46 LYS B N 1
ATOM 2527 C CA . LYS B 2 46 ? 29.570 -4.684 13.084 1.00 29.39 46 LYS B CA 1
ATOM 2528 C C . LYS B 2 46 ? 29.515 -4.914 14.591 1.00 28.97 46 LYS B C 1
ATOM 2529 O O . LYS B 2 46 ? 29.433 -6.090 15.022 1.00 28.15 46 LYS B O 1
ATOM 2535 N N . ALA B 2 47 ? 29.622 -3.842 15.363 1.00 29.05 47 ALA B N 1
ATOM 2536 C CA . ALA B 2 47 ? 29.460 -3.941 16.820 1.00 29.49 47 ALA B CA 1
ATOM 2537 C C . ALA B 2 47 ? 28.051 -4.504 17.060 1.00 28.81 47 ALA B C 1
ATOM 2538 O O . ALA B 2 47 ? 27.079 -4.016 16.447 1.00 28.65 47 ALA B O 1
ATOM 2540 N N . GLN B 2 48 ? 27.942 -5.545 17.875 1.00 28.16 48 GLN B N 1
ATOM 2541 C CA . GLN B 2 48 ? 26.625 -6.127 18.240 1.00 28.75 48 GLN B CA 1
ATOM 2542 C C . GLN B 2 48 ? 26.078 -5.378 19.456 1.00 28.47 48 GLN B C 1
ATOM 2543 O O . GLN B 2 48 ? 26.361 -5.782 20.600 1.00 29.67 48 GLN B O 1
ATOM 2549 N N . VAL B 2 49 ? 25.363 -4.291 19.205 1.00 29.71 49 VAL B N 1
ATOM 2550 C CA . VAL B 2 49 ? 24.549 -3.586 20.256 1.00 30.29 49 VAL B CA 1
ATOM 2551 C C . VAL B 2 49 ? 23.094 -3.511 19.782 1.00 31.10 49 VAL B C 1
ATOM 2552 O O . VAL B 2 49 ? 22.828 -3.632 18.570 1.00 28.09 49 VAL B O 1
ATOM 2556 N N . HIS B 2 50 ? 22.176 -3.332 20.737 1.00 31.76 50 HIS B N 1
ATOM 2557 C CA . HIS B 2 50 ? 20.753 -3.029 20.476 1.00 33.58 50 HIS B CA 1
ATOM 2558 C C . HIS B 2 50 ? 20.587 -1.521 20.340 1.00 37.73 50 HIS B C 1
ATOM 2559 O O . HIS B 2 50 ? 20.190 -0.836 21.326 1.00 46.40 50 HIS B O 1
ATOM 2566 N N . ALA B 2 51 ? 20.804 -1.031 19.159 1.00 38.97 51 ALA B N 1
ATOM 2567 C CA . ALA B 2 51 ? 20.595 0.373 18.790 1.00 38.77 51 ALA B CA 1
ATOM 2568 C C . ALA B 2 51 ? 21.075 0.468 17.355 1.00 37.20 51 ALA B C 1
ATOM 2569 O O . ALA B 2 51 ? 22.093 -0.209 17.039 1.00 36.37 51 ALA B O 1
ATOM 2571 N N . GLY B 2 52 ? 20.314 1.174 16.519 1.00 35.70 52 GLY B N 1
ATOM 2572 C CA . GLY B 2 52 ? 20.727 1.544 15.155 1.00 36.28 52 GLY B CA 1
ATOM 2573 C C . GLY B 2 52 ? 21.692 2.721 15.185 1.00 36.23 52 GLY B C 1
ATOM 2574 O O . GLY B 2 52 ? 22.078 3.157 16.288 1.00 36.52 52 GLY B O 1
ATOM 2575 N N . GLY B 2 53 ? 22.075 3.212 14.009 1.00 36.51 53 GLY B N 1
ATOM 2576 C CA . GLY B 2 53 ? 23.061 4.292 13.843 1.00 37.81 53 GLY B CA 1
ATOM 2577 C C . GLY B 2 53 ? 24.463 3.842 14.211 1.00 39.15 53 GLY B C 1
ATOM 2578 O O . GLY B 2 53 ? 25.278 4.719 14.535 1.00 43.29 53 GLY B O 1
ATOM 2579 N N . ARG B 2 54 ? 24.749 2.536 14.177 1.00 36.99 54 ARG B N 1
ATOM 2580 C CA . ARG B 2 54 ? 26.090 1.979 14.510 1.00 37.28 54 ARG B CA 1
ATOM 2581 C C . ARG B 2 54 ? 27.144 2.493 13.511 1.00 39.21 54 ARG B C 1
ATOM 2582 O O . ARG B 2 54 ? 28.245 2.850 13.983 1.00 39.43 54 ARG B O 1
ATOM 2590 N N . GLY B 2 55 ? 26.803 2.559 12.213 1.00 41.02 55 GLY B N 1
ATOM 2591 C CA . GLY B 2 55 ? 27.705 2.982 11.123 1.00 43.30 55 GLY B CA 1
ATOM 2592 C C . GLY B 2 55 ? 28.300 4.359 11.369 1.00 46.70 55 GLY B C 1
ATOM 2593 O O . GLY B 2 55 ? 29.539 4.483 11.387 1.00 46.65 55 GLY B O 1
ATOM 2594 N N . LYS B 2 56 ? 27.448 5.359 11.594 1.00 49.67 56 LYS B N 1
ATOM 2595 C CA . LYS B 2 56 ? 27.872 6.763 11.826 1.00 52.73 56 LYS B CA 1
ATOM 2596 C C . LYS B 2 56 ? 28.648 6.858 13.144 1.00 51.45 56 LYS B C 1
ATOM 2597 O O . LYS B 2 56 ? 29.510 7.722 13.232 1.00 53.16 56 LYS B O 1
ATOM 2603 N N . ALA B 2 57 ? 28.387 5.992 14.125 1.00 48.16 57 ALA B N 1
ATOM 2604 C CA . ALA B 2 57 ? 29.090 6.025 15.430 1.00 47.33 57 ALA B CA 1
ATOM 2605 C C . ALA B 2 57 ? 30.455 5.327 15.362 1.00 47.13 57 ALA B C 1
ATOM 2606 O O . ALA B 2 57 ? 31.128 5.340 16.405 1.00 47.84 57 ALA B O 1
ATOM 2608 N N . GLY B 2 58 ? 30.852 4.749 14.216 1.00 43.78 58 GLY B N 1
ATOM 2609 C CA . GLY B 2 58 ? 32.165 4.091 14.036 1.00 43.62 58 GLY B CA 1
ATOM 2610 C C . GLY B 2 58 ? 32.141 2.599 14.358 1.00 42.63 58 GLY B C 1
ATOM 2611 O O . GLY B 2 58 ? 33.235 1.990 14.416 1.00 41.93 58 GLY B O 1
ATOM 2612 N N . GLY B 2 59 ? 30.946 2.001 14.507 1.00 41.10 59 GLY B N 1
ATOM 2613 C CA . GLY B 2 59 ? 30.776 0.594 14.917 1.00 41.31 59 GLY B CA 1
ATOM 2614 C C . GLY B 2 59 ? 30.570 -0.368 13.755 1.00 41.44 59 GLY B C 1
ATOM 2615 O O . GLY B 2 59 ? 30.349 -1.569 14.041 1.00 39.72 59 GLY B O 1
ATOM 2616 N N . VAL B 2 60 ? 30.671 0.107 12.502 1.00 41.54 60 VAL B N 1
ATOM 2617 C CA . VAL B 2 60 ? 30.583 -0.730 11.266 1.00 40.77 60 VAL B CA 1
ATOM 2618 C C . VAL B 2 60 ? 31.817 -0.457 10.398 1.00 42.56 60 VAL B C 1
ATOM 2619 O O . VAL B 2 60 ? 32.020 0.706 10.025 1.00 42.92 60 VAL B O 1
ATOM 2623 N N . LYS B 2 61 ? 32.601 -1.487 10.081 1.00 43.02 61 LYS B N 1
ATOM 2624 C CA . LYS B 2 61 ? 33.904 -1.320 9.367 1.00 42.58 61 LYS B CA 1
ATOM 2625 C C . LYS B 2 61 ? 34.067 -2.402 8.304 1.00 42.16 61 LYS B C 1
ATOM 2626 O O . LYS B 2 61 ? 33.933 -3.574 8.653 1.00 38.81 61 LYS B O 1
ATOM 2632 N N . VAL B 2 62 ? 34.454 -2.013 7.090 1.00 43.54 62 VAL B N 1
ATOM 2633 C CA . VAL B 2 62 ? 34.889 -2.951 6.012 1.00 43.59 62 VAL B CA 1
ATOM 2634 C C . VAL B 2 62 ? 36.345 -3.363 6.272 1.00 42.13 62 VAL B C 1
ATOM 2635 O O . VAL B 2 62 ? 37.178 -2.500 6.548 1.00 43.21 62 VAL B O 1
ATOM 2639 N N . VAL B 2 63 ? 36.629 -4.662 6.230 1.00 40.88 63 VAL B N 1
ATOM 2640 C CA . VAL B 2 63 ? 37.984 -5.223 6.498 1.00 40.67 63 VAL B CA 1
ATOM 2641 C C . VAL B 2 63 ? 38.377 -6.076 5.287 1.00 41.01 63 VAL B C 1
ATOM 2642 O O . VAL B 2 63 ? 37.470 -6.511 4.559 1.00 39.04 63 VAL B O 1
ATOM 2646 N N . LYS B 2 64 ? 39.678 -6.279 5.056 1.00 42.94 64 LYS B N 1
ATOM 2647 C CA . LYS B 2 64 ? 40.158 -7.088 3.899 1.00 45.97 64 LYS B CA 1
ATOM 2648 C C . LYS B 2 64 ? 41.201 -8.123 4.349 1.00 44.33 64 LYS B C 1
ATOM 2649 O O . LYS B 2 64 ? 41.804 -8.739 3.468 1.00 44.53 64 LYS B O 1
ATOM 2655 N N . SER B 2 65 ? 41.380 -8.350 5.654 1.00 41.55 65 SER B N 1
ATOM 2656 C CA . SER B 2 65 ? 42.298 -9.395 6.172 1.00 42.25 65 SER B CA 1
ATOM 2657 C C . SER B 2 65 ? 41.852 -9.886 7.549 1.00 42.09 65 SER B C 1
ATOM 2658 O O . SER B 2 65 ? 41.014 -9.206 8.230 1.00 40.32 65 SER B O 1
ATOM 2661 N N . SER B 2 66 ? 42.410 -11.027 7.951 1.00 41.64 66 SER B N 1
ATOM 2662 C CA . SER B 2 66 ? 42.233 -11.607 9.305 1.00 42.06 66 SER B CA 1
ATOM 2663 C C . SER B 2 66 ? 42.835 -10.647 10.350 1.00 42.96 66 SER B C 1
ATOM 2664 O O . SER B 2 66 ? 42.125 -10.341 11.367 1.00 41.88 66 SER B O 1
ATOM 2667 N N . GLN B 2 67 ? 44.040 -10.112 10.105 1.00 44.24 67 GLN B N 1
ATOM 2668 C CA . GLN B 2 67 ? 44.724 -9.210 11.082 1.00 45.43 67 GLN B CA 1
ATOM 2669 C C . GLN B 2 67 ? 43.901 -7.912 11.248 1.00 44.23 67 GLN B C 1
ATOM 2670 O O . GLN B 2 67 ? 43.708 -7.445 12.414 1.00 42.86 67 GLN B O 1
ATOM 2676 N N . GLU B 2 68 ? 43.376 -7.382 10.146 1.00 42.13 68 GLU B N 1
ATOM 2677 C CA . GLU B 2 68 ? 42.545 -6.150 10.114 1.00 43.74 68 GLU B CA 1
ATOM 2678 C C . GLU B 2 68 ? 41.244 -6.400 10.918 1.00 42.06 68 GLU B C 1
ATOM 2679 O O . GLU B 2 68 ? 40.804 -5.513 11.698 1.00 40.77 68 GLU B O 1
ATOM 2685 N N . THR B 2 69 ? 40.679 -7.597 10.801 1.00 39.36 69 THR B N 1
ATOM 2686 C CA . THR B 2 69 ? 39.460 -8.014 11.540 1.00 39.11 69 THR B CA 1
ATOM 2687 C C . THR B 2 69 ? 39.800 -8.037 13.029 1.00 39.75 69 THR B C 1
ATOM 2688 O O . THR B 2 69 ? 39.017 -7.448 13.842 1.00 36.82 69 THR B O 1
ATOM 2692 N N . ARG B 2 70 ? 40.914 -8.682 13.375 1.00 37.68 70 ARG B N 1
ATOM 2693 C CA . ARG B 2 70 ? 41.422 -8.740 14.774 1.00 39.97 70 ARG B CA 1
ATOM 2694 C C . ARG B 2 70 ? 41.541 -7.310 15.327 1.00 41.37 70 ARG B C 1
ATOM 2695 O O . ARG B 2 70 ? 41.115 -7.082 16.497 1.00 40.09 70 ARG B O 1
ATOM 2703 N N . GLU B 2 71 ? 42.096 -6.398 14.516 1.00 42.91 71 GLU B N 1
ATOM 2704 C CA . GLU B 2 71 ? 42.358 -4.981 14.900 1.00 45.80 71 GLU B CA 1
ATOM 2705 C C . GLU B 2 71 ? 41.039 -4.258 15.176 1.00 42.70 71 GLU B C 1
ATOM 2706 O O . GLU B 2 71 ? 40.939 -3.652 16.256 1.00 45.00 71 GLU B O 1
ATOM 2712 N N . VAL B 2 72 ? 40.089 -4.282 14.237 1.00 41.51 72 VAL B N 1
ATOM 2713 C CA . VAL B 2 72 ? 38.764 -3.605 14.402 1.00 40.58 72 VAL B CA 1
ATOM 2714 C C . VAL B 2 72 ? 38.056 -4.189 15.632 1.00 38.74 72 VAL B C 1
ATOM 2715 O O . VAL B 2 72 ? 37.465 -3.392 16.405 1.00 37.39 72 VAL B O 1
ATOM 2719 N N . ALA B 2 73 ? 38.066 -5.518 15.790 1.00 35.88 73 ALA B N 1
ATOM 2720 C CA . ALA B 2 73 ? 37.428 -6.208 16.933 1.00 36.19 73 ALA B CA 1
ATOM 2721 C C . ALA B 2 73 ? 38.093 -5.699 18.211 1.00 39.36 73 ALA B C 1
ATOM 2722 O O . ALA B 2 73 ? 37.361 -5.411 19.188 1.00 37.64 73 ALA B O 1
ATOM 2724 N N . GLU B 2 74 ? 39.422 -5.526 18.166 1.00 40.04 74 GLU B N 1
ATOM 2725 C CA . GLU B 2 74 ? 40.207 -4.945 19.286 1.00 43.82 74 GLU B CA 1
ATOM 2726 C C . GLU B 2 74 ? 39.669 -3.553 19.642 1.00 41.82 74 GLU B C 1
ATOM 2727 O O . GLU B 2 74 ? 39.477 -3.309 20.842 1.00 42.49 74 GLU B O 1
ATOM 2733 N N . SER B 2 75 ? 39.465 -2.661 18.664 1.00 42.47 75 SER B N 1
ATOM 2734 C CA . SER B 2 75 ? 39.075 -1.248 18.926 1.00 42.20 75 SER B CA 1
ATOM 2735 C C . SER B 2 75 ? 37.632 -1.177 19.446 1.00 41.67 75 SER B C 1
ATOM 2736 O O . SER B 2 75 ? 37.304 -0.177 20.090 1.00 44.36 75 SER B O 1
ATOM 2739 N N . LEU B 2 76 ? 36.785 -2.169 19.147 1.00 39.12 76 LEU B N 1
ATOM 2740 C CA . LEU B 2 76 ? 35.330 -2.096 19.481 1.00 36.73 76 LEU B CA 1
ATOM 2741 C C . LEU B 2 76 ? 35.010 -2.857 20.774 1.00 35.81 76 LEU B C 1
ATOM 2742 O O . LEU B 2 76 ? 34.264 -2.318 21.590 1.00 37.20 76 LEU B O 1
ATOM 2747 N N . ILE B 2 77 ? 35.496 -4.077 20.954 1.00 35.32 77 ILE B N 1
ATOM 2748 C CA . ILE B 2 77 ? 35.066 -4.940 22.087 1.00 37.12 77 ILE B CA 1
ATOM 2749 C C . ILE B 2 77 ? 35.537 -4.314 23.404 1.00 39.62 77 ILE B C 1
ATOM 2750 O O . ILE B 2 77 ? 36.751 -4.023 23.539 1.00 37.65 77 ILE B O 1
ATOM 2755 N N . GLY B 2 78 ? 34.589 -4.092 24.320 1.00 39.88 78 GLY B N 1
ATOM 2756 C CA . GLY B 2 78 ? 34.847 -3.596 25.690 1.00 40.81 78 GLY B CA 1
ATOM 2757 C C . GLY B 2 78 ? 34.681 -2.088 25.808 1.00 41.55 78 GLY B C 1
ATOM 2758 O O . GLY B 2 78 ? 34.881 -1.583 26.926 1.00 44.70 78 GLY B O 1
ATOM 2759 N N . LYS B 2 79 ? 34.378 -1.377 24.712 1.00 42.16 79 LYS B N 1
ATOM 2760 C CA A LYS B 2 79 ? 34.103 0.087 24.737 0.60 43.41 79 LYS B CA 1
ATOM 2761 C CA B LYS B 2 79 ? 34.102 0.089 24.714 0.40 42.57 79 LYS B CA 1
ATOM 2762 C C . LYS B 2 79 ? 32.626 0.331 24.389 1.00 44.43 79 LYS B C 1
ATOM 2763 O O . LYS B 2 79 ? 32.180 -0.096 23.294 1.00 43.21 79 LYS B O 1
ATOM 2774 N N . ASN B 2 80 ? 31.912 1.025 25.273 1.00 43.40 80 ASN B N 1
ATOM 2775 C CA . ASN B 2 80 ? 30.498 1.384 25.029 1.00 43.66 80 ASN B CA 1
ATOM 2776 C C . ASN B 2 80 ? 30.424 2.145 23.710 1.00 42.82 80 ASN B C 1
ATOM 2777 O O . ASN B 2 80 ? 31.272 3.036 23.489 1.00 42.67 80 ASN B O 1
ATOM 2782 N N . LEU B 2 81 ? 29.461 1.770 22.866 1.00 39.62 81 LEU B N 1
ATOM 2783 C CA . LEU B 2 81 ? 29.158 2.481 21.605 1.00 40.02 81 LEU B CA 1
ATOM 2784 C C . LEU B 2 81 ? 27.998 3.439 21.866 1.00 41.49 81 LEU B C 1
ATOM 2785 O O . LEU B 2 81 ? 26.926 2.967 22.334 1.00 39.41 81 LEU B O 1
ATOM 2790 N N . VAL B 2 82 ? 28.203 4.723 21.569 1.00 41.57 82 VAL B N 1
ATOM 2791 C CA . VAL B 2 82 ? 27.166 5.783 21.685 1.00 43.40 82 VAL B CA 1
ATOM 2792 C C . VAL B 2 82 ? 26.665 6.058 20.268 1.00 44.21 82 VAL B C 1
ATOM 2793 O O . VAL B 2 82 ? 27.513 6.356 19.397 1.00 46.39 82 VAL B O 1
ATOM 2797 N N . THR B 2 83 ? 25.373 5.829 20.026 1.00 43.10 83 THR B N 1
ATOM 2798 C CA . THR B 2 83 ? 24.678 6.124 18.748 1.00 43.68 83 THR B CA 1
ATOM 2799 C C . THR B 2 83 ? 23.534 7.087 19.063 1.00 46.19 83 THR B C 1
ATOM 2800 O O . THR B 2 83 ? 23.227 7.259 20.258 1.00 46.26 83 THR B O 1
ATOM 2804 N N . PHE B 2 84 ? 22.905 7.657 18.037 1.00 50.68 84 PHE B N 1
ATOM 2805 C CA . PHE B 2 84 ? 21.763 8.593 18.194 1.00 53.68 84 PHE B CA 1
ATOM 2806 C C . PHE B 2 84 ? 20.580 7.860 18.845 1.00 54.23 84 PHE B C 1
ATOM 2807 O O . PHE B 2 84 ? 19.657 8.560 19.288 1.00 53.33 84 PHE B O 1
ATOM 2815 N N . GLN B 2 85 ? 20.584 6.516 18.870 1.00 51.95 85 GLN B N 1
ATOM 2816 C CA . GLN B 2 85 ? 19.496 5.701 19.478 1.00 50.75 85 GLN B CA 1
ATOM 2817 C C . GLN B 2 85 ? 19.914 5.128 20.841 1.00 51.06 85 GLN B C 1
ATOM 2818 O O . GLN B 2 85 ? 19.140 4.320 21.384 1.00 52.46 85 GLN B O 1
ATOM 2824 N N . THR B 2 86 ? 21.073 5.505 21.391 1.00 48.93 86 THR B N 1
ATOM 2825 C CA . THR B 2 86 ? 21.407 5.259 22.820 1.00 48.83 86 THR B CA 1
ATOM 2826 C C . THR B 2 86 ? 21.360 6.598 23.561 1.00 52.10 86 THR B C 1
ATOM 2827 O O . THR B 2 86 ? 21.057 7.614 22.906 1.00 53.33 86 THR B O 1
ATOM 2831 N N . ASP B 2 87 ? 21.668 6.591 24.861 1.00 54.27 87 ASP B N 1
ATOM 2832 C CA . ASP B 2 87 ? 21.923 7.819 25.662 1.00 58.06 87 ASP B CA 1
ATOM 2833 C C . ASP B 2 87 ? 23.432 8.117 25.620 1.00 58.98 87 ASP B C 1
ATOM 2834 O O . ASP B 2 87 ? 24.158 7.388 24.911 1.00 58.62 87 ASP B O 1
ATOM 2839 N N . ALA B 2 88 ? 23.889 9.120 26.380 1.00 57.85 88 ALA B N 1
ATOM 2840 C CA . ALA B 2 88 ? 25.283 9.629 26.390 1.00 58.91 88 ALA B CA 1
ATOM 2841 C C . ALA B 2 88 ? 26.272 8.522 26.777 1.00 57.11 88 ALA B C 1
ATOM 2842 O O . ALA B 2 88 ? 27.452 8.670 26.434 1.00 59.08 88 ALA B O 1
ATOM 2844 N N . GLU B 2 89 ? 25.838 7.482 27.498 1.00 55.65 89 GLU B N 1
ATOM 2845 C CA . GLU B 2 89 ? 26.744 6.393 27.973 1.00 56.37 89 GLU B CA 1
ATOM 2846 C C . GLU B 2 89 ? 26.743 5.196 27.003 1.00 50.15 89 GLU B C 1
ATOM 2847 O O . GLU B 2 89 ? 27.656 4.366 27.128 1.00 49.28 89 GLU B O 1
ATOM 2853 N N . GLY B 2 90 ? 25.762 5.086 26.103 1.00 46.56 90 GLY B N 1
ATOM 2854 C CA . GLY B 2 90 ? 25.758 4.076 25.022 1.00 45.35 90 GLY B CA 1
ATOM 2855 C C . GLY B 2 90 ? 25.612 2.655 25.552 1.00 43.86 90 GLY B C 1
ATOM 2856 O O . GLY B 2 90 ? 25.229 2.490 26.741 1.00 43.86 90 GLY B O 1
ATOM 2857 N N . GLN B 2 91 ? 25.886 1.650 24.707 1.00 39.34 91 GLN B N 1
ATOM 2858 C CA . GLN B 2 91 ? 25.663 0.219 25.034 1.00 38.58 91 GLN B CA 1
ATOM 2859 C C . GLN B 2 91 ? 26.977 -0.556 24.974 1.00 38.29 91 GLN B C 1
ATOM 2860 O O . GLN B 2 91 ? 27.817 -0.277 24.125 1.00 36.38 91 GLN B O 1
ATOM 2866 N N . PRO B 2 92 ? 27.199 -1.519 25.901 1.00 38.89 92 PRO B N 1
ATOM 2867 C CA . PRO B 2 92 ? 28.434 -2.290 25.926 1.00 38.66 92 PRO B CA 1
ATOM 2868 C C . PRO B 2 92 ? 28.563 -3.188 24.690 1.00 37.54 92 PRO B C 1
ATOM 2869 O O . PRO B 2 92 ? 27.570 -3.785 24.251 1.00 35.26 92 PRO B O 1
ATOM 2873 N N . VAL B 2 93 ? 29.772 -3.225 24.131 1.00 34.67 93 VAL B N 1
ATOM 2874 C CA . VAL B 2 93 ? 30.097 -4.078 22.956 1.00 34.27 93 VAL B CA 1
ATOM 2875 C C . VAL B 2 93 ? 30.847 -5.289 23.480 1.00 34.23 93 VAL B C 1
ATOM 2876 O O . VAL B 2 93 ? 32.038 -5.136 23.792 1.00 36.57 93 VAL B O 1
ATOM 2880 N N . ASN B 2 94 ? 30.168 -6.426 23.622 1.00 31.92 94 ASN B N 1
ATOM 2881 C CA . ASN B 2 94 ? 30.778 -7.668 24.151 1.00 33.11 94 ASN B CA 1
ATOM 2882 C C . ASN B 2 94 ? 31.146 -8.587 22.984 1.00 32.83 94 ASN B C 1
ATOM 2883 O O . ASN B 2 94 ? 31.735 -9.624 23.221 1.00 33.08 94 ASN B O 1
ATOM 2888 N N . SER B 2 95 ? 30.734 -8.217 21.778 1.00 30.93 95 SER B N 1
ATOM 2889 C CA . SER B 2 95 ? 30.948 -9.030 20.564 1.00 30.86 95 SER B CA 1
ATOM 2890 C C . SER B 2 95 ? 30.815 -8.123 19.350 1.00 30.30 95 SER B C 1
ATOM 2891 O O . SER B 2 95 ? 30.213 -7.044 19.440 1.00 29.33 95 SER B O 1
ATOM 2894 N N . VAL B 2 96 ? 31.358 -8.603 18.245 1.00 30.74 96 VAL B N 1
ATOM 2895 C CA . VAL B 2 96 ? 31.182 -8.044 16.890 1.00 30.24 96 VAL B CA 1
ATOM 2896 C C . VAL B 2 96 ? 30.646 -9.192 16.046 1.00 30.35 96 VAL B C 1
ATOM 2897 O O . VAL B 2 96 ? 30.858 -10.375 16.424 1.00 31.62 96 VAL B O 1
ATOM 2901 N N . GLY B 2 97 ? 29.892 -8.847 15.004 1.00 28.88 97 GLY B N 1
ATOM 2902 C CA . GLY B 2 97 ? 29.598 -9.756 13.907 1.00 27.83 97 GLY B CA 1
ATOM 2903 C C . GLY B 2 97 ? 30.577 -9.487 12.774 1.00 28.41 97 GLY B C 1
ATOM 2904 O O . GLY B 2 97 ? 30.827 -8.314 12.477 1.00 29.13 97 GLY B O 1
ATOM 2905 N N . VAL B 2 98 ? 31.100 -10.553 12.187 1.00 28.48 98 VAL B N 1
ATOM 2906 C CA . VAL B 2 98 ? 31.931 -10.485 10.962 1.00 29.09 98 VAL B CA 1
ATOM 2907 C C . VAL B 2 98 ? 31.068 -11.019 9.824 1.00 29.21 98 VAL B C 1
ATOM 2908 O O . VAL B 2 98 ? 30.770 -12.246 9.818 1.00 30.35 98 VAL B O 1
ATOM 2912 N N . PHE B 2 99 ? 30.675 -10.137 8.920 1.00 28.96 99 PHE B N 1
ATOM 2913 C CA . PHE B 2 99 ? 29.623 -10.423 7.915 1.00 29.71 99 PHE B CA 1
ATOM 2914 C C . PHE B 2 99 ? 30.214 -10.386 6.513 1.00 31.14 99 PHE B C 1
ATOM 2915 O O . PHE B 2 99 ? 31.096 -9.573 6.240 1.00 32.78 99 PHE B O 1
ATOM 2923 N N . GLU B 2 100 ? 29.668 -11.238 5.652 1.00 33.05 100 GLU B N 1
ATOM 2924 C CA . GLU B 2 100 ? 29.926 -11.225 4.202 1.00 35.17 100 GLU B CA 1
ATOM 2925 C C . GLU B 2 100 ? 29.596 -9.834 3.645 1.00 36.12 100 GLU B C 1
ATOM 2926 O O . GLU B 2 100 ? 28.628 -9.159 4.115 1.00 37.02 100 GLU B O 1
ATOM 2932 N N . ASP B 2 101 ? 30.373 -9.419 2.655 1.00 36.18 101 ASP B N 1
ATOM 2933 C CA . ASP B 2 101 ? 30.150 -8.186 1.873 1.00 38.16 101 ASP B CA 1
ATOM 2934 C C . ASP B 2 101 ? 29.086 -8.521 0.821 1.00 38.10 101 ASP B C 1
ATOM 2935 O O . ASP B 2 101 ? 29.254 -9.530 0.122 1.00 39.08 101 ASP B O 1
ATOM 2940 N N . VAL B 2 102 ? 27.999 -7.756 0.772 1.00 38.06 102 VAL B N 1
ATOM 2941 C CA . VAL B 2 102 ? 26.894 -7.949 -0.216 1.00 40.25 102 VAL B CA 1
ATOM 2942 C C . VAL B 2 102 ? 27.055 -6.940 -1.363 1.00 40.62 102 VAL B C 1
ATOM 2943 O O . VAL B 2 102 ? 26.240 -6.995 -2.290 1.00 41.41 102 VAL B O 1
ATOM 2947 N N . TYR B 2 103 ? 28.068 -6.069 -1.314 1.00 43.49 103 TYR B N 1
ATOM 2948 C CA . TYR B 2 103 ? 28.529 -5.245 -2.473 1.00 45.59 103 TYR B CA 1
ATOM 2949 C C . TYR B 2 103 ? 28.547 -6.126 -3.720 1.00 43.57 103 TYR B C 1
ATOM 2950 O O . TYR B 2 103 ? 29.000 -7.268 -3.653 1.00 43.23 103 TYR B O 1
ATOM 2959 N N . PRO B 2 104 ? 28.027 -5.666 -4.882 1.00 42.82 104 PRO B N 1
ATOM 2960 C CA . PRO B 2 104 ? 27.366 -4.370 -5.024 1.00 42.33 104 PRO B CA 1
ATOM 2961 C C . PRO B 2 104 ? 25.844 -4.500 -4.834 1.00 40.68 104 PRO B C 1
ATOM 2962 O O . PRO B 2 104 ? 25.244 -5.449 -5.354 1.00 38.40 104 PRO B O 1
ATOM 2966 N N . VAL B 2 105 ? 25.240 -3.569 -4.100 1.00 42.63 105 VAL B N 1
ATOM 2967 C CA . VAL B 2 105 ? 23.749 -3.497 -4.006 1.00 45.01 105 VAL B CA 1
ATOM 2968 C C . VAL B 2 105 ? 23.293 -2.391 -4.972 1.00 45.62 105 VAL B C 1
ATOM 2969 O O . VAL B 2 105 ? 23.869 -1.266 -4.929 1.00 46.54 105 VAL B O 1
ATOM 2973 N N . THR B 2 106 ? 22.442 -2.816 -5.907 1.00 43.78 106 THR B N 1
ATOM 2974 C CA . THR B 2 106 ? 21.592 -2.059 -6.870 1.00 45.77 106 THR B CA 1
ATOM 2975 C C . THR B 2 106 ? 20.624 -1.104 -6.162 1.00 43.09 106 THR B C 1
ATOM 2976 O O . THR B 2 106 ? 20.479 0.085 -6.576 1.00 40.59 106 THR B O 1
ATOM 2980 N N . ARG B 2 107 ? 19.860 -1.664 -5.223 1.00 38.13 107 ARG B N 1
ATOM 2981 C CA . ARG B 2 107 ? 18.642 -1.014 -4.679 1.00 37.83 107 ARG B CA 1
ATOM 2982 C C . ARG B 2 107 ? 18.552 -1.338 -3.207 1.00 36.32 107 ARG B C 1
ATOM 2983 O O . ARG B 2 107 ? 18.945 -2.459 -2.846 1.00 34.18 107 ARG B O 1
ATOM 2991 N N . GLU B 2 108 ? 18.077 -0.379 -2.426 1.00 34.73 108 GLU B N 1
ATOM 2992 C CA . GLU B 2 108 ? 17.758 -0.619 -1.004 1.00 33.32 108 GLU B CA 1
ATOM 2993 C C . GLU B 2 108 ? 16.242 -0.482 -0.882 1.00 31.60 108 GLU B C 1
ATOM 2994 O O . GLU B 2 108 ? 15.718 0.633 -1.189 1.00 32.45 108 GLU B O 1
ATOM 3000 N N . LEU B 2 109 ? 15.569 -1.566 -0.489 1.00 28.29 109 LEU B N 1
ATOM 3001 C CA . LEU B 2 109 ? 14.113 -1.555 -0.177 1.00 26.77 109 LEU B CA 1
ATOM 3002 C C . LEU B 2 109 ? 13.903 -1.529 1.336 1.00 24.68 109 LEU B C 1
ATOM 3003 O O . LEU B 2 109 ? 14.835 -1.833 2.096 1.00 25.35 109 LEU B O 1
ATOM 3008 N N . TYR B 2 110 ? 12.680 -1.211 1.745 1.00 23.04 110 TYR B N 1
ATOM 3009 C CA . TYR B 2 110 ? 12.247 -1.266 3.153 1.00 22.08 110 TYR B CA 1
ATOM 3010 C C . TYR B 2 110 ? 11.159 -2.330 3.249 1.00 20.74 110 TYR B C 1
ATOM 3011 O O . TYR B 2 110 ? 10.265 -2.314 2.411 1.00 20.41 110 TYR B O 1
ATOM 3020 N N . LEU B 2 111 ? 11.186 -3.148 4.289 1.00 20.30 111 LEU B N 1
ATOM 3021 C CA . LEU B 2 111 ? 10.054 -4.065 4.615 1.00 19.98 111 LEU B CA 1
ATOM 3022 C C . LEU B 2 111 ? 9.944 -4.153 6.120 1.00 19.98 111 LEU B C 1
ATOM 3023 O O . LEU B 2 111 ? 10.958 -4.462 6.742 1.00 20.36 111 LEU B O 1
ATOM 3028 N N . GLY B 2 112 ? 8.754 -3.915 6.670 1.00 19.05 112 GLY B N 1
ATOM 3029 C CA . GLY B 2 112 ? 8.562 -4.075 8.112 1.00 19.21 112 GLY B CA 1
ATOM 3030 C C . GLY B 2 112 ? 7.140 -4.507 8.412 1.00 18.15 112 GLY B C 1
ATOM 3031 O O . GLY B 2 112 ? 6.329 -4.547 7.499 1.00 17.78 112 GLY B O 1
ATOM 3032 N N . ALA B 2 113 ? 6.862 -4.749 9.672 1.00 17.45 113 ALA B N 1
ATOM 3033 C CA . ALA B 2 113 ? 5.508 -5.110 10.111 1.00 18.34 113 ALA B CA 1
ATOM 3034 C C . ALA B 2 113 ? 5.344 -4.789 11.578 1.00 18.35 113 ALA B C 1
ATOM 3035 O O . ALA B 2 113 ? 6.320 -4.847 12.324 1.00 19.90 113 ALA B O 1
ATOM 3037 N N . VAL B 2 114 ? 4.121 -4.383 11.936 1.00 19.47 114 VAL B N 1
ATOM 3038 C CA . VAL B 2 114 ? 3.734 -4.088 13.321 1.00 20.09 114 VAL B CA 1
ATOM 3039 C C . VAL B 2 114 ? 2.335 -4.645 13.515 1.00 18.43 114 VAL B C 1
ATOM 3040 O O . VAL B 2 114 ? 1.638 -4.929 12.508 1.00 17.61 114 VAL B O 1
ATOM 3044 N N . VAL B 2 115 ? 1.919 -4.712 14.776 1.00 17.74 115 VAL B N 1
ATOM 3045 C CA . VAL B 2 115 ? 0.490 -4.848 15.094 1.00 18.37 115 VAL B CA 1
ATOM 3046 C C . VAL B 2 115 ? -0.102 -3.438 15.029 1.00 19.77 115 VAL B C 1
ATOM 3047 O O . VAL B 2 115 ? 0.168 -2.630 15.912 1.00 21.02 115 VAL B O 1
ATOM 3051 N N . ASP B 2 116 ? -0.902 -3.171 14.034 1.00 19.50 116 ASP B N 1
ATOM 3052 C CA A ASP B 2 116 ? -1.496 -1.825 13.851 0.60 20.45 116 ASP B CA 1
ATOM 3053 C CA B ASP B 2 116 ? -1.499 -1.830 13.854 0.40 19.86 116 ASP B CA 1
ATOM 3054 C C . ASP B 2 116 ? -2.637 -1.681 14.859 1.00 20.48 116 ASP B C 1
ATOM 3055 O O . ASP B 2 116 ? -3.609 -2.432 14.762 1.00 19.57 116 ASP B O 1
ATOM 3064 N N . ARG B 2 117 ? -2.503 -0.726 15.780 1.00 21.60 117 ARG B N 1
ATOM 3065 C CA . ARG B 2 117 ? -3.533 -0.551 16.847 1.00 23.23 117 ARG B CA 1
ATOM 3066 C C . ARG B 2 117 ? -4.871 -0.095 16.283 1.00 24.38 117 ARG B C 1
ATOM 3067 O O . ARG B 2 117 ? -5.932 -0.507 16.827 1.00 24.83 117 ARG B O 1
ATOM 3075 N N . SER B 2 118 ? -4.880 0.665 15.190 1.00 23.54 118 SER B N 1
ATOM 3076 C CA . SER B 2 118 ? -6.132 1.211 14.638 1.00 24.91 118 SER B CA 1
ATOM 3077 C C . SER B 2 118 ? -6.952 0.110 13.947 1.00 23.04 118 SER B C 1
ATOM 3078 O O . SER B 2 118 ? -8.125 -0.021 14.223 1.00 23.18 118 SER B O 1
ATOM 3081 N N . SER B 2 119 ? -6.323 -0.722 13.119 1.00 22.21 119 SER B N 1
ATOM 3082 C CA . SER B 2 119 ? -7.015 -1.773 12.351 1.00 22.10 119 SER B CA 1
ATOM 3083 C C . SER B 2 119 ? -7.095 -3.072 13.173 1.00 21.42 119 SER B C 1
ATOM 3084 O O . SER B 2 119 ? -7.885 -3.930 12.805 1.00 20.98 119 SER B O 1
ATOM 3087 N N . ARG B 2 120 ? -6.291 -3.197 14.225 1.00 20.88 120 ARG B N 1
ATOM 3088 C CA . ARG B 2 120 ? -6.198 -4.413 15.087 1.00 21.29 120 ARG B CA 1
ATOM 3089 C C . ARG B 2 120 ? -5.730 -5.609 14.243 1.00 19.69 120 ARG B C 1
ATOM 3090 O O . ARG B 2 120 ? -6.192 -6.732 14.450 1.00 18.93 120 ARG B O 1
ATOM 3098 N N . LYS B 2 121 ? -4.821 -5.364 13.312 1.00 18.59 121 LYS B N 1
ATOM 3099 C CA . LYS B 2 121 ? -4.291 -6.403 12.414 1.00 18.90 121 LYS B CA 1
ATOM 3100 C C . LYS B 2 121 ? -2.784 -6.248 12.262 1.00 18.26 121 LYS B C 1
ATOM 3101 O O . LYS B 2 121 ? -2.250 -5.123 12.248 1.00 18.05 121 LYS B O 1
ATOM 3107 N N . VAL B 2 122 ? -2.103 -7.374 12.123 1.00 16.72 122 VAL B N 1
ATOM 3108 C CA . VAL B 2 122 ? -0.708 -7.382 11.664 1.00 16.60 122 VAL B CA 1
ATOM 3109 C C . VAL B 2 122 ? -0.680 -6.692 10.294 1.00 16.10 122 VAL B C 1
ATOM 3110 O O . VAL B 2 122 ? -1.459 -7.064 9.397 1.00 16.08 122 VAL B O 1
ATOM 3114 N N . THR B 2 123 ? 0.187 -5.704 10.166 1.00 16.71 123 THR B N 1
ATOM 3115 C CA . THR B 2 123 ? 0.232 -4.839 8.965 1.00 17.15 123 THR B CA 1
ATOM 3116 C C . THR B 2 123 ? 1.694 -4.724 8.534 1.00 17.30 123 THR B C 1
ATOM 3117 O O . THR B 2 123 ? 2.530 -4.321 9.339 1.00 18.38 123 THR B O 1
ATOM 3121 N N . PHE B 2 124 ? 1.954 -5.066 7.297 1.00 18.08 124 PHE B N 1
ATOM 3122 C CA . PHE B 2 124 ? 3.271 -4.903 6.655 1.00 18.74 124 PHE B CA 1
ATOM 3123 C C . PHE B 2 124 ? 3.326 -3.535 5.995 1.00 19.48 124 PHE B C 1
ATOM 3124 O O . PHE B 2 124 ? 2.295 -3.048 5.481 1.00 19.61 124 PHE B O 1
ATOM 3132 N N . MET B 2 125 ? 4.509 -2.957 6.009 1.00 21.90 125 MET B N 1
ATOM 3133 C CA A MET B 2 125 ? 4.811 -1.721 5.252 0.60 24.04 125 MET B CA 1
ATOM 3134 C CA B MET B 2 125 ? 4.847 -1.703 5.283 0.40 22.87 125 MET B CA 1
ATOM 3135 C C . MET B 2 125 ? 6.037 -1.995 4.376 1.00 22.21 125 MET B C 1
ATOM 3136 O O . MET B 2 125 ? 6.984 -2.648 4.852 1.00 21.24 125 MET B O 1
ATOM 3145 N N . ALA B 2 126 ? 5.998 -1.549 3.130 1.00 22.10 126 ALA B N 1
ATOM 3146 C CA . ALA B 2 126 ? 7.121 -1.770 2.211 1.00 21.64 126 ALA B CA 1
ATOM 3147 C C . ALA B 2 126 ? 7.351 -0.492 1.406 1.00 22.33 126 ALA B C 1
ATOM 3148 O O . ALA B 2 126 ? 6.435 0.305 1.282 1.00 21.88 126 ALA B O 1
ATOM 3150 N N . SER B 2 127 ? 8.573 -0.281 0.938 1.00 23.33 127 SER B N 1
ATOM 3151 C CA . SER B 2 127 ? 8.849 0.935 0.134 1.00 23.99 127 SER B CA 1
ATOM 3152 C C . SER B 2 127 ? 10.071 0.692 -0.733 1.00 23.45 127 SER B C 1
ATOM 3153 O O . SER B 2 127 ? 10.987 -0.043 -0.315 1.00 21.50 127 SER B O 1
ATOM 3156 N N . THR B 2 128 ? 10.081 1.311 -1.911 1.00 23.66 128 THR B N 1
ATOM 3157 C CA . THR B 2 128 ? 11.300 1.426 -2.742 1.00 26.47 128 THR B CA 1
ATOM 3158 C C . THR B 2 128 ? 12.369 2.262 -2.028 1.00 27.56 128 THR B C 1
ATOM 3159 O O . THR B 2 128 ? 13.546 2.136 -2.425 1.00 27.79 128 THR B O 1
ATOM 3163 N N . GLU B 2 129 ? 12.005 3.114 -1.071 1.00 28.01 129 GLU B N 1
ATOM 3164 C CA . GLU B 2 129 ? 12.933 4.082 -0.419 1.00 29.56 129 GLU B CA 1
ATOM 3165 C C . GLU B 2 129 ? 13.572 3.482 0.829 1.00 30.09 129 GLU B C 1
ATOM 3166 O O . GLU B 2 129 ? 13.282 3.962 1.949 1.00 31.39 129 GLU B O 1
ATOM 3172 N N . GLY B 2 130 ? 14.413 2.474 0.632 1.00 30.67 130 GLY B N 1
ATOM 3173 C CA . GLY B 2 130 ? 15.128 1.774 1.708 1.00 32.90 130 GLY B CA 1
ATOM 3174 C C . GLY B 2 130 ? 16.435 2.453 2.095 1.00 35.93 130 GLY B C 1
ATOM 3175 O O . GLY B 2 130 ? 16.929 3.310 1.328 1.00 35.11 130 GLY B O 1
ATOM 3176 N N . GLY B 2 131 ? 16.985 2.079 3.248 1.00 37.39 131 GLY B N 1
ATOM 3177 C CA . GLY B 2 131 ? 18.319 2.516 3.706 1.00 41.26 131 GLY B CA 1
ATOM 3178 C C . GLY B 2 131 ? 18.305 3.951 4.202 1.00 43.03 131 GLY B C 1
ATOM 3179 O O . GLY B 2 131 ? 19.381 4.555 4.286 1.00 45.07 131 GLY B O 1
ATOM 3180 N N . VAL B 2 132 ? 17.127 4.495 4.495 1.00 43.57 132 VAL B N 1
ATOM 3181 C CA . VAL B 2 132 ? 16.967 5.908 4.951 1.00 45.94 132 VAL B CA 1
ATOM 3182 C C . VAL B 2 132 ? 15.953 5.920 6.091 1.00 46.82 132 VAL B C 1
ATOM 3183 O O . VAL B 2 132 ? 15.429 4.843 6.444 1.00 45.85 132 VAL B O 1
ATOM 3187 N N . ASP B 2 133 ? 15.733 7.102 6.658 1.00 48.04 133 ASP B N 1
ATOM 3188 C CA . ASP B 2 133 ? 14.683 7.359 7.672 1.00 47.27 133 ASP B CA 1
ATOM 3189 C C . ASP B 2 133 ? 13.326 7.068 7.019 1.00 44.39 133 ASP B C 1
ATOM 3190 O O . ASP B 2 133 ? 12.870 7.895 6.205 1.00 43.10 133 ASP B O 1
ATOM 3195 N N . ILE B 2 134 ? 12.701 5.936 7.348 1.00 42.77 134 ILE B N 1
ATOM 3196 C CA . ILE B 2 134 ? 11.424 5.546 6.693 1.00 41.70 134 ILE B CA 1
ATOM 3197 C C . ILE B 2 134 ? 10.325 6.495 7.185 1.00 40.66 134 ILE B C 1
ATOM 3198 O O . ILE B 2 134 ? 9.372 6.730 6.426 1.00 40.10 134 ILE B O 1
ATOM 3203 N N . GLU B 2 135 ? 10.484 7.066 8.378 1.00 39.83 135 GLU B N 1
ATOM 3204 C CA . GLU B 2 135 ? 9.535 8.072 8.921 1.00 44.24 135 GLU B CA 1
ATOM 3205 C C . GLU B 2 135 ? 9.516 9.315 8.016 1.00 39.96 135 GLU B C 1
ATOM 3206 O O . GLU B 2 135 ? 8.427 9.833 7.801 1.00 37.98 135 GLU B O 1
ATOM 3212 N N . GLU B 2 136 ? 10.669 9.735 7.493 1.00 40.50 136 GLU B N 1
ATOM 3213 C CA . GLU B 2 136 ? 10.805 10.958 6.654 1.00 42.28 136 GLU B CA 1
ATOM 3214 C C . GLU B 2 136 ? 10.148 10.715 5.284 1.00 40.89 136 GLU B C 1
ATOM 3215 O O . GLU B 2 136 ? 9.448 11.597 4.789 1.00 39.36 136 GLU B O 1
ATOM 3221 N N . VAL B 2 137 ? 10.351 9.532 4.710 1.00 38.91 137 VAL B N 1
ATOM 3222 C CA . VAL B 2 137 ? 9.667 9.069 3.473 1.00 37.53 137 VAL B CA 1
ATOM 3223 C C . VAL B 2 137 ? 8.159 9.115 3.701 1.00 36.62 137 VAL B C 1
ATOM 3224 O O . VAL B 2 137 ? 7.453 9.664 2.847 1.00 35.92 137 VAL B O 1
ATOM 3228 N N . ALA B 2 138 ? 7.682 8.540 4.807 1.00 37.08 138 ALA B N 1
ATOM 3229 C CA . ALA B 2 138 ? 6.244 8.405 5.109 1.00 38.54 138 ALA B CA 1
ATOM 3230 C C . ALA B 2 138 ? 5.642 9.802 5.231 1.00 40.65 138 ALA B C 1
ATOM 3231 O O . ALA B 2 138 ? 4.486 9.977 4.835 1.00 41.09 138 ALA B O 1
ATOM 3233 N N . HIS B 2 139 ? 6.410 10.748 5.773 1.00 42.76 139 HIS B N 1
ATOM 3234 C CA . HIS B 2 139 ? 5.959 12.147 5.960 1.00 46.22 139 HIS B CA 1
ATOM 3235 C C . HIS B 2 139 ? 5.940 12.862 4.604 1.00 45.91 139 HIS B C 1
ATOM 3236 O O . HIS B 2 139 ? 4.899 13.438 4.260 1.00 47.68 139 HIS B O 1
ATOM 3243 N N . ASN B 2 140 ? 7.022 12.797 3.840 1.00 44.36 140 ASN B N 1
ATOM 3244 C CA . ASN B 2 140 ? 7.204 13.610 2.609 1.00 44.50 140 ASN B CA 1
ATOM 3245 C C . ASN B 2 140 ? 6.487 13.005 1.400 1.00 46.79 140 ASN B C 1
ATOM 3246 O O . ASN B 2 140 ? 6.205 13.757 0.443 1.00 44.30 140 ASN B O 1
ATOM 3251 N N . SER B 2 141 ? 6.278 11.686 1.387 1.00 44.86 141 SER B N 1
ATOM 3252 C CA . SER B 2 141 ? 5.812 10.974 0.172 1.00 45.48 141 SER B CA 1
ATOM 3253 C C . SER B 2 141 ? 5.068 9.713 0.598 1.00 44.75 141 SER B C 1
ATOM 3254 O O . SER B 2 141 ? 5.522 8.592 0.367 1.00 43.24 141 SER B O 1
ATOM 3257 N N . PRO B 2 142 ? 3.911 9.885 1.270 1.00 46.15 142 PRO B N 1
ATOM 3258 C CA . PRO B 2 142 ? 3.132 8.763 1.795 1.00 45.12 142 PRO B CA 1
ATOM 3259 C C . PRO B 2 142 ? 2.709 7.750 0.727 1.00 42.18 142 PRO B C 1
ATOM 3260 O O . PRO B 2 142 ? 2.537 6.618 1.080 1.00 43.89 142 PRO B O 1
ATOM 3264 N N . GLU B 2 143 ? 2.597 8.171 -0.529 1.00 43.06 143 GLU B N 1
ATOM 3265 C CA . GLU B 2 143 ? 2.236 7.288 -1.668 1.00 43.58 143 GLU B CA 1
ATOM 3266 C C . GLU B 2 143 ? 3.339 6.227 -1.856 1.00 42.09 143 GLU B C 1
ATOM 3267 O O . GLU B 2 143 ? 3.030 5.179 -2.460 1.00 42.72 143 GLU B O 1
ATOM 3273 N N . LYS B 2 144 ? 4.569 6.458 -1.367 1.00 37.96 144 LYS B N 1
ATOM 3274 C CA . LYS B 2 144 ? 5.692 5.485 -1.511 1.00 34.34 144 LYS B CA 1
ATOM 3275 C C . LYS B 2 144 ? 5.684 4.470 -0.358 1.00 30.94 144 LYS B C 1
ATOM 3276 O O . LYS B 2 144 ? 6.576 3.603 -0.348 1.00 28.19 144 LYS B O 1
ATOM 3282 N N . ILE B 2 145 ? 4.773 4.575 0.610 1.00 29.28 145 ILE B N 1
ATOM 3283 C CA . ILE B 2 145 ? 4.642 3.530 1.667 1.00 29.70 145 ILE B CA 1
ATOM 3284 C C . ILE B 2 145 ? 3.503 2.588 1.258 1.00 28.49 145 ILE B C 1
ATOM 3285 O O . ILE B 2 145 ? 2.359 3.048 1.127 1.00 30.98 145 ILE B O 1
ATOM 3290 N N . LEU B 2 146 ? 3.825 1.341 0.968 1.00 24.16 146 LEU B N 1
ATOM 3291 C CA . LEU B 2 146 ? 2.803 0.328 0.623 1.00 24.56 146 LEU B CA 1
ATOM 3292 C C . LEU B 2 146 ? 2.430 -0.372 1.930 1.00 23.29 146 LEU B C 1
ATOM 3293 O O . LEU B 2 146 ? 3.346 -0.637 2.749 1.00 23.57 146 LEU B O 1
ATOM 3298 N N . LYS B 2 147 ? 1.147 -0.577 2.163 1.00 22.64 147 LYS B N 1
ATOM 3299 C CA . LYS B 2 147 ? 0.695 -1.281 3.389 1.00 24.24 147 LYS B CA 1
ATOM 3300 C C . LYS B 2 147 ? -0.117 -2.513 2.990 1.00 22.72 147 LYS B C 1
ATOM 3301 O O . LYS B 2 147 ? -0.931 -2.452 2.054 1.00 22.67 147 LYS B O 1
ATOM 3307 N N . VAL B 2 148 ? 0.066 -3.594 3.729 1.00 20.75 148 VAL B N 1
ATOM 3308 C CA . VAL B 2 148 ? -0.786 -4.790 3.556 1.00 20.53 148 VAL B CA 1
ATOM 3309 C C . VAL B 2 148 ? -1.314 -5.152 4.936 1.00 19.15 148 VAL B C 1
ATOM 3310 O O . VAL B 2 148 ? -0.504 -5.406 5.805 1.00 17.95 148 VAL B O 1
ATOM 3314 N N . GLU B 2 149 ? -2.626 -5.175 5.086 1.00 19.67 149 GLU B N 1
ATOM 3315 C CA A GLU B 2 149 ? -3.299 -5.613 6.332 0.60 20.02 149 GLU B CA 1
ATOM 3316 C CA B GLU B 2 149 ? -3.240 -5.628 6.359 0.40 20.15 149 GLU B CA 1
ATOM 3317 C C . GLU B 2 149 ? -3.508 -7.125 6.227 1.00 19.83 149 GLU B C 1
ATOM 3318 O O . GLU B 2 149 ? -4.016 -7.576 5.176 1.00 19.73 149 GLU B O 1
ATOM 3329 N N . VAL B 2 150 ? -3.115 -7.886 7.252 1.00 18.87 150 VAL B N 1
ATOM 3330 C CA . VAL B 2 150 ? -3.235 -9.364 7.179 1.00 18.79 150 VAL B CA 1
ATOM 3331 C C . VAL B 2 150 ? -4.504 -9.777 7.919 1.00 18.80 150 VAL B C 1
ATOM 3332 O O . VAL B 2 150 ? -4.676 -9.383 9.080 1.00 19.98 150 VAL B O 1
ATOM 3336 N N . ASP B 2 151 ? -5.337 -10.573 7.277 1.00 18.99 151 ASP B N 1
ATOM 3337 C CA . ASP B 2 151 ? -6.539 -11.153 7.901 1.00 19.58 151 ASP B CA 1
ATOM 3338 C C . ASP B 2 151 ? -6.081 -12.329 8.745 1.00 19.33 151 ASP B C 1
ATOM 3339 O O . ASP B 2 151 ? -5.293 -13.166 8.297 1.00 18.28 151 ASP B O 1
ATOM 3344 N N . PRO B 2 152 ? -6.449 -12.362 10.043 1.00 19.53 152 PRO B N 1
ATOM 3345 C CA . PRO B 2 152 ? -5.911 -13.408 10.895 1.00 20.54 152 PRO B CA 1
ATOM 3346 C C . PRO B 2 152 ? -6.327 -14.836 10.509 1.00 19.44 152 PRO B C 1
ATOM 3347 O O . PRO B 2 152 ? -5.505 -15.738 10.704 1.00 22.45 152 PRO B O 1
ATOM 3351 N N . LEU B 2 153 ? -7.517 -15.038 9.973 1.00 20.28 153 LEU B N 1
ATOM 3352 C CA . LEU B 2 153 ? -7.970 -16.406 9.587 1.00 19.63 153 LEU B CA 1
ATOM 3353 C C . LEU B 2 153 ? -7.065 -16.942 8.476 1.00 20.86 153 LEU B C 1
ATOM 3354 O O . LEU B 2 153 ? -6.498 -18.065 8.611 1.00 20.46 153 LEU B O 1
ATOM 3359 N N . VAL B 2 154 ? -6.888 -16.184 7.381 1.00 19.62 154 VAL B N 1
ATOM 3360 C CA . VAL B 2 154 ? -6.201 -16.735 6.186 1.00 20.51 154 VAL B CA 1
ATOM 3361 C C . VAL B 2 154 ? -4.712 -16.456 6.210 1.00 20.58 154 VAL B C 1
ATOM 3362 O O . VAL B 2 154 ? -3.978 -17.194 5.529 1.00 21.48 154 VAL B O 1
ATOM 3366 N N . GLY B 2 155 ? -4.250 -15.490 7.013 1.00 19.73 155 GLY B N 1
ATOM 3367 C CA . GLY B 2 155 ? -2.846 -15.087 7.098 1.00 19.14 155 GLY B CA 1
ATOM 3368 C C . GLY B 2 155 ? -2.425 -14.383 5.803 1.00 18.70 155 GLY B C 1
ATOM 3369 O O . GLY B 2 155 ? -3.280 -14.050 5.004 1.00 18.47 155 GLY B O 1
ATOM 3370 N N . LEU B 2 156 ? -1.151 -14.102 5.668 1.00 17.66 156 LEU B N 1
ATOM 3371 C CA . LEU B 2 156 ? -0.624 -13.406 4.476 1.00 18.63 156 LEU B CA 1
ATOM 3372 C C . LEU B 2 156 ? -0.634 -14.393 3.310 1.00 18.08 156 LEU B C 1
ATOM 3373 O O . LEU B 2 156 ? -0.067 -15.506 3.438 1.00 19.21 156 LEU B O 1
ATOM 3378 N N . GLN B 2 157 ? -1.229 -13.980 2.209 1.00 18.65 157 GLN B N 1
ATOM 3379 C CA . GLN B 2 157 ? -1.370 -14.801 0.996 1.00 18.75 157 GLN B CA 1
ATOM 3380 C C . GLN B 2 157 ? -0.355 -14.326 -0.042 1.00 18.92 157 GLN B C 1
ATOM 3381 O O . GLN B 2 157 ? 0.019 -13.159 -0.074 1.00 17.52 157 GLN B O 1
ATOM 3387 N N . PRO B 2 158 ? 0.153 -15.245 -0.880 1.00 18.54 158 PRO B N 1
ATOM 3388 C CA . PRO B 2 158 ? 1.124 -14.898 -1.919 1.00 19.12 158 PRO B CA 1
ATOM 3389 C C . PRO B 2 158 ? 0.673 -13.689 -2.753 1.00 18.57 158 PRO B C 1
ATOM 3390 O O . PRO B 2 158 ? 1.550 -12.849 -3.020 1.00 18.11 158 PRO B O 1
ATOM 3394 N N . PHE B 2 159 ? -0.609 -13.600 -3.110 1.00 18.46 159 PHE B N 1
ATOM 3395 C CA . PHE B 2 159 ? -1.101 -12.512 -4.006 1.00 18.82 159 PHE B CA 1
ATOM 3396 C C . PHE B 2 159 ? -0.791 -11.162 -3.354 1.00 18.78 159 PHE B C 1
ATOM 3397 O O . PHE B 2 159 ? -0.594 -10.159 -4.094 1.00 18.16 159 PHE B O 1
ATOM 3405 N N . GLN B 2 160 ? -0.812 -11.102 -2.017 1.00 18.83 160 GLN B N 1
ATOM 3406 C CA . GLN B 2 160 ? -0.617 -9.819 -1.278 1.00 19.17 160 GLN B CA 1
ATOM 3407 C C . GLN B 2 160 ? 0.844 -9.407 -1.395 1.00 19.77 160 GLN B C 1
ATOM 3408 O O . GLN B 2 160 ? 1.148 -8.214 -1.676 1.00 21.64 160 GLN B O 1
ATOM 3414 N N . ALA B 2 161 ? 1.732 -10.381 -1.265 1.00 19.45 161 ALA B N 1
ATOM 3415 C CA . ALA B 2 161 ? 3.185 -10.189 -1.427 1.00 19.65 161 ALA B CA 1
ATOM 3416 C C . ALA B 2 161 ? 3.487 -9.874 -2.904 1.00 19.53 161 ALA B C 1
ATOM 3417 O O . ALA B 2 161 ? 4.364 -8.975 -3.143 1.00 19.25 161 ALA B O 1
ATOM 3419 N N . ARG B 2 162 ? 2.812 -10.516 -3.864 1.00 19.77 162 ARG B N 1
ATOM 3420 C CA . ARG B 2 162 ? 3.024 -10.238 -5.313 1.00 20.83 162 ARG B CA 1
ATOM 3421 C C . ARG B 2 162 ? 2.576 -8.802 -5.614 1.00 21.73 162 ARG B C 1
ATOM 3422 O O . ARG B 2 162 ? 3.309 -8.148 -6.378 1.00 23.17 162 ARG B O 1
ATOM 3430 N N . GLU B 2 163 ? 1.434 -8.342 -5.098 1.00 21.37 163 GLU B N 1
ATOM 3431 C CA . GLU B 2 163 ? 0.941 -6.963 -5.344 1.00 23.19 163 GLU B CA 1
ATOM 3432 C C . GLU B 2 163 ? 2.069 -5.988 -4.949 1.00 22.15 163 GLU B C 1
ATOM 3433 O O . GLU B 2 163 ? 2.389 -5.023 -5.732 1.00 23.61 163 GLU B O 1
ATOM 3439 N N . VAL B 2 164 ? 2.668 -6.192 -3.783 1.00 20.89 164 VAL B N 1
ATOM 3440 C CA . VAL B 2 164 ? 3.767 -5.335 -3.259 1.00 20.91 164 VAL B CA 1
ATOM 3441 C C . VAL B 2 164 ? 4.982 -5.461 -4.187 1.00 21.97 164 VAL B C 1
ATOM 3442 O O . VAL B 2 164 ? 5.584 -4.387 -4.590 1.00 22.24 164 VAL B O 1
ATOM 3446 N N . ALA B 2 165 ? 5.387 -6.690 -4.526 1.00 21.11 165 ALA B N 1
ATOM 3447 C CA . ALA B 2 165 ? 6.602 -6.926 -5.333 1.00 21.95 165 ALA B CA 1
ATOM 3448 C C . ALA B 2 165 ? 6.465 -6.119 -6.639 1.00 23.13 165 ALA B C 1
ATOM 3449 O O . ALA B 2 165 ? 7.440 -5.441 -6.991 1.00 24.48 165 ALA B O 1
ATOM 3451 N N . PHE B 2 166 ? 5.359 -6.243 -7.360 1.00 25.01 166 PHE B N 1
ATOM 3452 C CA . PHE B 2 166 ? 5.170 -5.515 -8.658 1.00 26.76 166 PHE B CA 1
ATOM 3453 C C . PHE B 2 166 ? 5.263 -3.997 -8.416 1.00 28.57 166 PHE B C 1
ATOM 3454 O O . PHE B 2 166 ? 5.939 -3.291 -9.211 1.00 29.48 166 PHE B O 1
ATOM 3462 N N . LYS B 2 167 ? 4.674 -3.497 -7.336 1.00 28.87 167 LYS B N 1
ATOM 3463 C CA . LYS B 2 167 ? 4.692 -2.051 -7.003 1.00 29.94 167 LYS B CA 1
ATOM 3464 C C . LYS B 2 167 ? 6.100 -1.604 -6.597 1.00 31.90 167 LYS B C 1
ATOM 3465 O O . LYS B 2 167 ? 6.399 -0.397 -6.757 1.00 34.72 167 LYS B O 1
ATOM 3471 N N . LEU B 2 168 ? 6.958 -2.504 -6.122 1.00 28.33 168 LEU B N 1
ATOM 3472 C CA . LEU B 2 168 ? 8.341 -2.134 -5.759 1.00 28.00 168 LEU B CA 1
ATOM 3473 C C . LEU B 2 168 ? 9.237 -2.154 -7.005 1.00 28.89 168 LEU B C 1
ATOM 3474 O O . LEU B 2 168 ? 10.434 -1.899 -6.843 1.00 29.65 168 LEU B O 1
ATOM 3479 N N . GLY B 2 169 ? 8.715 -2.576 -8.145 1.00 28.70 169 GLY B N 1
ATOM 3480 C CA . GLY B 2 169 ? 9.469 -2.649 -9.417 1.00 30.94 169 GLY B CA 1
ATOM 3481 C C . GLY B 2 169 ? 10.295 -3.917 -9.489 1.00 30.45 169 GLY B C 1
ATOM 3482 O O . GLY B 2 169 ? 11.225 -3.988 -10.308 1.00 28.86 169 GLY B O 1
ATOM 3483 N N . LEU B 2 170 ? 9.997 -4.921 -8.653 1.00 28.57 170 LEU B N 1
ATOM 3484 C CA . LEU B 2 170 ? 10.765 -6.186 -8.698 1.00 27.10 170 LEU B CA 1
ATOM 3485 C C . LEU B 2 170 ? 10.385 -6.965 -9.961 1.00 27.96 170 LEU B C 1
ATOM 3486 O O . LEU B 2 170 ? 9.253 -6.770 -10.489 1.00 27.38 170 LEU B O 1
ATOM 3491 N N . GLU B 2 171 ? 11.289 -7.831 -10.442 1.00 28.07 171 GLU B N 1
ATOM 3492 C CA . GLU B 2 171 ? 11.137 -8.457 -11.783 1.00 31.03 171 GLU B CA 1
ATOM 3493 C C . GLU B 2 171 ? 11.552 -9.920 -11.715 1.00 30.34 171 GLU B C 1
ATOM 3494 O O . GLU B 2 171 ? 12.525 -10.214 -10.999 1.00 28.50 171 GLU B O 1
ATOM 3500 N N . GLY B 2 172 ? 10.887 -10.772 -12.496 1.00 31.41 172 GLY B N 1
ATOM 3501 C CA . GLY B 2 172 ? 11.325 -12.160 -12.740 1.00 33.31 172 GLY B CA 1
ATOM 3502 C C . GLY B 2 172 ? 11.435 -12.890 -11.428 1.00 32.37 172 GLY B C 1
ATOM 3503 O O . GLY B 2 172 ? 10.501 -12.751 -10.600 1.00 34.30 172 GLY B O 1
ATOM 3504 N N . LYS B 2 173 ? 12.554 -13.558 -11.181 1.00 32.48 173 LYS B N 1
ATOM 3505 C CA . LYS B 2 173 ? 12.736 -14.411 -9.983 1.00 33.76 173 LYS B CA 1
ATOM 3506 C C . LYS B 2 173 ? 12.638 -13.566 -8.701 1.00 30.15 173 LYS B C 1
ATOM 3507 O O . LYS B 2 173 ? 12.346 -14.178 -7.647 1.00 29.44 173 LYS B O 1
ATOM 3513 N N . GLN B 2 174 ? 12.917 -12.253 -8.759 1.00 28.40 174 GLN B N 1
ATOM 3514 C CA . GLN B 2 174 ? 12.841 -11.367 -7.563 1.00 28.06 174 GLN B CA 1
ATOM 3515 C C . GLN B 2 174 ? 11.423 -11.407 -6.970 1.00 26.32 174 GLN B C 1
ATOM 3516 O O . GLN B 2 174 ? 11.316 -11.255 -5.755 1.00 25.01 174 GLN B O 1
ATOM 3522 N N . ILE B 2 175 ? 10.376 -11.553 -7.789 1.00 25.44 175 ILE B N 1
ATOM 3523 C CA . ILE B 2 175 ? 8.961 -11.549 -7.295 1.00 25.73 175 ILE B CA 1
ATOM 3524 C C . ILE B 2 175 ? 8.797 -12.752 -6.344 1.00 25.59 175 ILE B C 1
ATOM 3525 O O . ILE B 2 175 ? 8.381 -12.572 -5.187 1.00 24.82 175 ILE B O 1
ATOM 3530 N N . ASN B 2 176 ? 9.119 -13.943 -6.831 1.00 25.98 176 ASN B N 1
ATOM 3531 C CA A ASN B 2 176 ? 9.002 -15.233 -6.109 0.60 27.16 176 ASN B CA 1
ATOM 3532 C CA B ASN B 2 176 ? 8.904 -15.181 -6.030 0.40 26.01 176 ASN B CA 1
ATOM 3533 C C . ASN B 2 176 ? 9.827 -15.144 -4.810 1.00 26.40 176 ASN B C 1
ATOM 3534 O O . ASN B 2 176 ? 9.362 -15.600 -3.743 1.00 24.27 176 ASN B O 1
ATOM 3543 N N . ASP B 2 177 ? 11.048 -14.601 -4.916 1.00 25.30 177 ASP B N 1
ATOM 3544 C CA . ASP B 2 177 ? 11.980 -14.490 -3.757 1.00 26.26 177 ASP B CA 1
ATOM 3545 C C . ASP B 2 177 ? 11.378 -13.505 -2.728 1.00 23.66 177 ASP B C 1
ATOM 3546 O O . ASP B 2 177 ? 11.424 -13.782 -1.525 1.00 22.29 177 ASP B O 1
ATOM 3551 N N . PHE B 2 178 ? 10.802 -12.397 -3.179 1.00 22.31 178 PHE B N 1
ATOM 3552 C CA . PHE B 2 178 ? 10.147 -11.446 -2.243 1.00 21.67 178 PHE B CA 1
ATOM 3553 C C . PHE B 2 178 ? 8.928 -12.120 -1.581 1.00 21.28 178 PHE B C 1
ATOM 3554 O O . PHE B 2 178 ? 8.686 -11.912 -0.361 1.00 21.75 178 PHE B O 1
ATOM 3562 N N . VAL B 2 179 ? 8.128 -12.862 -2.349 1.00 21.14 179 VAL B N 1
ATOM 3563 C CA . VAL B 2 179 ? 6.928 -13.581 -1.796 1.00 21.45 179 VAL B CA 1
ATOM 3564 C C . VAL B 2 179 ? 7.405 -14.487 -0.662 1.00 21.20 179 VAL B C 1
ATOM 3565 O O . VAL B 2 179 ? 6.869 -14.418 0.464 1.00 21.14 179 VAL B O 1
ATOM 3569 N N . LYS B 2 180 ? 8.428 -15.289 -0.922 1.00 20.88 180 LYS B N 1
ATOM 3570 C CA A LYS B 2 180 ? 8.978 -16.211 0.115 0.60 22.44 180 LYS B CA 1
ATOM 3571 C CA B LYS B 2 180 ? 9.010 -16.203 0.106 0.40 22.01 180 LYS B CA 1
ATOM 3572 C C . LYS B 2 180 ? 9.458 -15.409 1.331 1.00 21.62 180 LYS B C 1
ATOM 3573 O O . LYS B 2 180 ? 9.177 -15.851 2.493 1.00 21.83 180 LYS B O 1
ATOM 3584 N N . THR B 2 181 ? 10.125 -14.280 1.104 1.00 20.88 181 THR B N 1
ATOM 3585 C CA . THR B 2 181 ? 10.624 -13.382 2.160 1.00 20.82 181 THR B CA 1
ATOM 3586 C C . THR B 2 181 ? 9.449 -12.885 3.018 1.00 19.74 181 THR B C 1
ATOM 3587 O O . THR B 2 181 ? 9.492 -13.005 4.293 1.00 19.99 181 THR B O 1
ATOM 3591 N N . MET B 2 182 ? 8.403 -12.395 2.402 1.00 19.95 182 MET B N 1
ATOM 3592 C CA . MET B 2 182 ? 7.292 -11.770 3.168 1.00 20.21 182 MET B CA 1
ATOM 3593 C C . MET B 2 182 ? 6.490 -12.870 3.887 1.00 20.10 182 MET B C 1
ATOM 3594 O O . MET B 2 182 ? 6.162 -12.688 5.077 1.00 18.86 182 MET B O 1
ATOM 3599 N N . LEU B 2 183 ? 6.304 -14.031 3.248 1.00 20.14 183 LEU B N 1
ATOM 3600 C CA . LEU B 2 183 ? 5.508 -15.123 3.872 1.00 20.52 183 LEU B CA 1
ATOM 3601 C C . LEU B 2 183 ? 6.289 -15.671 5.077 1.00 20.22 183 LEU B C 1
ATOM 3602 O O . LEU B 2 183 ? 5.651 -15.992 6.114 1.00 19.26 183 LEU B O 1
ATOM 3607 N N . GLY B 2 184 ? 7.615 -15.819 4.927 1.00 19.45 184 GLY B N 1
ATOM 3608 C CA . GLY B 2 184 ? 8.483 -16.270 6.028 1.00 19.81 184 GLY B CA 1
ATOM 3609 C C . GLY B 2 184 ? 8.411 -15.301 7.176 1.00 19.11 184 GLY B C 1
ATOM 3610 O O . GLY B 2 184 ? 8.452 -15.753 8.355 1.00 19.38 184 GLY B O 1
ATOM 3611 N N . ALA B 2 185 ? 8.475 -13.996 6.864 1.00 18.32 185 ALA B N 1
ATOM 3612 C CA . ALA B 2 185 ? 8.437 -12.934 7.892 1.00 18.94 185 ALA B CA 1
ATOM 3613 C C . ALA B 2 185 ? 7.110 -13.038 8.658 1.00 18.06 185 ALA B C 1
ATOM 3614 O O . ALA B 2 185 ? 7.125 -12.907 9.889 1.00 17.16 185 ALA B O 1
ATOM 3616 N N . TYR B 2 186 ? 6.008 -13.305 7.974 1.00 17.91 186 TYR B N 1
ATOM 3617 C CA . TYR B 2 186 ? 4.685 -13.396 8.637 1.00 18.08 186 TYR B CA 1
ATOM 3618 C C . TYR B 2 186 ? 4.695 -14.604 9.575 1.00 18.67 186 TYR B C 1
ATOM 3619 O O . TYR B 2 186 ? 4.166 -14.531 10.705 1.00 18.14 186 TYR B O 1
ATOM 3628 N N . LYS B 2 187 ? 5.206 -15.731 9.078 1.00 18.99 187 LYS B N 1
ATOM 3629 C CA . LYS B 2 187 ? 5.204 -16.974 9.879 1.00 20.13 187 LYS B CA 1
ATOM 3630 C C . LYS B 2 187 ? 6.013 -16.713 11.154 1.00 19.00 187 LYS B C 1
ATOM 3631 O O . LYS B 2 187 ? 5.581 -17.117 12.237 1.00 19.08 187 LYS B O 1
ATOM 3637 N N . ALA B 2 188 ? 7.146 -16.047 11.024 1.00 18.78 188 ALA B N 1
ATOM 3638 C CA . ALA B 2 188 ? 8.056 -15.714 12.142 1.00 18.98 188 ALA B CA 1
ATOM 3639 C C . ALA B 2 188 ? 7.299 -14.808 13.117 1.00 19.10 188 ALA B C 1
ATOM 3640 O O . ALA B 2 188 ? 7.371 -15.009 14.376 1.00 18.55 188 ALA B O 1
ATOM 3642 N N . PHE B 2 189 ? 6.592 -13.831 12.546 1.00 18.18 189 PHE B N 1
ATOM 3643 C CA . PHE B 2 189 ? 5.924 -12.774 13.330 1.00 18.30 189 PHE B CA 1
ATOM 3644 C C . PHE B 2 189 ? 4.960 -13.442 14.321 1.00 18.41 189 PHE B C 1
ATOM 3645 O O . PHE B 2 189 ? 4.997 -13.126 15.528 1.00 18.25 189 PHE B O 1
ATOM 3653 N N . ILE B 2 190 ? 4.125 -14.332 13.816 1.00 17.86 190 ILE B N 1
ATOM 3654 C CA . ILE B 2 190 ? 3.094 -15.042 14.617 1.00 18.26 190 ILE B CA 1
ATOM 3655 C C . ILE B 2 190 ? 3.772 -16.059 15.527 1.00 19.08 190 ILE B C 1
ATOM 3656 O O . ILE B 2 190 ? 3.466 -16.083 16.712 1.00 20.09 190 ILE B O 1
ATOM 3661 N N . GLU B 2 191 ? 4.642 -16.900 14.992 1.00 19.64 191 GLU B N 1
ATOM 3662 C CA . GLU B 2 191 ? 5.219 -18.038 15.755 1.00 20.37 191 GLU B CA 1
ATOM 3663 C C . GLU B 2 191 ? 6.133 -17.553 16.891 1.00 20.42 191 GLU B C 1
ATOM 3664 O O . GLU B 2 191 ? 6.240 -18.282 17.863 1.00 21.26 191 GLU B O 1
ATOM 3670 N N . CYS B 2 192 ? 6.748 -16.374 16.781 1.00 19.78 192 CYS B N 1
ATOM 3671 C CA . CYS B 2 192 ? 7.704 -15.813 17.747 1.00 19.80 192 CYS B CA 1
ATOM 3672 C C . CYS B 2 192 ? 7.088 -14.652 18.540 1.00 19.43 192 CYS B C 1
ATOM 3673 O O . CYS B 2 192 ? 7.768 -14.115 19.395 1.00 20.95 192 CYS B O 1
ATOM 3676 N N . ASP B 2 193 ? 5.834 -14.303 18.302 1.00 19.47 193 ASP B N 1
ATOM 3677 C CA . ASP B 2 193 ? 5.155 -13.146 18.955 1.00 18.59 193 ASP B CA 1
ATOM 3678 C C . ASP B 2 193 ? 6.037 -11.914 18.777 1.00 18.23 193 ASP B C 1
ATOM 3679 O O . ASP B 2 193 ? 6.380 -11.270 19.740 1.00 18.66 193 ASP B O 1
ATOM 3684 N N . PHE B 2 194 ? 6.418 -11.587 17.551 1.00 18.95 194 PHE B N 1
ATOM 3685 C CA . PHE B 2 194 ? 7.059 -10.287 17.281 1.00 18.70 194 PHE B CA 1
ATOM 3686 C C . PHE B 2 194 ? 6.102 -9.181 17.756 1.00 18.17 194 PHE B C 1
ATOM 3687 O O . PHE B 2 194 ? 4.881 -9.315 17.616 1.00 17.58 194 PHE B O 1
ATOM 3695 N N . ALA B 2 195 ? 6.668 -8.078 18.224 1.00 19.28 195 ALA B N 1
ATOM 3696 C CA . ALA B 2 195 ? 5.964 -6.786 18.364 1.00 20.77 195 ALA B CA 1
ATOM 3697 C C . ALA B 2 195 ? 6.247 -5.967 17.120 1.00 22.59 195 ALA B C 1
ATOM 3698 O O . ALA B 2 195 ? 5.331 -5.327 16.620 1.00 24.67 195 ALA B O 1
ATOM 3700 N N . LEU B 2 196 ? 7.450 -6.074 16.584 1.00 23.39 196 LEU B N 1
ATOM 3701 C CA . LEU B 2 196 ? 7.714 -5.447 15.282 1.00 26.57 196 LEU B CA 1
ATOM 3702 C C . LEU B 2 196 ? 8.986 -5.984 14.665 1.00 23.94 196 LEU B C 1
ATOM 3703 O O . LEU B 2 196 ? 9.860 -6.594 15.336 1.00 23.73 196 LEU B O 1
ATOM 3708 N N . PHE B 2 197 ? 9.055 -5.825 13.379 1.00 22.80 197 PHE B N 1
ATOM 3709 C CA . PHE B 2 197 ? 10.323 -6.095 12.689 1.00 25.75 197 PHE B CA 1
ATOM 3710 C C . PHE B 2 197 ? 10.451 -5.130 11.538 1.00 23.27 197 PHE B C 1
ATOM 3711 O O . PHE B 2 197 ? 9.462 -4.578 11.019 1.00 21.89 197 PHE B O 1
ATOM 3719 N N . GLU B 2 198 ? 11.705 -4.956 11.181 1.00 24.60 198 GLU B N 1
ATOM 3720 C CA . GLU B 2 198 ? 12.106 -4.036 10.107 1.00 26.31 198 GLU B CA 1
ATOM 3721 C C . GLU B 2 198 ? 13.290 -4.687 9.398 1.00 24.12 198 GLU B C 1
ATOM 3722 O O . GLU B 2 198 ? 14.168 -5.177 10.116 1.00 22.07 198 GLU B O 1
ATOM 3728 N N . ILE B 2 199 ? 13.262 -4.761 8.069 1.00 23.10 199 ILE B N 1
ATOM 3729 C CA . ILE B 2 199 ? 14.468 -5.089 7.263 1.00 24.00 199 ILE B CA 1
ATOM 3730 C C . ILE B 2 199 ? 14.778 -3.808 6.497 1.00 23.38 199 ILE B C 1
ATOM 3731 O O . ILE B 2 199 ? 13.924 -3.361 5.704 1.00 22.87 199 ILE B O 1
ATOM 3736 N N . ASN B 2 200 ? 15.857 -3.141 6.892 1.00 24.92 200 ASN B N 1
ATOM 3737 C CA . ASN B 2 200 ? 16.229 -1.827 6.338 1.00 26.11 200 ASN B CA 1
ATOM 3738 C C . ASN B 2 200 ? 17.752 -1.747 6.346 1.00 27.36 200 ASN B C 1
ATOM 3739 O O . ASN B 2 200 ? 18.358 -1.551 7.388 1.00 29.16 200 ASN B O 1
ATOM 3744 N N . PRO B 2 201 ? 18.438 -1.990 5.228 1.00 28.39 201 PRO B N 1
ATOM 3745 C CA . PRO B 2 201 ? 17.812 -2.283 3.946 1.00 28.22 201 PRO B CA 1
ATOM 3746 C C . PRO B 2 201 ? 17.540 -3.759 3.651 1.00 27.27 201 PRO B C 1
ATOM 3747 O O . PRO B 2 201 ? 18.294 -4.626 4.080 1.00 26.08 201 PRO B O 1
ATOM 3751 N N . LEU B 2 202 ? 16.462 -4.002 2.897 1.00 25.76 202 LEU B N 1
ATOM 3752 C CA . LEU B 2 202 ? 16.267 -5.265 2.162 1.00 25.89 202 LEU B CA 1
ATOM 3753 C C . LEU B 2 202 ? 16.891 -5.011 0.787 1.00 27.28 202 LEU B C 1
ATOM 3754 O O . LEU B 2 202 ? 16.291 -4.265 -0.021 1.00 26.84 202 LEU B O 1
ATOM 3759 N N . ALA B 2 203 ? 18.133 -5.462 0.622 1.00 27.30 203 ALA B N 1
ATOM 3760 C CA . ALA B 2 203 ? 19.014 -5.040 -0.495 1.00 30.25 203 ALA B CA 1
ATOM 3761 C C . ALA B 2 203 ? 18.678 -5.891 -1.708 1.00 31.99 203 ALA B C 1
ATOM 3762 O O . ALA B 2 203 ? 18.353 -7.074 -1.522 1.00 30.21 203 ALA B O 1
ATOM 3764 N N . VAL B 2 204 ? 18.782 -5.313 -2.917 1.00 34.36 204 VAL B N 1
ATOM 3765 C CA . VAL B 2 204 ? 18.775 -6.101 -4.177 1.00 35.31 204 VAL B CA 1
ATOM 3766 C C . VAL B 2 204 ? 20.217 -6.024 -4.671 1.00 35.75 204 VAL B C 1
ATOM 3767 O O . VAL B 2 204 ? 20.762 -4.910 -4.744 1.00 34.95 204 VAL B O 1
ATOM 3771 N N . ARG B 2 205 ? 20.852 -7.167 -4.783 1.00 35.67 205 ARG B N 1
ATOM 3772 C CA . ARG B 2 205 ? 22.266 -7.241 -5.221 1.00 40.00 205 ARG B CA 1
ATOM 3773 C C . ARG B 2 205 ? 22.318 -7.091 -6.745 1.00 41.47 205 ARG B C 1
ATOM 3774 O O . ARG B 2 205 ? 21.258 -7.180 -7.394 1.00 40.08 205 ARG B O 1
ATOM 3782 N N . GLU B 2 206 ? 23.523 -6.886 -7.285 1.00 45.64 206 GLU B N 1
ATOM 3783 C CA . GLU B 2 206 ? 23.766 -6.761 -8.746 1.00 47.11 206 GLU B CA 1
ATOM 3784 C C . GLU B 2 206 ? 23.067 -7.909 -9.489 1.00 46.94 206 GLU B C 1
ATOM 3785 O O . GLU B 2 206 ? 22.437 -7.632 -10.529 1.00 44.37 206 GLU B O 1
ATOM 3791 N N . ASN B 2 207 ? 23.120 -9.129 -8.940 1.00 46.20 207 ASN B N 1
ATOM 3792 C CA . ASN B 2 207 ? 22.595 -10.375 -9.562 1.00 46.14 207 ASN B CA 1
ATOM 3793 C C . ASN B 2 207 ? 21.123 -10.637 -9.220 1.00 46.96 207 ASN B C 1
ATOM 3794 O O . ASN B 2 207 ? 20.667 -11.745 -9.538 1.00 46.60 207 ASN B O 1
ATOM 3799 N N . GLY B 2 208 ? 20.415 -9.708 -8.552 1.00 46.99 208 GLY B N 1
ATOM 3800 C CA . GLY B 2 208 ? 18.961 -9.820 -8.306 1.00 45.25 208 GLY B CA 1
ATOM 3801 C C . GLY B 2 208 ? 18.604 -10.482 -6.976 1.00 44.66 208 GLY B C 1
ATOM 3802 O O . GLY B 2 208 ? 17.415 -10.514 -6.628 1.00 44.62 208 GLY B O 1
ATOM 3803 N N . GLU B 2 209 ? 19.572 -11.027 -6.241 1.00 42.01 209 GLU B N 1
ATOM 3804 C CA . GLU B 2 209 ? 19.321 -11.619 -4.903 1.00 42.41 209 GLU B CA 1
ATOM 3805 C C . GLU B 2 209 ? 18.706 -10.563 -3.974 1.00 37.35 209 GLU B C 1
ATOM 3806 O O . GLU B 2 209 ? 19.190 -9.403 -4.025 1.00 36.58 209 GLU B O 1
ATOM 3812 N N . ILE B 2 210 ? 17.727 -10.986 -3.165 1.00 35.55 210 ILE B N 1
ATOM 3813 C CA . ILE B 2 210 ? 17.009 -10.197 -2.117 1.00 36.42 210 ILE B CA 1
ATOM 3814 C C . ILE B 2 210 ? 17.610 -10.526 -0.742 1.00 33.06 210 ILE B C 1
ATOM 3815 O O . ILE B 2 210 ? 17.326 -11.620 -0.237 1.00 34.57 210 ILE B O 1
ATOM 3820 N N . VAL B 2 211 ? 18.341 -9.613 -0.115 1.00 30.35 211 VAL B N 1
ATOM 3821 C CA . VAL B 2 211 ? 19.101 -9.988 1.114 1.00 29.97 211 VAL B CA 1
ATOM 3822 C C . VAL B 2 211 ? 18.778 -9.051 2.270 1.00 27.92 211 VAL B C 1
ATOM 3823 O O . VAL B 2 211 ? 18.891 -7.840 2.096 1.00 26.62 211 VAL B O 1
ATOM 3827 N N . CYS B 2 212 ? 18.451 -9.616 3.446 1.00 28.05 212 CYS B N 1
ATOM 3828 C CA . CYS B 2 212 ? 18.289 -8.823 4.696 1.00 28.18 212 CYS B CA 1
ATOM 3829 C C . CYS B 2 212 ? 19.662 -8.388 5.200 1.00 28.35 212 CYS B C 1
ATOM 3830 O O . CYS B 2 212 ? 20.411 -9.258 5.653 1.00 27.82 212 CYS B O 1
ATOM 3833 N N . VAL B 2 213 ? 19.952 -7.089 5.151 1.00 28.23 213 VAL B N 1
ATOM 3834 C CA . VAL B 2 213 ? 21.287 -6.530 5.486 1.00 29.16 213 VAL B CA 1
ATOM 3835 C C . VAL B 2 213 ? 21.281 -5.996 6.926 1.00 29.43 213 VAL B C 1
ATOM 3836 O O . VAL B 2 213 ? 22.270 -6.241 7.649 1.00 29.44 213 VAL B O 1
ATOM 3840 N N . ASP B 2 214 ? 20.227 -5.288 7.324 1.00 29.99 214 ASP B N 1
ATOM 3841 C CA . ASP B 2 214 ? 20.099 -4.735 8.693 1.00 29.59 214 ASP B CA 1
ATOM 3842 C C . ASP B 2 214 ? 18.610 -4.603 9.025 1.00 29.92 214 ASP B C 1
ATOM 3843 O O . ASP B 2 214 ? 17.757 -4.911 8.173 1.00 26.60 214 ASP B O 1
ATOM 3848 N N . GLY B 2 215 ? 18.327 -4.078 10.205 1.00 28.54 215 GLY B N 1
ATOM 3849 C CA . GLY B 2 215 ? 16.948 -3.876 10.662 1.00 29.57 215 GLY B CA 1
ATOM 3850 C C . GLY B 2 215 ? 16.866 -4.209 12.125 1.00 30.17 215 GLY B C 1
ATOM 3851 O O . GLY B 2 215 ? 17.873 -4.022 12.837 1.00 29.36 215 GLY B O 1
ATOM 3852 N N . LYS B 2 216 ? 15.719 -4.727 12.546 1.00 28.80 216 LYS B N 1
ATOM 3853 C CA . LYS B 2 216 ? 15.392 -4.809 13.968 1.00 29.43 216 LYS B CA 1
ATOM 3854 C C . LYS B 2 216 ? 14.337 -5.900 14.146 1.00 25.47 216 LYS B C 1
ATOM 3855 O O . LYS B 2 216 ? 13.418 -5.971 13.294 1.00 22.23 216 LYS B O 1
ATOM 3861 N N . ILE B 2 217 ? 14.434 -6.688 15.214 1.00 23.18 217 ILE B N 1
ATOM 3862 C CA 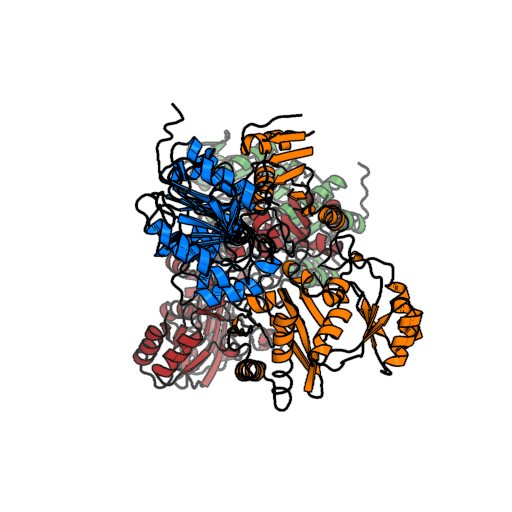. ILE B 2 217 ? 13.286 -7.502 15.709 1.00 22.43 217 ILE B CA 1
ATOM 3863 C C . ILE B 2 217 ? 13.090 -7.135 17.174 1.00 22.49 217 ILE B C 1
ATOM 3864 O O . ILE B 2 217 ? 14.057 -7.246 17.918 1.00 22.67 217 ILE B O 1
ATOM 3869 N N . ASN B 2 218 ? 11.870 -6.733 17.525 1.00 22.51 218 ASN B N 1
ATOM 3870 C CA . ASN B 2 218 ? 11.439 -6.525 18.914 1.00 23.14 218 ASN B CA 1
ATOM 3871 C C . ASN B 2 218 ? 10.385 -7.601 19.187 1.00 22.45 218 ASN B C 1
ATOM 3872 O O . ASN B 2 218 ? 9.449 -7.705 18.395 1.00 22.28 218 ASN B O 1
ATOM 3877 N N . LEU B 2 219 ? 10.549 -8.365 20.261 1.00 21.21 219 LEU B N 1
ATOM 3878 C CA . LEU B 2 219 ? 9.584 -9.410 20.657 1.00 21.95 219 LEU B CA 1
ATOM 3879 C C . LEU B 2 219 ? 8.621 -8.846 21.693 1.00 21.34 219 LEU B C 1
ATOM 3880 O O . LEU B 2 219 ? 9.020 -7.985 22.516 1.00 22.40 219 LEU B O 1
ATOM 3885 N N . ASP B 2 220 ? 7.406 -9.371 21.682 1.00 20.26 220 ASP B N 1
ATOM 3886 C CA . ASP B 2 220 ? 6.406 -9.066 22.720 1.00 20.17 220 ASP B CA 1
ATOM 3887 C C . ASP B 2 220 ? 6.919 -9.730 23.998 1.00 20.61 220 ASP B C 1
ATOM 3888 O O . ASP B 2 220 ? 6.850 -10.925 24.088 1.00 20.78 220 ASP B O 1
ATOM 3893 N N . SER B 2 221 ? 7.373 -8.946 24.966 1.00 23.18 221 SER B N 1
ATOM 3894 C CA . SER B 2 221 ? 7.854 -9.470 26.271 1.00 25.24 221 SER B CA 1
ATOM 3895 C C . SER B 2 221 ? 6.733 -10.182 27.037 1.00 24.75 221 SER B C 1
ATOM 3896 O O . SER B 2 221 ? 7.100 -11.145 27.732 1.00 26.54 221 SER B O 1
ATOM 3899 N N . ASN B 2 222 ? 5.462 -9.831 26.818 1.00 24.28 222 ASN B N 1
ATOM 3900 C CA . ASN B 2 222 ? 4.268 -10.520 27.402 1.00 24.60 222 ASN B CA 1
ATOM 3901 C C . ASN B 2 222 ? 4.238 -12.001 26.962 1.00 23.51 222 ASN B C 1
ATOM 3902 O O . ASN B 2 222 ? 3.608 -12.796 27.666 1.00 23.64 222 ASN B O 1
ATOM 3907 N N . ALA B 2 223 ? 4.873 -12.391 25.850 1.00 21.19 223 ALA B N 1
ATOM 3908 C CA . ALA B 2 223 ? 4.767 -13.748 25.268 1.00 22.14 223 ALA B CA 1
ATOM 3909 C C . ALA B 2 223 ? 6.030 -14.589 25.504 1.00 22.30 223 ALA B C 1
ATOM 3910 O O . ALA B 2 223 ? 6.006 -15.744 25.121 1.00 22.25 223 ALA B O 1
ATOM 3912 N N . LEU B 2 224 ? 7.084 -14.051 26.105 1.00 23.90 224 LEU B N 1
ATOM 3913 C CA . LEU B 2 224 ? 8.364 -14.796 26.248 1.00 25.95 224 LEU B CA 1
ATOM 3914 C C . LEU B 2 224 ? 8.191 -16.045 27.127 1.00 26.70 224 LEU B C 1
ATOM 3915 O O . LEU B 2 224 ? 8.976 -17.001 26.949 1.00 26.52 224 LEU B O 1
ATOM 3920 N N . TYR B 2 225 ? 7.166 -16.106 27.970 1.00 26.43 225 TYR B N 1
ATOM 3921 C CA . TYR B 2 225 ? 6.878 -17.300 28.815 1.00 27.27 225 TYR B CA 1
ATOM 3922 C C . TYR B 2 225 ? 6.629 -18.514 27.904 1.00 27.36 225 TYR B C 1
ATOM 3923 O O . TYR B 2 225 ? 6.787 -19.635 28.396 1.00 26.72 225 TYR B O 1
ATOM 3932 N N . ARG B 2 226 ? 6.191 -18.324 26.643 1.00 25.26 226 ARG B N 1
ATOM 3933 C CA . ARG B 2 226 ? 5.916 -19.476 25.738 1.00 25.59 226 ARG B CA 1
ATOM 3934 C C . ARG B 2 226 ? 7.019 -19.621 24.668 1.00 25.73 226 ARG B C 1
ATOM 3935 O O . ARG B 2 226 ? 6.819 -20.462 23.766 1.00 26.13 226 ARG B O 1
ATOM 3943 N N . HIS B 2 227 ? 8.113 -18.853 24.734 1.00 25.07 227 HIS B N 1
ATOM 3944 C CA . HIS B 2 227 ? 9.263 -18.967 23.773 1.00 25.99 227 HIS B CA 1
ATOM 3945 C C . HIS B 2 227 ? 10.583 -19.063 24.545 1.00 27.24 227 HIS B C 1
ATOM 3946 O O . HIS B 2 227 ? 11.382 -18.126 24.604 1.00 26.32 227 HIS B O 1
ATOM 3953 N N . PRO B 2 228 ? 10.809 -20.180 25.256 1.00 29.04 228 PRO B N 1
ATOM 3954 C CA . PRO B 2 228 ? 11.995 -20.295 26.107 1.00 29.96 228 PRO B CA 1
ATOM 3955 C C . PRO B 2 228 ? 13.326 -20.055 25.366 1.00 29.81 228 PRO B C 1
ATOM 3956 O O . PRO B 2 228 ? 14.205 -19.442 25.943 1.00 28.36 228 PRO B O 1
ATOM 3960 N N . LYS B 2 229 ? 13.417 -20.478 24.105 1.00 30.27 229 LYS B N 1
ATOM 3961 C CA . LYS B 2 229 ? 14.649 -20.313 23.279 1.00 33.25 229 LYS B CA 1
ATOM 3962 C C . LYS B 2 229 ? 14.834 -18.825 22.955 1.00 31.65 229 LYS B C 1
ATOM 3963 O O . LYS B 2 229 ? 15.983 -18.355 22.956 1.00 30.66 229 LYS B O 1
ATOM 3969 N N . LEU B 2 230 ? 13.749 -18.086 22.692 1.00 29.07 230 LEU B N 1
ATOM 3970 C CA . LEU B 2 230 ? 13.863 -16.626 22.437 1.00 28.40 230 LEU B CA 1
ATOM 3971 C C . LEU B 2 230 ? 14.184 -15.905 23.751 1.00 27.81 230 LEU B C 1
ATOM 3972 O O . LEU B 2 230 ? 15.057 -15.035 23.723 1.00 26.88 230 LEU B O 1
ATOM 3977 N N . LEU B 2 231 ? 13.500 -16.240 24.861 1.00 27.66 231 LEU B N 1
ATOM 3978 C CA . LEU B 2 231 ? 13.810 -15.633 26.186 1.00 28.58 231 LEU B CA 1
ATOM 3979 C C . LEU B 2 231 ? 15.307 -15.815 26.510 1.00 29.10 231 LEU B C 1
ATOM 3980 O O . LEU B 2 231 ? 15.889 -14.884 27.098 1.00 29.65 231 LEU B O 1
ATOM 3985 N N . ALA B 2 232 ? 15.903 -16.951 26.126 1.00 30.39 232 ALA B N 1
ATOM 3986 C CA . ALA B 2 232 ? 17.348 -17.261 26.337 1.00 31.47 232 ALA B CA 1
ATOM 3987 C C . ALA B 2 232 ? 18.268 -16.347 25.504 1.00 32.41 232 ALA B C 1
ATOM 3988 O O . ALA B 2 232 ? 19.477 -16.313 25.800 1.00 33.19 232 ALA B O 1
ATOM 3990 N N . LEU B 2 233 ? 17.763 -15.665 24.466 1.00 30.78 233 LEU B N 1
ATOM 3991 C CA . LEU B 2 233 ? 18.537 -14.668 23.666 1.00 29.30 233 LEU B CA 1
ATOM 3992 C C . LEU B 2 233 ? 18.707 -13.369 24.462 1.00 28.94 233 LEU B C 1
ATOM 3993 O O . LEU B 2 233 ? 19.498 -12.498 24.053 1.00 29.17 233 LEU B O 1
ATOM 3998 N N . ARG B 2 234 ? 17.950 -13.173 25.535 1.00 28.35 234 ARG B N 1
ATOM 3999 C CA . ARG B 2 234 ? 17.968 -11.882 26.266 1.00 28.31 234 ARG B CA 1
ATOM 4000 C C . ARG B 2 234 ? 19.410 -11.470 26.569 1.00 29.61 234 ARG B C 1
ATOM 4001 O O . ARG B 2 234 ? 20.187 -12.307 27.137 1.00 30.32 234 ARG B O 1
ATOM 4009 N N . ASP B 2 235 ? 19.769 -10.237 26.235 1.00 28.35 235 ASP B N 1
ATOM 4010 C CA . ASP B 2 235 ? 21.090 -9.658 26.588 1.00 29.03 235 ASP B CA 1
ATOM 4011 C C . ASP B 2 235 ? 20.856 -8.515 27.568 1.00 28.54 235 ASP B C 1
ATOM 4012 O O . ASP B 2 235 ? 20.670 -7.359 27.134 1.00 27.95 235 ASP B O 1
ATOM 4017 N N . LYS B 2 236 ? 20.954 -8.827 28.863 1.00 29.77 236 LYS B N 1
ATOM 4018 C CA . LYS B 2 236 ? 20.723 -7.859 29.961 1.00 30.75 236 LYS B CA 1
ATOM 4019 C C . LYS B 2 236 ? 21.748 -6.716 29.924 1.00 30.87 236 LYS B C 1
ATOM 4020 O O . LYS B 2 236 ? 21.435 -5.637 30.443 1.00 29.59 236 LYS B O 1
ATOM 4026 N N . SER B 2 237 ? 22.911 -6.895 29.285 1.00 30.04 237 SER B N 1
ATOM 4027 C CA . SER B 2 237 ? 23.928 -5.815 29.236 1.00 30.39 237 SER B CA 1
ATOM 4028 C C . SER B 2 237 ? 23.426 -4.641 28.403 1.00 30.56 237 SER B C 1
ATOM 4029 O O . SER B 2 237 ? 23.921 -3.542 28.631 1.00 33.83 237 SER B O 1
ATOM 4032 N N . GLN B 2 238 ? 22.453 -4.835 27.491 1.00 29.62 238 GLN B N 1
ATOM 4033 C CA . GLN B 2 238 ? 21.951 -3.759 26.605 1.00 30.51 238 GLN B CA 1
ATOM 4034 C C . GLN B 2 238 ? 20.843 -2.967 27.323 1.00 30.37 238 GLN B C 1
ATOM 4035 O O . GLN B 2 238 ? 20.359 -2.005 26.752 1.00 28.85 238 GLN B O 1
ATOM 4041 N N . GLU B 2 239 ? 20.402 -3.406 28.503 1.00 32.46 239 GLU B N 1
ATOM 4042 C CA . GLU B 2 239 ? 19.266 -2.744 29.205 1.00 33.11 239 GLU B CA 1
ATOM 4043 C C . GLU B 2 239 ? 19.843 -1.660 30.106 1.00 34.92 239 GLU B C 1
ATOM 4044 O O . GLU B 2 239 ? 21.020 -1.810 30.555 1.00 34.43 239 GLU B O 1
ATOM 4050 N N . ASN B 2 240 ? 19.045 -0.644 30.428 1.00 34.27 240 ASN B N 1
ATOM 4051 C CA . ASN B 2 240 ? 19.423 0.336 31.472 1.00 38.02 240 ASN B CA 1
ATOM 4052 C C . ASN B 2 240 ? 19.537 -0.424 32.812 1.00 39.09 240 ASN B C 1
ATOM 4053 O O . ASN B 2 240 ? 18.572 -1.126 33.195 1.00 40.57 240 ASN B O 1
ATOM 4058 N N . ALA B 2 241 ? 20.683 -0.328 33.493 1.00 39.48 241 ALA B N 1
ATOM 4059 C CA . ALA B 2 241 ? 21.002 -1.061 34.749 1.00 41.15 241 ALA B CA 1
ATOM 4060 C C . ALA B 2 241 ? 19.966 -0.758 35.841 1.00 41.09 241 ALA B C 1
ATOM 4061 O O . ALA B 2 241 ? 19.554 -1.697 36.556 1.00 42.88 241 ALA B O 1
ATOM 4063 N N . LYS B 2 242 ? 19.559 0.505 35.968 1.00 40.73 242 LYS B N 1
ATOM 4064 C CA . LYS B 2 242 ? 18.597 0.931 37.022 1.00 43.11 242 LYS B CA 1
ATOM 4065 C C . LYS B 2 242 ? 17.211 0.376 36.697 1.00 39.18 242 LYS B C 1
ATOM 4066 O O . LYS B 2 242 ? 16.517 -0.082 37.632 1.00 40.91 242 LYS B O 1
ATOM 4072 N N . GLU B 2 243 ? 16.827 0.425 35.422 1.00 36.96 243 GLU B N 1
ATOM 4073 C CA . GLU B 2 243 ? 15.562 -0.158 34.910 1.00 36.04 243 GLU B CA 1
ATOM 4074 C C . GLU B 2 243 ? 15.611 -1.662 35.186 1.00 36.13 243 GLU B C 1
ATOM 4075 O O . GLU B 2 243 ? 14.608 -2.197 35.704 1.00 34.27 243 GLU B O 1
ATOM 4081 N N . LEU B 2 244 ? 16.735 -2.315 34.857 1.00 35.93 244 LEU B N 1
ATOM 4082 C CA . LEU B 2 244 ? 16.896 -3.783 35.025 1.00 37.08 244 LEU B CA 1
ATOM 4083 C C . LEU B 2 244 ? 16.801 -4.135 36.517 1.00 38.79 244 LEU B C 1
ATOM 4084 O O . LEU B 2 244 ? 16.002 -5.047 36.865 1.00 39.01 244 LEU B O 1
ATOM 4089 N N . LYS B 2 245 ? 17.544 -3.435 37.375 1.00 38.57 245 LYS B N 1
ATOM 4090 C CA . LYS B 2 245 ? 17.521 -3.713 38.840 1.00 42.81 245 LYS B CA 1
ATOM 4091 C C . LYS B 2 245 ? 16.062 -3.721 39.308 1.00 42.44 245 LYS B C 1
ATOM 4092 O O . LYS B 2 245 ? 15.615 -4.755 39.861 1.00 43.63 245 LYS B O 1
ATOM 4098 N N . ALA B 2 246 ? 15.350 -2.614 39.075 1.00 41.93 246 ALA B N 1
ATOM 4099 C CA . ALA B 2 246 ? 13.942 -2.402 39.491 1.00 44.05 246 ALA B CA 1
ATOM 4100 C C . ALA B 2 246 ? 13.041 -3.538 38.968 1.00 45.71 246 ALA B C 1
ATOM 4101 O O . ALA B 2 246 ? 12.179 -4.034 39.741 1.00 46.54 246 ALA B O 1
ATOM 4103 N N . SER B 2 247 ? 13.200 -3.939 37.705 1.00 45.34 247 SER B N 1
ATOM 4104 C CA . SER B 2 247 ? 12.285 -4.917 37.053 1.00 49.26 247 SER B CA 1
ATOM 4105 C C . SER B 2 247 ? 12.418 -6.284 37.738 1.00 51.95 247 SER B C 1
ATOM 4106 O O . SER B 2 247 ? 11.389 -7.011 37.816 1.00 52.44 247 SER B O 1
ATOM 4109 N N . GLU B 2 248 ? 13.608 -6.598 38.262 1.00 52.20 248 GLU B N 1
ATOM 4110 C CA . GLU B 2 248 ? 13.883 -7.896 38.927 1.00 55.58 248 GLU B CA 1
ATOM 4111 C C . GLU B 2 248 ? 13.104 -7.963 40.252 1.00 56.75 248 GLU B C 1
ATOM 4112 O O . GLU B 2 248 ? 12.854 -9.100 40.713 1.00 57.52 248 GLU B O 1
ATOM 4118 N N . HIS B 2 249 ? 12.693 -6.812 40.805 1.00 55.01 249 HIS B N 1
ATOM 4119 C CA . HIS B 2 249 ? 11.685 -6.692 41.891 1.00 57.38 249 HIS B CA 1
ATOM 4120 C C . HIS B 2 249 ? 10.297 -6.366 41.312 1.00 58.04 249 HIS B C 1
ATOM 4121 O O . HIS B 2 249 ? 9.498 -5.773 42.056 1.00 61.25 249 HIS B O 1
ATOM 4128 N N . GLU B 2 250 ? 10.006 -6.743 40.058 1.00 60.93 250 GLU B N 1
ATOM 4129 C CA . GLU B 2 250 ? 8.741 -6.395 39.330 1.00 62.39 250 GLU B CA 1
ATOM 4130 C C . GLU B 2 250 ? 8.280 -4.977 39.722 1.00 58.96 250 GLU B C 1
ATOM 4131 O O . GLU B 2 250 ? 7.106 -4.801 40.122 1.00 60.17 250 GLU B O 1
ATOM 4137 N N . LEU B 2 251 ? 9.202 -4.011 39.643 1.00 53.88 251 LEU B N 1
ATOM 4138 C CA . LEU B 2 251 ? 8.945 -2.550 39.720 1.00 49.83 251 LEU B CA 1
ATOM 4139 C C . LEU B 2 251 ? 9.271 -1.973 38.338 1.00 48.51 251 LEU B C 1
ATOM 4140 O O . LEU B 2 251 ? 10.275 -2.429 37.721 1.00 47.41 251 LEU B O 1
ATOM 4145 N N . ASN B 2 252 ? 8.413 -1.086 37.839 1.00 49.25 252 ASN B N 1
ATOM 4146 C CA . ASN B 2 252 ? 8.613 -0.346 36.563 1.00 50.74 252 ASN B CA 1
ATOM 4147 C C . ASN B 2 252 ? 9.273 0.984 36.914 1.00 50.19 252 ASN B C 1
ATOM 4148 O O . ASN B 2 252 ? 8.595 1.852 37.523 1.00 47.74 252 ASN B O 1
ATOM 4153 N N . TYR B 2 253 ? 10.561 1.102 36.593 1.00 49.17 253 TYR B N 1
ATOM 4154 C CA . TYR B 2 253 ? 11.359 2.341 36.736 1.00 52.26 253 TYR B CA 1
ATOM 4155 C C . TYR B 2 253 ? 11.727 2.810 35.316 1.00 51.87 253 TYR B C 1
ATOM 4156 O O . TYR B 2 253 ? 12.074 1.978 34.453 1.00 50.71 253 TYR B O 1
ATOM 4165 N N . VAL B 2 254 ? 11.519 4.095 35.050 1.00 53.85 254 VAL B N 1
ATOM 4166 C CA . VAL B 2 254 ? 12.079 4.812 33.870 1.00 54.53 254 VAL B CA 1
ATOM 4167 C C . VAL B 2 254 ? 12.735 6.076 34.420 1.00 55.59 254 VAL B C 1
ATOM 4168 O O . VAL B 2 254 ? 12.049 6.823 35.132 1.00 55.47 254 VAL B O 1
ATOM 4172 N N . ALA B 2 255 ? 14.045 6.219 34.181 1.00 60.26 255 ALA B N 1
ATOM 4173 C CA . ALA B 2 255 ? 14.871 7.398 34.534 1.00 60.97 255 ALA B CA 1
ATOM 4174 C C . ALA B 2 255 ? 14.585 8.525 33.539 1.00 60.17 255 ALA B C 1
ATOM 4175 O O . ALA B 2 255 ? 14.544 8.235 32.313 1.00 58.78 255 ALA B O 1
ATOM 4177 N N . LEU B 2 256 ? 14.396 9.737 34.069 1.00 59.30 256 LEU B N 1
ATOM 4178 C CA . LEU B 2 256 ? 14.309 11.038 33.348 1.00 61.25 256 LEU B CA 1
ATOM 4179 C C . LEU B 2 256 ? 15.538 11.883 33.733 1.00 64.38 256 LEU B C 1
ATOM 4180 O O . LEU B 2 256 ? 16.528 11.269 34.186 1.00 60.86 256 LEU B O 1
ATOM 4185 N N . GLU B 2 257 ? 15.494 13.218 33.578 1.00 65.14 257 GLU B N 1
ATOM 4186 C CA . GLU B 2 257 ? 16.679 14.105 33.764 1.00 67.12 257 GLU B CA 1
ATOM 4187 C C . GLU B 2 257 ? 16.425 15.150 34.860 1.00 66.54 257 GLU B C 1
ATOM 4188 O O . GLU B 2 257 ? 17.244 16.081 34.988 1.00 65.24 257 GLU B O 1
ATOM 4194 N N . GLY B 2 258 ? 15.371 14.986 35.659 1.00 62.58 258 GLY B N 1
ATOM 4195 C CA . GLY B 2 258 ? 14.930 16.016 36.618 1.00 62.75 258 GLY B CA 1
ATOM 4196 C C . GLY B 2 258 ? 15.567 15.845 37.987 1.00 59.91 258 GLY B C 1
ATOM 4197 O O . GLY B 2 258 ? 16.592 15.167 38.066 1.00 60.27 258 GLY B O 1
ATOM 4198 N N . ASN B 2 259 ? 14.979 16.457 39.022 1.00 61.51 259 ASN B N 1
ATOM 4199 C CA . ASN B 2 259 ? 15.522 16.470 40.408 1.00 65.26 259 ASN B CA 1
ATOM 4200 C C . ASN B 2 259 ? 14.420 16.152 41.437 1.00 64.34 259 ASN B C 1
ATOM 4201 O O . ASN B 2 259 ? 14.691 16.281 42.628 1.00 61.69 259 ASN B O 1
ATOM 4206 N N . ILE B 2 260 ? 13.227 15.715 41.008 1.00 68.11 260 ILE B N 1
ATOM 4207 C CA . ILE B 2 260 ? 12.164 15.192 41.923 1.00 67.15 260 ILE B CA 1
ATOM 4208 C C . ILE B 2 260 ? 11.907 13.722 41.580 1.00 67.55 260 ILE B C 1
ATOM 4209 O O . ILE B 2 260 ? 11.660 13.406 40.386 1.00 65.20 260 ILE B O 1
ATOM 4214 N N . GLY B 2 261 ? 12.007 12.865 42.598 1.00 65.20 261 GLY B N 1
ATOM 4215 C CA . GLY B 2 261 ? 11.658 11.438 42.534 1.00 63.03 261 GLY B CA 1
ATOM 4216 C C . GLY B 2 261 ? 10.179 11.293 42.801 1.00 60.13 261 GLY B C 1
ATOM 4217 O O . GLY B 2 261 ? 9.597 12.246 43.352 1.00 62.33 261 GLY B O 1
ATOM 4218 N N . CYS B 2 262 ? 9.562 10.187 42.386 1.00 57.28 262 CYS B N 1
ATOM 4219 C CA . CYS B 2 262 ? 8.132 9.936 42.704 1.00 54.77 262 CYS B CA 1
ATOM 4220 C C . CYS B 2 262 ? 7.835 8.435 42.704 1.00 48.33 262 CYS B C 1
ATOM 4221 O O . CYS B 2 262 ? 8.482 7.678 41.977 1.00 46.43 262 CYS B O 1
ATOM 4224 N N . MET B 2 263 ? 6.948 8.034 43.605 1.00 44.16 263 MET B N 1
ATOM 4225 C CA . MET B 2 263 ? 6.543 6.631 43.829 1.00 41.34 263 MET B CA 1
ATOM 4226 C C . MET B 2 263 ? 5.019 6.562 43.675 1.00 37.03 263 MET B C 1
ATOM 4227 O O . MET B 2 263 ? 4.325 7.316 44.375 1.00 33.05 263 MET B O 1
ATOM 4232 N N . VAL B 2 264 ? 4.505 5.745 42.749 1.00 32.57 264 VAL B N 1
ATOM 4233 C CA . VAL B 2 264 ? 3.061 5.829 42.390 1.00 32.53 264 VAL B CA 1
ATOM 4234 C C . VAL B 2 264 ? 2.567 4.416 42.123 1.00 31.76 264 VAL B C 1
ATOM 4235 O O . VAL B 2 264 ? 3.358 3.549 41.856 1.00 28.85 264 VAL B O 1
ATOM 4239 N N . ASN B 2 265 ? 1.274 4.190 42.300 1.00 35.47 265 ASN B N 1
ATOM 4240 C CA . ASN B 2 265 ? 0.632 2.905 41.913 1.00 38.96 265 ASN B CA 1
ATOM 4241 C C . ASN B 2 265 ? -0.182 3.213 40.671 1.00 38.86 265 ASN B C 1
ATOM 4242 O O . ASN B 2 265 ? -1.156 4.015 40.823 1.00 40.62 265 ASN B O 1
ATOM 4247 N N . GLY B 2 266 ? 0.229 2.656 39.540 1.00 37.07 266 GLY B N 1
ATOM 4248 C CA . GLY B 2 266 ? -0.442 2.782 38.238 1.00 36.89 266 GLY B CA 1
ATOM 4249 C C . GLY B 2 266 ? 0.363 3.640 37.285 1.00 35.85 266 GLY B C 1
ATOM 4250 O O . GLY B 2 266 ? 0.786 4.749 37.672 1.00 33.68 266 GLY B O 1
ATOM 4251 N N . ALA B 2 267 ? 0.537 3.172 36.060 1.00 34.78 267 ALA B N 1
ATOM 4252 C CA . ALA B 2 267 ? 1.334 3.847 35.016 1.00 34.00 267 ALA B CA 1
ATOM 4253 C C . ALA B 2 267 ? 0.701 5.195 34.630 1.00 32.07 267 ALA B C 1
ATOM 4254 O O . ALA B 2 267 ? 1.460 6.169 34.420 1.00 31.83 267 ALA B O 1
ATOM 4256 N N . GLY B 2 268 ? -0.625 5.235 34.478 1.00 30.69 268 GLY B N 1
ATOM 4257 C CA . GLY B 2 268 ? -1.376 6.454 34.137 1.00 28.91 268 GLY B CA 1
ATOM 4258 C C . GLY B 2 268 ? -1.174 7.485 35.232 1.00 28.35 268 GLY B C 1
ATOM 4259 O O . GLY B 2 268 ? -0.788 8.634 34.952 1.00 26.75 268 GLY B O 1
ATOM 4260 N N . LEU B 2 269 ? -1.378 7.084 36.478 1.00 27.79 269 LEU B N 1
ATOM 4261 C CA . LEU B 2 269 ? -1.227 8.031 37.610 1.00 28.74 269 LEU B CA 1
ATOM 4262 C C . LEU B 2 269 ? 0.249 8.469 37.736 1.00 28.94 269 LEU B C 1
ATOM 4263 O O . LEU B 2 269 ? 0.519 9.623 38.114 1.00 28.76 269 LEU B O 1
ATOM 4268 N N . ALA B 2 270 ? 1.203 7.595 37.453 1.00 30.09 270 ALA B N 1
ATOM 4269 C CA . ALA B 2 270 ? 2.638 7.955 37.482 1.00 31.82 270 ALA B CA 1
ATOM 4270 C C . ALA B 2 270 ? 2.905 9.071 36.450 1.00 32.69 270 ALA B C 1
ATOM 4271 O O . ALA B 2 270 ? 3.489 10.096 36.814 1.00 32.64 270 ALA B O 1
ATOM 4273 N N . MET B 2 271 ? 2.389 8.957 35.225 1.00 32.33 271 MET B N 1
ATOM 4274 C CA . MET B 2 271 ? 2.562 10.011 34.188 1.00 32.95 271 MET B CA 1
ATOM 4275 C C . MET B 2 271 ? 1.854 11.288 34.618 1.00 33.37 271 MET B C 1
ATOM 4276 O O . MET B 2 271 ? 2.446 12.394 34.498 1.00 36.93 271 MET B O 1
ATOM 4281 N N . ALA B 2 272 ? 0.629 11.170 35.138 1.00 29.60 272 ALA B N 1
ATOM 4282 C CA . ALA B 2 272 ? -0.160 12.327 35.567 1.00 29.97 272 ALA B CA 1
ATOM 4283 C C . ALA B 2 272 ? 0.592 12.998 36.709 1.00 30.27 272 ALA B C 1
ATOM 4284 O O . ALA B 2 272 ? 0.465 14.198 36.816 1.00 33.94 272 ALA B O 1
ATOM 4286 N N . THR B 2 273 ? 1.269 12.232 37.576 1.00 30.16 273 THR B N 1
ATOM 4287 C CA . THR B 2 273 ? 1.976 12.762 38.772 1.00 31.00 273 THR B CA 1
ATOM 4288 C C . THR B 2 273 ? 3.170 13.619 38.314 1.00 34.34 273 THR B C 1
ATOM 4289 O O . THR B 2 273 ? 3.302 14.758 38.808 1.00 37.09 273 THR B O 1
ATOM 4293 N N . MET B 2 274 ? 3.998 13.052 37.453 1.00 37.19 274 MET B N 1
ATOM 4294 C CA . MET B 2 274 ? 5.102 13.722 36.706 1.00 43.81 274 MET B CA 1
ATOM 4295 C C . MET B 2 274 ? 4.559 14.999 36.055 1.00 47.51 274 MET B C 1
ATOM 4296 O O . MET B 2 274 ? 5.126 16.090 36.300 1.00 47.73 274 MET B O 1
ATOM 4301 N N . ASP B 2 275 ? 3.468 14.882 35.292 1.00 48.14 275 ASP B N 1
ATOM 4302 C CA . ASP B 2 275 ? 2.947 16.015 34.488 1.00 48.34 275 ASP B CA 1
ATOM 4303 C C . ASP B 2 275 ? 2.505 17.130 35.443 1.00 46.87 275 ASP B C 1
ATOM 4304 O O . ASP B 2 275 ? 2.780 18.271 35.101 1.00 51.78 275 ASP B O 1
ATOM 4309 N N . ILE B 2 276 ? 1.886 16.842 36.601 1.00 45.86 276 ILE B N 1
ATOM 4310 C CA . ILE B 2 276 ? 1.365 17.894 37.531 1.00 46.52 276 ILE B CA 1
ATOM 4311 C C . ILE B 2 276 ? 2.529 18.521 38.323 1.00 49.51 276 ILE B C 1
ATOM 4312 O O . ILE B 2 276 ? 2.346 19.628 38.877 1.00 50.73 276 ILE B O 1
ATOM 4317 N N . ILE B 2 277 ? 3.644 17.817 38.432 1.00 49.87 277 ILE B N 1
ATOM 4318 C CA . ILE B 2 277 ? 4.917 18.382 38.958 1.00 54.65 277 ILE B CA 1
ATOM 4319 C C . ILE B 2 277 ? 5.436 19.391 37.915 1.00 57.25 277 ILE B C 1
ATOM 4320 O O . ILE B 2 277 ? 5.380 20.603 38.224 1.00 57.62 277 ILE B O 1
ATOM 4325 N N . GLN B 2 278 ? 5.793 18.939 36.698 1.00 61.09 278 GLN B N 1
ATOM 4326 C CA . GLN B 2 278 ? 6.246 19.808 35.564 1.00 62.80 278 GLN B CA 1
ATOM 4327 C C . GLN B 2 278 ? 5.244 20.952 35.335 1.00 61.43 278 GLN B C 1
ATOM 4328 O O . GLN B 2 278 ? 5.697 22.025 34.904 1.00 62.67 278 GLN B O 1
ATOM 4334 N N . LEU B 2 279 ? 3.952 20.760 35.639 1.00 64.48 279 LEU B N 1
ATOM 4335 C CA . LEU B 2 279 ? 2.920 21.844 35.673 1.00 62.24 279 LEU B CA 1
ATOM 4336 C C . LEU B 2 279 ? 3.217 22.851 36.797 1.00 62.26 279 LEU B C 1
ATOM 4337 O O . LEU B 2 279 ? 2.772 23.999 36.663 1.00 58.61 279 LEU B O 1
ATOM 4342 N N . TYR B 2 280 ? 3.871 22.433 37.885 1.00 62.35 280 TYR B N 1
ATOM 4343 C CA . TYR B 2 280 ? 4.129 23.285 39.080 1.00 64.63 280 TYR B CA 1
ATOM 4344 C C . TYR B 2 280 ? 5.626 23.631 39.157 1.00 64.19 280 TYR B C 1
ATOM 4345 O O . TYR B 2 280 ? 6.123 23.928 40.260 1.00 60.53 280 TYR B O 1
ATOM 4354 N N . GLY B 2 281 ? 6.319 23.578 38.013 1.00 68.03 281 GLY B N 1
ATOM 4355 C CA . GLY B 2 281 ? 7.715 24.041 37.840 1.00 67.62 281 GLY B CA 1
ATOM 4356 C C . GLY B 2 281 ? 8.748 22.947 38.060 1.00 66.88 281 GLY B C 1
ATOM 4357 O O . GLY B 2 281 ? 9.935 23.211 37.783 1.00 70.96 281 GLY B O 1
ATOM 4358 N N . GLY B 2 282 ? 8.340 21.775 38.557 1.00 64.81 282 GLY B N 1
ATOM 4359 C CA . GLY B 2 282 ? 9.246 20.660 38.894 1.00 62.61 282 GLY B CA 1
ATOM 4360 C C . GLY B 2 282 ? 9.766 19.984 37.641 1.00 63.23 282 GLY B C 1
ATOM 4361 O O . GLY B 2 282 ? 9.105 20.112 36.596 1.00 66.46 282 GLY B O 1
ATOM 4362 N N . LYS B 2 283 ? 10.912 19.306 37.735 1.00 62.07 283 LYS B N 1
ATOM 4363 C CA . LYS B 2 283 ? 11.470 18.429 36.675 1.00 63.20 283 LYS B CA 1
ATOM 4364 C C . LYS B 2 283 ? 11.525 16.995 37.200 1.00 63.55 283 LYS B C 1
ATOM 4365 O O . LYS B 2 283 ? 12.398 16.675 38.000 1.00 66.13 283 LYS B O 1
ATOM 4371 N N . PRO B 2 284 ? 10.611 16.074 36.803 1.00 62.67 284 PRO B N 1
ATOM 4372 C CA . PRO B 2 284 ? 10.674 14.690 37.295 1.00 62.04 284 PRO B CA 1
ATOM 4373 C C . PRO B 2 284 ? 11.991 13.946 36.991 1.00 62.68 284 PRO B C 1
ATOM 4374 O O . PRO B 2 284 ? 12.457 14.008 35.859 1.00 67.83 284 PRO B O 1
ATOM 4378 N N . ALA B 2 285 ? 12.543 13.229 37.981 1.00 57.83 285 ALA B N 1
ATOM 4379 C CA . ALA B 2 285 ? 13.768 12.393 37.868 1.00 56.45 285 ALA B CA 1
ATOM 4380 C C . ALA B 2 285 ? 13.459 11.095 37.126 1.00 54.66 285 ALA B C 1
ATOM 4381 O O . ALA B 2 285 ? 14.406 10.511 36.508 1.00 50.64 285 ALA B O 1
ATOM 4383 N N . ASN B 2 286 ? 12.198 10.647 37.228 1.00 54.07 286 ASN B N 1
ATOM 4384 C CA . ASN B 2 286 ? 11.798 9.229 37.046 1.00 52.41 286 ASN B CA 1
ATOM 4385 C C . ASN B 2 286 ? 10.267 9.051 36.988 1.00 51.86 286 ASN B C 1
ATOM 4386 O O . ASN B 2 286 ? 9.493 9.825 37.613 1.00 51.24 286 ASN B O 1
ATOM 4391 N N . PHE B 2 287 ? 9.870 8.007 36.273 1.00 50.71 287 PHE B N 1
ATOM 4392 C CA . PHE B 2 287 ? 8.559 7.330 36.390 1.00 48.52 287 PHE B CA 1
ATOM 4393 C C . PHE B 2 287 ? 8.805 6.133 37.308 1.00 47.94 287 PHE B C 1
ATOM 4394 O O . PHE B 2 287 ? 9.833 5.414 37.100 1.00 46.40 287 PHE B O 1
ATOM 4402 N N . LEU B 2 288 ? 7.945 5.925 38.309 1.00 46.62 288 LEU B N 1
ATOM 4403 C CA . LEU B 2 288 ? 8.010 4.683 39.127 1.00 45.60 288 LEU B CA 1
ATOM 4404 C C . LEU B 2 288 ? 6.611 4.223 39.543 1.00 43.76 288 LEU B C 1
ATOM 4405 O O . LEU B 2 288 ? 5.808 5.040 40.071 1.00 43.83 288 LEU B O 1
ATOM 4410 N N . ASP B 2 289 ? 6.423 2.915 39.405 1.00 39.31 289 ASP B N 1
ATOM 4411 C CA . ASP B 2 289 ? 5.132 2.215 39.522 1.00 38.51 289 ASP B CA 1
ATOM 4412 C C . ASP B 2 289 ? 5.324 0.955 40.367 1.00 36.77 289 ASP B C 1
ATOM 4413 O O . ASP B 2 289 ? 5.981 0.010 39.898 1.00 35.14 289 ASP B O 1
ATOM 4418 N N . VAL B 2 290 ? 4.734 0.931 41.548 1.00 37.49 290 VAL B N 1
ATOM 4419 C CA . VAL B 2 290 ? 4.695 -0.271 42.425 1.00 41.27 290 VAL B CA 1
ATOM 4420 C C . VAL B 2 290 ? 3.599 -1.228 41.922 1.00 45.95 290 VAL B C 1
ATOM 4421 O O . VAL B 2 290 ? 3.964 -2.418 41.675 1.00 44.83 290 VAL B O 1
ATOM 4425 N N . ALA B 2 314 ? 14.546 15.054 46.169 1.00 67.43 314 ALA B N 1
ATOM 4426 C CA . ALA B 2 314 ? 13.188 15.208 46.744 1.00 66.27 314 ALA B CA 1
ATOM 4427 C C . ALA B 2 314 ? 12.243 14.172 46.117 1.00 65.62 314 ALA B C 1
ATOM 4428 O O . ALA B 2 314 ? 12.309 13.999 44.868 1.00 65.08 314 ALA B O 1
ATOM 4430 N N . ILE B 2 315 ? 11.396 13.529 46.936 1.00 59.68 315 ILE B N 1
ATOM 4431 C CA . ILE B 2 315 ? 10.475 12.436 46.492 1.00 58.92 315 ILE B CA 1
ATOM 4432 C C . ILE B 2 315 ? 9.022 12.807 46.848 1.00 56.95 315 ILE B C 1
ATOM 4433 O O . ILE B 2 315 ? 8.781 13.286 47.966 1.00 57.15 315 ILE B O 1
ATOM 4438 N N . LEU B 2 316 ? 8.101 12.658 45.888 1.00 54.84 316 LEU B N 1
ATOM 4439 C CA . LEU B 2 316 ? 6.624 12.657 46.114 1.00 52.75 316 LEU B CA 1
ATOM 4440 C C . LEU B 2 316 ? 6.159 11.208 46.033 1.00 50.51 316 LEU B C 1
ATOM 4441 O O . LEU B 2 316 ? 6.446 10.573 44.975 1.00 45.19 316 LEU B O 1
ATOM 4446 N N . ILE B 2 317 ? 5.564 10.707 47.118 1.00 45.10 317 ILE B N 1
ATOM 4447 C CA . ILE B 2 317 ? 4.830 9.410 47.167 1.00 45.01 317 ILE B CA 1
ATOM 4448 C C . ILE B 2 317 ? 3.337 9.711 46.963 1.00 44.26 317 ILE B C 1
ATOM 4449 O O . ILE B 2 317 ? 2.783 10.588 47.689 1.00 45.04 317 ILE B O 1
ATOM 4454 N N . ASN B 2 318 ? 2.719 8.996 46.020 1.00 40.52 318 ASN B N 1
ATOM 4455 C CA . ASN B 2 318 ? 1.334 9.257 45.576 1.00 38.48 318 ASN B CA 1
ATOM 4456 C C . ASN B 2 318 ? 0.649 7.917 45.311 1.00 40.04 318 ASN B C 1
ATOM 4457 O O . ASN B 2 318 ? 0.857 7.355 44.224 1.00 33.90 318 ASN B O 1
ATOM 4462 N N . ILE B 2 319 ? -0.147 7.431 46.268 1.00 41.42 319 ILE B N 1
ATOM 4463 C CA . ILE B 2 319 ? -0.891 6.146 46.129 1.00 45.46 319 ILE B CA 1
ATOM 4464 C C . ILE B 2 319 ? -2.392 6.439 46.162 1.00 46.97 319 ILE B C 1
ATOM 4465 O O . ILE B 2 319 ? -2.793 7.186 47.051 1.00 52.09 319 ILE B O 1
ATOM 4470 N N . PHE B 2 320 ? -3.170 5.863 45.243 1.00 51.16 320 PHE B N 1
ATOM 4471 C CA . PHE B 2 320 ? -4.658 5.913 45.270 1.00 51.10 320 PHE B CA 1
ATOM 4472 C C . PHE B 2 320 ? -5.217 4.587 45.816 1.00 52.41 320 PHE B C 1
ATOM 4473 O O . PHE B 2 320 ? -5.755 4.632 46.988 1.00 50.28 320 PHE B O 1
ATOM 4481 N N . GLY B 2 321 ? -5.221 3.535 44.973 1.00 49.23 321 GLY B N 1
ATOM 4482 C CA . GLY B 2 321 ? -5.448 2.108 45.322 1.00 49.86 321 GLY B CA 1
ATOM 4483 C C . GLY B 2 321 ? -6.680 1.464 44.675 1.00 46.44 321 GLY B C 1
ATOM 4484 O O . GLY B 2 321 ? -7.786 1.789 45.103 1.00 45.54 321 GLY B O 1
ATOM 4485 N N . GLY B 2 322 ? -6.500 0.531 43.723 1.00 46.27 322 GLY B N 1
ATOM 4486 C CA . GLY B 2 322 ? -7.564 -0.353 43.173 1.00 43.97 322 GLY B CA 1
ATOM 4487 C C . GLY B 2 322 ? -7.322 -1.818 43.525 1.00 44.31 322 GLY B C 1
ATOM 4488 O O . GLY B 2 322 ? -7.785 -2.270 44.593 1.00 42.23 322 GLY B O 1
ATOM 4489 N N . ILE B 2 323 ? -6.543 -2.531 42.716 1.00 44.63 323 ILE B N 1
ATOM 4490 C CA . ILE B 2 323 ? -6.003 -3.866 43.119 1.00 46.56 323 ILE B CA 1
ATOM 4491 C C . ILE B 2 323 ? -5.023 -3.654 44.289 1.00 49.10 323 ILE B C 1
ATOM 4492 O O . ILE B 2 323 ? -5.142 -4.407 45.280 1.00 52.62 323 ILE B O 1
ATOM 4497 N N . VAL B 2 324 ? -4.181 -2.606 44.235 1.00 48.36 324 VAL B N 1
ATOM 4498 C CA . VAL B 2 324 ? -3.180 -2.235 45.288 1.00 49.21 324 VAL B CA 1
ATOM 4499 C C . VAL B 2 324 ? -3.934 -1.628 46.481 1.00 52.44 324 VAL B C 1
ATOM 4500 O O . VAL B 2 324 ? -4.608 -0.575 46.334 1.00 50.55 324 VAL B O 1
ATOM 4504 N N . ARG B 2 325 ? -3.851 -2.274 47.641 1.00 53.99 325 ARG B N 1
ATOM 4505 C CA . ARG B 2 325 ? -4.667 -1.866 48.806 1.00 57.01 325 ARG B CA 1
ATOM 4506 C C . ARG B 2 325 ? -3.783 -1.001 49.715 1.00 55.59 325 ARG B C 1
ATOM 4507 O O . ARG B 2 325 ? -2.608 -1.379 49.994 1.00 55.10 325 ARG B O 1
ATOM 4515 N N . CYS B 2 326 ? -4.316 0.161 50.084 1.00 53.29 326 CYS B N 1
ATOM 4516 C CA . CYS B 2 326 ? -3.668 1.173 50.953 1.00 54.54 326 CYS B CA 1
ATOM 4517 C C . CYS B 2 326 ? -3.504 0.590 52.359 1.00 55.60 326 CYS B C 1
ATOM 4518 O O . CYS B 2 326 ? -2.391 0.775 52.884 1.00 58.90 326 CYS B O 1
ATOM 4521 N N . PRO B 2 345 ? 14.016 15.794 51.143 1.00 49.74 345 PRO B N 1
ATOM 4522 C CA . PRO B 2 345 ? 12.621 15.934 51.578 1.00 51.01 345 PRO B CA 1
ATOM 4523 C C . PRO B 2 345 ? 11.640 15.030 50.802 1.00 51.98 345 PRO B C 1
ATOM 4524 O O . PRO B 2 345 ? 11.872 14.747 49.610 1.00 48.96 345 PRO B O 1
ATOM 4528 N N . VAL B 2 346 ? 10.564 14.639 51.500 1.00 52.09 346 VAL B N 1
ATOM 4529 C CA . VAL B 2 346 ? 9.594 13.582 51.101 1.00 54.04 346 VAL B CA 1
ATOM 4530 C C . VAL B 2 346 ? 8.177 14.102 51.349 1.00 55.15 346 VAL B C 1
ATOM 4531 O O . VAL B 2 346 ? 7.826 14.287 52.543 1.00 55.54 346 VAL B O 1
ATOM 4535 N N . VAL B 2 347 ? 7.412 14.345 50.274 1.00 52.56 347 VAL B N 1
ATOM 4536 C CA . VAL B 2 347 ? 5.968 14.731 50.339 1.00 53.98 347 VAL B CA 1
ATOM 4537 C C . VAL B 2 347 ? 5.146 13.444 50.214 1.00 51.86 347 VAL B C 1
ATOM 4538 O O . VAL B 2 347 ? 5.470 12.621 49.321 1.00 46.93 347 VAL B O 1
ATOM 4542 N N . VAL B 2 348 ? 4.128 13.269 51.058 1.00 50.34 348 VAL B N 1
ATOM 4543 C CA . VAL B 2 348 ? 3.231 12.076 50.989 1.00 50.07 348 VAL B CA 1
ATOM 4544 C C . VAL B 2 348 ? 1.807 12.541 50.725 1.00 50.53 348 VAL B C 1
ATOM 4545 O O . VAL B 2 348 ? 1.252 13.240 51.584 1.00 49.48 348 VAL B O 1
ATOM 4549 N N . ARG B 2 349 ? 1.230 12.109 49.600 1.00 49.38 349 ARG B N 1
ATOM 4550 C CA . ARG B 2 349 ? -0.232 12.177 49.328 1.00 50.62 349 ARG B CA 1
ATOM 4551 C C . ARG B 2 349 ? -0.795 10.751 49.338 1.00 51.93 349 ARG B C 1
ATOM 4552 O O . ARG B 2 349 ? -0.411 9.969 48.456 1.00 55.73 349 ARG B O 1
ATOM 4560 N N . LEU B 2 350 ? -1.695 10.456 50.274 1.00 54.36 350 LEU B N 1
ATOM 4561 C CA A LEU B 2 350 ? -2.385 9.143 50.413 0.60 56.46 350 LEU B CA 1
ATOM 4562 C CA B LEU B 2 350 ? -2.383 9.142 50.407 0.40 56.25 350 LEU B CA 1
ATOM 4563 C C . LEU B 2 350 ? -3.885 9.354 50.190 1.00 57.96 350 LEU B C 1
ATOM 4564 O O . LEU B 2 350 ? -4.441 10.186 50.954 1.00 59.80 350 LEU B O 1
ATOM 4573 N N . LEU B 2 369 ? 8.518 14.386 57.362 1.00 74.18 369 LEU B N 1
ATOM 4574 C CA . LEU B 2 369 ? 7.614 14.002 56.245 1.00 72.30 369 LEU B CA 1
ATOM 4575 C C . LEU B 2 369 ? 6.546 15.086 56.077 1.00 71.52 369 LEU B C 1
ATOM 4576 O O . LEU B 2 369 ? 5.779 15.318 57.027 1.00 73.13 369 LEU B O 1
ATOM 4581 N N . ILE B 2 370 ? 6.502 15.708 54.900 1.00 69.01 370 ILE B N 1
ATOM 4582 C CA . ILE B 2 370 ? 5.487 16.729 54.511 1.00 67.08 370 ILE B CA 1
ATOM 4583 C C . ILE B 2 370 ? 4.260 15.972 54.000 1.00 67.33 370 ILE B C 1
ATOM 4584 O O . ILE B 2 370 ? 4.380 15.194 53.050 1.00 67.20 370 ILE B O 1
ATOM 4589 N N . PRO B 2 371 ? 3.059 16.124 54.609 1.00 67.10 371 PRO B N 1
ATOM 4590 C CA . PRO B 2 371 ? 1.838 15.522 54.064 1.00 67.87 371 PRO B CA 1
ATOM 4591 C C . PRO B 2 371 ? 1.084 16.461 53.098 1.00 68.75 371 PRO B C 1
ATOM 4592 O O . PRO B 2 371 ? 1.250 17.668 53.196 1.00 66.59 371 PRO B O 1
ATOM 4596 N N . ALA B 2 372 ? 0.293 15.885 52.177 1.00 70.46 372 ALA B N 1
ATOM 4597 C CA . ALA B 2 372 ? -0.500 16.579 51.129 1.00 68.67 372 ALA B CA 1
ATOM 4598 C C . ALA B 2 372 ? -1.924 16.009 51.110 1.00 68.30 372 ALA B C 1
ATOM 4599 O O . ALA B 2 372 ? -2.081 14.827 51.473 1.00 65.68 372 ALA B O 1
ATOM 4601 N N . ASP B 2 373 ? -2.891 16.824 50.663 1.00 69.07 373 ASP B N 1
ATOM 4602 C CA . ASP B 2 373 ? -4.365 16.657 50.829 1.00 70.10 373 ASP B CA 1
ATOM 4603 C C . ASP B 2 373 ? -5.033 16.230 49.495 1.00 68.05 373 ASP B C 1
ATOM 4604 O O . ASP B 2 373 ? -5.996 15.418 49.536 1.00 63.75 373 ASP B O 1
ATOM 4609 N N . GLY B 2 374 ? -4.568 16.752 48.351 1.00 62.62 374 GLY B N 1
ATOM 4610 C CA . GLY B 2 374 ? -5.013 16.341 46.998 1.00 57.42 374 GLY B CA 1
ATOM 4611 C C . GLY B 2 374 ? -3.840 16.199 46.041 1.00 52.43 374 GLY B C 1
ATOM 4612 O O . GLY B 2 374 ? -2.691 16.278 46.510 1.00 49.77 374 GLY B O 1
ATOM 4613 N N . LEU B 2 375 ? -4.095 16.017 44.738 1.00 49.02 375 LEU B N 1
ATOM 4614 C CA . LEU B 2 375 ? -3.012 15.927 43.722 1.00 47.36 375 LEU B CA 1
ATOM 4615 C C . LEU B 2 375 ? -2.256 17.256 43.666 1.00 45.87 375 LEU B C 1
ATOM 4616 O O . LEU B 2 375 ? -1.025 17.220 43.727 1.00 44.11 375 LEU B O 1
ATOM 4621 N N . ALA B 2 376 ? -2.988 18.362 43.505 1.00 47.15 376 ALA B N 1
ATOM 4622 C CA . ALA B 2 376 ? -2.465 19.734 43.297 1.00 50.13 376 ALA B CA 1
ATOM 4623 C C . ALA B 2 376 ? -1.574 20.147 44.485 1.00 52.46 376 ALA B C 1
ATOM 4624 O O . ALA B 2 376 ? -0.462 20.658 44.244 1.00 53.10 376 ALA B O 1
ATOM 4626 N N . ASP B 2 377 ? -2.059 19.916 45.707 1.00 54.78 377 ASP B N 1
ATOM 4627 C CA . ASP B 2 377 ? -1.354 20.184 46.991 1.00 59.63 377 ASP B CA 1
ATOM 4628 C C . ASP B 2 377 ? 0.063 19.594 46.896 1.00 61.66 377 ASP B C 1
ATOM 4629 O O . ASP B 2 377 ? 1.054 20.372 47.017 1.00 63.28 377 ASP B O 1
ATOM 4634 N N . ALA B 2 378 ? 0.140 18.285 46.609 1.00 60.03 378 ALA B N 1
ATOM 4635 C CA . ALA B 2 378 ? 1.372 17.464 46.574 1.00 58.62 378 ALA B CA 1
ATOM 4636 C C . ALA B 2 378 ? 2.348 18.015 45.527 1.00 59.27 378 ALA B C 1
ATOM 4637 O O . ALA B 2 378 ? 3.517 18.217 45.871 1.00 56.40 378 ALA B O 1
ATOM 4639 N N . ALA B 2 379 ? 1.888 18.254 44.295 1.00 60.97 379 ALA B N 1
ATOM 4640 C CA . ALA B 2 379 ? 2.709 18.845 43.210 1.00 63.16 379 ALA B CA 1
ATOM 4641 C C . ALA B 2 379 ? 3.301 20.174 43.698 1.00 67.09 379 ALA B C 1
ATOM 4642 O O . ALA B 2 379 ? 4.525 20.369 43.549 1.00 68.71 379 ALA B O 1
ATOM 4644 N N . ASP B 2 380 ? 2.455 21.044 44.256 1.00 69.14 380 ASP B N 1
ATOM 4645 C CA . ASP B 2 380 ? 2.846 22.366 44.810 1.00 70.11 380 ASP B CA 1
ATOM 4646 C C . ASP B 2 380 ? 3.905 22.148 45.907 1.00 71.25 380 ASP B C 1
ATOM 4647 O O . ASP B 2 380 ? 5.092 22.483 45.649 1.00 73.05 380 ASP B O 1
ATOM 4652 N N . LYS B 2 381 ? 3.523 21.559 47.052 1.00 68.82 381 LYS B N 1
ATOM 4653 C CA . LYS B 2 381 ? 4.432 21.273 48.203 1.00 67.02 381 LYS B CA 1
ATOM 4654 C C . LYS B 2 381 ? 5.807 20.778 47.717 1.00 66.90 381 LYS B C 1
ATOM 4655 O O . LYS B 2 381 ? 6.836 21.342 48.168 1.00 66.41 381 LYS B O 1
ATOM 4661 N N . VAL B 2 382 ? 5.841 19.763 46.845 1.00 61.63 382 VAL B N 1
ATOM 4662 C CA . VAL B 2 382 ? 7.089 19.015 46.521 1.00 62.42 382 VAL B CA 1
ATOM 4663 C C . VAL B 2 382 ? 7.995 19.885 45.645 1.00 64.64 382 VAL B C 1
ATOM 4664 O O . VAL B 2 382 ? 9.223 19.716 45.767 1.00 59.81 382 VAL B O 1
ATOM 4668 N N . VAL B 2 383 ? 7.454 20.758 44.784 1.00 67.61 383 VAL B N 1
ATOM 4669 C CA . VAL B 2 383 ? 8.339 21.658 43.981 1.00 71.88 383 VAL B CA 1
ATOM 4670 C C . VAL B 2 383 ? 8.841 22.761 44.925 1.00 72.95 383 VAL B C 1
ATOM 4671 O O . VAL B 2 383 ? 10.063 23.016 44.894 1.00 73.07 383 VAL B O 1
ATOM 4675 N N . LYS B 2 384 ? 7.973 23.297 45.796 1.00 72.42 384 LYS B N 1
ATOM 4676 C CA . LYS B 2 384 ? 8.348 24.293 46.847 1.00 75.23 384 LYS B CA 1
ATOM 4677 C C . LYS B 2 384 ? 9.502 23.780 47.731 1.00 77.13 384 LYS B C 1
ATOM 4678 O O . LYS B 2 384 ? 10.147 24.634 48.358 1.00 80.12 384 LYS B O 1
ATOM 4684 N N . SER B 2 385 ? 9.772 22.467 47.786 1.00 76.65 385 SER B N 1
ATOM 4685 C CA . SER B 2 385 ? 10.959 21.881 48.475 1.00 77.67 385 SER B CA 1
ATOM 4686 C C . SER B 2 385 ? 12.126 21.760 47.488 1.00 76.67 385 SER B C 1
ATOM 4687 O O . SER B 2 385 ? 12.963 22.647 47.383 1.00 79.13 385 SER B O 1
ATOM 4690 N N . SER C 1 2 ? 33.846 63.679 13.845 1.00 37.95 2 SER C N 1
ATOM 4691 C CA . SER C 1 2 ? 32.469 63.103 13.746 1.00 36.01 2 SER C CA 1
ATOM 4692 C C . SER C 1 2 ? 31.843 63.574 12.432 1.00 36.21 2 SER C C 1
ATOM 4693 O O . SER C 1 2 ? 32.412 64.489 11.835 1.00 35.73 2 SER C O 1
ATOM 4696 N N . VAL C 1 3 ? 30.757 62.949 11.959 1.00 33.40 3 VAL C N 1
ATOM 4697 C CA . VAL C 1 3 ? 30.045 63.393 10.723 1.00 32.34 3 VAL C CA 1
ATOM 4698 C C . VAL C 1 3 ? 28.566 63.578 11.074 1.00 32.03 3 VAL C C 1
ATOM 4699 O O . VAL C 1 3 ? 28.084 62.846 11.966 1.00 29.21 3 VAL C O 1
ATOM 4703 N N . LEU C 1 4 ? 27.952 64.580 10.441 1.00 31.33 4 LEU C N 1
ATOM 4704 C CA . LEU C 1 4 ? 26.489 64.793 10.305 1.00 31.79 4 LEU C CA 1
ATOM 4705 C C . LEU C 1 4 ? 25.877 65.381 11.575 1.00 32.21 4 LEU C C 1
ATOM 4706 O O . LEU C 1 4 ? 25.227 66.417 11.414 1.00 35.51 4 LEU C O 1
ATOM 4711 N N . VAL C 1 5 ? 26.078 64.755 12.737 1.00 31.29 5 VAL C N 1
ATOM 4712 C CA . VAL C 1 5 ? 25.434 65.155 14.018 1.00 32.13 5 VAL C CA 1
ATOM 4713 C C . VAL C 1 5 ? 26.502 65.389 15.091 1.00 34.13 5 VAL C C 1
ATOM 4714 O O . VAL C 1 5 ? 27.478 64.614 15.183 1.00 34.00 5 VAL C O 1
ATOM 4718 N N . ASP C 1 6 ? 26.269 66.415 15.910 1.00 34.11 6 ASP C N 1
ATOM 4719 C CA . ASP C 1 6 ? 27.093 66.705 17.106 1.00 36.10 6 ASP C CA 1
ATOM 4720 C C . ASP C 1 6 ? 26.200 67.427 18.116 1.00 36.10 6 ASP C C 1
ATOM 4721 O O . ASP C 1 6 ? 24.958 67.412 17.953 1.00 33.59 6 ASP C O 1
ATOM 4726 N N . LYS C 1 7 ? 26.811 68.034 19.134 1.00 36.40 7 LYS C N 1
ATOM 4727 C CA . LYS C 1 7 ? 26.071 68.708 20.226 1.00 38.24 7 LYS C CA 1
ATOM 4728 C C . LYS C 1 7 ? 25.243 69.878 19.688 1.00 35.55 7 LYS C C 1
ATOM 4729 O O . LYS C 1 7 ? 24.268 70.220 20.362 1.00 37.66 7 LYS C O 1
ATOM 4735 N N . ASN C 1 8 ? 25.610 70.491 18.562 1.00 34.06 8 ASN C N 1
ATOM 4736 C CA . ASN C 1 8 ? 24.883 71.664 17.994 1.00 34.75 8 ASN C CA 1
ATOM 4737 C C . ASN C 1 8 ? 23.652 71.237 17.168 1.00 31.92 8 ASN C C 1
ATOM 4738 O O . ASN C 1 8 ? 22.829 72.100 16.820 1.00 31.46 8 ASN C O 1
ATOM 4743 N N . THR C 1 9 ? 23.536 69.962 16.855 1.00 30.60 9 THR C N 1
ATOM 4744 C CA . THR C 1 9 ? 22.382 69.450 16.056 1.00 28.70 9 THR C CA 1
ATOM 4745 C C . THR C 1 9 ? 21.069 69.722 16.808 1.00 28.80 9 THR C C 1
ATOM 4746 O O . THR C 1 9 ? 21.021 69.430 18.025 1.00 30.47 9 THR C O 1
ATOM 4750 N N . LYS C 1 10 ? 20.066 70.274 16.130 1.00 26.78 10 LYS C N 1
ATOM 4751 C CA . LYS C 1 10 ? 18.707 70.485 16.683 1.00 27.56 10 LYS C CA 1
ATOM 4752 C C . LYS C 1 10 ? 17.762 69.485 16.008 1.00 24.92 10 LYS C C 1
ATOM 4753 O O . LYS C 1 10 ? 17.666 69.529 14.793 1.00 25.01 10 LYS C O 1
ATOM 4759 N N . VAL C 1 11 ? 17.068 68.667 16.788 1.00 23.44 11 VAL C N 1
ATOM 4760 C CA . VAL C 1 11 ? 16.370 67.464 16.283 1.00 23.29 11 VAL C CA 1
ATOM 4761 C C . VAL C 1 11 ? 14.867 67.607 16.511 1.00 21.99 11 VAL C C 1
ATOM 4762 O O . VAL C 1 11 ? 14.430 67.800 17.667 1.00 21.98 11 VAL C O 1
ATOM 4766 N N . LEU C 1 12 ? 14.103 67.447 15.430 1.00 20.67 12 LEU C N 1
ATOM 4767 C CA . LEU C 1 12 ? 12.648 67.343 15.462 1.00 20.64 12 LEU C CA 1
ATOM 4768 C C . LEU C 1 12 ? 12.289 65.861 15.390 1.00 20.65 12 LEU C C 1
ATOM 4769 O O . LEU C 1 12 ? 13.063 65.053 14.883 1.00 21.11 12 LEU C O 1
ATOM 4774 N N . VAL C 1 13 ? 11.153 65.515 15.943 1.00 18.87 13 VAL C N 1
ATOM 4775 C CA . VAL C 1 13 ? 10.679 64.107 15.957 1.00 18.78 13 VAL C CA 1
ATOM 4776 C C . VAL C 1 13 ? 9.327 64.054 15.254 1.00 18.11 13 VAL C C 1
ATOM 4777 O O . VAL C 1 13 ? 8.364 64.766 15.661 1.00 18.06 13 VAL C O 1
ATOM 4781 N N . GLN C 1 14 ? 9.271 63.285 14.165 1.00 18.23 14 GLN C N 1
ATOM 4782 C CA . GLN C 1 14 ? 8.016 63.050 13.450 1.00 17.73 14 GLN C CA 1
ATOM 4783 C C . GLN C 1 14 ? 7.378 61.804 14.060 1.00 17.75 14 GLN C C 1
ATOM 4784 O O . GLN C 1 14 ? 8.045 60.735 14.069 1.00 18.89 14 GLN C O 1
ATOM 4790 N N . GLY C 1 15 ? 6.156 61.941 14.557 1.00 18.15 15 GLY C N 1
ATOM 4791 C CA . GLY C 1 15 ? 5.460 60.908 15.372 1.00 18.39 15 GLY C CA 1
ATOM 4792 C C . GLY C 1 15 ? 5.945 60.973 16.818 1.00 18.85 15 GLY C C 1
ATOM 4793 O O . GLY C 1 15 ? 5.893 59.938 17.549 1.00 18.76 15 GLY C O 1
ATOM 4794 N N . PHE C 1 16 ? 6.297 62.183 17.238 1.00 18.72 16 PHE C N 1
ATOM 4795 C CA . PHE C 1 16 ? 6.859 62.537 18.565 1.00 19.73 16 PHE C CA 1
ATOM 4796 C C . PHE C 1 16 ? 5.987 61.979 19.704 1.00 20.33 16 PHE C C 1
ATOM 4797 O O . PHE C 1 16 ? 6.533 61.582 20.755 1.00 21.35 16 PHE C O 1
ATOM 4805 N N . THR C 1 17 ? 4.685 62.042 19.528 1.00 20.96 17 THR C N 1
ATOM 4806 C CA . THR C 1 17 ? 3.678 61.758 20.580 1.00 21.38 17 THR C CA 1
ATOM 4807 C C . THR C 1 17 ? 3.352 60.269 20.630 1.00 22.07 17 THR C C 1
ATOM 4808 O O . THR C 1 17 ? 2.614 59.873 21.558 1.00 21.63 17 THR C O 1
ATOM 4812 N N . GLY C 1 18 ? 3.788 59.476 19.654 1.00 21.65 18 GLY C N 1
ATOM 4813 C CA . GLY C 1 18 ? 3.512 58.023 19.668 1.00 22.56 18 GLY C CA 1
ATOM 4814 C C . GLY C 1 18 ? 4.345 57.293 20.712 1.00 23.47 18 GLY C C 1
ATOM 4815 O O . GLY C 1 18 ? 5.169 57.906 21.355 1.00 23.08 18 GLY C O 1
ATOM 4816 N N . LYS C 1 19 ? 4.179 55.978 20.826 1.00 25.77 19 LYS C N 1
ATOM 4817 C CA . LYS C 1 19 ? 4.847 55.150 21.873 1.00 27.27 19 LYS C CA 1
ATOM 4818 C C . LYS C 1 19 ? 6.362 55.174 21.679 1.00 26.29 19 LYS C C 1
ATOM 4819 O O . LYS C 1 19 ? 7.099 55.467 22.658 1.00 25.16 19 LYS C O 1
ATOM 4825 N N . ASN C 1 20 ? 6.839 54.919 20.454 1.00 25.44 20 ASN C N 1
ATOM 4826 C CA . ASN C 1 20 ? 8.296 54.881 20.195 1.00 25.70 20 ASN C CA 1
ATOM 4827 C C . ASN C 1 20 ? 8.871 56.292 20.169 1.00 23.68 20 ASN C C 1
ATOM 4828 O O . ASN C 1 20 ? 9.936 56.484 20.757 1.00 23.62 20 ASN C O 1
ATOM 4833 N N . GLY C 1 21 ? 8.213 57.250 19.524 1.00 23.12 21 GLY C N 1
ATOM 4834 C CA . GLY C 1 21 ? 8.672 58.647 19.525 1.00 22.60 21 GLY C CA 1
ATOM 4835 C C . GLY C 1 21 ? 8.868 59.128 20.954 1.00 23.65 21 GLY C C 1
ATOM 4836 O O . GLY C 1 21 ? 9.866 59.816 21.233 1.00 24.20 21 GLY C O 1
ATOM 4837 N N . THR C 1 22 ? 7.947 58.767 21.829 1.00 23.51 22 THR C N 1
ATOM 4838 C CA . THR C 1 22 ? 7.976 59.249 23.240 1.00 24.27 22 THR C CA 1
ATOM 4839 C C . THR C 1 22 ? 9.158 58.593 23.954 1.00 24.56 22 THR C C 1
ATOM 4840 O O . THR C 1 22 ? 10.001 59.295 24.496 1.00 26.67 22 THR C O 1
ATOM 4844 N N . PHE C 1 23 ? 9.215 57.270 23.945 1.00 26.72 23 PHE C N 1
ATOM 4845 C CA . PHE C 1 23 ? 10.244 56.489 24.691 1.00 27.40 23 PHE C CA 1
ATOM 4846 C C . PHE C 1 23 ? 11.631 56.909 24.231 1.00 27.12 23 PHE C C 1
ATOM 4847 O O . PHE C 1 23 ? 12.476 57.356 25.048 1.00 26.87 23 PHE C O 1
ATOM 4855 N N . HIS C 1 24 ? 11.882 56.834 22.917 1.00 24.48 24 HIS C N 1
ATOM 4856 C CA . HIS C 1 24 ? 13.233 57.146 22.394 1.00 25.92 24 HIS C CA 1
ATOM 4857 C C . HIS C 1 24 ? 13.569 58.628 22.518 1.00 24.92 24 HIS C C 1
ATOM 4858 O O . HIS C 1 24 ? 14.739 58.917 22.635 1.00 24.70 24 HIS C O 1
ATOM 4865 N N . SER C 1 25 ? 12.589 59.526 22.475 1.00 24.82 25 SER C N 1
ATOM 4866 C CA . SER C 1 25 ? 12.859 60.971 22.630 1.00 25.24 25 SER C CA 1
ATOM 4867 C C . SER C 1 25 ? 13.226 61.215 24.104 1.00 25.85 25 SER C C 1
ATOM 4868 O O . SER C 1 25 ? 14.143 61.986 24.343 1.00 26.59 25 SER C O 1
ATOM 4871 N N . GLU C 1 26 ? 12.560 60.538 25.035 1.00 27.32 26 GLU C N 1
ATOM 4872 C CA . GLU C 1 26 ? 12.952 60.633 26.473 1.00 30.16 26 GLU C CA 1
ATOM 4873 C C . GLU C 1 26 ? 14.426 60.253 26.619 1.00 29.83 26 GLU C C 1
ATOM 4874 O O . GLU C 1 26 ? 15.166 61.013 27.304 1.00 30.01 26 GLU C O 1
ATOM 4880 N N . GLN C 1 27 ? 14.850 59.136 26.006 1.00 31.25 27 GLN C N 1
ATOM 4881 C CA . GLN C 1 27 ? 16.240 58.610 26.148 1.00 32.55 27 GLN C CA 1
ATOM 4882 C C . GLN C 1 27 ? 17.189 59.611 25.491 1.00 31.93 27 GLN C C 1
ATOM 4883 O O . GLN C 1 27 ? 18.253 59.880 26.070 1.00 32.53 27 GLN C O 1
ATOM 4889 N N . ALA C 1 28 ? 16.815 60.169 24.333 1.00 30.23 28 ALA C N 1
ATOM 4890 C CA . ALA C 1 28 ? 17.668 61.129 23.599 1.00 29.23 28 ALA C CA 1
ATOM 4891 C C . ALA C 1 28 ? 17.906 62.364 24.489 1.00 29.88 28 ALA C C 1
ATOM 4892 O O . ALA C 1 28 ? 19.073 62.753 24.647 1.00 30.94 28 ALA C O 1
ATOM 4894 N N . ILE C 1 29 ? 16.855 62.941 25.064 1.00 29.52 29 ILE C N 1
ATOM 4895 C CA . ILE C 1 29 ? 16.973 64.146 25.939 1.00 30.81 29 ILE C CA 1
ATOM 4896 C C . ILE C 1 29 ? 17.879 63.798 27.144 1.00 31.74 29 ILE C C 1
ATOM 4897 O O . ILE C 1 29 ? 18.811 64.575 27.403 1.00 32.27 29 ILE C O 1
ATOM 4902 N N . ALA C 1 30 ? 17.713 62.637 27.774 1.00 32.11 30 ALA C N 1
ATOM 4903 C CA . ALA C 1 30 ? 18.570 62.185 28.907 1.00 33.34 30 ALA C CA 1
ATOM 4904 C C . ALA C 1 30 ? 20.026 62.012 28.440 1.00 34.60 30 ALA C C 1
ATOM 4905 O O . ALA C 1 30 ? 20.951 62.358 29.209 1.00 34.60 30 ALA C O 1
ATOM 4907 N N . TYR C 1 31 ? 20.262 61.542 27.201 1.00 32.90 31 TYR C N 1
ATOM 4908 C CA . TYR C 1 31 ? 21.627 61.334 26.645 1.00 33.39 31 TYR C CA 1
ATOM 4909 C C . TYR C 1 31 ? 22.302 62.682 26.309 1.00 33.18 31 TYR C C 1
ATOM 4910 O O . TYR C 1 31 ? 23.556 62.737 26.308 1.00 33.51 31 TYR C O 1
ATOM 4919 N N . GLY C 1 32 ? 21.528 63.747 26.087 1.00 32.54 32 GLY C N 1
ATOM 4920 C CA . GLY C 1 32 ? 22.017 65.116 25.804 1.00 32.03 32 GLY C CA 1
ATOM 4921 C C . GLY C 1 32 ? 21.773 65.545 24.362 1.00 31.74 32 GLY C C 1
ATOM 4922 O O . GLY C 1 32 ? 22.202 66.643 23.999 1.00 31.01 32 GLY C O 1
ATOM 4923 N N . THR C 1 33 ? 21.061 64.738 23.576 1.00 30.47 33 THR C N 1
ATOM 4924 C CA . THR C 1 33 ? 20.539 65.156 22.245 1.00 29.62 33 THR C CA 1
ATOM 4925 C C . THR C 1 33 ? 19.634 66.366 22.450 1.00 27.48 33 THR C C 1
ATOM 4926 O O . THR C 1 33 ? 18.832 66.366 23.422 1.00 27.37 33 THR C O 1
ATOM 4930 N N . ASN C 1 34 ? 19.782 67.381 21.602 1.00 26.54 34 ASN C N 1
ATOM 4931 C CA . ASN C 1 34 ? 18.893 68.570 21.616 1.00 26.98 34 ASN C CA 1
ATOM 4932 C C . ASN C 1 34 ? 17.592 68.248 20.853 1.00 25.77 34 ASN C C 1
ATOM 4933 O O . ASN C 1 34 ? 17.517 68.528 19.655 1.00 25.42 34 ASN C O 1
ATOM 4938 N N . ILE C 1 35 ? 16.591 67.680 21.529 1.00 25.43 35 ILE C N 1
ATOM 4939 C CA . ILE C 1 35 ? 15.242 67.490 20.926 1.00 24.73 35 ILE C CA 1
ATOM 4940 C C . ILE C 1 35 ? 14.500 68.821 21.060 1.00 25.12 35 ILE C C 1
ATOM 4941 O O . ILE C 1 35 ? 14.291 69.282 22.211 1.00 26.15 35 ILE C O 1
ATOM 4946 N N . VAL C 1 36 ? 14.132 69.458 19.952 1.00 23.83 36 VAL C N 1
ATOM 4947 C CA . VAL C 1 36 ? 13.588 70.843 20.009 1.00 23.78 36 VAL C CA 1
ATOM 4948 C C . VAL C 1 36 ? 12.068 70.826 19.868 1.00 23.15 36 VAL C C 1
ATOM 4949 O O . VAL C 1 36 ? 11.414 71.890 20.033 1.00 23.71 36 VAL C O 1
ATOM 4953 N N . GLY C 1 37 ? 11.494 69.661 19.575 1.00 23.13 37 GLY C N 1
ATOM 4954 C CA . GLY C 1 37 ? 10.050 69.572 19.339 1.00 22.42 37 GLY C CA 1
ATOM 4955 C C . GLY C 1 37 ? 9.691 68.423 18.432 1.00 21.42 37 GLY C C 1
ATOM 4956 O O . GLY C 1 37 ? 10.554 67.602 18.098 1.00 21.26 37 GLY C O 1
ATOM 4957 N N . GLY C 1 38 ? 8.443 68.382 18.037 1.00 21.72 38 GLY C N 1
ATOM 4958 C CA . GLY C 1 38 ? 8.003 67.332 17.122 1.00 21.28 38 GLY C CA 1
ATOM 4959 C C . GLY C 1 38 ? 6.758 67.682 16.366 1.00 20.48 38 GLY C C 1
ATOM 4960 O O . GLY C 1 38 ? 6.157 68.733 16.577 1.00 20.91 38 GLY C O 1
ATOM 4961 N N . VAL C 1 39 ? 6.420 66.791 15.451 1.00 19.83 39 VAL C N 1
ATOM 4962 C CA . VAL C 1 39 ? 5.264 66.964 14.550 1.00 20.48 39 VAL C CA 1
ATOM 4963 C C . VAL C 1 39 ? 4.428 65.706 14.664 1.00 19.38 39 VAL C C 1
ATOM 4964 O O . VAL C 1 39 ? 4.960 64.589 14.418 1.00 19.50 39 VAL C O 1
ATOM 4968 N N . THR C 1 40 ? 3.166 65.909 14.995 1.00 19.09 40 THR C N 1
ATOM 4969 C CA . THR C 1 40 ? 2.112 64.905 14.900 1.00 19.83 40 THR C CA 1
ATOM 4970 C C . THR C 1 40 ? 0.893 65.623 14.391 1.00 20.00 40 THR C C 1
ATOM 4971 O O . THR C 1 40 ? 0.291 66.438 15.081 1.00 18.94 40 THR C O 1
ATOM 4975 N N . PRO C 1 41 ? 0.471 65.366 13.139 1.00 18.89 41 PRO C N 1
ATOM 4976 C CA . PRO C 1 41 ? -0.708 66.052 12.662 1.00 19.05 41 PRO C CA 1
ATOM 4977 C C . PRO C 1 41 ? -1.919 65.818 13.580 1.00 19.56 41 PRO C C 1
ATOM 4978 O O . PRO C 1 41 ? -2.224 64.714 13.934 1.00 20.35 41 PRO C O 1
ATOM 4982 N N . GLY C 1 42 ? -2.588 66.901 13.945 1.00 19.57 42 GLY C N 1
ATOM 4983 C CA . GLY C 1 42 ? -3.783 66.839 14.796 1.00 20.82 42 GLY C CA 1
ATOM 4984 C C . GLY C 1 42 ? -3.436 67.115 16.251 1.00 20.45 42 GLY C C 1
ATOM 4985 O O . GLY C 1 42 ? -4.392 67.137 17.042 1.00 21.58 42 GLY C O 1
ATOM 4986 N N . LYS C 1 43 ? -2.161 67.338 16.597 1.00 20.03 43 LYS C N 1
ATOM 4987 C CA . LYS C 1 43 ? -1.783 67.702 18.008 1.00 20.60 43 LYS C CA 1
ATOM 4988 C C . LYS C 1 43 ? -0.999 69.013 18.060 1.00 20.40 43 LYS C C 1
ATOM 4989 O O . LYS C 1 43 ? -0.323 69.284 19.060 1.00 19.66 43 LYS C O 1
ATOM 4995 N N . GLY C 1 44 ? -1.050 69.793 16.977 1.00 21.20 44 GLY C N 1
ATOM 4996 C CA . GLY C 1 44 ? -0.379 71.095 16.917 1.00 20.88 44 GLY C CA 1
ATOM 4997 C C . GLY C 1 44 ? -0.841 71.982 18.050 1.00 21.91 44 GLY C C 1
ATOM 4998 O O . GLY C 1 44 ? -2.064 71.999 18.369 1.00 22.40 44 GLY C O 1
ATOM 4999 N N . GLY C 1 45 ? 0.095 72.678 18.664 1.00 22.15 45 GLY C N 1
ATOM 5000 C CA . GLY C 1 45 ? -0.190 73.639 19.742 1.00 22.84 45 GLY C CA 1
ATOM 5001 C C . GLY C 1 45 ? -0.073 73.021 21.133 1.00 22.80 45 GLY C C 1
ATOM 5002 O O . GLY C 1 45 ? -0.165 73.775 22.127 1.00 22.21 45 GLY C O 1
ATOM 5003 N N . THR C 1 46 ? 0.110 71.698 21.216 1.00 21.81 46 THR C N 1
ATOM 5004 C CA . THR C 1 46 ? 0.346 70.987 22.501 1.00 22.20 46 THR C CA 1
ATOM 5005 C C . THR C 1 46 ? 1.836 70.942 22.795 1.00 22.27 46 THR C C 1
ATOM 5006 O O . THR C 1 46 ? 2.680 71.484 22.001 1.00 22.49 46 THR C O 1
ATOM 5010 N N . THR C 1 47 ? 2.175 70.416 23.969 1.00 22.72 47 THR C N 1
ATOM 5011 C CA . THR C 1 47 ? 3.552 70.147 24.391 1.00 22.87 47 THR C CA 1
ATOM 5012 C C . THR C 1 47 ? 3.642 68.671 24.715 1.00 22.90 47 THR C C 1
ATOM 5013 O O . THR C 1 47 ? 2.625 68.069 25.081 1.00 22.69 47 THR C O 1
ATOM 5017 N N . HIS C 1 48 ? 4.849 68.168 24.661 1.00 23.04 48 HIS C N 1
ATOM 5018 C CA . HIS C 1 48 ? 5.183 66.753 24.897 1.00 23.74 48 HIS C CA 1
ATOM 5019 C C . HIS C 1 48 ? 6.624 66.709 25.357 1.00 24.06 48 HIS C C 1
ATOM 5020 O O . HIS C 1 48 ? 7.503 67.329 24.697 1.00 22.67 48 HIS C O 1
ATOM 5027 N N . LEU C 1 49 ? 6.873 66.086 26.510 1.00 24.65 49 LEU C N 1
ATOM 5028 C CA . LEU C 1 49 ? 8.236 66.055 27.097 1.00 25.34 49 LEU C CA 1
ATOM 5029 C C . LEU C 1 49 ? 8.780 67.476 27.230 1.00 24.38 49 LEU C C 1
ATOM 5030 O O . LEU C 1 49 ? 10.003 67.661 27.115 1.00 24.40 49 LEU C O 1
ATOM 5035 N N . ASP C 1 50 ? 7.884 68.436 27.457 1.00 24.87 50 ASP C N 1
ATOM 5036 C CA . ASP C 1 50 ? 8.209 69.863 27.711 1.00 25.90 50 ASP C CA 1
ATOM 5037 C C . ASP C 1 50 ? 8.852 70.451 26.454 1.00 25.15 50 ASP C C 1
ATOM 5038 O O . ASP C 1 50 ? 9.711 71.310 26.578 1.00 24.67 50 ASP C O 1
ATOM 5043 N N . ARG C 1 51 ? 8.365 70.032 25.285 1.00 24.10 51 ARG C N 1
ATOM 5044 C CA . ARG C 1 51 ? 8.794 70.574 23.974 1.00 23.73 51 ARG C CA 1
ATOM 5045 C C . ARG C 1 51 ? 7.538 70.823 23.145 1.00 22.43 51 ARG C C 1
ATOM 5046 O O . ARG C 1 51 ? 6.512 70.171 23.333 1.00 21.40 51 ARG C O 1
ATOM 5054 N N . PRO C 1 52 ? 7.592 71.750 22.165 1.00 22.39 52 PRO C N 1
ATOM 5055 C CA . PRO C 1 52 ? 6.423 72.062 21.351 1.00 22.51 52 PRO C CA 1
ATOM 5056 C C . PRO C 1 52 ? 6.089 70.978 20.323 1.00 21.35 52 PRO C C 1
ATOM 5057 O O . PRO C 1 52 ? 6.978 70.379 19.736 1.00 21.43 52 PRO C O 1
ATOM 5061 N N . VAL C 1 53 ? 4.799 70.743 20.149 1.00 20.51 53 VAL C N 1
ATOM 5062 C CA . VAL C 1 53 ? 4.278 69.862 19.093 1.00 20.37 53 VAL C CA 1
ATOM 5063 C C . VAL C 1 53 ? 3.641 70.759 18.028 1.00 20.45 53 VAL C C 1
ATOM 5064 O O . VAL C 1 53 ? 2.904 71.706 18.371 1.00 20.48 53 VAL C O 1
ATOM 5068 N N . PHE C 1 54 ? 3.901 70.438 16.768 1.00 19.67 54 PHE C N 1
ATOM 5069 C CA . PHE C 1 54 ? 3.350 71.168 15.602 1.00 19.53 54 PHE C CA 1
ATOM 5070 C C . PHE C 1 54 ? 2.583 70.201 14.706 1.00 19.80 54 PHE C C 1
ATOM 5071 O O . PHE C 1 54 ? 2.863 68.984 14.708 1.00 19.55 54 PHE C O 1
ATOM 5079 N N . ASN C 1 55 ? 1.638 70.750 13.957 1.00 19.78 55 ASN C N 1
ATOM 5080 C CA . ASN C 1 55 ? 0.887 70.003 12.918 1.00 20.09 55 ASN C CA 1
ATOM 5081 C C . ASN C 1 55 ? 1.786 69.750 11.695 1.00 19.57 55 ASN C C 1
ATOM 5082 O O . ASN C 1 55 ? 1.542 68.763 10.985 1.00 19.38 55 ASN C O 1
ATOM 5087 N N . THR C 1 56 ? 2.727 70.646 11.425 1.00 20.20 56 THR C N 1
ATOM 5088 C CA . THR C 1 56 ? 3.487 70.611 10.155 1.00 20.09 56 THR C CA 1
ATOM 5089 C C . THR C 1 56 ? 4.964 70.845 10.387 1.00 20.05 56 THR C C 1
ATOM 5090 O O . THR C 1 56 ? 5.349 71.554 11.311 1.00 20.15 56 THR C O 1
ATOM 5094 N N . MET C 1 57 ? 5.777 70.241 9.528 1.00 19.76 57 MET C N 1
ATOM 5095 C CA . MET C 1 57 ? 7.234 70.413 9.579 1.00 21.40 57 MET C CA 1
ATOM 5096 C C . MET C 1 57 ? 7.560 71.869 9.230 1.00 21.10 57 MET C C 1
ATOM 5097 O O . MET C 1 57 ? 8.450 72.414 9.840 1.00 21.21 57 MET C O 1
ATOM 5102 N N . ALA C 1 58 ? 6.805 72.491 8.329 1.00 21.83 58 ALA C N 1
ATOM 5103 C CA . ALA C 1 58 ? 7.072 73.913 7.979 1.00 22.13 58 ALA C CA 1
ATOM 5104 C C . ALA C 1 58 ? 6.978 74.779 9.244 1.00 22.44 58 ALA C C 1
ATOM 5105 O O . ALA C 1 58 ? 7.884 75.599 9.508 1.00 22.97 58 ALA C O 1
ATOM 5107 N N . GLU C 1 59 ? 5.901 74.623 9.993 1.00 23.54 59 GLU C N 1
ATOM 5108 C CA . GLU C 1 59 ? 5.695 75.362 11.264 1.00 24.94 59 GLU C CA 1
ATOM 5109 C C . GLU C 1 59 ? 6.840 75.066 12.228 1.00 23.11 59 GLU C C 1
ATOM 5110 O O . GLU C 1 59 ? 7.384 76.025 12.844 1.00 23.51 59 GLU C O 1
ATOM 5116 N N . ALA C 1 60 ? 7.153 73.776 12.409 1.00 21.64 60 ALA C N 1
ATOM 5117 C CA . ALA C 1 60 ? 8.172 73.323 13.383 1.00 21.40 60 ALA C CA 1
ATOM 5118 C C . ALA C 1 60 ? 9.540 73.912 13.020 1.00 22.28 60 ALA C C 1
ATOM 5119 O O . ALA C 1 60 ? 10.287 74.337 13.911 1.00 21.98 60 ALA C O 1
ATOM 5121 N N . VAL C 1 61 ? 9.889 73.875 11.728 1.00 21.80 61 VAL C N 1
ATOM 5122 C CA . VAL C 1 61 ? 11.213 74.395 11.303 1.00 22.94 61 VAL C CA 1
ATOM 5123 C C . VAL C 1 61 ? 11.250 75.924 11.476 1.00 23.82 61 VAL C C 1
ATOM 5124 O O . VAL C 1 61 ? 12.289 76.423 11.951 1.00 25.95 61 VAL C O 1
ATOM 5128 N N . ALA C 1 62 ? 10.196 76.651 11.117 1.00 24.59 62 ALA C N 1
ATOM 5129 C CA . ALA C 1 62 ? 10.114 78.128 11.298 1.00 26.49 62 ALA C CA 1
ATOM 5130 C C . ALA C 1 62 ? 10.333 78.486 12.782 1.00 27.47 62 ALA C C 1
ATOM 5131 O O . ALA C 1 62 ? 10.975 79.522 13.076 1.00 26.76 62 ALA C O 1
ATOM 5133 N N . ALA C 1 63 ? 9.861 77.637 13.697 1.00 26.27 63 ALA C N 1
ATOM 5134 C CA . ALA C 1 63 ? 9.823 77.946 15.140 1.00 26.63 63 ALA C CA 1
ATOM 5135 C C . ALA C 1 63 ? 11.132 77.570 15.819 1.00 27.21 63 ALA C C 1
ATOM 5136 O O . ALA C 1 63 ? 11.491 78.275 16.771 1.00 26.14 63 ALA C O 1
ATOM 5138 N N . THR C 1 64 ? 11.774 76.478 15.389 1.00 24.59 64 THR C N 1
ATOM 5139 C CA . THR C 1 64 ? 12.898 75.851 16.117 1.00 25.89 64 THR C CA 1
ATOM 5140 C C . THR C 1 64 ? 14.223 76.033 15.375 1.00 25.96 64 THR C C 1
ATOM 5141 O O . THR C 1 64 ? 15.249 75.894 16.025 1.00 27.28 64 THR C O 1
ATOM 5145 N N . GLY C 1 65 ? 14.219 76.249 14.064 1.00 27.10 65 GLY C N 1
ATOM 5146 C CA . GLY C 1 65 ? 15.463 76.216 13.265 1.00 26.59 65 GLY C CA 1
ATOM 5147 C C . GLY C 1 65 ? 16.097 74.841 13.251 1.00 26.89 65 GLY C C 1
ATOM 5148 O O . GLY C 1 65 ? 17.297 74.758 13.075 1.00 27.15 65 GLY C O 1
ATOM 5149 N N . ALA C 1 66 ? 15.332 73.757 13.440 1.00 26.45 66 ALA C N 1
ATOM 5150 C CA . ALA C 1 66 ? 15.886 72.389 13.477 1.00 25.87 66 ALA C CA 1
ATOM 5151 C C . ALA C 1 66 ? 16.647 72.105 12.194 1.00 25.51 66 ALA C C 1
ATOM 5152 O O . ALA C 1 66 ? 16.183 72.511 11.157 1.00 26.55 66 ALA C O 1
ATOM 5154 N N . ASP C 1 67 ? 17.693 71.317 12.267 1.00 26.44 67 ASP C N 1
ATOM 5155 C CA . ASP C 1 67 ? 18.386 70.877 11.034 1.00 28.07 67 ASP C CA 1
ATOM 5156 C C . ASP C 1 67 ? 18.366 69.352 10.889 1.00 25.56 67 ASP C C 1
ATOM 5157 O O . ASP C 1 67 ? 18.930 68.850 9.884 1.00 24.97 67 ASP C O 1
ATOM 5162 N N . ALA C 1 68 ? 17.755 68.615 11.826 1.00 23.35 68 ALA C N 1
ATOM 5163 C CA . ALA C 1 68 ? 17.658 67.153 11.709 1.00 21.42 68 ALA C CA 1
ATOM 5164 C C . ALA C 1 68 ? 16.276 66.710 12.156 1.00 20.74 68 ALA C C 1
ATOM 5165 O O . ALA C 1 68 ? 15.650 67.396 12.986 1.00 21.16 68 ALA C O 1
ATOM 5167 N N . SER C 1 69 ? 15.831 65.589 11.628 1.00 20.77 69 SER C N 1
ATOM 5168 C CA . SER C 1 69 ? 14.544 65.012 12.044 1.00 20.25 69 SER C CA 1
ATOM 5169 C C . SER C 1 69 ? 14.693 63.502 12.116 1.00 19.99 69 SER C C 1
ATOM 5170 O O . SER C 1 69 ? 15.429 62.924 11.318 1.00 20.49 69 SER C O 1
ATOM 5173 N N . VAL C 1 70 ? 13.928 62.904 13.019 1.00 18.68 70 VAL C N 1
ATOM 5174 C CA . VAL C 1 70 ? 13.847 61.440 13.165 1.00 19.10 70 VAL C CA 1
ATOM 5175 C C . VAL C 1 70 ? 12.378 61.049 13.030 1.00 18.54 70 VAL C C 1
ATOM 5176 O O . VAL C 1 70 ? 11.479 61.707 13.620 1.00 18.97 70 VAL C O 1
ATOM 5180 N N . ILE C 1 71 ? 12.134 60.037 12.212 1.00 18.15 71 ILE C N 1
ATOM 5181 C CA . ILE C 1 71 ? 10.768 59.579 11.869 1.00 17.90 71 ILE C CA 1
ATOM 5182 C C . ILE C 1 71 ? 10.430 58.279 12.604 1.00 17.87 71 ILE C C 1
ATOM 5183 O O . ILE C 1 71 ? 11.092 57.244 12.341 1.00 18.05 71 ILE C O 1
ATOM 5188 N N . TYR C 1 72 ? 9.435 58.358 13.483 1.00 18.02 72 TYR C N 1
ATOM 5189 C CA . TYR C 1 72 ? 8.785 57.225 14.191 1.00 19.48 72 TYR C CA 1
ATOM 5190 C C . TYR C 1 72 ? 7.334 57.078 13.716 1.00 19.76 72 TYR C C 1
ATOM 5191 O O . TYR C 1 72 ? 6.416 56.863 14.533 1.00 20.88 72 TYR C O 1
ATOM 5200 N N . VAL C 1 73 ? 7.090 57.218 12.409 1.00 19.73 73 VAL C N 1
ATOM 5201 C CA . VAL C 1 73 ? 5.752 57.205 11.776 1.00 19.85 73 VAL C CA 1
ATOM 5202 C C . VAL C 1 73 ? 5.526 55.813 11.193 1.00 19.62 73 VAL C C 1
ATOM 5203 O O . VAL C 1 73 ? 6.437 55.276 10.595 1.00 18.84 73 VAL C O 1
ATOM 5207 N N . PRO C 1 74 ? 4.342 55.202 11.348 1.00 18.69 74 PRO C N 1
ATOM 5208 C CA . PRO C 1 74 ? 4.108 53.878 10.800 1.00 19.02 74 PRO C CA 1
ATOM 5209 C C . PRO C 1 74 ? 4.264 53.890 9.260 1.00 18.21 74 PRO C C 1
ATOM 5210 O O . PRO C 1 74 ? 4.022 54.931 8.620 1.00 18.20 74 PRO C O 1
ATOM 5214 N N . ALA C 1 75 ? 4.749 52.772 8.755 1.00 18.53 75 ALA C N 1
ATOM 5215 C CA . ALA C 1 75 ? 5.136 52.553 7.341 1.00 18.82 75 ALA C CA 1
ATOM 5216 C C . ALA C 1 75 ? 4.174 53.233 6.366 1.00 18.54 75 ALA C C 1
ATOM 5217 O O . ALA C 1 75 ? 4.652 53.900 5.422 1.00 18.89 75 ALA C O 1
ATOM 5219 N N . PRO C 1 76 ? 2.841 53.082 6.466 1.00 18.77 76 PRO C N 1
ATOM 5220 C CA . PRO C 1 76 ? 1.944 53.667 5.464 1.00 19.48 76 PRO C CA 1
ATOM 5221 C C . PRO C 1 76 ? 2.075 55.180 5.249 1.00 19.61 76 PRO C C 1
ATOM 5222 O O . PRO C 1 76 ? 1.635 55.684 4.209 1.00 20.07 76 PRO C O 1
ATOM 5226 N N . PHE C 1 77 ? 2.647 55.888 6.209 1.00 18.70 77 PHE C N 1
ATOM 5227 C CA . PHE C 1 77 ? 2.673 57.367 6.175 1.00 19.07 77 PHE C CA 1
ATOM 5228 C C . PHE C 1 77 ? 4.096 57.821 5.981 1.00 18.39 77 PHE C C 1
ATOM 5229 O O . PHE C 1 77 ? 4.319 59.035 6.064 1.00 19.61 77 PHE C O 1
ATOM 5237 N N . VAL C 1 78 ? 5.051 56.911 5.778 1.00 18.44 78 VAL C N 1
ATOM 5238 C CA . VAL C 1 78 ? 6.471 57.330 5.771 1.00 17.58 78 VAL C CA 1
ATOM 5239 C C . VAL C 1 78 ? 6.728 58.159 4.515 1.00 18.11 78 VAL C C 1
ATOM 5240 O O . VAL C 1 78 ? 7.439 59.156 4.624 1.00 17.78 78 VAL C O 1
ATOM 5244 N N . LYS C 1 79 ? 6.288 57.726 3.352 1.00 17.82 79 LYS C N 1
ATOM 5245 C CA . LYS C 1 79 ? 6.577 58.518 2.124 1.00 18.03 79 LYS C CA 1
ATOM 5246 C C . LYS C 1 79 ? 6.141 59.977 2.294 1.00 17.24 79 LYS C C 1
ATOM 5247 O O . LYS C 1 79 ? 6.958 60.892 2.047 1.00 17.37 79 LYS C O 1
ATOM 5253 N N . ASP C 1 80 ? 4.924 60.196 2.752 1.00 17.17 80 ASP C N 1
ATOM 5254 C CA . ASP C 1 80 ? 4.364 61.534 3.050 1.00 17.85 80 ASP C CA 1
ATOM 5255 C C . ASP C 1 80 ? 5.264 62.279 4.045 1.00 17.13 80 ASP C C 1
ATOM 5256 O O . ASP C 1 80 ? 5.631 63.423 3.789 1.00 18.38 80 ASP C O 1
ATOM 5261 N N . SER C 1 81 ? 5.640 61.657 5.173 1.00 16.94 81 SER C N 1
ATOM 5262 C CA A SER C 1 81 ? 6.514 62.266 6.211 0.60 17.13 81 SER C CA 1
ATOM 5263 C CA B SER C 1 81 ? 6.485 62.308 6.205 0.40 16.27 81 SER C CA 1
ATOM 5264 C C . SER C 1 81 ? 7.891 62.604 5.654 1.00 16.24 81 SER C C 1
ATOM 5265 O O . SER C 1 81 ? 8.438 63.645 6.014 1.00 16.78 81 SER C O 1
ATOM 5270 N N . ALA C 1 82 ? 8.453 61.724 4.837 1.00 16.75 82 ALA C N 1
ATOM 5271 C CA . ALA C 1 82 ? 9.810 61.922 4.276 1.00 16.97 82 ALA C CA 1
ATOM 5272 C C . ALA C 1 82 ? 9.805 63.114 3.326 1.00 16.68 82 ALA C C 1
ATOM 5273 O O . ALA C 1 82 ? 10.700 63.980 3.419 1.00 16.15 82 ALA C O 1
ATOM 5275 N N . ILE C 1 83 ? 8.908 63.123 2.362 1.00 17.40 83 ILE C N 1
ATOM 5276 C CA . ILE C 1 83 ? 8.841 64.283 1.418 1.00 17.78 83 ILE C CA 1
ATOM 5277 C C . ILE C 1 83 ? 8.572 65.553 2.216 1.00 17.20 83 ILE C C 1
ATOM 5278 O O . ILE C 1 83 ? 9.165 66.594 1.895 1.00 16.47 83 ILE C O 1
ATOM 5283 N N . GLU C 1 84 ? 7.714 65.500 3.239 1.00 16.80 84 GLU C N 1
ATOM 5284 C CA . GLU C 1 84 ? 7.405 66.695 4.062 1.00 17.00 84 GLU C CA 1
ATOM 5285 C C . GLU C 1 84 ? 8.715 67.236 4.671 1.00 16.90 84 GLU C C 1
ATOM 5286 O O . GLU C 1 84 ? 8.991 68.422 4.555 1.00 17.70 84 GLU C O 1
ATOM 5292 N N . VAL C 1 85 ? 9.522 66.389 5.299 1.00 17.22 85 VAL C N 1
ATOM 5293 C CA . VAL C 1 85 ? 10.770 66.848 5.969 1.00 18.12 85 VAL C CA 1
ATOM 5294 C C . VAL C 1 85 ? 11.795 67.266 4.907 1.00 17.56 85 VAL C C 1
ATOM 5295 O O . VAL C 1 85 ? 12.481 68.284 5.078 1.00 18.36 85 VAL C O 1
ATOM 5299 N N . ILE C 1 86 ? 11.873 66.561 3.777 1.00 18.43 86 ILE C N 1
ATOM 5300 C CA . ILE C 1 86 ? 12.832 66.946 2.713 1.00 17.60 86 ILE C CA 1
ATOM 5301 C C . ILE C 1 86 ? 12.477 68.350 2.217 1.00 17.99 86 ILE C C 1
ATOM 5302 O O . ILE C 1 86 ? 13.432 69.134 1.940 1.00 17.77 86 ILE C O 1
ATOM 5307 N N . ASP C 1 87 ? 11.200 68.678 2.112 1.00 18.15 87 ASP C N 1
ATOM 5308 C CA . ASP C 1 87 ? 10.748 69.994 1.588 1.00 20.05 87 ASP C CA 1
ATOM 5309 C C . ASP C 1 87 ? 10.957 71.100 2.634 1.00 20.64 87 ASP C C 1
ATOM 5310 O O . ASP C 1 87 ? 10.896 72.276 2.223 1.00 21.89 87 ASP C O 1
ATOM 5315 N N . SER C 1 88 ? 11.182 70.770 3.904 1.00 20.23 88 SER C N 1
ATOM 5316 C CA . SER C 1 88 ? 11.093 71.735 5.027 1.00 20.86 88 SER C CA 1
ATOM 5317 C C . SER C 1 88 ? 12.329 72.632 5.171 1.00 23.16 88 SER C C 1
ATOM 5318 O O . SER C 1 88 ? 12.160 73.720 5.780 1.00 24.96 88 SER C O 1
ATOM 5321 N N . GLY C 1 89 ? 13.519 72.190 4.742 1.00 24.05 89 GLY C N 1
ATOM 5322 C CA . GLY C 1 89 ? 14.791 72.878 5.059 1.00 25.59 89 GLY C CA 1
ATOM 5323 C C . GLY C 1 89 ? 15.704 72.044 5.934 1.00 25.21 89 GLY C C 1
ATOM 5324 O O . GLY C 1 89 ? 16.933 72.313 5.952 1.00 25.89 89 GLY C O 1
ATOM 5325 N N . VAL C 1 90 ? 15.152 71.012 6.590 1.00 23.63 90 VAL C N 1
ATOM 5326 C CA . VAL C 1 90 ? 15.942 70.048 7.406 1.00 22.74 90 VAL C CA 1
ATOM 5327 C C . VAL C 1 90 ? 16.974 69.362 6.501 1.00 22.06 90 VAL C C 1
ATOM 5328 O O . VAL C 1 90 ? 16.625 68.973 5.387 1.00 22.97 90 VAL C O 1
ATOM 5332 N N . LYS C 1 91 ? 18.198 69.205 6.986 1.00 23.50 91 LYS C N 1
ATOM 5333 C CA . LYS C 1 91 ? 19.354 68.701 6.205 1.00 24.42 91 LYS C CA 1
ATOM 5334 C C . LYS C 1 91 ? 19.579 67.206 6.439 1.00 22.45 91 LYS C C 1
ATOM 5335 O O . LYS C 1 91 ? 20.269 66.580 5.619 1.00 21.92 91 LYS C O 1
ATOM 5341 N N . LEU C 1 92 ? 19.105 66.645 7.547 1.00 21.73 92 LEU C N 1
ATOM 5342 C CA . LEU C 1 92 ? 19.354 65.233 7.913 1.00 21.85 92 LEU C CA 1
ATOM 5343 C C . LEU C 1 92 ? 18.039 64.610 8.381 1.00 21.35 92 LEU C C 1
ATOM 5344 O O . LEU C 1 92 ? 17.443 65.173 9.315 1.00 20.65 92 LEU C O 1
ATOM 5349 N N . VAL C 1 93 ? 17.666 63.473 7.802 1.00 20.39 93 VAL C N 1
ATOM 5350 C CA . VAL C 1 93 ? 16.439 62.705 8.136 1.00 20.99 93 VAL C CA 1
ATOM 5351 C C . VAL C 1 93 ? 16.851 61.294 8.514 1.00 21.70 93 VAL C C 1
ATOM 5352 O O . VAL C 1 93 ? 17.610 60.648 7.769 1.00 21.06 93 VAL C O 1
ATOM 5356 N N . VAL C 1 94 ? 16.361 60.817 9.653 1.00 20.19 94 VAL C N 1
ATOM 5357 C CA . VAL C 1 94 ? 16.588 59.434 10.112 1.00 20.50 94 VAL C CA 1
ATOM 5358 C C . VAL C 1 94 ? 15.235 58.729 10.148 1.00 20.25 94 VAL C C 1
ATOM 5359 O O . VAL C 1 94 ? 14.313 59.236 10.789 1.00 21.64 94 VAL C O 1
ATOM 5363 N N . ILE C 1 95 ? 15.095 57.637 9.410 1.00 19.63 95 ILE C N 1
ATOM 5364 C CA . ILE C 1 95 ? 13.809 56.898 9.350 1.00 19.38 95 ILE C CA 1
ATOM 5365 C C . ILE C 1 95 ? 14.018 55.580 10.087 1.00 19.64 95 ILE C C 1
ATOM 5366 O O . ILE C 1 95 ? 14.719 54.718 9.560 1.00 17.73 95 ILE C O 1
ATOM 5371 N N . ILE C 1 96 ? 13.391 55.425 11.261 1.00 20.03 96 ILE C N 1
ATOM 5372 C CA . ILE C 1 96 ? 13.506 54.171 12.041 1.00 20.26 96 ILE C CA 1
ATOM 5373 C C . ILE C 1 96 ? 12.576 53.094 11.475 1.00 19.65 96 ILE C C 1
ATOM 5374 O O . ILE C 1 96 ? 12.887 51.889 11.589 1.00 19.79 96 ILE C O 1
ATOM 5379 N N . THR C 1 97 ? 11.424 53.510 10.963 1.00 19.27 97 THR C N 1
ATOM 5380 C CA . THR C 1 97 ? 10.276 52.682 10.588 1.00 19.33 97 THR C CA 1
ATOM 5381 C C . THR C 1 97 ? 10.648 51.441 9.756 1.00 20.17 97 THR C C 1
ATOM 5382 O O . THR C 1 97 ? 11.405 51.560 8.766 1.00 19.12 97 THR C O 1
ATOM 5386 N N . GLU C 1 98 ? 10.111 50.301 10.163 1.00 19.80 98 GLU C N 1
ATOM 5387 C CA A GLU C 1 98 ? 10.180 49.027 9.392 0.60 21.15 98 GLU C CA 1
ATOM 5388 C CA B GLU C 1 98 ? 10.176 49.024 9.401 0.40 20.54 98 GLU C CA 1
ATOM 5389 C C . GLU C 1 98 ? 8.918 48.925 8.523 1.00 20.42 98 GLU C C 1
ATOM 5390 O O . GLU C 1 98 ? 7.856 49.417 8.941 1.00 21.54 98 GLU C O 1
ATOM 5401 N N . GLY C 1 99 ? 9.010 48.275 7.360 1.00 18.86 99 GLY C N 1
ATOM 5402 C CA . GLY C 1 99 ? 7.859 47.909 6.522 1.00 18.04 99 GLY C CA 1
ATOM 5403 C C . GLY C 1 99 ? 7.536 48.926 5.429 1.00 17.34 99 GLY C C 1
ATOM 5404 O O . GLY C 1 99 ? 6.444 48.867 4.876 1.00 17.47 99 GLY C O 1
ATOM 5405 N N . VAL C 1 100 ? 8.450 49.861 5.149 1.00 17.80 100 VAL C N 1
ATOM 5406 C CA . VAL C 1 100 ? 8.172 50.899 4.126 1.00 17.72 100 VAL C CA 1
ATOM 5407 C C . VAL C 1 100 ? 8.226 50.183 2.780 1.00 17.62 100 VAL C C 1
ATOM 5408 O O . VAL C 1 100 ? 9.194 49.473 2.548 1.00 18.78 100 VAL C O 1
ATOM 5412 N N . PRO C 1 101 ? 7.238 50.359 1.890 1.00 17.38 101 PRO C N 1
ATOM 5413 C CA . PRO C 1 101 ? 7.296 49.732 0.576 1.00 17.91 101 PRO C CA 1
ATOM 5414 C C . PRO C 1 101 ? 8.551 50.120 -0.208 1.00 17.93 101 PRO C C 1
ATOM 5415 O O . PRO C 1 101 ? 8.994 51.283 -0.158 1.00 18.03 101 PRO C O 1
ATOM 5419 N N . THR C 1 102 ? 9.154 49.133 -0.830 1.00 18.05 102 THR C N 1
ATOM 5420 C CA . THR C 1 102 ? 10.384 49.377 -1.629 1.00 18.53 102 THR C CA 1
ATOM 5421 C C . THR C 1 102 ? 10.170 50.539 -2.629 1.00 18.15 102 THR C C 1
ATOM 5422 O O . THR C 1 102 ? 11.073 51.420 -2.759 1.00 17.41 102 THR C O 1
ATOM 5426 N N . LEU C 1 103 ? 9.073 50.532 -3.353 1.00 18.41 103 LEU C N 1
ATOM 5427 C CA . LEU C 1 103 ? 8.857 51.558 -4.413 1.00 19.02 103 LEU C CA 1
ATOM 5428 C C . LEU C 1 103 ? 8.670 52.943 -3.783 1.00 19.04 103 LEU C C 1
ATOM 5429 O O . LEU C 1 103 ? 8.909 53.932 -4.498 1.00 18.99 103 LEU C O 1
ATOM 5434 N N . ASP C 1 104 ? 8.248 53.046 -2.511 1.00 18.92 104 ASP C N 1
ATOM 5435 C CA . ASP C 1 104 ? 8.167 54.361 -1.819 1.00 19.19 104 ASP C CA 1
ATOM 5436 C C . ASP C 1 104 ? 9.598 54.882 -1.614 1.00 19.16 104 ASP C C 1
ATOM 5437 O O . ASP C 1 104 ? 9.845 56.077 -1.916 1.00 18.81 104 ASP C O 1
ATOM 5442 N N . MET C 1 105 ? 10.535 54.050 -1.169 1.00 19.13 105 MET C N 1
ATOM 5443 C CA . MET C 1 105 ? 11.952 54.472 -1.028 1.00 20.01 105 MET C CA 1
ATOM 5444 C C . MET C 1 105 ? 12.544 54.690 -2.421 1.00 19.54 105 MET C C 1
ATOM 5445 O O . MET C 1 105 ? 13.376 55.583 -2.538 1.00 19.70 105 MET C O 1
ATOM 5450 N N . LEU C 1 106 ? 12.146 53.935 -3.450 1.00 19.29 106 LEU C N 1
ATOM 5451 C CA . LEU C 1 106 ? 12.703 54.222 -4.801 1.00 20.62 106 LEU C CA 1
ATOM 5452 C C . LEU C 1 106 ? 12.410 55.684 -5.197 1.00 20.14 106 LEU C C 1
ATOM 5453 O O . LEU C 1 106 ? 13.345 56.417 -5.628 1.00 20.47 106 LEU C O 1
ATOM 5458 N N . VAL C 1 107 ? 11.187 56.135 -5.006 1.00 19.88 107 VAL C N 1
ATOM 5459 C CA . VAL C 1 107 ? 10.741 57.515 -5.350 1.00 21.52 107 VAL C CA 1
ATOM 5460 C C . VAL C 1 107 ? 11.388 58.522 -4.392 1.00 20.98 107 VAL C C 1
ATOM 5461 O O . VAL C 1 107 ? 11.945 59.535 -4.853 1.00 19.96 107 VAL C O 1
ATOM 5465 N N . VAL C 1 108 ? 11.413 58.250 -3.097 1.00 18.87 108 VAL C N 1
ATOM 5466 C CA . VAL C 1 108 ? 12.076 59.187 -2.151 1.00 19.17 108 VAL C CA 1
ATOM 5467 C C . VAL C 1 108 ? 13.557 59.362 -2.537 1.00 18.63 108 VAL C C 1
ATOM 5468 O O . VAL C 1 108 ? 14.059 60.501 -2.500 1.00 19.52 108 VAL C O 1
ATOM 5472 N N . LYS C 1 109 ? 14.277 58.271 -2.751 1.00 18.82 109 LYS C N 1
ATOM 5473 C CA . LYS C 1 109 ? 15.709 58.327 -3.083 1.00 19.52 109 LYS C CA 1
ATOM 5474 C C . LYS C 1 109 ? 15.907 59.136 -4.363 1.00 19.87 109 LYS C C 1
ATOM 5475 O O . LYS C 1 109 ? 16.851 60.011 -4.381 1.00 19.75 109 LYS C O 1
ATOM 5481 N N . GLU C 1 110 ? 15.115 58.883 -5.401 1.00 19.18 110 GLU C N 1
ATOM 5482 C CA . GLU C 1 110 ? 15.219 59.688 -6.645 1.00 18.98 110 GLU C CA 1
ATOM 5483 C C . GLU C 1 110 ? 14.918 61.159 -6.350 1.00 19.25 110 GLU C C 1
ATOM 5484 O O . GLU C 1 110 ? 15.614 62.036 -6.957 1.00 19.38 110 GLU C O 1
ATOM 5490 N N . TYR C 1 111 ? 13.939 61.449 -5.475 1.00 18.14 111 TYR C N 1
ATOM 5491 C CA . TYR C 1 111 ? 13.553 62.827 -5.064 1.00 19.29 111 TYR C CA 1
ATOM 5492 C C . TYR C 1 111 ? 14.740 63.574 -4.435 1.00 19.67 111 TYR C C 1
ATOM 5493 O O . TYR C 1 111 ? 14.831 64.793 -4.627 1.00 19.23 111 TYR C O 1
ATOM 5502 N N . LEU C 1 112 ? 15.631 62.872 -3.744 1.00 20.16 112 LEU C N 1
ATOM 5503 C CA . LEU C 1 112 ? 16.786 63.464 -3.027 1.00 22.31 112 LEU C CA 1
ATOM 5504 C C . LEU C 1 112 ? 17.878 63.906 -4.007 1.00 24.14 112 LEU C C 1
ATOM 5505 O O . LEU C 1 112 ? 18.754 64.659 -3.574 1.00 23.73 112 LEU C O 1
ATOM 5510 N N . LYS C 1 113 ? 17.883 63.424 -5.256 1.00 25.42 113 LYS C N 1
ATOM 5511 C CA . LYS C 1 113 ? 19.114 63.500 -6.096 1.00 29.35 113 LYS C CA 1
ATOM 5512 C C . LYS C 1 113 ? 19.573 64.967 -6.198 1.00 30.30 113 LYS C C 1
ATOM 5513 O O . LYS C 1 113 ? 20.818 65.209 -6.174 1.00 34.26 113 LYS C O 1
ATOM 5519 N N . ASP C 1 114 ? 18.681 65.931 -6.324 1.00 28.63 114 ASP C N 1
ATOM 5520 C CA . ASP C 1 114 ? 19.150 67.326 -6.598 1.00 33.05 114 ASP C CA 1
ATOM 5521 C C . ASP C 1 114 ? 19.069 68.183 -5.326 1.00 30.84 114 ASP C C 1
ATOM 5522 O O . ASP C 1 114 ? 19.021 69.403 -5.464 1.00 31.22 114 ASP C O 1
ATOM 5527 N N . LYS C 1 115 ? 19.030 67.570 -4.136 1.00 29.14 115 LYS C N 1
ATOM 5528 C CA . LYS C 1 115 ? 18.645 68.269 -2.880 1.00 29.08 115 LYS C CA 1
ATOM 5529 C C . LYS C 1 115 ? 19.758 68.134 -1.840 1.00 29.45 115 LYS C C 1
ATOM 5530 O O . LYS C 1 115 ? 20.479 67.135 -1.844 1.00 32.38 115 LYS C O 1
ATOM 5536 N N . ASP C 1 116 ? 19.862 69.111 -0.960 1.00 29.73 116 ASP C N 1
ATOM 5537 C CA . ASP C 1 116 ? 20.945 69.169 0.050 1.00 31.09 116 ASP C CA 1
ATOM 5538 C C . ASP C 1 116 ? 20.401 68.527 1.320 1.00 28.57 116 ASP C C 1
ATOM 5539 O O . ASP C 1 116 ? 20.196 69.256 2.309 1.00 30.12 116 ASP C O 1
ATOM 5544 N N . VAL C 1 117 ? 19.934 67.283 1.208 1.00 25.43 117 VAL C N 1
ATOM 5545 C CA . VAL C 1 117 ? 19.331 66.526 2.323 1.00 24.05 117 VAL C CA 1
ATOM 5546 C C . VAL C 1 117 ? 19.853 65.092 2.292 1.00 23.84 117 VAL C C 1
ATOM 5547 O O . VAL C 1 117 ? 19.897 64.456 1.213 1.00 23.08 117 VAL C O 1
ATOM 5551 N N . ARG C 1 118 ? 20.230 64.587 3.446 1.00 22.50 118 ARG C N 1
ATOM 5552 C CA A ARG C 1 118 ? 20.618 63.170 3.615 0.60 23.49 118 ARG C CA 1
ATOM 5553 C CA B ARG C 1 118 ? 20.618 63.170 3.622 0.40 22.76 118 ARG C CA 1
ATOM 5554 C C . ARG C 1 118 ? 19.493 62.452 4.369 1.00 21.47 118 ARG C C 1
ATOM 5555 O O . ARG C 1 118 ? 18.874 63.072 5.264 1.00 20.10 118 ARG C O 1
ATOM 5570 N N . VAL C 1 119 ? 19.230 61.237 3.973 1.00 21.03 119 VAL C N 1
ATOM 5571 C CA . VAL C 1 119 ? 18.218 60.360 4.610 1.00 20.69 119 VAL C CA 1
ATOM 5572 C C . VAL C 1 119 ? 18.948 59.097 5.006 1.00 21.17 119 VAL C C 1
ATOM 5573 O O . VAL C 1 119 ? 19.545 58.464 4.141 1.00 21.46 119 VAL C O 1
ATOM 5577 N N . ILE C 1 120 ? 18.871 58.758 6.278 1.00 19.88 120 ILE C N 1
ATOM 5578 C CA . ILE C 1 120 ? 19.428 57.496 6.797 1.00 20.11 120 ILE C CA 1
ATOM 5579 C C . ILE C 1 120 ? 18.257 56.585 7.142 1.00 21.06 120 ILE C C 1
ATOM 5580 O O . ILE C 1 120 ? 17.350 57.040 7.867 1.00 21.81 120 ILE C O 1
ATOM 5585 N N . GLY C 1 121 ? 18.278 55.368 6.637 1.00 20.32 121 GLY C N 1
ATOM 5586 C CA . GLY C 1 121 ? 17.188 54.402 6.826 1.00 21.30 121 GLY C CA 1
ATOM 5587 C C . GLY C 1 121 ? 16.478 54.129 5.507 1.00 21.41 121 GLY C C 1
ATOM 5588 O O . GLY C 1 121 ? 17.015 54.377 4.426 1.00 20.92 121 GLY C O 1
ATOM 5589 N N . PRO C 1 122 ? 15.281 53.551 5.507 1.00 20.35 122 PRO C N 1
ATOM 5590 C CA . PRO C 1 122 ? 14.533 53.160 6.703 1.00 20.55 122 PRO C CA 1
ATOM 5591 C C . PRO C 1 122 ? 15.002 51.862 7.390 1.00 20.68 122 PRO C C 1
ATOM 5592 O O . PRO C 1 122 ? 16.043 51.317 7.066 1.00 20.61 122 PRO C O 1
ATOM 5596 N N . ASN C 1 123 ? 14.241 51.415 8.386 1.00 21.15 123 ASN C N 1
ATOM 5597 C CA . ASN C 1 123 ? 14.414 50.074 9.001 1.00 21.99 123 ASN C CA 1
ATOM 5598 C C . ASN C 1 123 ? 15.822 50.033 9.594 1.00 21.41 123 ASN C C 1
ATOM 5599 O O . ASN C 1 123 ? 16.606 49.127 9.297 1.00 21.53 123 ASN C O 1
ATOM 5604 N N . CYS C 1 124 ? 16.183 51.070 10.338 1.00 22.61 124 CYS C N 1
ATOM 5605 C CA . CYS C 1 124 ? 17.557 51.269 10.838 1.00 22.85 124 CYS C CA 1
ATOM 5606 C C . CYS C 1 124 ? 17.534 51.799 12.261 1.00 23.21 124 CYS C C 1
ATOM 5607 O O . CYS C 1 124 ? 16.505 52.310 12.708 1.00 23.15 124 CYS C O 1
ATOM 5610 N N . PRO C 1 125 ? 18.639 51.661 13.021 1.00 25.05 125 PRO C N 1
ATOM 5611 C CA . PRO C 1 125 ? 18.661 52.125 14.413 1.00 25.56 125 PRO C CA 1
ATOM 5612 C C . PRO C 1 125 ? 18.995 53.622 14.508 1.00 25.83 125 PRO C C 1
ATOM 5613 O O . PRO C 1 125 ? 18.869 54.205 15.600 1.00 27.58 125 PRO C O 1
ATOM 5617 N N . GLY C 1 126 ? 19.497 54.205 13.422 1.00 25.26 126 GLY C N 1
ATOM 5618 C CA . GLY C 1 126 ? 19.830 55.633 13.327 1.00 25.97 126 GLY C CA 1
ATOM 5619 C C . GLY C 1 126 ? 21.327 55.941 13.311 1.00 26.75 126 GLY C C 1
ATOM 5620 O O . GLY C 1 126 ? 22.153 55.098 12.844 1.00 26.11 126 GLY C O 1
ATOM 5621 N N . ILE C 1 127 ? 21.676 57.113 13.826 1.00 26.38 127 ILE C N 1
ATOM 5622 C CA . ILE C 1 127 ? 23.059 57.672 13.778 1.00 27.24 127 ILE C CA 1
ATOM 5623 C C . ILE C 1 127 ? 23.394 58.201 15.177 1.00 28.21 127 ILE C C 1
ATOM 5624 O O . ILE C 1 127 ? 22.484 58.794 15.847 1.00 27.36 127 ILE C O 1
ATOM 5629 N N . ILE C 1 128 ? 24.632 57.982 15.604 1.00 29.03 128 ILE C N 1
ATOM 5630 C CA . ILE C 1 128 ? 25.119 58.487 16.925 1.00 29.88 128 ILE C CA 1
ATOM 5631 C C . ILE C 1 128 ? 26.554 58.996 16.769 1.00 31.44 128 ILE C C 1
ATOM 5632 O O . ILE C 1 128 ? 27.381 58.301 16.151 1.00 30.45 128 ILE C O 1
ATOM 5637 N N . THR C 1 129 ? 26.829 60.185 17.294 1.00 32.07 129 THR C N 1
ATOM 5638 C CA . THR C 1 129 ? 28.208 60.655 17.549 1.00 33.07 129 THR C CA 1
ATOM 5639 C C . THR C 1 129 ? 28.416 60.541 19.058 1.00 32.74 129 THR C C 1
ATOM 5640 O O . THR C 1 129 ? 27.877 61.335 19.812 1.00 34.66 129 THR C O 1
ATOM 5644 N N . PRO C 1 130 ? 29.011 59.445 19.556 1.00 34.78 130 PRO C N 1
ATOM 5645 C CA . PRO C 1 130 ? 29.058 59.201 20.999 1.00 35.94 130 PRO C CA 1
ATOM 5646 C C . PRO C 1 130 ? 29.591 60.395 21.800 1.00 38.72 130 PRO C C 1
ATOM 5647 O O . PRO C 1 130 ? 30.455 61.131 21.307 1.00 39.35 130 PRO C O 1
ATOM 5651 N N . GLY C 1 131 ? 29.000 60.592 22.979 1.00 38.97 131 GLY C N 1
ATOM 5652 C CA . GLY C 1 131 ? 29.275 61.731 23.865 1.00 40.63 131 GLY C CA 1
ATOM 5653 C C . GLY C 1 131 ? 28.785 63.041 23.270 1.00 41.40 131 GLY C C 1
ATOM 5654 O O . GLY C 1 131 ? 29.109 64.061 23.868 1.00 39.85 131 GLY C O 1
ATOM 5655 N N . GLU C 1 132 ? 28.029 63.043 22.151 1.00 40.78 132 GLU C N 1
ATOM 5656 C CA . GLU C 1 132 ? 27.598 64.315 21.491 1.00 39.80 132 GLU C CA 1
ATOM 5657 C C . GLU C 1 132 ? 26.094 64.313 21.204 1.00 39.31 132 GLU C C 1
ATOM 5658 O O . GLU C 1 132 ? 25.386 65.242 21.650 1.00 38.79 132 GLU C O 1
ATOM 5664 N N . CYS C 1 133 ? 25.625 63.366 20.398 1.00 36.41 133 CYS C N 1
ATOM 5665 C CA . CYS C 1 133 ? 24.249 63.388 19.824 1.00 35.19 133 CYS C CA 1
ATOM 5666 C C . CYS C 1 133 ? 23.851 61.978 19.389 1.00 34.04 133 CYS C C 1
ATOM 5667 O O . CYS C 1 133 ? 24.683 61.303 18.743 1.00 32.26 133 CYS C O 1
ATOM 5670 N N . LYS C 1 134 ? 22.641 61.543 19.763 1.00 33.26 134 LYS C N 1
ATOM 5671 C CA . LYS C 1 134 ? 22.074 60.243 19.336 1.00 32.19 134 LYS C CA 1
ATOM 5672 C C . LYS C 1 134 ? 20.720 60.512 18.682 1.00 31.65 134 LYS C C 1
ATOM 5673 O O . LYS C 1 134 ? 19.885 61.234 19.240 1.00 29.00 134 LYS C O 1
ATOM 5679 N N . ILE C 1 135 ? 20.558 60.018 17.463 1.00 30.63 135 ILE C N 1
ATOM 5680 C CA . ILE C 1 135 ? 19.262 60.108 16.749 1.00 29.38 135 ILE C CA 1
ATOM 5681 C C . ILE C 1 135 ? 18.908 58.683 16.368 1.00 29.46 135 ILE C C 1
ATOM 5682 O O . ILE C 1 135 ? 19.457 58.193 15.351 1.00 29.65 135 ILE C O 1
ATOM 5687 N N . GLY C 1 136 ? 18.024 58.091 17.155 1.00 28.50 136 GLY C N 1
ATOM 5688 C CA . GLY C 1 136 ? 17.474 56.743 16.959 1.00 29.46 136 GLY C CA 1
ATOM 5689 C C . GLY C 1 136 ? 17.445 55.968 18.251 1.00 29.23 136 GLY C C 1
ATOM 5690 O O . GLY C 1 136 ? 17.289 56.592 19.327 1.00 29.34 136 GLY C O 1
ATOM 5691 N N . ILE C 1 137 ? 17.523 54.652 18.145 1.00 29.47 137 ILE C N 1
ATOM 5692 C CA . ILE C 1 137 ? 17.050 53.725 19.202 1.00 30.89 137 ILE C CA 1
ATOM 5693 C C . ILE C 1 137 ? 18.236 53.049 19.887 1.00 32.55 137 ILE C C 1
ATOM 5694 O O . ILE C 1 137 ? 17.959 52.194 20.719 1.00 32.42 137 ILE C O 1
ATOM 5699 N N . MET C 1 138 ? 19.482 53.384 19.532 1.00 33.19 138 MET C N 1
ATOM 5700 C CA . MET C 1 138 ? 20.661 52.606 20.004 1.00 34.99 138 MET C CA 1
ATOM 5701 C C . MET C 1 138 ? 20.893 52.938 21.484 1.00 35.92 138 MET C C 1
ATOM 5702 O O . MET C 1 138 ? 20.582 54.039 21.904 1.00 34.36 138 MET C O 1
ATOM 5707 N N . PRO C 1 139 ? 21.427 52.009 22.304 1.00 37.40 139 PRO C N 1
ATOM 5708 C CA . PRO C 1 139 ? 21.761 52.324 23.693 1.00 39.47 139 PRO C CA 1
ATOM 5709 C C . PRO C 1 139 ? 23.032 53.176 23.713 1.00 39.80 139 PRO C C 1
ATOM 5710 O O . PRO C 1 139 ? 24.068 52.679 23.317 1.00 40.21 139 PRO C O 1
ATOM 5714 N N . GLY C 1 140 ? 22.901 54.431 24.148 1.00 41.42 140 GLY C N 1
ATOM 5715 C CA . GLY C 1 140 ? 24.003 55.398 24.314 1.00 43.40 140 GLY C CA 1
ATOM 5716 C C . GLY C 1 140 ? 25.181 54.854 25.119 1.00 44.69 140 GLY C C 1
ATOM 5717 O O . GLY C 1 140 ? 26.311 55.157 24.750 1.00 44.07 140 GLY C O 1
ATOM 5718 N N . HIS C 1 141 ? 24.935 54.080 26.177 1.00 44.85 141 HIS C N 1
ATOM 5719 C CA . HIS C 1 141 ? 25.926 53.842 27.261 1.00 47.96 141 HIS C CA 1
ATOM 5720 C C . HIS C 1 141 ? 26.971 52.800 26.838 1.00 45.54 141 HIS C C 1
ATOM 5721 O O . HIS C 1 141 ? 28.012 52.714 27.511 1.00 47.54 141 HIS C O 1
ATOM 5728 N N . ILE C 1 142 ? 26.729 52.037 25.766 1.00 42.06 142 ILE C N 1
ATOM 5729 C CA . ILE C 1 142 ? 27.725 51.081 25.219 1.00 39.78 142 ILE C CA 1
ATOM 5730 C C . ILE C 1 142 ? 28.669 51.862 24.301 1.00 38.63 142 ILE C C 1
ATOM 5731 O O . ILE C 1 142 ? 29.697 51.287 23.919 1.00 39.59 142 ILE C O 1
ATOM 5736 N N . HIS C 1 143 ? 28.323 53.093 23.921 1.00 37.53 143 HIS C N 1
ATOM 5737 C CA . HIS C 1 143 ? 29.170 53.931 23.032 1.00 38.49 143 HIS C CA 1
ATOM 5738 C C . HIS C 1 143 ? 30.129 54.767 23.884 1.00 39.38 143 HIS C C 1
ATOM 5739 O O . HIS C 1 143 ? 29.830 54.982 25.073 1.00 40.42 143 HIS C O 1
ATOM 5746 N N . MET C 1 144 ? 31.238 55.204 23.283 1.00 39.44 144 MET C N 1
ATOM 5747 C CA . MET C 1 144 ? 32.261 56.071 23.923 1.00 41.94 144 MET C CA 1
ATOM 5748 C C . MET C 1 144 ? 32.955 56.920 22.849 1.00 40.08 144 MET C C 1
ATOM 5749 O O . MET C 1 144 ? 33.454 56.342 21.864 1.00 36.54 144 MET C O 1
ATOM 5754 N N . LYS C 1 145 ? 32.982 58.242 23.025 1.00 40.00 145 LYS C N 1
ATOM 5755 C CA . LYS C 1 145 ? 33.665 59.143 22.059 1.00 41.76 145 LYS C CA 1
ATOM 5756 C C . LYS C 1 145 ? 35.039 58.560 21.705 1.00 40.91 145 LYS C C 1
ATOM 5757 O O . LYS C 1 145 ? 35.807 58.226 22.620 1.00 41.03 145 LYS C O 1
ATOM 5763 N N . GLY C 1 146 ? 35.335 58.444 20.407 1.00 38.98 146 GLY C N 1
ATOM 5764 C CA . GLY C 1 146 ? 36.598 57.847 19.946 1.00 39.76 146 GLY C CA 1
ATOM 5765 C C . GLY C 1 146 ? 36.800 57.968 18.448 1.00 39.43 146 GLY C C 1
ATOM 5766 O O . GLY C 1 146 ? 36.338 58.961 17.858 1.00 38.75 146 GLY C O 1
ATOM 5767 N N . LYS C 1 147 ? 37.481 56.982 17.863 1.00 39.71 147 LYS C N 1
ATOM 5768 C CA . LYS C 1 147 ? 38.191 57.151 16.569 1.00 39.93 147 LYS C CA 1
ATOM 5769 C C . LYS C 1 147 ? 37.737 56.112 15.535 1.00 39.10 147 LYS C C 1
ATOM 5770 O O . LYS C 1 147 ? 38.242 56.218 14.400 1.00 38.84 147 LYS C O 1
ATOM 5776 N N . VAL C 1 148 ? 36.836 55.174 15.887 1.00 36.98 148 VAL C N 1
ATOM 5777 C CA . VAL C 1 148 ? 36.314 54.139 14.941 1.00 35.39 148 VAL C CA 1
ATOM 5778 C C . VAL C 1 148 ? 34.972 54.613 14.372 1.00 34.19 148 VAL C C 1
ATOM 5779 O O . VAL C 1 148 ? 34.047 54.963 15.163 1.00 33.12 148 VAL C O 1
ATOM 5783 N N . GLY C 1 149 ? 34.905 54.749 13.053 1.00 31.86 149 GLY C N 1
ATOM 5784 C CA . GLY C 1 149 ? 33.645 55.002 12.340 1.00 31.88 149 GLY C CA 1
ATOM 5785 C C . GLY C 1 149 ? 33.013 53.673 12.007 1.00 29.98 149 GLY C C 1
ATOM 5786 O O . GLY C 1 149 ? 33.753 52.749 11.653 1.00 30.64 149 GLY C O 1
ATOM 5787 N N . ILE C 1 150 ? 31.705 53.542 12.197 1.00 28.99 150 ILE C N 1
ATOM 5788 C CA . ILE C 1 150 ? 30.995 52.255 11.951 1.00 28.55 150 ILE C CA 1
ATOM 5789 C C . ILE C 1 150 ? 29.850 52.499 10.970 1.00 27.79 150 ILE C C 1
ATOM 5790 O O . ILE C 1 150 ? 29.057 53.464 11.172 1.00 28.58 150 ILE C O 1
ATOM 5795 N N . ILE C 1 151 ? 29.782 51.647 9.958 1.00 26.35 151 ILE C N 1
ATOM 5796 C CA . ILE C 1 151 ? 28.677 51.581 8.972 1.00 26.18 151 ILE C CA 1
ATOM 5797 C C . ILE C 1 151 ? 28.121 50.163 9.018 1.00 25.83 151 ILE C C 1
ATOM 5798 O O . ILE C 1 151 ? 28.901 49.221 8.877 1.00 26.42 151 ILE C O 1
ATOM 5803 N N . SER C 1 152 ? 26.813 50.016 9.181 1.00 25.61 152 SER C N 1
ATOM 5804 C CA . SER C 1 152 ? 26.171 48.696 9.338 1.00 25.41 152 SER C CA 1
ATOM 5805 C C . SER C 1 152 ? 24.783 48.631 8.700 1.00 25.54 152 SER C C 1
ATOM 5806 O O . SER C 1 152 ? 24.004 49.575 8.848 1.00 24.19 152 SER C O 1
ATOM 5809 N N . ARG C 1 153 ? 24.470 47.495 8.090 1.00 27.55 153 ARG C N 1
ATOM 5810 C CA . ARG C 1 153 ? 23.111 47.168 7.589 1.00 30.20 153 ARG C CA 1
ATOM 5811 C C . ARG C 1 153 ? 22.201 46.617 8.685 1.00 33.40 153 ARG C C 1
ATOM 5812 O O . ARG C 1 153 ? 20.993 46.528 8.424 1.00 33.14 153 ARG C O 1
ATOM 5820 N N . SER C 1 154 ? 22.715 46.316 9.881 1.00 35.01 154 SER C N 1
ATOM 5821 C CA . SER C 1 154 ? 21.915 45.684 10.963 1.00 38.09 154 SER C CA 1
ATOM 5822 C C . SER C 1 154 ? 21.912 46.570 12.200 1.00 38.37 154 SER C C 1
ATOM 5823 O O . SER C 1 154 ? 22.657 47.554 12.230 1.00 40.03 154 SER C O 1
ATOM 5826 N N . GLY C 1 155 ? 21.071 46.245 13.179 1.00 41.75 155 GLY C N 1
ATOM 5827 C CA . GLY C 1 155 ? 20.957 47.009 14.438 1.00 41.99 155 GLY C CA 1
ATOM 5828 C C . GLY C 1 155 ? 21.786 46.410 15.552 1.00 43.63 155 GLY C C 1
ATOM 5829 O O . GLY C 1 155 ? 22.885 46.935 15.837 1.00 45.17 155 GLY C O 1
ATOM 5830 N N . THR C 1 156 ? 21.280 45.361 16.193 1.00 40.61 156 THR C N 1
ATOM 5831 C CA . THR C 1 156 ? 21.934 44.765 17.379 1.00 43.59 156 THR C CA 1
ATOM 5832 C C . THR C 1 156 ? 23.335 44.285 17.002 1.00 42.04 156 THR C C 1
ATOM 5833 O O . THR C 1 156 ? 24.214 44.280 17.889 1.00 41.39 156 THR C O 1
ATOM 5837 N N . LEU C 1 157 ? 23.540 43.848 15.757 1.00 40.51 157 LEU C N 1
ATOM 5838 C CA . LEU C 1 157 ? 24.874 43.335 15.357 1.00 41.40 157 LEU C CA 1
ATOM 5839 C C . LEU C 1 157 ? 25.884 44.478 15.507 1.00 40.58 157 LEU C C 1
ATOM 5840 O O . LEU C 1 157 ? 26.979 44.252 16.114 1.00 42.65 157 LEU C O 1
ATOM 5845 N N . THR C 1 158 ? 25.507 45.677 15.073 1.00 39.03 158 THR C N 1
ATOM 5846 C CA . THR C 1 158 ? 26.301 46.917 15.232 1.00 39.09 158 THR C CA 1
ATOM 5847 C C . THR C 1 158 ? 26.705 47.105 16.701 1.00 38.39 158 THR C C 1
ATOM 5848 O O . THR C 1 158 ? 27.814 47.578 16.948 1.00 38.78 158 THR C O 1
ATOM 5852 N N . TYR C 1 159 ? 25.821 46.784 17.642 1.00 38.01 159 TYR C N 1
ATOM 5853 C CA . TYR C 1 159 ? 26.056 46.992 19.092 1.00 38.34 159 TYR C CA 1
ATOM 5854 C C . TYR C 1 159 ? 27.202 46.082 19.534 1.00 38.39 159 TYR C C 1
ATOM 5855 O O . TYR C 1 159 ? 27.965 46.496 20.425 1.00 41.89 159 TYR C O 1
ATOM 5864 N N . GLU C 1 160 ? 27.356 44.911 18.911 1.00 38.46 160 GLU C N 1
ATOM 5865 C CA . GLU C 1 160 ? 28.500 44.010 19.183 1.00 41.17 160 GLU C CA 1
ATOM 5866 C C . GLU C 1 160 ? 29.785 44.756 18.827 1.00 41.76 160 GLU C C 1
ATOM 5867 O O . GLU C 1 160 ? 30.700 44.765 19.678 1.00 43.27 160 GLU C O 1
ATOM 5873 N N . ALA C 1 161 ? 29.848 45.353 17.628 1.00 41.05 161 ALA C N 1
ATOM 5874 C CA . ALA C 1 161 ? 31.021 46.118 17.132 1.00 38.48 161 ALA C CA 1
ATOM 5875 C C . ALA C 1 161 ? 31.270 47.357 18.003 1.00 39.18 161 ALA C C 1
ATOM 5876 O O . ALA C 1 161 ? 32.443 47.726 18.212 1.00 39.90 161 ALA C O 1
ATOM 5878 N N . VAL C 1 162 ? 30.214 48.014 18.473 1.00 37.76 162 VAL C N 1
ATOM 5879 C CA . VAL C 1 162 ? 30.330 49.209 19.361 1.00 38.08 162 VAL C CA 1
ATOM 5880 C C . VAL C 1 162 ? 30.918 48.774 20.714 1.00 40.02 162 VAL C C 1
ATOM 5881 O O . VAL C 1 162 ? 31.844 49.451 21.191 1.00 40.07 162 VAL C O 1
ATOM 5885 N N . ALA C 1 163 ? 30.399 47.694 21.302 1.00 39.06 163 ALA C N 1
ATOM 5886 C CA . ALA C 1 163 ? 30.840 47.165 22.610 1.00 39.86 163 ALA C CA 1
ATOM 5887 C C . ALA C 1 163 ? 32.314 46.811 22.522 1.00 40.89 163 ALA C C 1
ATOM 5888 O O . ALA C 1 163 ? 33.082 47.206 23.437 1.00 43.58 163 ALA C O 1
ATOM 5890 N N . GLN C 1 164 ? 32.685 46.076 21.472 1.00 39.20 164 GLN C N 1
ATOM 5891 C CA . GLN C 1 164 ? 34.060 45.578 21.277 1.00 39.84 164 GLN C CA 1
ATOM 5892 C C . GLN C 1 164 ? 35.004 46.779 21.200 1.00 41.45 164 GLN C C 1
ATOM 5893 O O . GLN C 1 164 ? 36.075 46.694 21.837 1.00 42.87 164 GLN C O 1
ATOM 5899 N N . THR C 1 165 ? 34.633 47.847 20.485 1.00 40.81 165 THR C N 1
ATOM 5900 C CA . THR C 1 165 ? 35.538 49.008 20.267 1.00 41.96 165 THR C CA 1
ATOM 5901 C C . THR C 1 165 ? 35.556 49.882 21.526 1.00 42.15 165 THR C C 1
ATOM 5902 O O . THR C 1 165 ? 36.616 50.475 21.792 1.00 43.28 165 THR C O 1
ATOM 5906 N N . THR C 1 166 ? 34.463 49.930 22.284 1.00 44.34 166 THR C N 1
ATOM 5907 C CA . THR C 1 166 ? 34.397 50.627 23.600 1.00 45.64 166 THR C CA 1
ATOM 5908 C C . THR C 1 166 ? 35.361 49.952 24.595 1.00 50.12 166 THR C C 1
ATOM 5909 O O . THR C 1 166 ? 36.170 50.677 25.203 1.00 48.67 166 THR C O 1
ATOM 5913 N N . LYS C 1 167 ? 35.303 48.623 24.734 1.00 53.03 167 LYS C N 1
ATOM 5914 C CA . LYS C 1 167 ? 36.082 47.847 25.743 1.00 55.37 167 LYS C CA 1
ATOM 5915 C C . LYS C 1 167 ? 37.578 47.854 25.405 1.00 54.74 167 LYS C C 1
ATOM 5916 O O . LYS C 1 167 ? 38.397 47.765 26.332 1.00 50.74 167 LYS C O 1
ATOM 5922 N N . LEU C 1 168 ? 37.931 47.924 24.122 1.00 52.94 168 LEU C N 1
ATOM 5923 C CA . LEU C 1 168 ? 39.348 48.033 23.698 1.00 53.29 168 LEU C CA 1
ATOM 5924 C C . LEU C 1 168 ? 39.833 49.477 23.904 1.00 52.44 168 LEU C C 1
ATOM 5925 O O . LEU C 1 168 ? 41.031 49.721 23.710 1.00 56.06 168 LEU C O 1
ATOM 5930 N N . GLY C 1 169 ? 38.937 50.393 24.277 1.00 51.28 169 GLY C N 1
ATOM 5931 C CA . GLY C 1 169 ? 39.245 51.804 24.566 1.00 49.12 169 GLY C CA 1
ATOM 5932 C C . GLY C 1 169 ? 39.327 52.655 23.307 1.00 47.21 169 GLY C C 1
ATOM 5933 O O . GLY C 1 169 ? 39.642 53.843 23.437 1.00 45.84 169 GLY C O 1
ATOM 5934 N N . PHE C 1 170 ? 39.047 52.102 22.119 1.00 45.06 170 PHE C N 1
ATOM 5935 C CA . PHE C 1 170 ? 39.143 52.868 20.844 1.00 43.60 170 PHE C CA 1
ATOM 5936 C C . PHE C 1 170 ? 37.989 53.871 20.744 1.00 41.15 170 PHE C C 1
ATOM 5937 O O . PHE C 1 170 ? 38.192 55.003 20.273 1.00 41.98 170 PHE C O 1
ATOM 5945 N N . GLY C 1 171 ? 36.788 53.462 21.145 1.00 39.30 171 GLY C N 1
ATOM 5946 C CA . GLY C 1 171 ? 35.583 54.306 21.035 1.00 37.39 171 GLY C CA 1
ATOM 5947 C C . GLY C 1 171 ? 35.179 54.563 19.576 1.00 35.18 171 GLY C C 1
ATOM 5948 O O . GLY C 1 171 ? 35.863 54.071 18.640 1.00 34.89 171 GLY C O 1
ATOM 5949 N N . GLN C 1 172 ? 34.107 55.323 19.387 1.00 33.86 172 GLN C N 1
ATOM 5950 C CA . GLN C 1 172 ? 33.476 55.558 18.058 1.00 33.18 172 GLN C CA 1
ATOM 5951 C C . GLN C 1 172 ? 33.410 57.054 17.773 1.00 32.13 172 GLN C C 1
ATOM 5952 O O . GLN C 1 172 ? 33.174 57.848 18.711 1.00 33.60 172 GLN C O 1
ATOM 5958 N N . SER C 1 173 ? 33.688 57.430 16.525 1.00 31.08 173 SER C N 1
ATOM 5959 C CA . SER C 1 173 ? 33.573 58.824 16.036 1.00 30.74 173 SER C CA 1
ATOM 5960 C C . SER C 1 173 ? 32.082 59.072 15.764 1.00 30.29 173 SER C C 1
ATOM 5961 O O . SER C 1 173 ? 31.442 59.804 16.525 1.00 29.26 173 SER C O 1
ATOM 5964 N N . THR C 1 174 ? 31.572 58.442 14.712 1.00 30.53 174 THR C N 1
ATOM 5965 C CA . THR C 1 174 ? 30.135 58.402 14.354 1.00 29.78 174 THR C CA 1
ATOM 5966 C C . THR C 1 174 ? 29.805 56.979 13.906 1.00 28.86 174 THR C C 1
ATOM 5967 O O . THR C 1 174 ? 30.617 56.384 13.205 1.00 27.33 174 THR C O 1
ATOM 5971 N N . CYS C 1 175 ? 28.655 56.457 14.349 1.00 28.54 175 CYS C N 1
ATOM 5972 C CA . CYS C 1 175 ? 28.097 55.160 13.919 1.00 28.76 175 CYS C CA 1
ATOM 5973 C C . CYS C 1 175 ? 26.837 55.431 13.096 1.00 27.52 175 CYS C C 1
ATOM 5974 O O . CYS C 1 175 ? 25.953 56.158 13.605 1.00 26.21 175 CYS C O 1
ATOM 5977 N N . ILE C 1 176 ? 26.773 54.833 11.910 1.00 27.08 176 ILE C N 1
ATOM 5978 C CA . ILE C 1 176 ? 25.632 54.988 10.976 1.00 26.85 176 ILE C CA 1
ATOM 5979 C C . ILE C 1 176 ? 25.040 53.608 10.715 1.00 25.99 176 ILE C C 1
ATOM 5980 O O . ILE C 1 176 ? 25.725 52.744 10.115 1.00 26.18 176 ILE C O 1
ATOM 5985 N N . GLY C 1 177 ? 23.822 53.381 11.197 1.00 25.21 177 GLY C N 1
ATOM 5986 C CA . GLY C 1 177 ? 23.050 52.200 10.801 1.00 24.38 177 GLY C CA 1
ATOM 5987 C C . GLY C 1 177 ? 22.224 52.537 9.567 1.00 24.99 177 GLY C C 1
ATOM 5988 O O . GLY C 1 177 ? 21.211 53.236 9.692 1.00 23.39 177 GLY C O 1
ATOM 5989 N N . ILE C 1 178 ? 22.629 52.056 8.408 1.00 24.32 178 ILE C N 1
ATOM 5990 C CA . ILE C 1 178 ? 21.975 52.460 7.126 1.00 25.45 178 ILE C CA 1
ATOM 5991 C C . ILE C 1 178 ? 20.713 51.627 6.904 1.00 25.20 178 ILE C C 1
ATOM 5992 O O . ILE C 1 178 ? 19.918 51.975 5.992 1.00 23.74 178 ILE C O 1
ATOM 5997 N N . GLY C 1 179 ? 20.533 50.563 7.679 1.00 24.68 179 GLY C N 1
ATOM 5998 C CA . GLY C 1 179 ? 19.289 49.791 7.678 1.00 25.66 179 GLY C CA 1
ATOM 5999 C C . GLY C 1 179 ? 19.318 48.623 6.717 1.00 26.76 179 GLY C C 1
ATOM 6000 O O . GLY C 1 179 ? 20.198 48.569 5.810 1.00 27.57 179 GLY C O 1
ATOM 6001 N N . GLY C 1 180 ? 18.340 47.748 6.899 1.00 27.74 180 GLY C N 1
ATOM 6002 C CA . GLY C 1 180 ? 18.251 46.441 6.240 1.00 29.68 180 GLY C CA 1
ATOM 6003 C C . GLY C 1 180 ? 17.366 46.439 5.001 1.00 28.94 180 GLY C C 1
ATOM 6004 O O . GLY C 1 180 ? 17.042 45.343 4.597 1.00 31.31 180 GLY C O 1
ATOM 6005 N N . ASP C 1 181 ? 16.969 47.585 4.424 1.00 25.70 181 ASP C N 1
ATOM 6006 C CA . ASP C 1 181 ? 15.974 47.607 3.326 1.00 25.26 181 ASP C CA 1
ATOM 6007 C C . ASP C 1 181 ? 16.674 47.601 1.954 1.00 25.54 181 ASP C C 1
ATOM 6008 O O . ASP C 1 181 ? 17.866 47.883 1.819 1.00 25.61 181 ASP C O 1
ATOM 6013 N N . PRO C 1 182 ? 15.963 47.209 0.889 1.00 25.32 182 PRO C N 1
ATOM 6014 C CA . PRO C 1 182 ? 16.589 47.079 -0.440 1.00 26.45 182 PRO C CA 1
ATOM 6015 C C . PRO C 1 182 ? 17.090 48.396 -1.068 1.00 25.46 182 PRO C C 1
ATOM 6016 O O . PRO C 1 182 ? 18.056 48.375 -1.782 1.00 25.61 182 PRO C O 1
ATOM 6020 N N . ILE C 1 183 ? 16.430 49.510 -0.794 1.00 24.04 183 ILE C N 1
ATOM 6021 C CA . ILE C 1 183 ? 16.882 50.846 -1.270 1.00 24.34 183 ILE C CA 1
ATOM 6022 C C . ILE C 1 183 ? 16.969 51.741 -0.045 1.00 23.44 183 ILE C C 1
ATOM 6023 O O . ILE C 1 183 ? 15.987 52.340 0.335 1.00 23.44 183 ILE C O 1
ATOM 6028 N N . PRO C 1 184 ? 18.108 51.813 0.650 1.00 24.29 184 PRO C N 1
ATOM 6029 C CA . PRO C 1 184 ? 18.229 52.776 1.759 1.00 23.24 184 PRO C CA 1
ATOM 6030 C C . PRO C 1 184 ? 18.366 54.224 1.248 1.00 22.54 184 PRO C C 1
ATOM 6031 O O . PRO C 1 184 ? 18.824 54.421 0.099 1.00 21.55 184 PRO C O 1
ATOM 6035 N N . GLY C 1 185 ? 18.121 55.229 2.103 1.00 21.22 185 GLY C N 1
ATOM 6036 C CA . GLY C 1 185 ? 18.330 56.638 1.709 1.00 21.27 185 GLY C CA 1
ATOM 6037 C C . GLY C 1 185 ? 19.827 56.957 1.659 1.00 21.47 185 GLY C C 1
ATOM 6038 O O . GLY C 1 185 ? 20.241 57.906 0.923 1.00 20.67 185 GLY C O 1
ATOM 6039 N N . MET C 1 186 ? 20.647 56.190 2.375 1.00 21.55 186 MET C N 1
ATOM 6040 C CA . MET C 1 186 ? 22.110 56.399 2.430 1.00 23.68 186 MET C CA 1
ATOM 6041 C C . MET C 1 186 ? 22.792 55.026 2.322 1.00 24.23 186 MET C C 1
ATOM 6042 O O . MET C 1 186 ? 22.572 54.158 3.204 1.00 23.94 186 MET C O 1
ATOM 6047 N N . ASN C 1 187 ? 23.601 54.839 1.284 1.00 25.77 187 ASN C N 1
ATOM 6048 C CA . ASN C 1 187 ? 24.208 53.514 1.019 1.00 27.93 187 ASN C CA 1
ATOM 6049 C C . ASN C 1 187 ? 25.620 53.514 1.621 1.00 26.94 187 ASN C C 1
ATOM 6050 O O . ASN C 1 187 ? 26.066 54.564 2.155 1.00 26.03 187 ASN C O 1
ATOM 6055 N N . GLN C 1 188 ? 26.327 52.389 1.497 1.00 27.64 188 GLN C N 1
ATOM 6056 C CA . GLN C 1 188 ? 27.656 52.166 2.129 1.00 29.39 188 GLN C CA 1
ATOM 6057 C C . GLN C 1 188 ? 28.669 53.177 1.603 1.00 27.86 188 GLN C C 1
ATOM 6058 O O . GLN C 1 188 ? 29.419 53.726 2.418 1.00 26.99 188 GLN C O 1
ATOM 6064 N N . ILE C 1 189 ? 28.654 53.429 0.292 1.00 28.66 189 ILE C N 1
ATOM 6065 C CA . ILE C 1 189 ? 29.650 54.318 -0.370 1.00 30.05 189 ILE C CA 1
ATOM 6066 C C . ILE C 1 189 ? 29.427 55.759 0.094 1.00 29.33 189 ILE C C 1
ATOM 6067 O O . ILE C 1 189 ? 30.400 56.417 0.432 1.00 30.47 189 ILE C O 1
ATOM 6072 N N . GLU C 1 190 ? 28.180 56.218 0.140 1.00 29.80 190 GLU C N 1
ATOM 6073 C CA . GLU C 1 190 ? 27.833 57.574 0.659 1.00 30.52 190 GLU C CA 1
ATOM 6074 C C . GLU C 1 190 ? 28.399 57.716 2.082 1.00 29.20 190 GLU C C 1
ATOM 6075 O O . GLU C 1 190 ? 29.046 58.716 2.349 1.00 27.76 190 GLU C O 1
ATOM 6081 N N . ALA C 1 191 ? 28.206 56.713 2.943 1.00 28.10 191 ALA C N 1
ATOM 6082 C CA . ALA C 1 191 ? 28.672 56.713 4.349 1.00 28.85 191 ALA C CA 1
ATOM 6083 C C . ALA C 1 191 ? 30.200 56.662 4.414 1.00 29.74 191 ALA C C 1
ATOM 6084 O O . ALA C 1 191 ? 30.818 57.408 5.221 1.00 31.41 191 ALA C O 1
ATOM 6086 N N . LEU C 1 192 ? 30.808 55.802 3.598 1.00 29.94 192 LEU C N 1
ATOM 6087 C CA . LEU C 1 192 ? 32.285 55.665 3.540 1.00 30.70 192 LEU C CA 1
ATOM 6088 C C . LEU C 1 192 ? 32.907 57.008 3.136 1.00 29.45 192 LEU C C 1
ATOM 6089 O O . LEU C 1 192 ? 33.896 57.392 3.761 1.00 30.89 192 LEU C O 1
ATOM 6094 N N . LYS C 1 193 ? 32.323 57.720 2.171 1.00 30.76 193 LYS C N 1
ATOM 6095 C CA . LYS C 1 193 ? 32.861 59.040 1.741 1.00 32.03 193 LYS C CA 1
ATOM 6096 C C . LYS C 1 193 ? 32.908 59.964 2.966 1.00 32.15 193 LYS C C 1
ATOM 6097 O O . LYS C 1 193 ? 33.931 60.671 3.181 1.00 31.28 193 LYS C O 1
ATOM 6103 N N . LEU C 1 194 ? 31.798 60.034 3.715 1.00 31.64 194 LEU C N 1
ATOM 6104 C CA . LEU C 1 194 ? 31.695 60.919 4.898 1.00 32.16 194 LEU C CA 1
ATOM 6105 C C . LEU C 1 194 ? 32.793 60.561 5.914 1.00 31.73 194 LEU C C 1
ATOM 6106 O O . LEU C 1 194 ? 33.424 61.493 6.479 1.00 33.50 194 LEU C O 1
ATOM 6111 N N . LEU C 1 195 ? 32.989 59.276 6.208 1.00 31.51 195 LEU C N 1
ATOM 6112 C CA . LEU C 1 195 ? 33.957 58.859 7.258 1.00 31.92 195 LEU C CA 1
ATOM 6113 C C . LEU C 1 195 ? 35.393 59.014 6.724 1.00 32.08 195 LEU C C 1
ATOM 6114 O O . LEU C 1 195 ? 36.272 59.368 7.503 1.00 31.65 195 LEU C O 1
ATOM 6119 N N . GLU C 1 196 ? 35.613 58.793 5.439 1.00 34.76 196 GLU C N 1
ATOM 6120 C CA . GLU C 1 196 ? 36.954 59.006 4.821 1.00 37.83 196 GLU C CA 1
ATOM 6121 C C . GLU C 1 196 ? 37.413 60.456 5.032 1.00 38.40 196 GLU C C 1
ATOM 6122 O O . GLU C 1 196 ? 38.634 60.642 5.210 1.00 40.32 196 GLU C O 1
ATOM 6128 N N . ASN C 1 197 ? 36.492 61.429 5.054 1.00 37.84 197 ASN C N 1
ATOM 6129 C CA . ASN C 1 197 ? 36.782 62.888 5.138 1.00 38.58 197 ASN C CA 1
ATOM 6130 C C . ASN C 1 197 ? 36.682 63.413 6.577 1.00 39.07 197 ASN C C 1
ATOM 6131 O O . ASN C 1 197 ? 36.846 64.642 6.783 1.00 38.38 197 ASN C O 1
ATOM 6136 N N . ASP C 1 198 ? 36.398 62.543 7.552 1.00 37.77 198 ASP C N 1
ATOM 6137 C CA . ASP C 1 198 ? 36.236 62.946 8.969 1.00 37.53 198 ASP C CA 1
ATOM 6138 C C . ASP C 1 198 ? 37.558 62.751 9.708 1.00 38.19 198 ASP C C 1
ATOM 6139 O O . ASP C 1 198 ? 37.933 61.614 9.978 1.00 35.36 198 ASP C O 1
ATOM 6144 N N . PRO C 1 199 ? 38.255 63.838 10.130 1.00 41.99 199 PRO C N 1
ATOM 6145 C CA . PRO C 1 199 ? 39.485 63.713 10.915 1.00 42.71 199 PRO C CA 1
ATOM 6146 C C . PRO C 1 199 ? 39.392 62.800 12.149 1.00 42.62 199 PRO C C 1
ATOM 6147 O O . PRO C 1 199 ? 40.335 62.065 12.384 1.00 42.43 199 PRO C O 1
ATOM 6151 N N . GLN C 1 200 ? 38.292 62.863 12.911 1.00 41.57 200 GLN C N 1
ATOM 6152 C CA . GLN C 1 200 ? 38.082 62.017 14.122 1.00 39.76 200 GLN C CA 1
ATOM 6153 C C . GLN C 1 200 ? 38.107 60.533 13.749 1.00 37.69 200 GLN C C 1
ATOM 6154 O O . GLN C 1 200 ? 38.495 59.732 14.617 1.00 35.26 200 GLN C O 1
ATOM 6160 N N . THR C 1 201 ? 37.666 60.178 12.536 1.00 35.29 201 THR C N 1
ATOM 6161 C CA . THR C 1 201 ? 37.586 58.768 12.074 1.00 34.64 201 THR C CA 1
ATOM 6162 C C . THR C 1 201 ? 38.969 58.308 11.633 1.00 35.41 201 THR C C 1
ATOM 6163 O O . THR C 1 201 ? 39.441 58.789 10.567 1.00 34.48 201 THR C O 1
ATOM 6167 N N . GLU C 1 202 ? 39.575 57.382 12.391 1.00 33.58 202 GLU C N 1
ATOM 6168 C CA . GLU C 1 202 ? 40.938 56.863 12.075 1.00 35.66 202 GLU C CA 1
ATOM 6169 C C . GLU C 1 202 ? 40.872 55.469 11.452 1.00 34.45 202 GLU C C 1
ATOM 6170 O O . GLU C 1 202 ? 41.811 55.111 10.747 1.00 34.45 202 GLU C O 1
ATOM 6176 N N . ALA C 1 203 ? 39.827 54.693 11.748 1.00 32.71 203 ALA C N 1
ATOM 6177 C CA . ALA C 1 203 ? 39.548 53.373 11.162 1.00 32.95 203 ALA C CA 1
ATOM 6178 C C . ALA C 1 203 ? 38.030 53.217 11.010 1.00 32.67 203 ALA C C 1
ATOM 6179 O O . ALA C 1 203 ? 37.260 53.924 11.717 1.00 32.91 203 ALA C O 1
ATOM 6181 N N . ILE C 1 204 ? 37.631 52.358 10.077 1.00 32.86 204 ILE C N 1
ATOM 6182 C CA . ILE C 1 204 ? 36.209 52.138 9.690 1.00 31.74 204 ILE C CA 1
ATOM 6183 C C . ILE C 1 204 ? 35.868 50.653 9.866 1.00 30.97 204 ILE C C 1
ATOM 6184 O O . ILE C 1 204 ? 36.648 49.783 9.391 1.00 30.66 204 ILE C O 1
ATOM 6189 N N . ILE C 1 205 ? 34.758 50.371 10.546 1.00 29.60 205 ILE C N 1
ATOM 6190 C CA . ILE C 1 205 ? 34.151 49.017 10.581 1.00 29.38 205 ILE C CA 1
ATOM 6191 C C . ILE C 1 205 ? 32.977 49.014 9.597 1.00 29.36 205 ILE C C 1
ATOM 6192 O O . ILE C 1 205 ? 32.091 49.906 9.720 1.00 28.16 205 ILE C O 1
ATOM 6197 N N . LEU C 1 206 ? 32.965 48.055 8.668 1.00 29.95 206 LEU C N 1
ATOM 6198 C CA . LEU C 1 206 ? 31.864 47.888 7.695 1.00 29.27 206 LEU C CA 1
ATOM 6199 C C . LEU C 1 206 ? 31.188 46.553 7.976 1.00 29.26 206 LEU C C 1
ATOM 6200 O O . LEU C 1 206 ? 31.826 45.521 7.737 1.00 30.80 206 LEU C O 1
ATOM 6205 N N . ILE C 1 207 ? 29.944 46.596 8.445 1.00 27.63 207 ILE C N 1
ATOM 6206 C CA . ILE C 1 207 ? 29.134 45.389 8.745 1.00 28.72 207 ILE C CA 1
ATOM 6207 C C . ILE C 1 207 ? 28.091 45.209 7.638 1.00 28.93 207 ILE C C 1
ATOM 6208 O O . ILE C 1 207 ? 27.239 46.107 7.468 1.00 28.54 207 ILE C O 1
ATOM 6213 N N . GLY C 1 208 ? 28.097 44.027 7.037 1.00 30.37 208 GLY C N 1
ATOM 6214 C CA . GLY C 1 208 ? 27.169 43.612 5.977 1.00 30.28 208 GLY C CA 1
ATOM 6215 C C . GLY C 1 208 ? 26.514 42.298 6.312 1.00 31.56 208 GLY C C 1
ATOM 6216 O O . GLY C 1 208 ? 26.683 41.767 7.441 1.00 31.07 208 GLY C O 1
ATOM 6217 N N . GLU C 1 209 ? 25.710 41.817 5.375 1.00 31.77 209 GLU C N 1
ATOM 6218 C CA . GLU C 1 209 ? 24.977 40.549 5.518 1.00 33.73 209 GLU C CA 1
ATOM 6219 C C . GLU C 1 209 ? 24.678 40.065 4.108 1.00 35.24 209 GLU C C 1
ATOM 6220 O O . GLU C 1 209 ? 25.104 40.729 3.154 1.00 33.89 209 GLU C O 1
ATOM 6226 N N . ILE C 1 210 ? 24.018 38.931 3.989 1.00 37.29 210 ILE C N 1
ATOM 6227 C CA . ILE C 1 210 ? 23.576 38.404 2.663 1.00 37.37 210 ILE C CA 1
ATOM 6228 C C . ILE C 1 210 ? 22.719 39.448 1.952 1.00 37.55 210 ILE C C 1
ATOM 6229 O O . ILE C 1 210 ? 22.120 40.305 2.622 1.00 39.57 210 ILE C O 1
ATOM 6234 N N . GLY C 1 211 ? 22.598 39.327 0.627 1.00 40.49 211 GLY C N 1
ATOM 6235 C CA . GLY C 1 211 ? 21.636 40.108 -0.162 1.00 39.10 211 GLY C CA 1
ATOM 6236 C C . GLY C 1 211 ? 22.273 41.309 -0.823 1.00 40.81 211 GLY C C 1
ATOM 6237 O O . GLY C 1 211 ? 23.104 42.022 -0.175 1.00 35.93 211 GLY C O 1
ATOM 6238 N N . GLY C 1 212 ? 21.900 41.538 -2.088 1.00 38.89 212 GLY C N 1
ATOM 6239 C CA . GLY C 1 212 ? 22.412 42.677 -2.867 1.00 37.75 212 GLY C CA 1
ATOM 6240 C C . GLY C 1 212 ? 23.888 42.521 -3.166 1.00 34.99 212 GLY C C 1
ATOM 6241 O O . GLY C 1 212 ? 24.464 41.462 -2.882 1.00 33.95 212 GLY C O 1
ATOM 6242 N N . THR C 1 213 ? 24.474 43.566 -3.726 1.00 35.27 213 THR C N 1
ATOM 6243 C CA . THR C 1 213 ? 25.881 43.574 -4.184 1.00 36.52 213 THR C CA 1
ATOM 6244 C C . THR C 1 213 ? 26.548 44.809 -3.590 1.00 35.12 213 THR C C 1
ATOM 6245 O O . THR C 1 213 ? 27.595 45.245 -4.114 1.00 35.47 213 THR C O 1
ATOM 6249 N N . ALA C 1 214 ? 25.957 45.383 -2.535 1.00 34.33 214 ALA C N 1
ATOM 6250 C CA . ALA C 1 214 ? 26.396 46.697 -2.021 1.00 33.57 214 ALA C CA 1
ATOM 6251 C C . ALA C 1 214 ? 27.785 46.584 -1.364 1.00 31.71 214 ALA C C 1
ATOM 6252 O O . ALA C 1 214 ? 28.573 47.521 -1.539 1.00 31.31 214 ALA C O 1
ATOM 6254 N N . GLU C 1 215 ? 28.069 45.504 -0.627 1.00 31.40 215 GLU C N 1
ATOM 6255 C CA . GLU C 1 215 ? 29.397 45.293 0.023 1.00 33.46 215 GLU C CA 1
ATOM 6256 C C . GLU C 1 215 ? 30.509 45.145 -1.033 1.00 33.07 215 GLU C C 1
ATOM 6257 O O . GLU C 1 215 ? 31.590 45.730 -0.852 1.00 32.56 215 GLU C O 1
ATOM 6263 N N . GLU C 1 216 ? 30.234 44.463 -2.142 1.00 34.72 216 GLU C N 1
ATOM 6264 C CA . GLU C 1 216 ? 31.218 44.260 -3.238 1.00 36.01 216 GLU C CA 1
ATOM 6265 C C . GLU C 1 216 ? 31.471 45.597 -3.927 1.00 37.07 216 GLU C C 1
ATOM 6266 O O . GLU C 1 216 ? 32.604 45.842 -4.345 1.00 34.86 216 GLU C O 1
ATOM 6272 N N . GLU C 1 217 ? 30.420 46.419 -4.063 1.00 37.53 217 GLU C N 1
ATOM 6273 C CA . GLU C 1 217 ? 30.518 47.768 -4.677 1.00 37.93 217 GLU C CA 1
ATOM 6274 C C . GLU C 1 217 ? 31.306 48.682 -3.737 1.00 35.87 217 GLU C C 1
ATOM 6275 O O . GLU C 1 217 ? 32.190 49.433 -4.224 1.00 35.36 217 GLU C O 1
ATOM 6281 N N . ALA C 1 218 ? 31.024 48.614 -2.436 1.00 36.25 218 ALA C N 1
ATOM 6282 C CA . ALA C 1 218 ? 31.763 49.351 -1.380 1.00 35.45 218 ALA C CA 1
ATOM 6283 C C . ALA C 1 218 ? 33.257 48.975 -1.417 1.00 34.93 218 ALA C C 1
ATOM 6284 O O . ALA C 1 218 ? 34.105 49.889 -1.275 1.00 35.73 218 ALA C O 1
ATOM 6286 N N . ALA C 1 219 ? 33.574 47.686 -1.569 1.00 35.42 219 ALA C N 1
ATOM 6287 C CA . ALA C 1 219 ? 34.969 47.171 -1.580 1.00 37.26 219 ALA C CA 1
ATOM 6288 C C . ALA C 1 219 ? 35.719 47.756 -2.779 1.00 37.58 219 ALA C C 1
ATOM 6289 O O . ALA C 1 219 ? 36.852 48.215 -2.585 1.00 36.95 219 ALA C O 1
ATOM 6291 N N . GLU C 1 220 ? 35.088 47.761 -3.955 1.00 39.08 220 GLU C N 1
ATOM 6292 C CA . GLU C 1 220 ? 35.653 48.333 -5.207 1.00 40.56 220 GLU C CA 1
ATOM 6293 C C . GLU C 1 220 ? 35.873 49.826 -4.976 1.00 41.38 220 GLU C C 1
ATOM 6294 O O . GLU C 1 220 ? 36.967 50.298 -5.304 1.00 40.73 220 GLU C O 1
ATOM 6300 N N . TYR C 1 221 ? 34.907 50.532 -4.364 1.00 38.25 221 TYR C N 1
ATOM 6301 C CA . TYR C 1 221 ? 35.074 51.965 -4.022 1.00 37.87 221 TYR C CA 1
ATOM 6302 C C . TYR C 1 221 ? 36.272 52.153 -3.081 1.00 35.86 221 TYR C C 1
ATOM 6303 O O . TYR C 1 221 ? 37.082 53.087 -3.316 1.00 37.36 221 TYR C O 1
ATOM 6312 N N . ILE C 1 222 ? 36.370 51.343 -2.029 1.00 34.25 222 ILE C N 1
ATOM 6313 C CA . ILE C 1 222 ? 37.375 51.490 -0.928 1.00 35.04 222 ILE C CA 1
ATOM 6314 C C . ILE C 1 222 ? 38.796 51.320 -1.503 1.00 36.55 222 ILE C C 1
ATOM 6315 O O . ILE C 1 222 ? 39.698 52.072 -1.115 1.00 37.08 222 ILE C O 1
ATOM 6320 N N . LYS C 1 223 ? 38.970 50.325 -2.361 1.00 40.43 223 LYS C N 1
ATOM 6321 C CA . LYS C 1 223 ? 40.257 49.974 -3.009 1.00 43.24 223 LYS C CA 1
ATOM 6322 C C . LYS C 1 223 ? 40.915 51.245 -3.543 1.00 45.55 223 LYS C C 1
ATOM 6323 O O . LYS C 1 223 ? 42.088 51.446 -3.256 1.00 45.78 223 LYS C O 1
ATOM 6329 N N . HIS C 1 224 ? 40.156 52.085 -4.254 1.00 47.95 224 HIS C N 1
ATOM 6330 C CA . HIS C 1 224 ? 40.678 53.250 -5.019 1.00 50.64 224 HIS C CA 1
ATOM 6331 C C . HIS C 1 224 ? 40.381 54.594 -4.343 1.00 48.51 224 HIS C C 1
ATOM 6332 O O . HIS C 1 224 ? 40.873 55.604 -4.871 1.00 50.13 224 HIS C O 1
ATOM 6339 N N . ASN C 1 225 ? 39.622 54.653 -3.239 1.00 45.91 225 ASN C N 1
ATOM 6340 C CA . ASN C 1 225 ? 39.119 55.959 -2.728 1.00 44.66 225 ASN C CA 1
ATOM 6341 C C . ASN C 1 225 ? 39.141 56.074 -1.198 1.00 43.15 225 ASN C C 1
ATOM 6342 O O . ASN C 1 225 ? 38.892 57.190 -0.717 1.00 42.69 225 ASN C O 1
ATOM 6347 N N . VAL C 1 226 ? 39.422 55.007 -0.449 1.00 40.98 226 VAL C N 1
ATOM 6348 C CA . VAL C 1 226 ? 39.473 55.074 1.045 1.00 40.59 226 VAL C CA 1
ATOM 6349 C C . VAL C 1 226 ? 40.865 54.662 1.527 1.00 41.46 226 VAL C C 1
ATOM 6350 O O . VAL C 1 226 ? 41.245 53.504 1.338 1.00 45.05 226 VAL C O 1
ATOM 6354 N N . THR C 1 227 ? 41.552 55.562 2.219 1.00 42.83 227 THR C N 1
ATOM 6355 C CA . THR C 1 227 ? 42.950 55.380 2.674 1.00 44.15 227 THR C CA 1
ATOM 6356 C C . THR C 1 227 ? 42.947 54.838 4.105 1.00 43.20 227 THR C C 1
ATOM 6357 O O . THR C 1 227 ? 43.947 54.233 4.490 1.00 44.21 227 THR C O 1
ATOM 6361 N N . LYS C 1 228 ? 41.866 55.028 4.862 1.00 41.16 228 LYS C N 1
ATOM 6362 C CA . LYS C 1 228 ? 41.837 54.615 6.288 1.00 40.60 228 LYS C CA 1
ATOM 6363 C C . LYS C 1 228 ? 41.610 53.111 6.326 1.00 38.71 228 LYS C C 1
ATOM 6364 O O . LYS C 1 228 ? 41.014 52.548 5.411 1.00 39.81 228 LYS C O 1
ATOM 6370 N N . PRO C 1 229 ? 42.097 52.408 7.366 1.00 37.66 229 PRO C N 1
ATOM 6371 C CA . PRO C 1 229 ? 41.919 50.964 7.442 1.00 37.39 229 PRO C CA 1
ATOM 6372 C C . PRO C 1 229 ? 40.430 50.636 7.598 1.00 36.52 229 PRO C C 1
ATOM 6373 O O . PRO C 1 229 ? 39.750 51.278 8.401 1.00 36.48 229 PRO C O 1
ATOM 6377 N N . VAL C 1 230 ? 39.965 49.654 6.838 1.00 36.42 230 VAL C N 1
ATOM 6378 C CA . VAL C 1 230 ? 38.568 49.158 6.882 1.00 35.87 230 VAL C CA 1
ATOM 6379 C C . VAL C 1 230 ? 38.591 47.704 7.347 1.00 35.80 230 VAL C C 1
ATOM 6380 O O . VAL C 1 230 ? 39.391 46.913 6.810 1.00 34.73 230 VAL C O 1
ATOM 6384 N N . ILE C 1 231 ? 37.794 47.415 8.372 1.00 34.89 231 ILE C N 1
ATOM 6385 C CA . ILE C 1 231 ? 37.523 46.053 8.896 1.00 35.79 231 ILE C CA 1
ATOM 6386 C C . ILE C 1 231 ? 36.118 45.651 8.448 1.00 34.58 231 ILE C C 1
ATOM 6387 O O . ILE C 1 231 ? 35.166 46.294 8.919 1.00 33.38 231 ILE C O 1
ATOM 6392 N N . GLY C 1 232 ? 35.992 44.602 7.621 1.00 33.95 232 GLY C N 1
ATOM 6393 C CA . GLY C 1 232 ? 34.696 44.055 7.202 1.00 33.87 232 GLY C CA 1
ATOM 6394 C C . GLY C 1 232 ? 34.239 42.897 8.075 1.00 34.74 232 GLY C C 1
ATOM 6395 O O . GLY C 1 232 ? 35.100 42.104 8.549 1.00 35.20 232 GLY C O 1
ATOM 6396 N N . TYR C 1 233 ? 32.928 42.771 8.263 1.00 32.87 233 TYR C N 1
ATOM 6397 C CA . TYR C 1 233 ? 32.270 41.562 8.827 1.00 33.15 233 TYR C CA 1
ATOM 6398 C C . TYR C 1 233 ? 30.958 41.324 8.069 1.00 34.86 233 TYR C C 1
ATOM 6399 O O . TYR C 1 233 ? 30.153 42.288 7.882 1.00 31.70 233 TYR C O 1
ATOM 6408 N N . ILE C 1 234 ? 30.738 40.081 7.644 1.00 35.41 234 ILE C N 1
ATOM 6409 C CA . ILE C 1 234 ? 29.505 39.688 6.897 1.00 36.53 234 ILE C CA 1
ATOM 6410 C C . ILE C 1 234 ? 28.761 38.616 7.691 1.00 36.44 234 ILE C C 1
ATOM 6411 O O . ILE C 1 234 ? 29.298 37.503 7.821 1.00 36.94 234 ILE C O 1
ATOM 6416 N N . ALA C 1 235 ? 27.552 38.928 8.148 1.00 35.95 235 ALA C N 1
ATOM 6417 C CA . ALA C 1 235 ? 26.603 37.969 8.759 1.00 36.67 235 ALA C CA 1
ATOM 6418 C C . ALA C 1 235 ? 25.873 37.154 7.674 1.00 39.03 235 ALA C C 1
ATOM 6419 O O . ALA C 1 235 ? 25.429 37.748 6.658 1.00 38.91 235 ALA C O 1
ATOM 6421 N N . GLY C 1 236 ? 25.720 35.844 7.889 1.00 39.93 236 GLY C N 1
ATOM 6422 C CA . GLY C 1 236 ? 24.796 34.996 7.107 1.00 42.59 236 GLY C CA 1
ATOM 6423 C C . GLY C 1 236 ? 25.464 33.941 6.227 1.00 45.66 236 GLY C C 1
ATOM 6424 O O . GLY C 1 236 ? 24.795 33.471 5.257 1.00 45.35 236 GLY C O 1
ATOM 6425 N N . VAL C 1 237 ? 26.681 33.509 6.562 1.00 45.97 237 VAL C N 1
ATOM 6426 C CA . VAL C 1 237 ? 27.354 32.353 5.896 1.00 49.06 237 VAL C CA 1
ATOM 6427 C C . VAL C 1 237 ? 26.384 31.162 5.853 1.00 49.24 237 VAL C C 1
ATOM 6428 O O . VAL C 1 237 ? 26.366 30.482 4.828 1.00 48.79 237 VAL C O 1
ATOM 6432 N N . THR C 1 238 ? 25.589 30.940 6.910 1.00 50.06 238 THR C N 1
ATOM 6433 C CA . THR C 1 238 ? 24.758 29.714 7.096 1.00 51.57 238 THR C CA 1
ATOM 6434 C C . THR C 1 238 ? 23.309 29.926 6.625 1.00 51.49 238 THR C C 1
ATOM 6435 O O . THR C 1 238 ? 22.492 28.999 6.774 1.00 50.46 238 THR C O 1
ATOM 6439 N N . ALA C 1 239 ? 22.981 31.085 6.058 1.00 52.77 239 ALA C N 1
ATOM 6440 C CA . ALA C 1 239 ? 21.615 31.393 5.570 1.00 53.25 239 ALA C CA 1
ATOM 6441 C C . ALA C 1 239 ? 21.292 30.482 4.383 1.00 55.20 239 ALA C C 1
ATOM 6442 O O . ALA C 1 239 ? 22.105 30.337 3.470 1.00 54.76 239 ALA C O 1
ATOM 6444 N N . PRO C 1 240 ? 20.117 29.815 4.349 1.00 56.98 240 PRO C N 1
ATOM 6445 C CA . PRO C 1 240 ? 19.733 29.022 3.181 1.00 57.72 240 PRO C CA 1
ATOM 6446 C C . PRO C 1 240 ? 19.320 29.953 2.039 1.00 58.32 240 PRO C C 1
ATOM 6447 O O . PRO C 1 240 ? 18.757 31.026 2.283 1.00 55.47 240 PRO C O 1
ATOM 6451 N N . PRO C 1 241 ? 19.585 29.586 0.761 1.00 59.07 241 PRO C N 1
ATOM 6452 C CA . PRO C 1 241 ? 19.267 30.463 -0.371 1.00 58.65 241 PRO C CA 1
ATOM 6453 C C . PRO C 1 241 ? 17.755 30.599 -0.608 1.00 57.11 241 PRO C C 1
ATOM 6454 O O . PRO C 1 241 ? 17.054 29.667 -0.298 1.00 53.97 241 PRO C O 1
ATOM 6458 N N . GLY C 1 242 ? 17.308 31.754 -1.121 1.00 56.73 242 GLY C N 1
ATOM 6459 C CA . GLY C 1 242 ? 15.912 32.012 -1.526 1.00 57.31 242 GLY C CA 1
ATOM 6460 C C . GLY C 1 242 ? 14.987 32.266 -0.341 1.00 58.51 242 GLY C C 1
ATOM 6461 O O . GLY C 1 242 ? 13.761 32.240 -0.559 1.00 58.69 242 GLY C O 1
ATOM 6462 N N . LYS C 1 243 ? 15.540 32.533 0.854 1.00 59.53 243 LYS C N 1
ATOM 6463 C CA . LYS C 1 243 ? 14.787 32.702 2.134 1.00 60.47 243 LYS C CA 1
ATOM 6464 C C . LYS C 1 243 ? 15.109 34.074 2.750 1.00 58.31 243 LYS C C 1
ATOM 6465 O O . LYS C 1 243 ? 16.302 34.331 3.072 1.00 55.78 243 LYS C O 1
ATOM 6471 N N . ARG C 1 244 ? 14.091 34.928 2.906 1.00 56.47 244 ARG C N 1
ATOM 6472 C CA . ARG C 1 244 ? 14.220 36.231 3.606 1.00 56.09 244 ARG C CA 1
ATOM 6473 C C . ARG C 1 244 ? 14.617 35.934 5.056 1.00 53.20 244 ARG C C 1
ATOM 6474 O O . ARG C 1 244 ? 13.921 35.154 5.718 1.00 53.38 244 ARG C O 1
ATOM 6482 N N . MET C 1 245 ? 15.720 36.514 5.517 1.00 46.79 245 MET C N 1
ATOM 6483 C CA . MET C 1 245 ? 16.221 36.310 6.894 1.00 46.64 245 MET C CA 1
ATOM 6484 C C . MET C 1 245 ? 15.914 37.584 7.670 1.00 43.65 245 MET C C 1
ATOM 6485 O O . MET C 1 245 ? 16.838 38.390 7.866 1.00 43.10 245 MET C O 1
ATOM 6490 N N . GLY C 1 246 ? 14.636 37.788 7.997 1.00 42.65 246 GLY C N 1
ATOM 6491 C CA . GLY C 1 246 ? 14.158 38.934 8.796 1.00 42.15 246 GLY C CA 1
ATOM 6492 C C . GLY C 1 246 ? 14.151 40.227 7.998 1.00 42.23 246 GLY C C 1
ATOM 6493 O O . GLY C 1 246 ? 13.047 40.736 7.736 1.00 43.73 246 GLY C O 1
ATOM 6494 N N . HIS C 1 247 ? 15.314 40.763 7.615 1.00 41.26 247 HIS C N 1
ATOM 6495 C CA . HIS C 1 247 ? 15.392 42.042 6.846 1.00 41.49 247 HIS C CA 1
ATOM 6496 C C . HIS C 1 247 ? 14.852 41.832 5.422 1.00 39.23 247 HIS C C 1
ATOM 6497 O O . HIS C 1 247 ? 15.270 40.858 4.775 1.00 39.16 247 HIS C O 1
ATOM 6504 N N . ALA C 1 248 ? 13.983 42.734 4.944 1.00 38.32 248 ALA C N 1
ATOM 6505 C CA . ALA C 1 248 ? 13.552 42.819 3.524 1.00 39.13 248 ALA C CA 1
ATOM 6506 C C . ALA C 1 248 ? 14.745 42.578 2.583 1.00 37.41 248 ALA C C 1
ATOM 6507 O O . ALA C 1 248 ? 14.586 41.832 1.603 1.00 37.46 248 ALA C O 1
ATOM 6509 N N . GLY C 1 249 ? 15.899 43.201 2.860 1.00 35.35 249 GLY C N 1
ATOM 6510 C CA . GLY C 1 249 ? 17.078 43.199 1.970 1.00 36.23 249 GLY C CA 1
ATOM 6511 C C . GLY C 1 249 ? 17.962 41.953 2.111 1.00 38.43 249 GLY C C 1
ATOM 6512 O O . GLY C 1 249 ? 18.893 41.818 1.285 1.00 38.18 249 GLY C O 1
ATOM 6513 N N . ALA C 1 250 ? 17.719 41.081 3.108 1.00 38.92 250 ALA C N 1
ATOM 6514 C CA . ALA C 1 250 ? 18.601 39.941 3.485 1.00 40.75 250 ALA C CA 1
ATOM 6515 C C . ALA C 1 250 ? 18.108 38.639 2.843 1.00 43.05 250 ALA C C 1
ATOM 6516 O O . ALA C 1 250 ? 17.495 37.787 3.535 1.00 41.77 250 ALA C O 1
ATOM 6518 N N . ILE C 1 251 ? 18.380 38.473 1.551 1.00 45.85 251 ILE C N 1
ATOM 6519 C CA . ILE C 1 251 ? 17.933 37.283 0.768 1.00 47.30 251 ILE C CA 1
ATOM 6520 C C . ILE C 1 251 ? 19.002 36.956 -0.287 1.00 49.52 251 ILE C C 1
ATOM 6521 O O . ILE C 1 251 ? 19.494 37.896 -0.953 1.00 45.56 251 ILE C O 1
ATOM 6526 N N . ILE C 1 252 ? 19.426 35.689 -0.344 1.00 50.53 252 ILE C N 1
ATOM 6527 C CA . ILE C 1 252 ? 20.179 35.105 -1.488 1.00 54.64 252 ILE C CA 1
ATOM 6528 C C . ILE C 1 252 ? 19.122 34.719 -2.526 1.00 59.82 252 ILE C C 1
ATOM 6529 O O . ILE C 1 252 ? 18.283 33.850 -2.214 1.00 58.74 252 ILE C O 1
ATOM 6534 N N . SER C 1 253 ? 19.128 35.355 -3.695 1.00 65.63 253 SER C N 1
ATOM 6535 C CA . SER C 1 253 ? 18.241 34.981 -4.827 1.00 70.97 253 SER C CA 1
ATOM 6536 C C . SER C 1 253 ? 19.093 34.748 -6.085 1.00 75.02 253 SER C C 1
ATOM 6537 O O . SER C 1 253 ? 19.824 35.682 -6.497 1.00 73.56 253 SER C O 1
ATOM 6540 N N . GLY C 1 254 ? 19.020 33.527 -6.633 1.00 79.54 254 GLY C N 1
ATOM 6541 C CA . GLY C 1 254 ? 19.690 33.103 -7.879 1.00 81.53 254 GLY C CA 1
ATOM 6542 C C . GLY C 1 254 ? 21.147 32.741 -7.653 1.00 82.69 254 GLY C C 1
ATOM 6543 O O . GLY C 1 254 ? 21.913 32.749 -8.640 1.00 86.13 254 GLY C O 1
ATOM 6544 N N . GLY C 1 255 ? 21.522 32.442 -6.401 1.00 81.09 255 GLY C N 1
ATOM 6545 C CA . GLY C 1 255 ? 22.897 32.071 -6.004 1.00 77.77 255 GLY C CA 1
ATOM 6546 C C . GLY C 1 255 ? 23.799 33.282 -5.802 1.00 75.05 255 GLY C C 1
ATOM 6547 O O . GLY C 1 255 ? 25.013 33.069 -5.544 1.00 75.42 255 GLY C O 1
ATOM 6548 N N . LYS C 1 256 ? 23.252 34.504 -5.933 1.00 70.36 256 LYS C N 1
ATOM 6549 C CA A LYS C 1 256 ? 24.003 35.776 -5.725 0.60 67.13 256 LYS C CA 1
ATOM 6550 C CA B LYS C 1 256 ? 23.999 35.777 -5.729 0.40 66.44 256 LYS C CA 1
ATOM 6551 C C . LYS C 1 256 ? 23.523 36.434 -4.425 1.00 64.13 256 LYS C C 1
ATOM 6552 O O . LYS C 1 256 ? 22.348 36.217 -4.042 1.00 60.78 256 LYS C O 1
ATOM 6563 N N . GLY C 1 257 ? 24.411 37.192 -3.778 1.00 61.36 257 GLY C N 1
ATOM 6564 C CA . GLY C 1 257 ? 24.155 37.860 -2.487 1.00 57.37 257 GLY C CA 1
ATOM 6565 C C . GLY C 1 257 ? 24.604 37.016 -1.304 1.00 54.43 257 GLY C C 1
ATOM 6566 O O . GLY C 1 257 ? 24.095 37.259 -0.188 1.00 52.62 257 GLY C O 1
ATOM 6567 N N . THR C 1 258 ? 25.531 36.076 -1.526 1.00 51.45 258 THR C N 1
ATOM 6568 C CA . THR C 1 258 ? 26.067 35.155 -0.488 1.00 49.49 258 THR C CA 1
ATOM 6569 C C . THR C 1 258 ? 27.130 35.884 0.325 1.00 48.82 258 THR C C 1
ATOM 6570 O O . THR C 1 258 ? 27.739 36.830 -0.226 1.00 45.37 258 THR C O 1
ATOM 6574 N N . ALA C 1 259 ? 27.393 35.388 1.538 1.00 49.95 259 ALA C N 1
ATOM 6575 C CA . ALA C 1 259 ? 28.483 35.848 2.426 1.00 50.96 259 ALA C CA 1
ATOM 6576 C C . ALA C 1 259 ? 29.833 35.587 1.759 1.00 50.75 259 ALA C C 1
ATOM 6577 O O . ALA C 1 259 ? 30.719 36.449 1.870 1.00 48.25 259 ALA C O 1
ATOM 6579 N N . GLU C 1 260 ? 29.986 34.458 1.066 1.00 53.81 260 GLU C N 1
ATOM 6580 C CA . GLU C 1 260 ? 31.326 34.000 0.602 1.00 53.77 260 GLU C CA 1
ATOM 6581 C C . GLU C 1 260 ? 31.829 34.919 -0.520 1.00 51.54 260 GLU C C 1
ATOM 6582 O O . GLU C 1 260 ? 33.046 35.182 -0.561 1.00 49.52 260 GLU C O 1
ATOM 6588 N N . GLU C 1 261 ? 30.927 35.391 -1.386 1.00 48.96 261 GLU C N 1
ATOM 6589 C CA . GLU C 1 261 ? 31.216 36.375 -2.464 1.00 48.93 261 GLU C CA 1
ATOM 6590 C C . GLU C 1 261 ? 31.669 37.717 -1.866 1.00 44.43 261 GLU C C 1
ATOM 6591 O O . GLU C 1 261 ? 32.504 38.371 -2.470 1.00 41.49 261 GLU C O 1
ATOM 6597 N N . LYS C 1 262 ? 31.129 38.123 -0.715 1.00 42.58 262 LYS C N 1
ATOM 6598 C CA . LYS C 1 262 ? 31.436 39.442 -0.102 1.00 39.90 262 LYS C CA 1
ATOM 6599 C C . LYS C 1 262 ? 32.813 39.362 0.571 1.00 40.35 262 LYS C C 1
ATOM 6600 O O . LYS C 1 262 ? 33.650 40.277 0.346 1.00 39.24 262 LYS C O 1
ATOM 6606 N N . PHE C 1 263 ? 33.078 38.280 1.300 1.00 40.68 263 PHE C N 1
ATOM 6607 C CA . PHE C 1 263 ? 34.422 37.970 1.869 1.00 43.38 263 PHE C CA 1
ATOM 6608 C C . PHE C 1 263 ? 35.471 37.963 0.742 1.00 42.74 263 PHE C C 1
ATOM 6609 O O . PHE C 1 263 ? 36.565 38.574 0.901 1.00 42.84 263 PHE C O 1
ATOM 6617 N N . ALA C 1 264 ? 35.127 37.347 -0.390 1.00 41.56 264 ALA C N 1
ATOM 6618 C CA . ALA C 1 264 ? 35.999 37.241 -1.583 1.00 41.63 264 ALA C CA 1
ATOM 6619 C C . ALA C 1 264 ? 36.295 38.640 -2.132 1.00 40.93 264 ALA C C 1
ATOM 6620 O O . ALA C 1 264 ? 37.469 38.929 -2.416 1.00 38.71 264 ALA C O 1
ATOM 6622 N N . ALA C 1 265 ? 35.273 39.497 -2.271 1.00 41.17 265 ALA C N 1
ATOM 6623 C CA . ALA C 1 265 ? 35.412 40.874 -2.814 1.00 40.46 265 ALA C CA 1
ATOM 6624 C C . ALA C 1 265 ? 36.291 41.723 -1.879 1.00 39.35 265 ALA C C 1
ATOM 6625 O O . ALA C 1 265 ? 37.072 42.553 -2.401 1.00 40.22 265 ALA C O 1
ATOM 6627 N N . PHE C 1 266 ? 36.181 41.534 -0.555 1.00 38.58 266 PHE C N 1
ATOM 6628 C CA . PHE C 1 266 ? 37.053 42.188 0.464 1.00 39.91 266 PHE C CA 1
ATOM 6629 C C . PHE C 1 266 ? 38.521 41.783 0.243 1.00 42.04 266 PHE C C 1
ATOM 6630 O O . PHE C 1 266 ? 39.411 42.677 0.156 1.00 39.40 266 PHE C O 1
ATOM 6638 N N . GLU C 1 267 ? 38.762 40.471 0.148 1.00 46.46 267 GLU C N 1
ATOM 6639 C CA . GLU C 1 267 ? 40.106 39.874 -0.120 1.00 50.05 267 GLU C CA 1
ATOM 6640 C C . GLU C 1 267 ? 40.727 40.583 -1.332 1.00 48.31 267 GLU C C 1
ATOM 6641 O O . GLU C 1 267 ? 41.841 41.117 -1.218 1.00 48.55 267 GLU C O 1
ATOM 6647 N N . ALA C 1 268 ? 39.996 40.631 -2.442 1.00 48.81 268 ALA C N 1
ATOM 6648 C CA . ALA C 1 268 ? 40.435 41.207 -3.736 1.00 48.96 268 ALA C CA 1
ATOM 6649 C C . ALA C 1 268 ? 40.778 42.696 -3.594 1.00 49.10 268 ALA C C 1
ATOM 6650 O O . ALA C 1 268 ? 41.714 43.150 -4.257 1.00 50.15 268 ALA C O 1
ATOM 6652 N N . ALA C 1 269 ? 40.019 43.439 -2.786 1.00 49.16 269 ALA C N 1
ATOM 6653 C CA . ALA C 1 269 ? 40.195 44.892 -2.559 1.00 49.61 269 ALA C CA 1
ATOM 6654 C C . ALA C 1 269 ? 41.280 45.132 -1.505 1.00 50.50 269 ALA C C 1
ATOM 6655 O O . ALA C 1 269 ? 41.537 46.320 -1.184 1.00 49.93 269 ALA C O 1
ATOM 6657 N N . GLY C 1 270 ? 41.854 44.060 -0.950 1.00 50.36 270 GLY C N 1
ATOM 6658 C CA . GLY C 1 270 ? 42.875 44.151 0.113 1.00 51.56 270 GLY C CA 1
ATOM 6659 C C . GLY C 1 270 ? 42.274 44.618 1.428 1.00 49.68 270 GLY C C 1
ATOM 6660 O O . GLY C 1 270 ? 43.002 45.241 2.232 1.00 50.95 270 GLY C O 1
ATOM 6661 N N . ILE C 1 271 ? 40.997 44.307 1.658 1.00 45.59 271 ILE C N 1
ATOM 6662 C CA . ILE C 1 271 ? 40.233 44.801 2.836 1.00 44.36 271 ILE C CA 1
ATOM 6663 C C . ILE C 1 271 ? 40.246 43.712 3.904 1.00 41.32 271 ILE C C 1
ATOM 6664 O O . ILE C 1 271 ? 39.705 42.638 3.658 1.00 38.41 271 ILE C O 1
ATOM 6669 N N . ALA C 1 272 ? 40.780 44.042 5.073 1.00 41.12 272 ALA C N 1
ATOM 6670 C CA . ALA C 1 272 ? 40.831 43.146 6.239 1.00 42.30 272 ALA C CA 1
ATOM 6671 C C . ALA C 1 272 ? 39.395 42.835 6.682 1.00 42.37 272 ALA C C 1
ATOM 6672 O O . ALA C 1 272 ? 38.499 43.727 6.584 1.00 41.41 272 ALA C O 1
ATOM 6674 N N . TYR C 1 273 ? 39.163 41.595 7.113 1.00 41.77 273 TYR C N 1
ATOM 6675 C CA . TYR C 1 273 ? 37.844 41.142 7.601 1.00 42.43 273 TYR C CA 1
ATOM 6676 C C . TYR C 1 273 ? 38.008 39.977 8.574 1.00 43.34 273 TYR C C 1
ATOM 6677 O O . TYR C 1 273 ? 38.986 39.226 8.468 1.00 46.08 273 TYR C O 1
ATOM 6686 N N . THR C 1 274 ? 37.040 39.823 9.470 1.00 41.38 274 THR C N 1
ATOM 6687 C CA . THR C 1 274 ? 36.921 38.663 10.383 1.00 41.86 274 THR C CA 1
ATOM 6688 C C . THR C 1 274 ? 35.683 37.874 9.980 1.00 42.05 274 THR C C 1
ATOM 6689 O O . THR C 1 274 ? 34.798 38.462 9.325 1.00 41.52 274 THR C O 1
ATOM 6693 N N . ARG C 1 275 ? 35.679 36.582 10.310 1.00 41.91 275 ARG C N 1
ATOM 6694 C CA . ARG C 1 275 ? 34.576 35.621 10.071 1.00 43.33 275 ARG C CA 1
ATOM 6695 C C . ARG C 1 275 ? 33.849 35.367 11.387 1.00 40.73 275 ARG C C 1
ATOM 6696 O O . ARG C 1 275 ? 32.867 34.625 11.376 1.00 41.98 275 ARG C O 1
ATOM 6704 N N . SER C 1 276 ? 34.307 35.959 12.491 1.00 41.29 276 SER C N 1
ATOM 6705 C CA . SER C 1 276 ? 33.617 35.854 13.796 1.00 41.69 276 SER C CA 1
ATOM 6706 C C . SER C 1 276 ? 33.085 37.223 14.200 1.00 40.81 276 SER C C 1
ATOM 6707 O O . SER C 1 276 ? 33.844 38.192 14.243 1.00 41.14 276 SER C O 1
ATOM 6710 N N . PRO C 1 277 ? 31.781 37.314 14.554 1.00 40.17 277 PRO C N 1
ATOM 6711 C CA . PRO C 1 277 ? 31.188 38.554 15.057 1.00 39.95 277 PRO C CA 1
ATOM 6712 C C . PRO C 1 277 ? 31.753 38.996 16.419 1.00 41.98 277 PRO C C 1
ATOM 6713 O O . PRO C 1 277 ? 31.539 40.141 16.822 1.00 39.81 277 PRO C O 1
ATOM 6717 N N . ALA C 1 278 ? 32.412 38.072 17.128 1.00 43.95 278 ALA C N 1
ATOM 6718 C CA . ALA C 1 278 ? 33.091 38.348 18.422 1.00 45.76 278 ALA C CA 1
ATOM 6719 C C . ALA C 1 278 ? 34.450 39.021 18.179 1.00 46.10 278 ALA C C 1
ATOM 6720 O O . ALA C 1 278 ? 34.972 39.623 19.137 1.00 49.65 278 ALA C O 1
ATOM 6722 N N . GLU C 1 279 ? 35.006 38.929 16.965 1.00 45.10 279 GLU C N 1
ATOM 6723 C CA . GLU C 1 279 ? 36.425 39.268 16.683 1.00 45.36 279 GLU C CA 1
ATOM 6724 C C . GLU C 1 279 ? 36.542 40.526 15.812 1.00 43.87 279 GLU C C 1
ATOM 6725 O O . GLU C 1 279 ? 37.620 40.721 15.205 1.00 41.80 279 GLU C O 1
ATOM 6731 N N . ILE C 1 280 ? 35.504 41.367 15.742 1.00 42.34 280 ILE C N 1
ATOM 6732 C CA . ILE C 1 280 ? 35.572 42.603 14.906 1.00 39.31 280 ILE C CA 1
ATOM 6733 C C . ILE C 1 280 ? 36.594 43.551 15.556 1.00 39.20 280 ILE C C 1
ATOM 6734 O O . ILE C 1 280 ? 37.532 43.956 14.857 1.00 36.28 280 ILE C O 1
ATOM 6739 N N . GLY C 1 281 ? 36.410 43.892 16.834 1.00 39.78 281 GLY C N 1
ATOM 6740 C CA . GLY C 1 281 ? 37.337 44.774 17.572 1.00 42.49 281 GLY C CA 1
ATOM 6741 C C . GLY C 1 281 ? 38.738 44.176 17.608 1.00 42.83 281 GLY C C 1
ATOM 6742 O O . GLY C 1 281 ? 39.698 44.893 17.267 1.00 41.42 281 GLY C O 1
ATOM 6743 N N . LYS C 1 282 ? 38.840 42.890 17.968 1.00 43.63 282 LYS C N 1
ATOM 6744 C CA . LYS C 1 282 ? 40.104 42.100 17.948 1.00 46.44 282 LYS C CA 1
ATOM 6745 C C . LYS C 1 282 ? 40.826 42.287 16.607 1.00 45.95 282 LYS C C 1
ATOM 6746 O O . LYS C 1 282 ? 41.999 42.655 16.634 1.00 46.81 282 LYS C O 1
ATOM 6752 N N . LYS C 1 283 ? 40.144 42.036 15.485 1.00 43.58 283 LYS C N 1
ATOM 6753 C CA . LYS C 1 283 ? 40.727 42.108 14.118 1.00 42.37 283 LYS C CA 1
ATOM 6754 C C . LYS C 1 283 ? 41.155 43.544 13.781 1.00 40.95 283 LYS C C 1
ATOM 6755 O O . LYS C 1 283 ? 42.212 43.704 13.121 1.00 39.46 283 LYS C O 1
ATOM 6761 N N . LEU C 1 284 ? 40.390 44.555 14.209 1.00 40.84 284 LEU C N 1
ATOM 6762 C CA . LEU C 1 284 ? 40.732 45.990 14.007 1.00 42.17 284 LEU C CA 1
ATOM 6763 C C . LEU C 1 284 ? 42.020 46.292 14.780 1.00 43.33 284 LEU C C 1
ATOM 6764 O O . LEU C 1 284 ? 42.880 46.969 14.223 1.00 40.89 284 LEU C O 1
ATOM 6769 N N . LYS C 1 285 ? 42.136 45.788 16.011 1.00 43.46 285 LYS C N 1
ATOM 6770 C CA . LYS C 1 285 ? 43.356 45.975 16.845 1.00 46.24 285 LYS C CA 1
ATOM 6771 C C . LYS C 1 285 ? 44.571 45.369 16.119 1.00 47.85 285 LYS C C 1
ATOM 6772 O O . LYS C 1 285 ? 45.648 46.037 16.075 1.00 45.44 285 LYS C O 1
ATOM 6778 N N . GLU C 1 286 ? 44.414 44.169 15.551 1.00 49.79 286 GLU C N 1
ATOM 6779 C CA . GLU C 1 286 ? 45.499 43.475 14.801 1.00 52.77 286 GLU C CA 1
ATOM 6780 C C . GLU C 1 286 ? 45.949 44.361 13.631 1.00 51.42 286 GLU C C 1
ATOM 6781 O O . GLU C 1 286 ? 47.153 44.506 13.429 1.00 51.73 286 GLU C O 1
ATOM 6787 N N . VAL C 1 287 ? 45.003 44.911 12.869 1.00 49.87 287 VAL C N 1
ATOM 6788 C CA . VAL C 1 287 ? 45.274 45.603 11.572 1.00 48.63 287 VAL C CA 1
ATOM 6789 C C . VAL C 1 287 ? 45.905 46.968 11.859 1.00 48.46 287 VAL C C 1
ATOM 6790 O O . VAL C 1 287 ? 46.831 47.355 11.125 1.00 49.44 287 VAL C O 1
ATOM 6794 N N . THR C 1 288 ? 45.373 47.695 12.840 1.00 46.51 288 THR C N 1
ATOM 6795 C CA . THR C 1 288 ? 45.835 49.057 13.199 1.00 47.19 288 THR C CA 1
ATOM 6796 C C . THR C 1 288 ? 47.150 48.964 13.983 1.00 49.79 288 THR C C 1
ATOM 6797 O O . THR C 1 288 ? 47.956 49.872 13.847 1.00 50.60 288 THR C O 1
ATOM 6801 N N . GLY C 1 289 ? 47.311 47.920 14.801 1.00 52.74 289 GLY C N 1
ATOM 6802 C CA . GLY C 1 289 ? 48.401 47.789 15.787 1.00 55.36 289 GLY C CA 1
ATOM 6803 C C . GLY C 1 289 ? 48.098 48.566 17.060 1.00 58.20 289 GLY C C 1
ATOM 6804 O O . GLY C 1 289 ? 49.006 48.650 17.917 1.00 60.92 289 GLY C O 1
ATOM 6805 N N . TRP C 1 290 ? 46.883 49.116 17.202 1.00 56.52 290 TRP C N 1
ATOM 6806 C CA . TRP C 1 290 ? 46.494 49.975 18.358 1.00 58.32 290 TRP C CA 1
ATOM 6807 C C . TRP C 1 290 ? 46.611 49.174 19.670 1.00 61.93 290 TRP C C 1
ATOM 6808 O O . TRP C 1 290 ? 46.680 47.925 19.604 1.00 62.57 290 TRP C O 1
ATOM 6819 N N . GLU C 1 291 ? 46.595 49.873 20.812 1.00 64.82 291 GLU C N 1
ATOM 6820 C CA . GLU C 1 291 ? 47.098 49.394 22.137 1.00 69.72 291 GLU C CA 1
ATOM 6821 C C . GLU C 1 291 ? 46.624 50.358 23.241 1.00 69.71 291 GLU C C 1
ATOM 6822 O O . GLU C 1 291 ? 47.153 51.473 23.269 1.00 71.42 291 GLU C O 1
ATOM 6828 N N . ASN C 1 292 ? 45.670 49.972 24.110 1.00 71.86 292 ASN C N 1
ATOM 6829 C CA . ASN C 1 292 ? 45.027 50.902 25.093 1.00 72.25 292 ASN C CA 1
ATOM 6830 C C . ASN C 1 292 ? 44.719 50.216 26.438 1.00 70.87 292 ASN C C 1
ATOM 6831 O O . ASN C 1 292 ? 43.579 49.707 26.615 1.00 67.73 292 ASN C O 1
ATOM 6836 N N . LEU C 1 293 ? 45.653 50.347 27.391 1.00 67.08 293 LEU C N 1
ATOM 6837 C CA . LEU C 1 293 ? 45.738 49.588 28.669 1.00 66.98 293 LEU C CA 1
ATOM 6838 C C . LEU C 1 293 ? 44.438 49.711 29.475 1.00 68.91 293 LEU C C 1
ATOM 6839 O O . LEU C 1 293 ? 43.947 48.665 29.954 1.00 70.37 293 LEU C O 1
ATOM 6844 N N . TYR C 1 294 ? 43.902 50.926 29.628 1.00 71.58 294 TYR C N 1
ATOM 6845 C CA . TYR C 1 294 ? 42.598 51.171 30.284 1.00 74.36 294 TYR C CA 1
ATOM 6846 C C . TYR C 1 294 ? 42.758 51.525 31.750 1.00 77.12 294 TYR C C 1
ATOM 6847 O O . TYR C 1 294 ? 42.035 52.383 32.259 1.00 80.25 294 TYR C O 1
ATOM 6848 N N . MET D 2 1 ? 5.008 38.200 -1.378 1.00 24.29 1 MET D N 1
ATOM 6849 C CA . MET D 2 1 ? 3.865 37.307 -1.506 1.00 23.03 1 MET D CA 1
ATOM 6850 C C . MET D 2 1 ? 3.767 36.812 -2.946 1.00 22.90 1 MET D C 1
ATOM 6851 O O . MET D 2 1 ? 3.695 37.638 -3.859 1.00 21.47 1 MET D O 1
ATOM 6856 N N . ASN D 2 2 ? 3.724 35.485 -3.140 1.00 22.47 2 ASN D N 1
ATOM 6857 C CA . ASN D 2 2 ? 3.585 34.882 -4.496 1.00 23.02 2 ASN D CA 1
ATOM 6858 C C . ASN D 2 2 ? 2.125 34.792 -4.886 1.00 21.85 2 ASN D C 1
ATOM 6859 O O . ASN D 2 2 ? 1.251 34.627 -3.993 1.00 22.37 2 ASN D O 1
ATOM 6864 N N . LEU D 2 3 ? 1.858 34.852 -6.202 1.00 21.75 3 LEU D N 1
ATOM 6865 C CA . LEU D 2 3 ? 0.513 34.604 -6.754 1.00 22.26 3 LEU D CA 1
ATOM 6866 C C . LEU D 2 3 ? 0.516 33.242 -7.475 1.00 21.99 3 LEU D C 1
ATOM 6867 O O . LEU D 2 3 ? 1.608 32.799 -7.950 1.00 20.53 3 LEU D O 1
ATOM 6872 N N . HIS D 2 4 ? -0.653 32.610 -7.537 1.00 22.83 4 HIS D N 1
ATOM 6873 C CA . HIS D 2 4 ? -0.901 31.424 -8.401 1.00 22.70 4 HIS D CA 1
ATOM 6874 C C . HIS D 2 4 ? -0.883 31.871 -9.865 1.00 22.72 4 HIS D C 1
ATOM 6875 O O . HIS D 2 4 ? -1.106 33.072 -10.133 1.00 21.58 4 HIS D O 1
ATOM 6882 N N . GLU D 2 5 ? -0.595 30.937 -10.766 1.00 23.16 5 GLU D N 1
ATOM 6883 C CA . GLU D 2 5 ? -0.569 31.222 -12.220 1.00 22.98 5 GLU D CA 1
ATOM 6884 C C . GLU D 2 5 ? -1.879 31.908 -12.599 1.00 23.64 5 GLU D C 1
ATOM 6885 O O . GLU D 2 5 ? -1.826 32.910 -13.328 1.00 24.07 5 GLU D O 1
ATOM 6891 N N . TYR D 2 6 ? -3.036 31.370 -12.191 1.00 23.66 6 TYR D N 1
ATOM 6892 C CA . TYR D 2 6 ? -4.340 31.912 -12.647 1.00 24.64 6 TYR D CA 1
ATOM 6893 C C . TYR D 2 6 ? -4.488 33.365 -12.149 1.00 23.85 6 TYR D C 1
ATOM 6894 O O . TYR D 2 6 ? -5.046 34.210 -12.866 1.00 22.68 6 TYR D O 1
ATOM 6903 N N . GLN D 2 7 ? -3.996 33.652 -10.944 1.00 22.16 7 GLN D N 1
ATOM 6904 C CA . GLN D 2 7 ? -4.122 35.007 -10.335 1.00 21.75 7 GLN D CA 1
ATOM 6905 C C . GLN D 2 7 ? -3.189 35.973 -11.053 1.00 20.62 7 GLN D C 1
ATOM 6906 O O . GLN D 2 7 ? -3.619 37.081 -11.352 1.00 22.25 7 GLN D O 1
ATOM 6912 N N . ALA D 2 8 ? -1.976 35.542 -11.340 1.00 20.87 8 ALA D N 1
ATOM 6913 C CA . ALA D 2 8 ? -0.984 36.341 -12.091 1.00 20.11 8 ALA D CA 1
ATOM 6914 C C . ALA D 2 8 ? -1.550 36.657 -13.474 1.00 20.85 8 ALA D C 1
ATOM 6915 O O . ALA D 2 8 ? -1.495 37.813 -13.906 1.00 21.05 8 ALA D O 1
ATOM 6917 N N . LYS D 2 9 ? -2.157 35.670 -14.131 1.00 21.37 9 LYS D N 1
ATOM 6918 C CA . LYS D 2 9 ? -2.757 35.898 -15.466 1.00 22.31 9 LYS D CA 1
ATOM 6919 C C . LYS D 2 9 ? -3.969 36.830 -15.384 1.00 22.65 9 LYS D C 1
ATOM 6920 O O . LYS D 2 9 ? -4.063 37.727 -16.249 1.00 22.87 9 LYS D O 1
ATOM 6926 N N . ASP D 2 10 ? -4.851 36.694 -14.393 1.00 22.61 10 ASP D N 1
ATOM 6927 C CA . ASP D 2 10 ? -6.030 37.599 -14.281 1.00 22.94 10 ASP D CA 1
ATOM 6928 C C . ASP D 2 10 ? -5.498 39.030 -14.122 1.00 21.82 10 ASP D C 1
ATOM 6929 O O . ASP D 2 10 ? -6.019 39.939 -14.734 1.00 21.05 10 ASP D O 1
ATOM 6934 N N . LEU D 2 11 ? -4.448 39.213 -13.330 1.00 21.30 11 LEU D N 1
ATOM 6935 C CA A LEU D 2 11 ? -3.906 40.563 -13.018 0.60 20.80 11 LEU D CA 1
ATOM 6936 C CA B LEU D 2 11 ? -3.901 40.562 -13.015 0.40 20.69 11 LEU D CA 1
ATOM 6937 C C . LEU D 2 11 ? -3.320 41.166 -14.294 1.00 20.59 11 LEU D C 1
ATOM 6938 O O . LEU D 2 11 ? -3.718 42.276 -14.662 1.00 20.35 11 LEU D O 1
ATOM 6947 N N . LEU D 2 12 ? -2.434 40.441 -14.979 1.00 20.56 12 LEU D N 1
ATOM 6948 C CA . LEU D 2 12 ? -1.791 40.975 -16.199 1.00 21.53 12 LEU D CA 1
ATOM 6949 C C . LEU D 2 12 ? -2.827 41.213 -17.291 1.00 22.15 12 LEU D C 1
ATOM 6950 O O . LEU D 2 12 ? -2.727 42.213 -18.023 1.00 21.42 12 LEU D O 1
ATOM 6955 N N . GLU D 2 13 ? -3.820 40.348 -17.384 1.00 23.50 13 GLU D N 1
ATOM 6956 C CA . GLU D 2 13 ? -4.921 40.530 -18.364 1.00 25.76 13 GLU D CA 1
ATOM 6957 C C . GLU D 2 13 ? -5.645 41.845 -18.073 1.00 25.19 13 GLU D C 1
ATOM 6958 O O . GLU D 2 13 ? -6.037 42.554 -19.020 1.00 24.56 13 GLU D O 1
ATOM 6964 N N . SER D 2 14 ? -5.814 42.203 -16.807 1.00 24.55 14 SER D N 1
ATOM 6965 C CA . SER D 2 14 ? -6.529 43.446 -16.427 1.00 24.72 14 SER D CA 1
ATOM 6966 C C . SER D 2 14 ? -5.750 44.670 -16.922 1.00 24.19 14 SER D C 1
ATOM 6967 O O . SER D 2 14 ? -6.371 45.766 -17.082 1.00 24.17 14 SER D O 1
ATOM 6970 N N . TYR D 2 15 ? -4.450 44.527 -17.166 1.00 22.35 15 TYR D N 1
ATOM 6971 C CA . TYR D 2 15 ? -3.569 45.610 -17.662 1.00 22.96 15 TYR D CA 1
ATOM 6972 C C . TYR D 2 15 ? -3.368 45.538 -19.173 1.00 23.50 15 TYR D C 1
ATOM 6973 O O . TYR D 2 15 ? -2.511 46.307 -19.694 1.00 23.67 15 TYR D O 1
ATOM 6982 N N . GLY D 2 16 ? -4.146 44.691 -19.830 1.00 23.95 16 GLY D N 1
ATOM 6983 C CA . GLY D 2 16 ? -4.240 44.632 -21.292 1.00 24.08 16 GLY D CA 1
ATOM 6984 C C . GLY D 2 16 ? -3.278 43.625 -21.882 1.00 24.54 16 GLY D C 1
ATOM 6985 O O . GLY D 2 16 ? -3.192 43.578 -23.116 1.00 26.32 16 GLY D O 1
ATOM 6986 N N . LEU D 2 17 ? -2.596 42.803 -21.075 1.00 23.24 17 LEU D N 1
ATOM 6987 C CA . LEU D 2 17 ? -1.725 41.765 -21.665 1.00 22.71 17 LEU D CA 1
ATOM 6988 C C . LEU D 2 17 ? -2.595 40.578 -22.086 1.00 23.35 17 LEU D C 1
ATOM 6989 O O . LEU D 2 17 ? -3.645 40.334 -21.475 1.00 23.24 17 LEU D O 1
ATOM 6994 N N . LYS D 2 18 ? -2.162 39.864 -23.127 1.00 23.69 18 LYS D N 1
ATOM 6995 C CA . LYS D 2 18 ? -2.834 38.638 -23.608 1.00 24.79 18 LYS D CA 1
ATOM 6996 C C . LYS D 2 18 ? -2.233 37.465 -22.852 1.00 23.49 18 LYS D C 1
ATOM 6997 O O . LYS D 2 18 ? -1.007 37.430 -22.700 1.00 24.13 18 LYS D O 1
ATOM 7003 N N . VAL D 2 19 ? -3.067 36.556 -22.368 1.00 23.41 19 VAL D N 1
ATOM 7004 C CA . VAL D 2 19 ? -2.609 35.394 -21.589 1.00 23.56 19 VAL D CA 1
ATOM 7005 C C . VAL D 2 19 ? -3.232 34.140 -22.197 1.00 24.75 19 VAL D C 1
ATOM 7006 O O . VAL D 2 19 ? -4.270 34.240 -22.900 1.00 25.07 19 VAL D O 1
ATOM 7010 N N . GLN D 2 20 ? -2.613 33.022 -21.879 1.00 24.86 20 GLN D N 1
ATOM 7011 C CA . GLN D 2 20 ? -3.263 31.696 -21.998 1.00 26.46 20 GLN D CA 1
ATOM 7012 C C . GLN D 2 20 ? -4.341 31.646 -20.905 1.00 26.71 20 GLN D C 1
ATOM 7013 O O . GLN D 2 20 ? -4.025 31.426 -19.719 1.00 27.29 20 GLN D O 1
ATOM 7019 N N . LYS D 2 21 ? -5.572 31.843 -21.325 1.00 29.12 21 LYS D N 1
ATOM 7020 C CA . LYS D 2 21 ? -6.741 31.960 -20.432 1.00 32.09 21 LYS D CA 1
ATOM 7021 C C . LYS D 2 21 ? -7.103 30.580 -19.892 1.00 31.75 21 LYS D C 1
ATOM 7022 O O . LYS D 2 21 ? -6.942 29.569 -20.618 1.00 31.70 21 LYS D O 1
ATOM 7028 N N . GLY D 2 22 ? -7.621 30.553 -18.683 1.00 30.89 22 GLY D N 1
ATOM 7029 C CA . GLY D 2 22 ? -8.006 29.292 -18.050 1.00 32.75 22 GLY D CA 1
ATOM 7030 C C . GLY D 2 22 ? -9.085 29.511 -17.017 1.00 34.12 22 GLY D C 1
ATOM 7031 O O . GLY D 2 22 ? -9.462 30.687 -16.743 1.00 33.91 22 GLY D O 1
ATOM 7032 N N . ILE D 2 23 ? -9.544 28.393 -16.480 1.00 34.28 23 ILE D N 1
ATOM 7033 C CA . ILE D 2 23 ? -10.619 28.298 -15.472 1.00 35.66 23 ILE D CA 1
ATOM 7034 C C . ILE D 2 23 ? -10.064 27.467 -14.323 1.00 35.44 23 ILE D C 1
ATOM 7035 O O . ILE D 2 23 ? -9.439 26.419 -14.608 1.00 35.56 23 ILE D O 1
ATOM 7040 N N . VAL D 2 24 ? -10.202 27.981 -13.101 1.00 35.81 24 VAL D N 1
ATOM 7041 C CA . VAL D 2 24 ? -9.741 27.311 -11.853 1.00 36.30 24 VAL D CA 1
ATOM 7042 C C . VAL D 2 24 ? -10.828 26.322 -11.436 1.00 37.34 24 VAL D C 1
ATOM 7043 O O . VAL D 2 24 ? -11.998 26.721 -11.380 1.00 37.90 24 VAL D O 1
ATOM 7047 N N . ALA D 2 25 ? -10.432 25.092 -11.167 1.00 37.65 25 ALA D N 1
ATOM 7048 C CA . ALA D 2 25 ? -11.329 23.983 -10.780 1.00 38.78 25 ALA D CA 1
ATOM 7049 C C . ALA D 2 25 ? -10.862 23.469 -9.418 1.00 40.16 25 ALA D C 1
ATOM 7050 O O . ALA D 2 25 ? -9.686 23.174 -9.324 1.00 36.77 25 ALA D O 1
ATOM 7052 N N . HIS D 2 26 ? -11.750 23.398 -8.417 1.00 43.92 26 HIS D N 1
ATOM 7053 C CA . HIS D 2 26 ? -11.434 23.004 -7.013 1.00 45.51 26 HIS D CA 1
ATOM 7054 C C . HIS D 2 26 ? -11.799 21.547 -6.745 1.00 46.84 26 HIS D C 1
ATOM 7055 O O . HIS D 2 26 ? -11.480 21.060 -5.639 1.00 46.46 26 HIS D O 1
ATOM 7062 N N . ASN D 2 27 ? -12.448 20.895 -7.709 1.00 46.00 27 ASN D N 1
ATOM 7063 C CA . ASN D 2 27 ? -12.791 19.455 -7.653 1.00 47.72 27 ASN D CA 1
ATOM 7064 C C . ASN D 2 27 ? -12.835 18.948 -9.091 1.00 48.00 27 ASN D C 1
ATOM 7065 O O . ASN D 2 27 ? -12.806 19.743 -10.033 1.00 46.20 27 ASN D O 1
ATOM 7070 N N . PRO D 2 28 ? -12.829 17.613 -9.304 1.00 50.50 28 PRO D N 1
ATOM 7071 C CA . PRO D 2 28 ? -12.830 17.049 -10.657 1.00 51.87 28 PRO D CA 1
ATOM 7072 C C . PRO D 2 28 ? -14.065 17.399 -11.503 1.00 55.17 28 PRO D C 1
ATOM 7073 O O . PRO D 2 28 ? -13.924 17.520 -12.717 1.00 54.82 28 PRO D O 1
ATOM 7077 N N . ASN D 2 29 ? -15.229 17.568 -10.871 1.00 57.86 29 ASN D N 1
ATOM 7078 C CA . ASN D 2 29 ? -16.481 17.993 -11.558 1.00 58.76 29 ASN D CA 1
ATOM 7079 C C . ASN D 2 29 ? -16.270 19.372 -12.197 1.00 55.38 29 ASN D C 1
ATOM 7080 O O . ASN D 2 29 ? -16.501 19.490 -13.404 1.00 52.46 29 ASN D O 1
ATOM 7085 N N . GLU D 2 30 ? -15.849 20.367 -11.403 1.00 55.03 30 GLU D N 1
ATOM 7086 C CA . GLU D 2 30 ? -15.551 21.758 -11.861 1.00 51.99 30 GLU D CA 1
ATOM 7087 C C . GLU D 2 30 ? -14.539 21.736 -13.019 1.00 49.26 30 GLU D C 1
ATOM 7088 O O . GLU D 2 30 ? -14.669 22.602 -13.904 1.00 48.83 30 GLU D O 1
ATOM 7094 N N . ALA D 2 31 ? -13.594 20.782 -13.034 1.00 45.77 31 ALA D N 1
ATOM 7095 C CA . ALA D 2 31 ? -12.527 20.664 -14.062 1.00 44.68 31 ALA D CA 1
ATOM 7096 C C . ALA D 2 31 ? -13.116 20.182 -15.387 1.00 45.12 31 ALA D C 1
ATOM 7097 O O . ALA D 2 31 ? -12.879 20.811 -16.415 1.00 41.76 31 ALA D O 1
ATOM 7099 N N . ALA D 2 32 ? -13.847 19.068 -15.368 1.00 46.54 32 ALA D N 1
ATOM 7100 C CA . ALA D 2 32 ? -14.558 18.542 -16.558 1.00 47.18 32 ALA D CA 1
ATOM 7101 C C . ALA D 2 32 ? -15.490 19.622 -17.123 1.00 46.59 32 ALA D C 1
ATOM 7102 O O . ALA D 2 32 ? -15.521 19.795 -18.352 1.00 49.03 32 ALA D O 1
ATOM 7104 N N . GLN D 2 33 ? -16.232 20.329 -16.270 1.00 46.54 33 GLN D N 1
ATOM 7105 C CA . GLN D 2 33 ? -17.075 21.468 -16.705 1.00 48.63 33 GLN D CA 1
ATOM 7106 C C . GLN D 2 33 ? -16.200 22.453 -17.484 1.00 48.83 33 GLN D C 1
ATOM 7107 O O . GLN D 2 33 ? -16.551 22.792 -18.627 1.00 49.67 33 GLN D O 1
ATOM 7113 N N . ALA D 2 34 ? -15.089 22.869 -16.870 1.00 45.57 34 ALA D N 1
ATOM 7114 C CA . ALA D 2 34 ? -14.146 23.886 -17.391 1.00 44.73 34 ALA D CA 1
ATOM 7115 C C . ALA D 2 34 ? -13.634 23.459 -18.771 1.00 43.58 34 ALA D C 1
ATOM 7116 O O . ALA D 2 34 ? -13.563 24.321 -19.673 1.00 43.63 34 ALA D O 1
ATOM 7118 N N . PHE D 2 35 ? -13.327 22.175 -18.958 1.00 44.28 35 PHE D N 1
ATOM 7119 C CA . PHE D 2 35 ? -12.910 21.656 -20.283 1.00 45.70 35 PHE D CA 1
ATOM 7120 C C . PHE D 2 35 ? -14.007 21.954 -21.310 1.00 48.36 35 PHE D C 1
ATOM 7121 O O . PHE D 2 35 ? -13.681 22.498 -22.377 1.00 49.01 35 PHE D O 1
ATOM 7129 N N . ASP D 2 36 ? -15.256 21.597 -21.009 1.00 50.71 36 ASP D N 1
ATOM 7130 C CA . ASP D 2 36 ? -16.397 21.783 -21.953 1.00 53.45 36 ASP D CA 1
ATOM 7131 C C . ASP D 2 36 ? -16.608 23.283 -22.186 1.00 53.37 36 ASP D C 1
ATOM 7132 O O . ASP D 2 36 ? -16.855 23.660 -23.335 1.00 54.84 36 ASP D O 1
ATOM 7137 N N . GLN D 2 37 ? -16.459 24.094 -21.136 1.00 53.93 37 GLN D N 1
ATOM 7138 C CA . GLN D 2 37 ? -16.647 25.569 -21.160 1.00 54.29 37 GLN D CA 1
ATOM 7139 C C . GLN D 2 37 ? -15.645 26.241 -22.118 1.00 54.26 37 GLN D C 1
ATOM 7140 O O . GLN D 2 37 ? -16.066 27.157 -22.860 1.00 54.61 37 GLN D O 1
ATOM 7146 N N . LEU D 2 38 ? -14.365 25.849 -22.097 1.00 50.90 38 LEU D N 1
ATOM 7147 C CA . LEU D 2 38 ? -13.333 26.407 -23.019 1.00 50.48 38 LEU D CA 1
ATOM 7148 C C . LEU D 2 38 ? -13.725 26.075 -24.465 1.00 50.64 38 LEU D C 1
ATOM 7149 O O . LEU D 2 38 ? -13.442 26.893 -25.342 1.00 49.83 38 LEU D O 1
ATOM 7154 N N . GLY D 2 39 ? -14.327 24.902 -24.684 1.00 53.85 39 GLY D N 1
ATOM 7155 C CA . GLY D 2 39 ? -14.878 24.466 -25.981 1.00 55.08 39 GLY D CA 1
ATOM 7156 C C . GLY D 2 39 ? -13.796 24.170 -27.008 1.00 55.47 39 GLY D C 1
ATOM 7157 O O . GLY D 2 39 ? -14.108 24.192 -28.218 1.00 55.95 39 GLY D O 1
ATOM 7158 N N . GLY D 2 40 ? -12.573 23.879 -26.558 1.00 52.54 40 GLY D N 1
ATOM 7159 C CA . GLY D 2 40 ? -11.433 23.571 -27.438 1.00 50.15 40 GLY D CA 1
ATOM 7160 C C . GLY D 2 40 ? -11.259 22.076 -27.595 1.00 49.49 40 GLY D C 1
ATOM 7161 O O . GLY D 2 40 ? -11.710 21.319 -26.706 1.00 48.42 40 GLY D O 1
ATOM 7162 N N . LYS D 2 41 ? -10.589 21.659 -28.666 1.00 48.86 41 LYS D N 1
ATOM 7163 C CA . LYS D 2 41 ? -10.233 20.238 -28.896 1.00 49.91 41 LYS D CA 1
ATOM 7164 C C . LYS D 2 41 ? -9.207 19.785 -27.844 1.00 47.00 41 LYS D C 1
ATOM 7165 O O . LYS D 2 41 ? -9.253 18.585 -27.425 1.00 46.07 41 LYS D O 1
ATOM 7171 N N . PHE D 2 42 ? -8.290 20.679 -27.449 1.00 42.50 42 PHE D N 1
ATOM 7172 C CA . PHE D 2 42 ? -7.229 20.381 -26.453 1.00 40.63 42 PHE D CA 1
ATOM 7173 C C . PHE D 2 42 ? -7.293 21.426 -25.333 1.00 37.82 42 PHE D C 1
ATOM 7174 O O . PHE D 2 42 ? -7.632 22.597 -25.595 1.00 35.61 42 PHE D O 1
ATOM 7182 N N . ALA D 2 43 ? -7.027 21.001 -24.100 1.00 36.60 43 ALA D N 1
ATOM 7183 C CA . ALA D 2 43 ? -6.781 21.932 -22.971 1.00 33.54 43 ALA D CA 1
ATOM 7184 C C . ALA D 2 43 ? -5.527 21.466 -22.238 1.00 33.02 43 ALA D C 1
ATOM 7185 O O . ALA D 2 43 ? -5.078 20.323 -22.453 1.00 30.83 43 ALA D O 1
ATOM 7187 N N . VAL D 2 44 ? -4.996 22.332 -21.373 1.00 31.37 44 VAL D N 1
ATOM 7188 C CA . VAL D 2 44 ? -3.820 21.970 -20.538 1.00 31.22 44 VAL D CA 1
ATOM 7189 C C . VAL D 2 44 ? -4.238 22.160 -19.087 1.00 31.08 44 VAL D C 1
ATOM 7190 O O . VAL D 2 44 ? -4.692 23.278 -18.719 1.00 30.42 44 VAL D O 1
ATOM 7194 N N . VAL D 2 45 ? -4.121 21.092 -18.314 1.00 30.42 45 VAL D N 1
ATOM 7195 C CA . VAL D 2 45 ? -4.532 21.069 -16.891 1.00 30.22 45 VAL D CA 1
ATOM 7196 C C . VAL D 2 45 ? -3.252 21.281 -16.085 1.00 29.19 45 VAL D C 1
ATOM 7197 O O . VAL D 2 45 ? -2.309 20.490 -16.302 1.00 29.49 45 VAL D O 1
ATOM 7201 N N . LYS D 2 46 ? -3.207 22.300 -15.207 1.00 27.19 46 LYS D N 1
ATOM 7202 C CA . LYS D 2 46 ? -1.987 22.581 -14.418 1.00 26.19 46 LYS D CA 1
ATOM 7203 C C . LYS D 2 46 ? -2.336 22.701 -12.929 1.00 26.52 46 LYS D C 1
ATOM 7204 O O . LYS D 2 46 ? -3.282 23.448 -12.603 1.00 27.15 46 LYS D O 1
ATOM 7210 N N . ALA D 2 47 ? -1.643 21.955 -12.075 1.00 26.29 47 ALA D N 1
ATOM 7211 C CA . ALA D 2 47 ? -1.691 22.129 -10.604 1.00 26.30 47 ALA D CA 1
ATOM 7212 C C . ALA D 2 47 ? -1.400 23.595 -10.291 1.00 25.35 47 ALA D C 1
ATOM 7213 O O . ALA D 2 47 ? -0.375 24.106 -10.795 1.00 26.47 47 ALA D O 1
ATOM 7215 N N . GLN D 2 48 ? -2.275 24.262 -9.540 1.00 25.23 48 GLN D N 1
ATOM 7216 C CA . GLN D 2 48 ? -1.998 25.642 -9.034 1.00 24.99 48 GLN D CA 1
ATOM 7217 C C . GLN D 2 48 ? -1.252 25.539 -7.707 1.00 25.58 48 GLN D C 1
ATOM 7218 O O . GLN D 2 48 ? -1.897 25.341 -6.637 1.00 26.38 48 GLN D O 1
ATOM 7224 N N . VAL D 2 49 ? 0.069 25.604 -7.785 1.00 24.52 49 VAL D N 1
ATOM 7225 C CA . VAL D 2 49 ? 1.003 25.671 -6.630 1.00 24.89 49 VAL D CA 1
ATOM 7226 C C . VAL D 2 49 ? 1.978 26.831 -6.867 1.00 25.24 49 VAL D C 1
ATOM 7227 O O . VAL D 2 49 ? 2.209 27.192 -8.050 1.00 26.31 49 VAL D O 1
ATOM 7231 N N . HIS D 2 50 ? 2.483 27.429 -5.780 1.00 25.30 50 HIS D N 1
ATOM 7232 C CA . HIS D 2 50 ? 3.519 28.500 -5.851 1.00 26.44 50 HIS D CA 1
ATOM 7233 C C . HIS D 2 50 ? 4.904 27.871 -6.040 1.00 29.55 50 HIS D C 1
ATOM 7234 O O . HIS D 2 50 ? 5.770 27.978 -5.126 1.00 33.56 50 HIS D O 1
ATOM 7241 N N . ALA D 2 51 ? 5.133 27.276 -7.184 1.00 28.89 51 ALA D N 1
ATOM 7242 C CA . ALA D 2 51 ? 6.429 26.687 -7.553 1.00 30.11 51 ALA D CA 1
ATOM 7243 C C . ALA D 2 51 ? 6.468 26.530 -9.072 1.00 29.62 51 ALA D C 1
ATOM 7244 O O . ALA D 2 51 ? 5.417 26.299 -9.699 1.00 31.70 51 ALA D O 1
ATOM 7246 N N . GLY D 2 52 ? 7.653 26.627 -9.643 1.00 30.81 52 GLY D N 1
ATOM 7247 C CA . GLY D 2 52 ? 7.938 26.137 -11.002 1.00 30.89 52 GLY D CA 1
ATOM 7248 C C . GLY D 2 52 ? 8.208 24.649 -10.978 1.00 31.21 52 GLY D C 1
ATOM 7249 O O . GLY D 2 52 ? 8.064 24.033 -9.893 1.00 30.28 52 GLY D O 1
ATOM 7250 N N . GLY D 2 53 ? 8.602 24.083 -12.123 1.00 31.03 53 GLY D N 1
ATOM 7251 C CA . GLY D 2 53 ? 8.855 22.639 -12.255 1.00 31.69 53 GLY D CA 1
ATOM 7252 C C . GLY D 2 53 ? 7.613 21.795 -12.024 1.00 30.84 53 GLY D C 1
ATOM 7253 O O . GLY D 2 53 ? 7.770 20.629 -11.669 1.00 31.48 53 GLY D O 1
ATOM 7254 N N . ARG D 2 54 ? 6.409 22.321 -12.270 1.00 28.94 54 ARG D N 1
ATOM 7255 C CA . ARG D 2 54 ? 5.147 21.556 -12.086 1.00 29.23 54 ARG D CA 1
ATOM 7256 C C . ARG D 2 54 ? 5.038 20.423 -13.121 1.00 30.36 54 ARG D C 1
ATOM 7257 O O . ARG D 2 54 ? 4.578 19.311 -12.729 1.00 30.79 54 ARG D O 1
ATOM 7265 N N . GLY D 2 55 ? 5.459 20.668 -14.367 1.00 31.34 55 GLY D N 1
ATOM 7266 C CA . GLY D 2 55 ? 5.343 19.703 -15.484 1.00 32.97 55 GLY D CA 1
ATOM 7267 C C . GLY D 2 55 ? 6.205 18.463 -15.266 1.00 33.88 55 GLY D C 1
ATOM 7268 O O . GLY D 2 55 ? 5.704 17.336 -15.446 1.00 35.17 55 GLY D O 1
ATOM 7269 N N . LYS D 2 56 ? 7.463 18.656 -14.909 1.00 36.00 56 LYS D N 1
ATOM 7270 C CA . LYS D 2 56 ? 8.420 17.564 -14.590 1.00 40.02 56 LYS D CA 1
ATOM 7271 C C . LYS D 2 56 ? 7.900 16.748 -13.394 1.00 39.98 56 LYS D C 1
ATOM 7272 O O . LYS D 2 56 ? 8.130 15.529 -13.371 1.00 43.56 56 LYS D O 1
ATOM 7278 N N . ALA D 2 57 ? 7.182 17.368 -12.457 1.00 38.67 57 ALA D N 1
ATOM 7279 C CA . ALA D 2 57 ? 6.629 16.713 -11.246 1.00 37.88 57 ALA D CA 1
ATOM 7280 C C . ALA D 2 57 ? 5.275 16.037 -11.504 1.00 36.57 57 ALA D C 1
ATOM 7281 O O . ALA D 2 57 ? 4.737 15.461 -10.545 1.00 38.03 57 ALA D O 1
ATOM 7283 N N . GLY D 2 58 ? 4.743 16.059 -12.733 1.00 35.79 58 GLY D N 1
ATOM 7284 C CA . GLY D 2 58 ? 3.481 15.377 -13.091 1.00 35.38 58 GLY D CA 1
ATOM 7285 C C . GLY D 2 58 ? 2.257 16.270 -12.917 1.00 35.10 58 GLY D C 1
ATOM 7286 O O . GLY D 2 58 ? 1.123 15.751 -12.917 1.00 34.92 58 GLY D O 1
ATOM 7287 N N . GLY D 2 59 ? 2.459 17.575 -12.735 1.00 32.17 59 GLY D N 1
ATOM 7288 C CA . GLY D 2 59 ? 1.362 18.511 -12.441 1.00 32.49 59 GLY D CA 1
ATOM 7289 C C . GLY D 2 59 ? 0.868 19.238 -13.670 1.00 31.77 59 GLY D C 1
ATOM 7290 O O . GLY D 2 59 ? 0.109 20.184 -13.500 1.00 31.15 59 GLY D O 1
ATOM 7291 N N . VAL D 2 60 ? 1.262 18.827 -14.875 1.00 32.46 60 VAL D N 1
ATOM 7292 C CA . VAL D 2 60 ? 0.815 19.498 -16.134 1.00 32.97 60 VAL D CA 1
ATOM 7293 C C . VAL D 2 60 ? 0.473 18.419 -17.163 1.00 34.14 60 VAL D C 1
ATOM 7294 O O . VAL D 2 60 ? 1.391 17.658 -17.531 1.00 35.67 60 VAL D O 1
ATOM 7298 N N . LYS D 2 61 ? -0.780 18.385 -17.612 1.00 34.57 61 LYS D N 1
ATOM 7299 C CA . LYS D 2 61 ? -1.271 17.346 -18.547 1.00 37.23 61 LYS D CA 1
ATOM 7300 C C . LYS D 2 61 ? -2.135 17.999 -19.630 1.00 36.92 61 LYS D C 1
ATOM 7301 O O . LYS D 2 61 ? -3.082 18.720 -19.289 1.00 34.62 61 LYS D O 1
ATOM 7307 N N . VAL D 2 62 ? -1.836 17.685 -20.889 1.00 38.29 62 VAL D N 1
ATOM 7308 C CA . VAL D 2 62 ? -2.715 17.992 -22.049 1.00 38.84 62 VAL D CA 1
ATOM 7309 C C . VAL D 2 62 ? -3.857 16.975 -22.014 1.00 40.40 62 VAL D C 1
ATOM 7310 O O . VAL D 2 62 ? -3.600 15.791 -21.758 1.00 37.11 62 VAL D O 1
ATOM 7314 N N . VAL D 2 63 ? -5.077 17.447 -22.237 1.00 39.88 63 VAL D N 1
ATOM 7315 C CA . VAL D 2 63 ? -6.314 16.624 -22.164 1.00 39.50 63 VAL D CA 1
ATOM 7316 C C . VAL D 2 63 ? -7.083 16.877 -23.463 1.00 40.76 63 VAL D C 1
ATOM 7317 O O . VAL D 2 63 ? -6.972 17.983 -24.010 1.00 39.18 63 VAL D O 1
ATOM 7321 N N . LYS D 2 64 ? -7.791 15.873 -23.978 1.00 43.26 64 LYS D N 1
ATOM 7322 C CA . LYS D 2 64 ? -8.631 16.047 -25.187 1.00 45.21 64 LYS D CA 1
ATOM 7323 C C . LYS D 2 64 ? -10.066 15.626 -24.882 1.00 46.09 64 LYS D C 1
ATOM 7324 O O . LYS D 2 64 ? -10.816 15.457 -25.838 1.00 47.30 64 LYS D O 1
ATOM 7330 N N . SER D 2 65 ? -10.461 15.557 -23.609 1.00 46.59 65 SER D N 1
ATOM 7331 C CA . SER D 2 65 ? -11.860 15.249 -23.219 1.00 47.66 65 SER D CA 1
ATOM 7332 C C . SER D 2 65 ? -12.202 15.813 -21.839 1.00 49.46 65 SER D C 1
ATOM 7333 O O . SER D 2 65 ? -11.289 15.883 -20.964 1.00 49.13 65 SER D O 1
ATOM 7336 N N . SER D 2 66 ? -13.482 16.144 -21.642 1.00 49.85 66 SER D N 1
ATOM 7337 C CA . SER D 2 66 ? -14.088 16.482 -20.330 1.00 52.60 66 SER D CA 1
ATOM 7338 C C . SER D 2 66 ? -13.729 15.394 -19.309 1.00 53.68 66 SER D C 1
ATOM 7339 O O . SER D 2 66 ? -13.470 15.748 -18.142 1.00 53.43 66 SER D O 1
ATOM 7342 N N . GLN D 2 67 ? -13.677 14.125 -19.743 1.00 53.68 67 GLN D N 1
ATOM 7343 C CA . GLN D 2 67 ? -13.407 12.945 -18.874 1.00 52.23 67 GLN D CA 1
ATOM 7344 C C . GLN D 2 67 ? -11.916 12.855 -18.519 1.00 50.47 67 GLN D C 1
ATOM 7345 O O . GLN D 2 67 ? -11.620 12.546 -17.340 1.00 46.79 67 GLN D O 1
ATOM 7351 N N . GLU D 2 68 ? -11.022 13.027 -19.503 1.00 47.82 68 GLU D N 1
ATOM 7352 C CA . GLU D 2 68 ? -9.551 13.030 -19.279 1.00 46.66 68 GLU D CA 1
ATOM 7353 C C . GLU D 2 68 ? -9.221 14.144 -18.275 1.00 44.31 68 GLU D C 1
ATOM 7354 O O . GLU D 2 68 ? -8.312 13.922 -17.456 1.00 42.75 68 GLU D O 1
ATOM 7360 N N . THR D 2 69 ? -9.955 15.267 -18.339 1.00 43.82 69 THR D N 1
ATOM 7361 C CA . THR D 2 69 ? -9.785 16.467 -17.471 1.00 43.45 69 THR D CA 1
ATOM 7362 C C . THR D 2 69 ? -10.186 16.067 -16.052 1.00 44.97 69 THR D C 1
ATOM 7363 O O . THR D 2 69 ? -9.437 16.369 -15.106 1.00 41.24 69 THR D O 1
ATOM 7367 N N . ARG D 2 70 ? -11.297 15.337 -15.931 1.00 45.30 70 ARG D N 1
ATOM 7368 C CA . ARG D 2 70 ? -11.801 14.822 -14.631 1.00 46.42 70 ARG D CA 1
ATOM 7369 C C . ARG D 2 70 ? -10.708 13.971 -13.966 1.00 46.45 70 ARG D C 1
ATOM 7370 O O . ARG D 2 70 ? -10.409 14.204 -12.778 1.00 46.14 70 ARG D O 1
ATOM 7378 N N . GLU D 2 71 ? -10.170 12.998 -14.705 1.00 48.51 71 GLU D N 1
ATOM 7379 C CA . GLU D 2 71 ? -9.165 12.011 -14.232 1.00 49.24 71 GLU D CA 1
ATOM 7380 C C . GLU D 2 71 ? -7.909 12.743 -13.759 1.00 45.83 71 GLU D C 1
ATOM 7381 O O . GLU D 2 71 ? -7.363 12.356 -12.715 1.00 44.00 71 GLU D O 1
ATOM 7387 N N . VAL D 2 72 ? -7.458 13.757 -14.497 1.00 44.17 72 VAL D N 1
ATOM 7388 C CA . VAL D 2 72 ? -6.250 14.550 -14.110 1.00 41.48 72 VAL D CA 1
ATOM 7389 C C . VAL D 2 72 ? -6.523 15.279 -12.788 1.00 38.89 72 VAL D C 1
ATOM 7390 O O . VAL D 2 72 ? -5.677 15.150 -11.858 1.00 41.00 72 VAL D O 1
ATOM 7394 N N . ALA D 2 73 ? -7.639 16.001 -12.669 1.00 37.04 73 ALA D N 1
ATOM 7395 C CA . ALA D 2 73 ? -7.965 16.769 -11.446 1.00 37.72 73 ALA D CA 1
ATOM 7396 C C . ALA D 2 73 ? -8.027 15.805 -10.263 1.00 39.30 73 ALA D C 1
ATOM 7397 O O . ALA D 2 73 ? -7.389 16.071 -9.221 1.00 38.24 73 ALA D O 1
ATOM 7399 N N . GLU D 2 74 ? -8.735 14.682 -10.443 1.00 41.42 74 GLU D N 1
ATOM 7400 C CA . GLU D 2 74 ? -8.773 13.603 -9.435 1.00 43.50 74 GLU D CA 1
ATOM 7401 C C . GLU D 2 74 ? -7.335 13.298 -8.977 1.00 40.58 74 GLU D C 1
ATOM 7402 O O . GLU D 2 74 ? -7.074 13.293 -7.726 1.00 43.53 74 GLU D O 1
ATOM 7408 N N . SER D 2 75 ? -6.431 13.016 -9.927 1.00 39.75 75 SER D N 1
ATOM 7409 C CA . SER D 2 75 ? -5.067 12.498 -9.633 1.00 40.51 75 SER D CA 1
ATOM 7410 C C . SER D 2 75 ? -4.257 13.551 -8.863 1.00 39.45 75 SER D C 1
ATOM 7411 O O . SER D 2 75 ? -3.319 13.164 -8.155 1.00 40.64 75 SER D O 1
ATOM 7414 N N . LEU D 2 76 ? -4.593 14.835 -9.016 1.00 38.71 76 LEU D N 1
ATOM 7415 C CA . LEU D 2 76 ? -3.746 15.970 -8.554 1.00 36.36 76 LEU D CA 1
ATOM 7416 C C . LEU D 2 76 ? -4.314 16.614 -7.287 1.00 35.66 76 LEU D C 1
ATOM 7417 O O . LEU D 2 76 ? -3.549 16.793 -6.338 1.00 36.18 76 LEU D O 1
ATOM 7422 N N . ILE D 2 77 ? -5.598 16.966 -7.257 1.00 36.14 77 ILE D N 1
ATOM 7423 C CA . ILE D 2 77 ? -6.211 17.711 -6.115 1.00 36.73 77 ILE D CA 1
ATOM 7424 C C . ILE D 2 77 ? -6.170 16.867 -4.826 1.00 37.86 77 ILE D C 1
ATOM 7425 O O . ILE D 2 77 ? -6.523 15.642 -4.869 1.00 36.12 77 ILE D O 1
ATOM 7430 N N . GLY D 2 78 ? -5.802 17.487 -3.701 1.00 37.08 78 GLY D N 1
ATOM 7431 C CA . GLY D 2 78 ? -5.794 16.847 -2.370 1.00 38.89 78 GLY D CA 1
ATOM 7432 C C . GLY D 2 78 ? -4.459 16.190 -2.030 1.00 40.03 78 GLY D C 1
ATOM 7433 O O . GLY D 2 78 ? -4.337 15.666 -0.906 1.00 42.78 78 GLY D O 1
ATOM 7434 N N . LYS D 2 79 ? -3.505 16.178 -2.957 1.00 39.85 79 LYS D N 1
ATOM 7435 C CA . LYS D 2 79 ? -2.145 15.597 -2.800 1.00 42.31 79 LYS D CA 1
ATOM 7436 C C . LYS D 2 79 ? -1.128 16.736 -2.951 1.00 41.38 79 LYS D C 1
ATOM 7437 O O . LYS D 2 79 ? -1.397 17.658 -3.745 1.00 40.78 79 LYS D O 1
ATOM 7443 N N . ASN D 2 80 ? -0.035 16.685 -2.192 1.00 37.98 80 ASN D N 1
ATOM 7444 C CA . ASN D 2 80 ? 1.048 17.691 -2.263 1.00 36.46 80 ASN D CA 1
ATOM 7445 C C . ASN D 2 80 ? 1.867 17.409 -3.520 1.00 36.33 80 ASN D C 1
ATOM 7446 O O . ASN D 2 80 ? 2.099 16.228 -3.842 1.00 37.80 80 ASN D O 1
ATOM 7451 N N . LEU D 2 81 ? 2.288 18.454 -4.217 1.00 33.95 81 LEU D N 1
ATOM 7452 C CA . LEU D 2 81 ? 3.165 18.319 -5.396 1.00 33.61 81 LEU D CA 1
ATOM 7453 C C . LEU D 2 81 ? 4.566 18.743 -4.970 1.00 33.57 81 LEU D C 1
ATOM 7454 O O . LEU D 2 81 ? 4.719 19.844 -4.435 1.00 32.54 81 LEU D O 1
ATOM 7459 N N . VAL D 2 82 ? 5.530 17.843 -5.085 1.00 34.27 82 VAL D N 1
ATOM 7460 C CA . VAL D 2 82 ? 6.969 18.150 -4.849 1.00 35.34 82 VAL D CA 1
ATOM 7461 C C . VAL D 2 82 ? 7.564 18.477 -6.213 1.00 35.41 82 VAL D C 1
ATOM 7462 O O . VAL D 2 82 ? 7.316 17.702 -7.150 1.00 36.22 82 VAL D O 1
ATOM 7466 N N . THR D 2 83 ? 8.269 19.591 -6.321 1.00 34.80 83 THR D N 1
ATOM 7467 C CA . THR D 2 83 ? 9.006 19.999 -7.545 1.00 35.27 83 THR D CA 1
ATOM 7468 C C . THR D 2 83 ? 10.409 20.402 -7.105 1.00 36.52 83 THR D C 1
ATOM 7469 O O . THR D 2 83 ? 10.649 20.470 -5.896 1.00 36.48 83 THR D O 1
ATOM 7473 N N . PHE D 2 84 ? 11.294 20.688 -8.052 1.00 41.34 84 PHE D N 1
ATOM 7474 C CA . PHE D 2 84 ? 12.702 21.053 -7.767 1.00 44.64 84 PHE D CA 1
ATOM 7475 C C . PHE D 2 84 ? 12.707 22.366 -6.977 1.00 44.04 84 PHE D C 1
ATOM 7476 O O . PHE D 2 84 ? 13.716 22.607 -6.299 1.00 44.25 84 PHE D O 1
ATOM 7484 N N . GLN D 2 85 ? 11.607 23.131 -7.016 1.00 42.04 85 GLN D N 1
ATOM 7485 C CA . GLN D 2 85 ? 11.467 24.452 -6.350 1.00 42.73 85 GLN D CA 1
ATOM 7486 C C . GLN D 2 85 ? 10.663 24.356 -5.044 1.00 42.64 85 GLN D C 1
ATOM 7487 O O . GLN D 2 85 ? 10.443 25.406 -4.430 1.00 44.28 85 GLN D O 1
ATOM 7493 N N . THR D 2 86 ? 10.182 23.183 -4.625 1.00 38.88 86 THR D N 1
ATOM 7494 C CA . THR D 2 86 ? 9.541 23.055 -3.291 1.00 38.32 86 THR D CA 1
ATOM 7495 C C . THR D 2 86 ? 10.557 22.429 -2.337 1.00 40.02 86 THR D C 1
ATOM 7496 O O . THR D 2 86 ? 11.558 21.860 -2.822 1.00 40.84 86 THR D O 1
ATOM 7500 N N . ASP D 2 87 ? 10.295 22.474 -1.038 1.00 41.26 87 ASP D N 1
ATOM 7501 C CA . ASP D 2 87 ? 11.057 21.630 -0.087 1.00 44.82 87 ASP D CA 1
ATOM 7502 C C . ASP D 2 87 ? 10.537 20.194 -0.242 1.00 43.47 87 ASP D C 1
ATOM 7503 O O . ASP D 2 87 ? 9.651 19.955 -1.103 1.00 40.23 87 ASP D O 1
ATOM 7508 N N . ALA D 2 88 ? 11.038 19.283 0.591 1.00 42.48 88 ALA D N 1
ATOM 7509 C CA . ALA D 2 88 ? 10.769 17.831 0.519 1.00 42.30 88 ALA D CA 1
ATOM 7510 C C . ALA D 2 88 ? 9.265 17.557 0.596 1.00 40.04 88 ALA D C 1
ATOM 7511 O O . ALA D 2 88 ? 8.833 16.596 -0.027 1.00 40.12 88 ALA D O 1
ATOM 7513 N N . GLU D 2 89 ? 8.515 18.358 1.359 1.00 40.37 89 GLU D N 1
ATOM 7514 C CA . GLU D 2 89 ? 7.073 18.129 1.657 1.00 42.01 89 GLU D CA 1
ATOM 7515 C C . GLU D 2 89 ? 6.203 18.541 0.468 1.00 39.46 89 GLU D C 1
ATOM 7516 O O . GLU D 2 89 ? 5.041 18.143 0.444 1.00 40.47 89 GLU D O 1
ATOM 7522 N N . GLY D 2 90 ? 6.710 19.389 -0.429 1.00 36.12 90 GLY D N 1
ATOM 7523 C CA . GLY D 2 90 ? 5.924 19.870 -1.581 1.00 35.50 90 GLY D CA 1
ATOM 7524 C C . GLY D 2 90 ? 4.834 20.847 -1.172 1.00 34.15 90 GLY D C 1
ATOM 7525 O O . GLY D 2 90 ? 4.759 21.236 0.015 1.00 35.86 90 GLY D O 1
ATOM 7526 N N . GLN D 2 91 ? 4.018 21.244 -2.134 1.00 31.76 91 GLN D N 1
ATOM 7527 C CA . GLN D 2 91 ? 2.953 22.254 -1.949 1.00 32.09 91 GLN D CA 1
ATOM 7528 C C . GLN D 2 91 ? 1.595 21.594 -2.105 1.00 32.01 91 GLN D C 1
ATOM 7529 O O . GLN D 2 91 ? 1.403 20.773 -3.004 1.00 31.07 91 GLN D O 1
ATOM 7535 N N . PRO D 2 92 ? 0.612 21.933 -1.239 1.00 33.76 92 PRO D N 1
ATOM 7536 C CA . PRO D 2 92 ? -0.723 21.358 -1.356 1.00 34.28 92 PRO D CA 1
ATOM 7537 C C . PRO D 2 92 ? -1.405 21.847 -2.636 1.00 34.29 92 PRO D C 1
ATOM 7538 O O . PRO D 2 92 ? -1.333 23.044 -2.953 1.00 33.36 92 PRO D O 1
ATOM 7542 N N . VAL D 2 93 ? -1.987 20.905 -3.375 1.00 31.43 93 VAL D N 1
ATOM 7543 C CA . VAL D 2 93 ? -2.753 21.191 -4.623 1.00 30.21 93 VAL D CA 1
ATOM 7544 C C . VAL D 2 93 ? -4.236 21.212 -4.239 1.00 31.47 93 VAL D C 1
ATOM 7545 O O . VAL D 2 93 ? -4.853 20.113 -4.029 1.00 32.67 93 VAL D O 1
ATOM 7549 N N . ASN D 2 94 ? -4.792 22.400 -4.076 1.00 30.77 94 ASN D N 1
ATOM 7550 C CA . ASN D 2 94 ? -6.208 22.586 -3.671 1.00 32.84 94 ASN D CA 1
ATOM 7551 C C . ASN D 2 94 ? -7.043 22.903 -4.907 1.00 33.49 94 ASN D C 1
ATOM 7552 O O . ASN D 2 94 ? -8.298 22.979 -4.780 1.00 35.12 94 ASN D O 1
ATOM 7557 N N . SER D 2 95 ? -6.373 23.099 -6.052 1.00 32.84 95 SER D N 1
ATOM 7558 C CA . SER D 2 95 ? -7.019 23.488 -7.319 1.00 32.35 95 SER D CA 1
ATOM 7559 C C . SER D 2 95 ? -6.111 23.172 -8.506 1.00 31.46 95 SER D C 1
ATOM 7560 O O . SER D 2 95 ? -4.882 23.019 -8.342 1.00 30.05 95 SER D O 1
ATOM 7563 N N . VAL D 2 96 ? -6.745 23.008 -9.658 1.00 31.74 96 VAL D N 1
ATOM 7564 C CA . VAL D 2 96 ? -6.080 22.946 -10.983 1.00 30.89 96 VAL D CA 1
ATOM 7565 C C . VAL D 2 96 ? -6.655 24.075 -11.824 1.00 30.44 96 VAL D C 1
ATOM 7566 O O . VAL D 2 96 ? -7.812 24.513 -11.551 1.00 32.91 96 VAL D O 1
ATOM 7570 N N . GLY D 2 97 ? -5.840 24.573 -12.753 1.00 28.61 97 GLY D N 1
ATOM 7571 C CA . GLY D 2 97 ? -6.292 25.455 -13.819 1.00 28.50 97 GLY D CA 1
ATOM 7572 C C . GLY D 2 97 ? -6.486 24.650 -15.075 1.00 28.25 97 GLY D C 1
ATOM 7573 O O . GLY D 2 97 ? -5.665 23.761 -15.344 1.00 29.30 97 GLY D O 1
ATOM 7574 N N . VAL D 2 98 ? -7.559 24.912 -15.794 1.00 29.09 98 VAL D N 1
ATOM 7575 C CA . VAL D 2 98 ? -7.815 24.262 -17.105 1.00 29.66 98 VAL D CA 1
ATOM 7576 C C . VAL D 2 98 ? -7.661 25.362 -18.149 1.00 28.59 98 VAL D C 1
ATOM 7577 O O . VAL D 2 98 ? -8.456 26.287 -18.142 1.00 30.09 98 VAL D O 1
ATOM 7581 N N . PHE D 2 99 ? -6.616 25.278 -18.953 1.00 28.48 99 PHE D N 1
ATOM 7582 C CA . PHE D 2 99 ? -6.153 26.353 -19.853 1.00 28.37 99 PHE D CA 1
ATOM 7583 C C . PHE D 2 99 ? -6.413 25.966 -21.311 1.00 29.24 99 PHE D C 1
ATOM 7584 O O . PHE D 2 99 ? -6.248 24.782 -21.695 1.00 27.70 99 PHE D O 1
ATOM 7592 N N . GLU D 2 100 ? -6.809 26.957 -22.093 1.00 28.88 100 GLU D N 1
ATOM 7593 C CA . GLU D 2 100 ? -6.846 26.877 -23.577 1.00 31.03 100 GLU D CA 1
ATOM 7594 C C . GLU D 2 100 ? -5.449 26.517 -24.097 1.00 30.91 100 GLU D C 1
ATOM 7595 O O . GLU D 2 100 ? -4.442 26.839 -23.451 1.00 29.88 100 GLU D O 1
ATOM 7601 N N . ASP D 2 101 ? -5.390 25.816 -25.219 1.00 31.69 101 ASP D N 1
ATOM 7602 C CA . ASP D 2 101 ? -4.122 25.449 -25.887 1.00 33.03 101 ASP D CA 1
ATOM 7603 C C . ASP D 2 101 ? -3.811 26.568 -26.888 1.00 33.19 101 ASP D C 1
ATOM 7604 O O . ASP D 2 101 ? -4.703 26.885 -27.696 1.00 35.19 101 ASP D O 1
ATOM 7609 N N . VAL D 2 102 ? -2.643 27.214 -26.786 1.00 30.04 102 VAL D N 1
ATOM 7610 C CA . VAL D 2 102 ? -2.263 28.377 -27.643 1.00 29.65 102 VAL D CA 1
ATOM 7611 C C . VAL D 2 102 ? -1.140 27.977 -28.598 1.00 29.78 102 VAL D C 1
ATOM 7612 O O . VAL D 2 102 ? -0.693 28.833 -29.372 1.00 30.23 102 VAL D O 1
ATOM 7616 N N . TYR D 2 103 ? -0.757 26.708 -28.583 1.00 29.97 103 TYR D N 1
ATOM 7617 C CA . TYR D 2 103 ? 0.334 26.164 -29.424 1.00 31.49 103 TYR D CA 1
ATOM 7618 C C . TYR D 2 103 ? -0.312 25.574 -30.676 1.00 33.98 103 TYR D C 1
ATOM 7619 O O . TYR D 2 103 ? -1.488 25.213 -30.636 1.00 35.02 103 TYR D O 1
ATOM 7628 N N . PRO D 2 104 ? 0.436 25.404 -31.789 1.00 35.29 104 PRO D N 1
ATOM 7629 C CA . PRO D 2 104 ? 1.856 25.762 -31.857 1.00 33.48 104 PRO D CA 1
ATOM 7630 C C . PRO D 2 104 ? 2.140 27.270 -31.891 1.00 32.86 104 PRO D C 1
ATOM 7631 O O . PRO D 2 104 ? 1.243 28.028 -32.189 1.00 34.23 104 PRO D O 1
ATOM 7635 N N . VAL D 2 105 ? 3.389 27.655 -31.623 1.00 29.79 105 VAL D N 1
ATOM 7636 C CA . VAL D 2 105 ? 3.849 29.070 -31.663 1.00 30.81 105 VAL D CA 1
ATOM 7637 C C . VAL D 2 105 ? 5.063 29.183 -32.586 1.00 31.97 105 VAL D C 1
ATOM 7638 O O . VAL D 2 105 ? 5.727 28.173 -32.878 1.00 31.96 105 VAL D O 1
ATOM 7642 N N . THR D 2 106 ? 5.298 30.392 -33.071 1.00 30.44 106 THR D N 1
ATOM 7643 C CA . THR D 2 106 ? 6.469 30.809 -33.872 1.00 32.11 106 THR D CA 1
ATOM 7644 C C . THR D 2 106 ? 7.725 30.722 -33.003 1.00 30.74 106 THR D C 1
ATOM 7645 O O . THR D 2 106 ? 8.722 30.146 -33.428 1.00 30.30 106 THR D O 1
ATOM 7649 N N . ARG D 2 107 ? 7.676 31.284 -31.798 1.00 29.12 107 ARG D N 1
ATOM 7650 C CA . ARG D 2 107 ? 8.871 31.384 -30.932 1.00 27.49 107 ARG D CA 1
ATOM 7651 C C . ARG D 2 107 ? 8.465 31.759 -29.510 1.00 25.57 107 ARG D C 1
ATOM 7652 O O . ARG D 2 107 ? 7.298 32.169 -29.261 1.00 24.67 107 ARG D O 1
ATOM 7660 N N . GLU D 2 108 ? 9.422 31.629 -28.621 1.00 25.04 108 GLU D N 1
ATOM 7661 C CA . GLU D 2 108 ? 9.217 31.845 -27.169 1.00 24.54 108 GLU D CA 1
ATOM 7662 C C . GLU D 2 108 ? 10.261 32.848 -26.675 1.00 24.15 108 GLU D C 1
ATOM 7663 O O . GLU D 2 108 ? 11.484 32.681 -26.958 1.00 23.95 108 GLU D O 1
ATOM 7669 N N . LEU D 2 109 ? 9.780 33.864 -25.943 1.00 23.00 109 LEU D N 1
ATOM 7670 C CA . LEU D 2 109 ? 10.613 34.959 -25.392 1.00 23.40 109 LEU D CA 1
ATOM 7671 C C . LEU D 2 109 ? 10.563 34.865 -23.868 1.00 22.32 109 LEU D C 1
ATOM 7672 O O . LEU D 2 109 ? 9.652 34.210 -23.291 1.00 20.38 109 LEU D O 1
ATOM 7677 N N . TYR D 2 110 ? 11.550 35.508 -23.258 1.00 23.30 110 TYR D N 1
ATOM 7678 C CA . TYR D 2 110 ? 11.559 35.836 -21.825 1.00 22.84 110 TYR D CA 1
ATOM 7679 C C . TYR D 2 110 ? 11.332 37.340 -21.611 1.00 21.69 110 TYR D C 1
ATOM 7680 O O . TYR D 2 110 ? 11.912 38.148 -22.292 1.00 20.37 110 TYR D O 1
ATOM 7689 N N . LEU D 2 111 ? 10.481 37.672 -20.656 1.00 20.64 111 LEU D N 1
ATOM 7690 C CA . LEU D 2 111 ? 10.309 39.074 -20.182 1.00 20.39 111 LEU D CA 1
ATOM 7691 C C . LEU D 2 111 ? 10.106 39.054 -18.669 1.00 19.80 111 LEU D C 1
ATOM 7692 O O . LEU D 2 111 ? 9.282 38.240 -18.171 1.00 20.36 111 LEU D O 1
ATOM 7697 N N . GLY D 2 112 ? 10.868 39.890 -17.971 1.00 19.70 112 GLY D N 1
ATOM 7698 C CA . GLY D 2 112 ? 10.663 40.065 -16.533 1.00 19.04 112 GLY D CA 1
ATOM 7699 C C . GLY D 2 112 ? 11.093 41.424 -16.065 1.00 18.77 112 GLY D C 1
ATOM 7700 O O . GLY D 2 112 ? 11.659 42.211 -16.844 1.00 18.89 112 GLY D O 1
ATOM 7701 N N . ALA D 2 113 ? 10.907 41.668 -14.781 1.00 19.25 113 ALA D N 1
ATOM 7702 C CA . ALA D 2 113 ? 11.427 42.897 -14.146 1.00 18.12 113 ALA D CA 1
ATOM 7703 C C . ALA D 2 113 ? 11.610 42.699 -12.655 1.00 17.56 113 ALA D C 1
ATOM 7704 O O . ALA D 2 113 ? 10.909 41.879 -12.073 1.00 17.62 113 ALA D O 1
ATOM 7706 N N . VAL D 2 114 ? 12.544 43.467 -12.123 1.00 17.92 114 VAL D N 1
ATOM 7707 C CA . VAL D 2 114 ? 12.924 43.524 -10.690 1.00 19.69 114 VAL D CA 1
ATOM 7708 C C . VAL D 2 114 ? 13.123 44.980 -10.310 1.00 19.12 114 VAL D C 1
ATOM 7709 O O . VAL D 2 114 ? 13.343 45.825 -11.206 1.00 19.96 114 VAL D O 1
ATOM 7713 N N . VAL D 2 115 ? 13.179 45.262 -9.006 1.00 20.29 115 VAL D N 1
ATOM 7714 C CA . VAL D 2 115 ? 13.761 46.540 -8.538 1.00 21.12 115 VAL D CA 1
ATOM 7715 C C . VAL D 2 115 ? 15.253 46.259 -8.382 1.00 22.84 115 VAL D C 1
ATOM 7716 O O . VAL D 2 115 ? 15.591 45.476 -7.489 1.00 21.22 115 VAL D O 1
ATOM 7720 N N . ASP D 2 116 ? 16.095 46.851 -9.224 1.00 22.20 116 ASP D N 1
ATOM 7721 C CA . ASP D 2 116 ? 17.552 46.606 -9.181 1.00 24.45 116 ASP D CA 1
ATOM 7722 C C . ASP D 2 116 ? 18.146 47.447 -8.043 1.00 23.52 116 ASP D C 1
ATOM 7723 O O . ASP D 2 116 ? 18.049 48.681 -8.098 1.00 22.86 116 ASP D O 1
ATOM 7728 N N . ARG D 2 117 ? 18.699 46.779 -7.029 1.00 24.67 117 ARG D N 1
ATOM 7729 C CA . ARG D 2 117 ? 19.228 47.457 -5.818 1.00 26.00 117 ARG D CA 1
ATOM 7730 C C . ARG D 2 117 ? 20.472 48.285 -6.132 1.00 26.80 117 ARG D C 1
ATOM 7731 O O . ARG D 2 117 ? 20.661 49.321 -5.492 1.00 26.66 117 ARG D O 1
ATOM 7739 N N . SER D 2 118 ? 21.272 47.903 -7.123 1.00 27.30 118 SER D N 1
ATOM 7740 C CA . SER D 2 118 ? 22.474 48.691 -7.491 1.00 27.91 118 SER D CA 1
ATOM 7741 C C . SER D 2 118 ? 22.065 50.015 -8.159 1.00 27.01 118 SER D C 1
ATOM 7742 O O . SER D 2 118 ? 22.541 51.074 -7.735 1.00 27.37 118 SER D O 1
ATOM 7745 N N . SER D 2 119 ? 21.174 49.997 -9.159 1.00 26.02 119 SER D N 1
ATOM 7746 C CA . SER D 2 119 ? 20.778 51.222 -9.909 1.00 24.77 119 SER D CA 1
ATOM 7747 C C . SER D 2 119 ? 19.696 51.984 -9.133 1.00 23.40 119 SER D C 1
ATOM 7748 O O . SER D 2 119 ? 19.492 53.166 -9.456 1.00 23.50 119 SER D O 1
ATOM 7751 N N . ARG D 2 120 ? 18.988 51.299 -8.225 1.00 23.38 120 ARG D N 1
ATOM 7752 C CA . ARG D 2 120 ? 17.801 51.823 -7.494 1.00 24.67 120 ARG D CA 1
ATOM 7753 C C . ARG D 2 120 ? 16.677 52.142 -8.491 1.00 22.72 120 ARG D C 1
ATOM 7754 O O . ARG D 2 120 ? 15.942 53.142 -8.282 1.00 21.70 120 ARG D O 1
ATOM 7762 N N . LYS D 2 121 ? 16.555 51.332 -9.538 1.00 21.80 121 LYS D N 1
ATOM 7763 C CA . LYS D 2 121 ? 15.538 51.514 -10.599 1.00 21.50 121 LYS D CA 1
ATOM 7764 C C . LYS D 2 121 ? 14.823 50.189 -10.874 1.00 19.79 121 LYS D C 1
ATOM 7765 O O . LYS D 2 121 ? 15.478 49.114 -10.894 1.00 18.92 121 LYS D O 1
ATOM 7771 N N . VAL D 2 122 ? 13.550 50.284 -11.232 1.00 18.93 122 VAL D N 1
ATOM 7772 C CA . VAL D 2 122 ? 12.790 49.204 -11.903 1.00 18.23 122 VAL D CA 1
ATOM 7773 C C . VAL D 2 122 ? 13.537 48.909 -13.192 1.00 18.97 122 VAL D C 1
ATOM 7774 O O . VAL D 2 122 ? 13.838 49.840 -13.938 1.00 18.56 122 VAL D O 1
ATOM 7778 N N . THR D 2 123 ? 13.839 47.639 -13.396 1.00 19.12 123 THR D N 1
ATOM 7779 C CA . THR D 2 123 ? 14.715 47.173 -14.493 1.00 19.68 123 THR D CA 1
ATOM 7780 C C . THR D 2 123 ? 14.044 45.979 -15.156 1.00 19.95 123 THR D C 1
ATOM 7781 O O . THR D 2 123 ? 13.783 45.002 -14.476 1.00 19.41 123 THR D O 1
ATOM 7785 N N . PHE D 2 124 ? 13.708 46.099 -16.423 1.00 20.22 124 PHE D N 1
ATOM 7786 C CA . PHE D 2 124 ? 13.222 44.988 -17.261 1.00 20.49 124 PHE D CA 1
ATOM 7787 C C . PHE D 2 124 ? 14.388 44.205 -17.863 1.00 21.42 124 PHE D C 1
ATOM 7788 O O . PHE D 2 124 ? 15.461 44.759 -18.202 1.00 20.61 124 PHE D O 1
ATOM 7796 N N . MET D 2 125 ? 14.117 42.922 -18.016 1.00 23.10 125 MET D N 1
ATOM 7797 C CA A MET D 2 125 ? 15.031 41.975 -18.695 0.60 24.17 125 MET D CA 1
ATOM 7798 C CA B MET D 2 125 ? 15.028 41.960 -18.681 0.40 24.23 125 MET D CA 1
ATOM 7799 C C . MET D 2 125 ? 14.221 41.214 -19.744 1.00 23.46 125 MET D C 1
ATOM 7800 O O . MET D 2 125 ? 13.058 40.831 -19.453 1.00 22.51 125 MET D O 1
ATOM 7809 N N . ALA D 2 126 ? 14.791 41.031 -20.924 1.00 23.04 126 ALA D N 1
ATOM 7810 C CA . ALA D 2 126 ? 14.090 40.348 -22.032 1.00 22.67 126 ALA D CA 1
ATOM 7811 C C . ALA D 2 126 ? 15.116 39.490 -22.765 1.00 23.85 126 ALA D C 1
ATOM 7812 O O . ALA D 2 126 ? 16.316 39.843 -22.752 1.00 23.18 126 ALA D O 1
ATOM 7814 N N . SER D 2 127 ? 14.670 38.404 -23.354 1.00 24.99 127 SER D N 1
ATOM 7815 C CA . SER D 2 127 ? 15.624 37.545 -24.098 1.00 26.97 127 SER D CA 1
ATOM 7816 C C . SER D 2 127 ? 14.887 36.788 -25.185 1.00 26.74 127 SER D C 1
ATOM 7817 O O . SER D 2 127 ? 13.680 36.528 -25.000 1.00 24.92 127 SER D O 1
ATOM 7820 N N . THR D 2 128 ? 15.631 36.381 -26.217 1.00 28.42 128 THR D N 1
ATOM 7821 C CA . THR D 2 128 ? 15.167 35.455 -27.274 1.00 29.38 128 THR D CA 1
ATOM 7822 C C . THR D 2 128 ? 15.039 34.057 -26.672 1.00 30.01 128 THR D C 1
ATOM 7823 O O . THR D 2 128 ? 14.425 33.197 -27.316 1.00 31.03 128 THR D O 1
ATOM 7827 N N . GLU D 2 129 ? 15.574 33.851 -25.468 1.00 29.98 129 GLU D N 1
ATOM 7828 C CA . GLU D 2 129 ? 15.728 32.510 -24.853 1.00 30.86 129 GLU D CA 1
ATOM 7829 C C . GLU D 2 129 ? 14.542 32.162 -23.967 1.00 28.62 129 GLU D C 1
ATOM 7830 O O . GLU D 2 129 ? 14.763 31.630 -22.883 1.00 29.90 129 GLU D O 1
ATOM 7836 N N . GLY D 2 130 ? 13.325 32.327 -24.473 1.00 27.97 130 GLY D N 1
ATOM 7837 C CA . GLY D 2 130 ? 12.105 31.836 -23.817 1.00 26.46 130 GLY D CA 1
ATOM 7838 C C . GLY D 2 130 ? 12.115 30.315 -23.697 1.00 27.41 130 GLY D C 1
ATOM 7839 O O . GLY D 2 130 ? 12.702 29.631 -24.626 1.00 26.37 130 GLY D O 1
ATOM 7840 N N . GLY D 2 131 ? 11.483 29.800 -22.634 1.00 28.96 131 GLY D N 1
ATOM 7841 C CA . GLY D 2 131 ? 11.376 28.359 -22.311 1.00 30.68 131 GLY D CA 1
ATOM 7842 C C . GLY D 2 131 ? 12.702 27.732 -21.911 1.00 31.98 131 GLY D C 1
ATOM 7843 O O . GLY D 2 131 ? 12.838 26.475 -22.028 1.00 33.31 131 GLY D O 1
ATOM 7844 N N . VAL D 2 132 ? 13.645 28.551 -21.449 1.00 32.59 132 VAL D N 1
ATOM 7845 C CA . VAL D 2 132 ? 14.924 28.137 -20.810 1.00 38.12 132 VAL D CA 1
ATOM 7846 C C . VAL D 2 132 ? 14.983 28.859 -19.466 1.00 37.35 132 VAL D C 1
ATOM 7847 O O . VAL D 2 132 ? 14.557 30.011 -19.418 1.00 35.32 132 VAL D O 1
ATOM 7851 N N . ASP D 2 133 ? 15.554 28.242 -18.438 1.00 42.07 133 ASP D N 1
ATOM 7852 C CA . ASP D 2 133 ? 15.742 28.913 -17.125 1.00 45.96 133 ASP D CA 1
ATOM 7853 C C . ASP D 2 133 ? 16.645 30.115 -17.386 1.00 43.64 133 ASP D C 1
ATOM 7854 O O . ASP D 2 133 ? 17.733 29.928 -17.958 1.00 45.30 133 ASP D O 1
ATOM 7859 N N . ILE D 2 134 ? 16.179 31.307 -17.036 1.00 45.45 134 ILE D N 1
ATOM 7860 C CA . ILE D 2 134 ? 16.894 32.561 -17.399 1.00 46.69 134 ILE D CA 1
ATOM 7861 C C . ILE D 2 134 ? 18.203 32.665 -16.592 1.00 45.03 134 ILE D C 1
ATOM 7862 O O . ILE D 2 134 ? 19.107 33.352 -17.082 1.00 43.95 134 ILE D O 1
ATOM 7867 N N . GLU D 2 135 ? 18.304 32.039 -15.412 1.00 45.94 135 GLU D N 1
ATOM 7868 C CA A GLU D 2 135 ? 19.572 31.937 -14.629 0.60 48.16 135 GLU D CA 1
ATOM 7869 C CA B GLU D 2 135 ? 19.582 31.972 -14.647 0.40 47.28 135 GLU D CA 1
ATOM 7870 C C . GLU D 2 135 ? 20.612 31.199 -15.485 1.00 48.69 135 GLU D C 1
ATOM 7871 O O . GLU D 2 135 ? 21.773 31.674 -15.591 1.00 47.59 135 GLU D O 1
ATOM 7882 N N . GLU D 2 136 ? 20.198 30.098 -16.110 1.00 49.52 136 GLU D N 1
ATOM 7883 C CA . GLU D 2 136 ? 21.075 29.340 -17.043 1.00 50.67 136 GLU D CA 1
ATOM 7884 C C . GLU D 2 136 ? 21.529 30.265 -18.180 1.00 48.91 136 GLU D C 1
ATOM 7885 O O . GLU D 2 136 ? 22.736 30.268 -18.506 1.00 49.02 136 GLU D O 1
ATOM 7891 N N . VAL D 2 137 ? 20.605 31.039 -18.766 1.00 46.53 137 VAL D N 1
ATOM 7892 C CA . VAL D 2 137 ? 20.931 31.972 -19.884 1.00 45.15 137 VAL D CA 1
ATOM 7893 C C . VAL D 2 137 ? 21.924 33.012 -19.359 1.00 43.52 137 VAL D C 1
ATOM 7894 O O . VAL D 2 137 ? 22.905 33.313 -20.051 1.00 42.29 137 VAL D O 1
ATOM 7898 N N . ALA D 2 138 ? 21.665 33.574 -18.185 1.00 45.66 138 ALA D N 1
ATOM 7899 C CA . ALA D 2 138 ? 22.502 34.663 -17.623 1.00 49.84 138 ALA D CA 1
ATOM 7900 C C . ALA D 2 138 ? 23.941 34.147 -17.467 1.00 53.28 138 ALA D C 1
ATOM 7901 O O . ALA D 2 138 ? 24.862 34.832 -17.921 1.00 55.04 138 ALA D O 1
ATOM 7903 N N . HIS D 2 139 ? 24.107 32.950 -16.901 1.00 56.66 139 HIS D N 1
ATOM 7904 C CA . HIS D 2 139 ? 25.427 32.337 -16.590 1.00 61.84 139 HIS D CA 1
ATOM 7905 C C . HIS D 2 139 ? 26.124 31.919 -17.893 1.00 59.99 139 HIS D C 1
ATOM 7906 O O . HIS D 2 139 ? 27.307 32.261 -18.024 1.00 63.91 139 HIS D O 1
ATOM 7913 N N . ASN D 2 140 ? 25.417 31.272 -18.832 1.00 58.59 140 ASN D N 1
ATOM 7914 C CA . ASN D 2 140 ? 26.014 30.649 -20.054 1.00 58.16 140 ASN D CA 1
ATOM 7915 C C . ASN D 2 140 ? 26.115 31.644 -21.218 1.00 57.08 140 ASN D C 1
ATOM 7916 O O . ASN D 2 140 ? 27.058 31.507 -22.005 1.00 57.11 140 ASN D O 1
ATOM 7921 N N . SER D 2 141 ? 25.169 32.578 -21.371 1.00 54.02 141 SER D N 1
ATOM 7922 C CA . SER D 2 141 ? 25.220 33.607 -22.444 1.00 51.86 141 SER D CA 1
ATOM 7923 C C . SER D 2 141 ? 24.560 34.906 -21.967 1.00 52.56 141 SER D C 1
ATOM 7924 O O . SER D 2 141 ? 23.480 35.278 -22.432 1.00 47.70 141 SER D O 1
ATOM 7927 N N . PRO D 2 142 ? 25.221 35.656 -21.054 1.00 51.47 142 PRO D N 1
ATOM 7928 C CA . PRO D 2 142 ? 24.658 36.897 -20.522 1.00 50.58 142 PRO D CA 1
ATOM 7929 C C . PRO D 2 142 ? 24.384 37.956 -21.605 1.00 49.25 142 PRO D C 1
ATOM 7930 O O . PRO D 2 142 ? 23.530 38.792 -21.387 1.00 50.72 142 PRO D O 1
ATOM 7934 N N . GLU D 2 143 ? 25.091 37.907 -22.741 1.00 46.81 143 GLU D N 1
ATOM 7935 C CA . GLU D 2 143 ? 24.895 38.874 -23.851 1.00 47.12 143 GLU D CA 1
ATOM 7936 C C . GLU D 2 143 ? 23.492 38.724 -24.468 1.00 44.04 143 GLU D C 1
ATOM 7937 O O . GLU D 2 143 ? 23.096 39.626 -25.221 1.00 44.02 143 GLU D O 1
ATOM 7943 N N . LYS D 2 144 ? 22.776 37.634 -24.185 1.00 41.98 144 LYS D N 1
ATOM 7944 C CA . LYS D 2 144 ? 21.393 37.393 -24.688 1.00 41.07 144 LYS D CA 1
ATOM 7945 C C . LYS D 2 144 ? 20.342 37.985 -23.728 1.00 36.45 144 LYS D C 1
ATOM 7946 O O . LYS D 2 144 ? 19.151 37.944 -24.098 1.00 34.62 144 LYS D O 1
ATOM 7952 N N . ILE D 2 145 ? 20.754 38.546 -22.589 1.00 33.75 145 ILE D N 1
ATOM 7953 C CA . ILE D 2 145 ? 19.828 39.242 -21.641 1.00 32.71 145 ILE D CA 1
ATOM 7954 C C . ILE D 2 145 ? 19.857 40.719 -21.997 1.00 31.00 145 ILE D C 1
ATOM 7955 O O . ILE D 2 145 ? 20.919 41.325 -21.849 1.00 34.41 145 ILE D O 1
ATOM 7960 N N . LEU D 2 146 ? 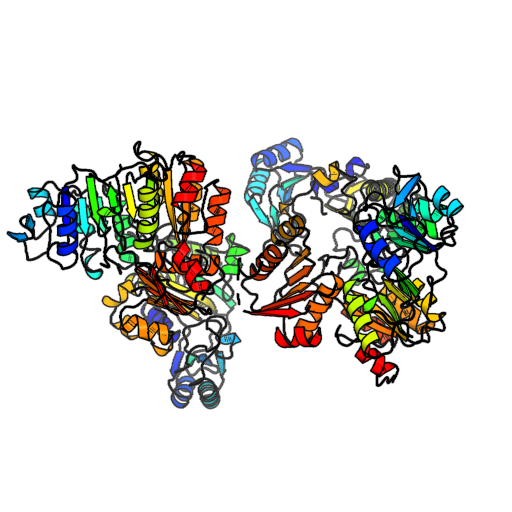18.741 41.251 -22.463 1.00 27.46 146 LEU D N 1
ATOM 7961 C CA . LEU D 2 146 ? 18.587 42.685 -22.747 1.00 26.56 146 LEU D CA 1
ATOM 7962 C C . LEU D 2 146 ? 18.030 43.353 -21.494 1.00 24.87 146 LEU D C 1
ATOM 7963 O O . LEU D 2 146 ? 17.184 42.742 -20.851 1.00 23.62 146 LEU D O 1
ATOM 7968 N N . LYS D 2 147 ? 18.582 44.492 -21.104 1.00 24.67 147 LYS D N 1
ATOM 7969 C CA . LYS D 2 147 ? 18.111 45.201 -19.890 1.00 25.47 147 LYS D CA 1
ATOM 7970 C C . LYS D 2 147 ? 17.647 46.600 -20.258 1.00 24.51 147 LYS D C 1
ATOM 7971 O O . LYS D 2 147 ? 18.268 47.251 -21.094 1.00 23.99 147 LYS D O 1
ATOM 7977 N N . VAL D 2 148 ? 16.605 47.052 -19.575 1.00 23.74 148 VAL D N 1
ATOM 7978 C CA . VAL D 2 148 ? 16.089 48.428 -19.699 1.00 23.04 148 VAL D CA 1
ATOM 7979 C C . VAL D 2 148 ? 15.903 48.954 -18.280 1.00 22.03 148 VAL D C 1
ATOM 7980 O O . VAL D 2 148 ? 15.091 48.374 -17.549 1.00 21.03 148 VAL D O 1
ATOM 7984 N N . GLU D 2 149 ? 16.595 50.036 -17.965 1.00 22.65 149 GLU D N 1
ATOM 7985 C CA A GLU D 2 149 ? 16.463 50.768 -16.681 0.60 22.95 149 GLU D CA 1
ATOM 7986 C CA B GLU D 2 149 ? 16.423 50.733 -16.666 0.40 22.42 149 GLU D CA 1
ATOM 7987 C C . GLU D 2 149 ? 15.354 51.811 -16.830 1.00 21.72 149 GLU D C 1
ATOM 7988 O O . GLU D 2 149 ? 15.466 52.646 -17.742 1.00 23.18 149 GLU D O 1
ATOM 7999 N N . VAL D 2 150 ? 14.370 51.811 -15.946 1.00 20.08 150 VAL D N 1
ATOM 8000 C CA . VAL D 2 150 ? 13.255 52.787 -16.040 1.00 19.68 150 VAL D CA 1
ATOM 8001 C C . VAL D 2 150 ? 13.556 54.027 -15.194 1.00 19.17 150 VAL D C 1
ATOM 8002 O O . VAL D 2 150 ? 13.843 53.894 -13.966 1.00 18.55 150 VAL D O 1
ATOM 8006 N N . ASP D 2 151 ? 13.487 55.204 -15.817 1.00 18.67 151 ASP D N 1
ATOM 8007 C CA . ASP D 2 151 ? 13.535 56.490 -15.083 1.00 19.44 151 ASP D CA 1
ATOM 8008 C C . ASP D 2 151 ? 12.205 56.721 -14.359 1.00 19.37 151 ASP D C 1
ATOM 8009 O O . ASP D 2 151 ? 11.135 56.697 -14.979 1.00 18.52 151 ASP D O 1
ATOM 8014 N N . PRO D 2 152 ? 12.218 56.910 -13.013 1.00 19.55 152 PRO D N 1
ATOM 8015 C CA . PRO D 2 152 ? 10.969 57.020 -12.250 1.00 20.22 152 PRO D CA 1
ATOM 8016 C C . PRO D 2 152 ? 10.026 58.130 -12.737 1.00 20.17 152 PRO D C 1
ATOM 8017 O O . PRO D 2 152 ? 8.818 58.009 -12.630 1.00 22.59 152 PRO D O 1
ATOM 8021 N N . LEU D 2 153 ? 10.579 59.262 -13.152 1.00 18.99 153 LEU D N 1
ATOM 8022 C CA . LEU D 2 153 ? 9.750 60.439 -13.540 1.00 19.88 153 LEU D CA 1
ATOM 8023 C C . LEU D 2 153 ? 8.956 60.101 -14.799 1.00 19.99 153 LEU D C 1
ATOM 8024 O O . LEU D 2 153 ? 7.747 60.368 -14.852 1.00 20.26 153 LEU D O 1
ATOM 8029 N N . VAL D 2 154 ? 9.629 59.616 -15.825 1.00 19.21 154 VAL D N 1
ATOM 8030 C CA . VAL D 2 154 ? 8.950 59.491 -17.140 1.00 20.75 154 VAL D CA 1
ATOM 8031 C C . VAL D 2 154 ? 8.313 58.102 -17.276 1.00 20.99 154 VAL D C 1
ATOM 8032 O O . VAL D 2 154 ? 7.472 57.941 -18.156 1.00 22.86 154 VAL D O 1
ATOM 8036 N N . GLY D 2 155 ? 8.813 57.096 -16.553 1.00 20.40 155 GLY D N 1
ATOM 8037 C CA . GLY D 2 155 ? 8.328 55.710 -16.628 1.00 19.16 155 GLY D CA 1
ATOM 8038 C C . GLY D 2 155 ? 8.846 55.034 -17.895 1.00 19.19 155 GLY D C 1
ATOM 8039 O O . GLY D 2 155 ? 9.630 55.664 -18.624 1.00 19.51 155 GLY D O 1
ATOM 8040 N N . LEU D 2 156 ? 8.409 53.826 -18.179 1.00 18.65 156 LEU D N 1
ATOM 8041 C CA . LEU D 2 156 ? 8.872 53.105 -19.394 1.00 18.36 156 LEU D CA 1
ATOM 8042 C C . LEU D 2 156 ? 8.259 53.802 -20.622 1.00 18.92 156 LEU D C 1
ATOM 8043 O O . LEU D 2 156 ? 7.023 53.969 -20.691 1.00 18.53 156 LEU D O 1
ATOM 8048 N N . GLN D 2 157 ? 9.100 54.152 -21.584 1.00 18.70 157 GLN D N 1
ATOM 8049 C CA . GLN D 2 157 ? 8.661 54.814 -22.829 1.00 18.53 157 GLN D CA 1
ATOM 8050 C C . GLN D 2 157 ? 8.591 53.782 -23.945 1.00 18.10 157 GLN D C 1
ATOM 8051 O O . GLN D 2 157 ? 9.346 52.801 -23.980 1.00 17.90 157 GLN D O 1
ATOM 8057 N N . PRO D 2 158 ? 7.676 53.969 -24.901 1.00 18.42 158 PRO D N 1
ATOM 8058 C CA . PRO D 2 158 ? 7.606 53.086 -26.074 1.00 18.59 158 PRO D CA 1
ATOM 8059 C C . PRO D 2 158 ? 8.961 52.857 -26.762 1.00 18.77 158 PRO D C 1
ATOM 8060 O O . PRO D 2 158 ? 9.223 51.721 -27.119 1.00 18.49 158 PRO D O 1
ATOM 8064 N N . PHE D 2 159 ? 9.813 53.887 -26.894 1.00 18.28 159 PHE D N 1
ATOM 8065 C CA . PHE D 2 159 ? 11.113 53.724 -27.584 1.00 19.43 159 PHE D CA 1
ATOM 8066 C C . PHE D 2 159 ? 11.978 52.680 -26.894 1.00 18.74 159 PHE D C 1
ATOM 8067 O O . PHE D 2 159 ? 12.755 52.003 -27.576 1.00 17.97 159 PHE D O 1
ATOM 8075 N N . GLN D 2 160 ? 11.903 52.569 -25.572 1.00 19.19 160 GLN D N 1
ATOM 8076 C CA . GLN D 2 160 ? 12.717 51.594 -24.810 1.00 19.50 160 GLN D CA 1
ATOM 8077 C C . GLN D 2 160 ? 12.215 50.193 -25.129 1.00 19.74 160 GLN D C 1
ATOM 8078 O O . GLN D 2 160 ? 13.059 49.289 -25.381 1.00 20.42 160 GLN D O 1
ATOM 8084 N N . ALA D 2 161 ? 10.901 49.995 -25.165 1.00 19.55 161 ALA D N 1
ATOM 8085 C CA . ALA D 2 161 ? 10.334 48.678 -25.521 1.00 20.82 161 ALA D CA 1
ATOM 8086 C C . ALA D 2 161 ? 10.649 48.361 -26.996 1.00 21.34 161 ALA D C 1
ATOM 8087 O O . ALA D 2 161 ? 11.003 47.216 -27.305 1.00 21.59 161 ALA D O 1
ATOM 8089 N N . ARG D 2 162 ? 10.617 49.355 -27.867 1.00 22.16 162 ARG D N 1
ATOM 8090 C CA . ARG D 2 162 ? 10.972 49.164 -29.293 1.00 23.18 162 ARG D CA 1
ATOM 8091 C C . ARG D 2 162 ? 12.441 48.745 -29.442 1.00 23.37 162 ARG D C 1
ATOM 8092 O O . ARG D 2 162 ? 12.671 47.875 -30.300 1.00 23.37 162 ARG D O 1
ATOM 8100 N N . GLU D 2 163 ? 13.383 49.351 -28.701 1.00 23.88 163 GLU D N 1
ATOM 8101 C CA . GLU D 2 163 ? 14.841 49.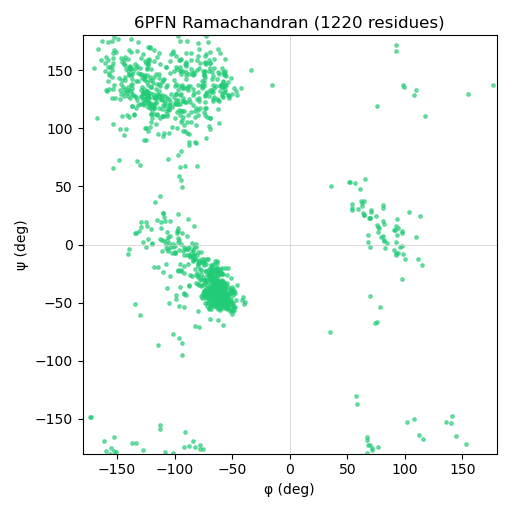025 -28.764 1.00 25.91 163 GLU D CA 1
ATOM 8102 C C . GLU D 2 163 ? 14.969 47.518 -28.501 1.00 25.19 163 GLU D C 1
ATOM 8103 O O . GLU D 2 163 ? 15.719 46.793 -29.243 1.00 25.30 163 GLU D O 1
ATOM 8109 N N . VAL D 2 164 ? 14.237 47.042 -27.486 1.00 23.77 164 VAL D N 1
ATOM 8110 C CA . VAL D 2 164 ? 14.214 45.610 -27.086 1.00 24.14 164 VAL D CA 1
ATOM 8111 C C . VAL D 2 164 ? 13.592 44.788 -28.222 1.00 24.97 164 VAL D C 1
ATOM 8112 O O . VAL D 2 164 ? 14.245 43.785 -28.653 1.00 25.17 164 VAL D O 1
ATOM 8116 N N . ALA D 2 165 ? 12.426 45.199 -28.712 1.00 23.96 165 ALA D N 1
ATOM 8117 C CA . ALA D 2 165 ? 11.726 44.439 -29.764 1.00 24.77 165 ALA D CA 1
ATOM 8118 C C . ALA D 2 165 ? 12.661 44.263 -30.971 1.00 26.44 165 ALA D C 1
ATOM 8119 O O . ALA D 2 165 ? 12.686 43.159 -31.527 1.00 25.70 165 ALA D O 1
ATOM 8121 N N . PHE D 2 166 ? 13.375 45.307 -31.407 1.00 26.02 166 PHE D N 1
ATOM 8122 C CA . PHE D 2 166 ? 14.260 45.186 -32.613 1.00 27.37 166 PHE D CA 1
ATOM 8123 C C . PHE D 2 166 ? 15.445 44.269 -32.302 1.00 27.74 166 PHE D C 1
ATOM 8124 O O . PHE D 2 166 ? 15.856 43.513 -33.206 1.00 28.27 166 PHE D O 1
ATOM 8132 N N . LYS D 2 167 ? 15.989 44.314 -31.085 1.00 27.91 167 LYS D N 1
ATOM 8133 C CA . LYS D 2 167 ? 17.099 43.418 -30.676 1.00 30.10 167 LYS D CA 1
ATOM 8134 C C . LYS D 2 167 ? 16.600 41.969 -30.587 1.00 29.58 167 LYS D C 1
ATOM 8135 O O . LYS D 2 167 ? 17.403 41.064 -30.882 1.00 31.49 167 LYS D O 1
ATOM 8141 N N . LEU D 2 168 ? 15.324 41.746 -30.314 1.00 27.75 168 LEU D N 1
ATOM 8142 C CA . LEU D 2 168 ? 14.751 40.373 -30.260 1.00 28.46 168 LEU D CA 1
ATOM 8143 C C . LEU D 2 168 ? 14.439 39.871 -31.681 1.00 29.79 168 LEU D C 1
ATOM 8144 O O . LEU D 2 168 ? 14.031 38.720 -31.791 1.00 29.69 168 LEU D O 1
ATOM 8149 N N . GLY D 2 169 ? 14.535 40.737 -32.689 1.00 31.07 169 GLY D N 1
ATOM 8150 C CA . GLY D 2 169 ? 14.222 40.408 -34.088 1.00 31.89 169 GLY D CA 1
ATOM 8151 C C . GLY D 2 169 ? 12.731 40.225 -34.275 1.00 31.61 169 GLY D C 1
ATOM 8152 O O . GLY D 2 169 ? 12.337 39.521 -35.213 1.00 31.24 169 GLY D O 1
ATOM 8153 N N . LEU D 2 170 ? 11.889 40.878 -33.460 1.00 29.12 170 LEU D N 1
ATOM 8154 C CA . LEU D 2 170 ? 10.428 40.909 -33.741 1.00 29.20 170 LEU D CA 1
ATOM 8155 C C . LEU D 2 170 ? 10.174 41.747 -34.980 1.00 30.91 170 LEU D C 1
ATOM 8156 O O . LEU D 2 170 ? 10.985 42.642 -35.265 1.00 30.93 170 LEU D O 1
ATOM 8161 N N . GLU D 2 171 ? 9.044 41.485 -35.636 1.00 33.08 171 GLU D N 1
ATOM 8162 C CA . GLU D 2 171 ? 8.679 42.124 -36.914 1.00 36.98 171 GLU D CA 1
ATOM 8163 C C . GLU D 2 171 ? 7.212 42.510 -36.901 1.00 37.00 171 GLU D C 1
ATOM 8164 O O . GLU D 2 171 ? 6.406 41.732 -36.384 1.00 36.02 171 GLU D O 1
ATOM 8170 N N . GLY D 2 172 ? 6.895 43.613 -37.562 1.00 37.91 172 GLY D N 1
ATOM 8171 C CA . GLY D 2 172 ? 5.509 44.022 -37.840 1.00 40.37 172 GLY D CA 1
ATOM 8172 C C . GLY D 2 172 ? 4.717 44.189 -36.548 1.00 40.69 172 GLY D C 1
ATOM 8173 O O . GLY D 2 172 ? 5.283 44.706 -35.531 1.00 38.18 172 GLY D O 1
ATOM 8174 N N . LYS D 2 173 ? 3.482 43.696 -36.547 1.00 39.55 173 LYS D N 1
ATOM 8175 C CA A LYS D 2 173 ? 2.525 43.851 -35.412 0.60 40.14 173 LYS D CA 1
ATOM 8176 C CA B LYS D 2 173 ? 2.541 43.887 -35.410 0.40 38.76 173 LYS D CA 1
ATOM 8177 C C . LYS D 2 173 ? 3.112 43.267 -34.117 1.00 38.47 173 LYS D C 1
ATOM 8178 O O . LYS D 2 173 ? 2.629 43.659 -33.009 1.00 36.16 173 LYS D O 1
ATOM 8189 N N . GLN D 2 174 ? 4.093 42.366 -34.226 1.00 34.17 174 GLN D N 1
ATOM 8190 C CA . GLN D 2 174 ? 4.745 41.732 -33.050 1.00 33.17 174 GLN D CA 1
ATOM 8191 C C . GLN D 2 174 ? 5.441 42.816 -32.213 1.00 31.48 174 GLN D C 1
ATOM 8192 O O . GLN D 2 174 ? 5.482 42.671 -30.971 1.00 29.90 174 GLN D O 1
ATOM 8198 N N . ILE D 2 175 ? 6.067 43.788 -32.883 1.00 30.60 175 ILE D N 1
ATOM 8199 C CA . ILE D 2 175 ? 6.785 44.913 -32.219 1.00 29.85 175 ILE D CA 1
ATOM 8200 C C . ILE D 2 175 ? 5.748 45.677 -31.403 1.00 29.00 175 ILE D C 1
ATOM 8201 O O . ILE D 2 175 ? 5.963 45.843 -30.177 1.00 26.38 175 ILE D O 1
ATOM 8206 N N . ASN D 2 176 ? 4.637 46.035 -32.037 1.00 29.89 176 ASN D N 1
ATOM 8207 C CA . ASN D 2 176 ? 3.588 46.880 -31.409 1.00 32.79 176 ASN D CA 1
ATOM 8208 C C . ASN D 2 176 ? 2.989 46.138 -30.222 1.00 29.63 176 ASN D C 1
ATOM 8209 O O . ASN D 2 176 ? 2.764 46.779 -29.160 1.00 27.08 176 ASN D O 1
ATOM 8214 N N . ASP D 2 177 ? 2.742 44.837 -30.385 1.00 28.22 177 ASP D N 1
ATOM 8215 C CA . ASP D 2 177 ? 2.117 44.018 -29.313 1.00 28.12 177 ASP D CA 1
ATOM 8216 C C . ASP D 2 177 ? 3.146 43.812 -28.191 1.00 26.38 177 ASP D C 1
ATOM 8217 O O . ASP D 2 177 ? 2.737 43.859 -26.998 1.00 25.22 177 ASP D O 1
ATOM 8222 N N . PHE D 2 178 ? 4.441 43.683 -28.499 1.00 23.21 178 PHE D N 1
ATOM 8223 C CA . PHE D 2 178 ? 5.458 43.537 -27.426 1.00 23.24 178 PHE D CA 1
ATOM 8224 C C . PHE D 2 178 ? 5.569 44.865 -26.629 1.00 21.73 178 PHE D C 1
ATOM 8225 O O . PHE D 2 178 ? 5.699 44.839 -25.388 1.00 21.59 178 PHE D O 1
ATOM 8233 N N . VAL D 2 179 ? 5.587 45.994 -27.323 1.00 22.65 179 VAL D N 1
ATOM 8234 C CA . VAL D 2 179 ? 5.609 47.367 -26.719 1.00 22.22 179 VAL D CA 1
ATOM 8235 C C . VAL D 2 179 ? 4.410 47.493 -25.773 1.00 22.23 179 VAL D C 1
ATOM 8236 O O . VAL D 2 179 ? 4.590 47.835 -24.565 1.00 19.32 179 VAL D O 1
ATOM 8240 N N . LYS D 2 180 ? 3.228 47.110 -26.237 1.00 21.97 180 LYS D N 1
ATOM 8241 C CA A LYS D 2 180 ? 2.008 47.215 -25.382 0.60 22.58 180 LYS D CA 1
ATOM 8242 C CA B LYS D 2 180 ? 1.995 47.189 -25.402 0.40 22.12 180 LYS D CA 1
ATOM 8243 C C . LYS D 2 180 ? 2.142 46.287 -24.168 1.00 21.32 180 LYS D C 1
ATOM 8244 O O . LYS D 2 180 ? 1.678 46.695 -23.068 1.00 20.32 180 LYS D O 1
ATOM 8255 N N . THR D 2 181 ? 2.746 45.119 -24.358 1.00 20.42 181 THR D N 1
ATOM 8256 C CA . THR D 2 181 ? 2.963 44.106 -23.300 1.00 20.58 181 THR D CA 1
ATOM 8257 C C . THR D 2 181 ? 3.902 44.704 -22.245 1.00 19.40 181 THR D C 1
ATOM 8258 O O . THR D 2 181 ? 3.572 44.662 -21.048 1.00 18.05 181 THR D O 1
ATOM 8262 N N . MET D 2 182 ? 5.018 45.286 -22.673 1.00 18.88 182 MET D N 1
ATOM 8263 C CA . MET D 2 182 ? 5.973 45.865 -21.711 1.00 19.84 182 MET D CA 1
ATOM 8264 C C . MET D 2 182 ? 5.343 47.057 -20.971 1.00 18.38 182 MET D C 1
ATOM 8265 O O . MET D 2 182 ? 5.572 47.167 -19.751 1.00 17.96 182 MET D O 1
ATOM 8270 N N . LEU D 2 183 ? 4.648 47.940 -21.663 1.00 18.56 183 LEU D N 1
ATOM 8271 C CA . LEU D 2 183 ? 4.060 49.161 -21.050 1.00 19.20 183 LEU D CA 1
ATOM 8272 C C . LEU D 2 183 ? 2.991 48.771 -20.020 1.00 18.81 183 LEU D C 1
ATOM 8273 O O . LEU D 2 183 ? 2.969 49.363 -18.895 1.00 17.57 183 LEU D O 1
ATOM 8278 N N . GLY D 2 184 ? 2.141 47.792 -20.367 1.00 17.68 184 GLY D N 1
ATOM 8279 C CA . GLY D 2 184 ? 1.146 47.231 -19.444 1.00 17.04 184 GLY D CA 1
ATOM 8280 C C . GLY D 2 184 ? 1.818 46.608 -18.229 1.00 16.94 184 GLY D C 1
ATOM 8281 O O . GLY D 2 184 ? 1.360 46.864 -17.100 1.00 16.71 184 GLY D O 1
ATOM 8282 N N . ALA D 2 185 ? 2.899 45.859 -18.423 1.00 15.52 185 ALA D N 1
ATOM 8283 C CA . ALA D 2 185 ? 3.641 45.241 -17.294 1.00 16.35 185 ALA D CA 1
ATOM 8284 C C . ALA D 2 185 ? 4.218 46.299 -16.351 1.00 15.99 185 ALA D C 1
ATOM 8285 O O . ALA D 2 185 ? 4.170 46.089 -15.112 1.00 17.39 185 ALA D O 1
ATOM 8287 N N . TYR D 2 186 ? 4.758 47.406 -16.887 1.00 16.21 186 TYR D N 1
ATOM 8288 C CA . TYR D 2 186 ? 5.303 48.493 -16.050 1.00 16.49 186 TYR D CA 1
ATOM 8289 C C . TYR D 2 186 ? 4.196 49.139 -15.224 1.00 17.21 186 TYR D C 1
ATOM 8290 O O . TYR D 2 186 ? 4.412 49.388 -13.988 1.00 16.33 186 TYR D O 1
ATOM 8299 N N . LYS D 2 187 ? 3.057 49.404 -15.865 1.00 17.31 187 LYS D N 1
ATOM 8300 C CA . LYS D 2 187 ? 1.888 50.001 -15.200 1.00 18.16 187 LYS D CA 1
ATOM 8301 C C . LYS D 2 187 ? 1.483 49.094 -14.021 1.00 18.41 187 LYS D C 1
ATOM 8302 O O . LYS D 2 187 ? 1.303 49.649 -12.918 1.00 17.93 187 LYS D O 1
ATOM 8308 N N . ALA D 2 188 ? 1.414 47.774 -14.239 1.00 17.75 188 ALA D N 1
ATOM 8309 C CA . ALA D 2 188 ? 1.014 46.781 -13.207 1.00 18.50 188 ALA D CA 1
ATOM 8310 C C . ALA D 2 188 ? 2.072 46.780 -12.076 1.00 18.21 188 ALA D C 1
ATOM 8311 O O . ALA D 2 188 ? 1.704 46.759 -10.872 1.00 18.46 188 ALA D O 1
ATOM 8313 N N . PHE D 2 189 ? 3.355 46.798 -12.469 1.00 17.17 189 PHE D N 1
ATOM 8314 C CA . PHE D 2 189 ? 4.505 46.766 -11.531 1.00 17.50 189 PHE D CA 1
ATOM 8315 C C . PHE D 2 189 ? 4.307 47.862 -10.481 1.00 16.89 189 PHE D C 1
ATOM 8316 O O . PHE D 2 189 ? 4.441 47.620 -9.269 1.00 17.33 189 PHE D O 1
ATOM 8324 N N . ILE D 2 190 ? 4.139 49.096 -10.941 1.00 17.56 190 ILE D N 1
ATOM 8325 C CA . ILE D 2 190 ? 4.023 50.274 -10.048 1.00 17.81 190 ILE D CA 1
ATOM 8326 C C . ILE D 2 190 ? 2.700 50.245 -9.266 1.00 18.38 190 ILE D C 1
ATOM 8327 O O . ILE D 2 190 ? 2.696 50.412 -8.002 1.00 17.06 190 ILE D O 1
ATOM 8332 N N . GLU D 2 191 ? 1.605 50.075 -9.979 1.00 18.72 191 GLU D N 1
ATOM 8333 C CA . GLU D 2 191 ? 0.251 50.176 -9.390 1.00 19.38 191 GLU D CA 1
ATOM 8334 C C . GLU D 2 191 ? 0.014 49.037 -8.398 1.00 19.65 191 GLU D C 1
ATOM 8335 O O . GLU D 2 191 ? -0.792 49.254 -7.507 1.00 20.17 191 GLU D O 1
ATOM 8341 N N . CYS D 2 192 ? 0.697 47.905 -8.522 1.00 18.54 192 CYS D N 1
ATOM 8342 C CA . CYS D 2 192 ? 0.464 46.706 -7.674 1.00 18.20 192 CYS D CA 1
ATOM 8343 C C . CYS D 2 192 ? 1.599 46.495 -6.672 1.00 17.66 192 CYS D C 1
ATOM 8344 O O . CYS D 2 192 ? 1.499 45.545 -5.908 1.00 18.48 192 CYS D O 1
ATOM 8347 N N . ASP D 2 193 ? 2.644 47.335 -6.710 1.00 18.18 193 ASP D N 1
ATOM 8348 C CA . ASP D 2 193 ? 3.866 47.168 -5.903 1.00 18.26 193 ASP D CA 1
ATOM 8349 C C . ASP D 2 193 ? 4.412 45.747 -6.106 1.00 18.55 193 ASP D C 1
ATOM 8350 O O . ASP D 2 193 ? 4.591 44.980 -5.114 1.00 19.43 193 ASP D O 1
ATOM 8355 N N . PHE D 2 194 ? 4.636 45.339 -7.350 1.00 18.07 194 PHE D N 1
ATOM 8356 C CA . PHE D 2 194 ? 5.428 44.120 -7.615 1.00 17.90 194 PHE D CA 1
ATOM 8357 C C . PHE D 2 194 ? 6.806 44.291 -6.966 1.00 18.16 194 PHE D C 1
ATOM 8358 O O . PHE D 2 194 ? 7.393 45.416 -6.950 1.00 17.86 194 PHE D O 1
ATOM 8366 N N . ALA D 2 195 ? 7.350 43.177 -6.488 1.00 18.40 195 ALA D N 1
ATOM 8367 C CA . ALA D 2 195 ? 8.795 43.015 -6.205 1.00 20.26 195 ALA D CA 1
ATOM 8368 C C . ALA D 2 195 ? 9.467 42.438 -7.450 1.00 21.20 195 ALA D C 1
ATOM 8369 O O . ALA D 2 195 ? 10.563 42.885 -7.836 1.00 24.05 195 ALA D O 1
ATOM 8371 N N . LEU D 2 196 ? 8.831 41.468 -8.084 1.00 22.67 196 LEU D N 1
ATOM 8372 C CA . LEU D 2 196 ? 9.340 40.969 -9.382 1.00 24.34 196 LEU D CA 1
ATOM 8373 C C . LEU D 2 196 ? 8.245 40.283 -10.174 1.00 22.44 196 LEU D C 1
ATOM 8374 O O . LEU D 2 196 ? 7.190 39.909 -9.639 1.00 21.38 196 LEU D O 1
ATOM 8379 N N . PHE D 2 197 ? 8.463 40.199 -11.478 1.00 21.16 197 PHE D N 1
ATOM 8380 C CA . PHE D 2 197 ? 7.622 39.298 -12.298 1.00 21.58 197 PHE D CA 1
ATOM 8381 C C . PHE D 2 197 ? 8.495 38.672 -13.368 1.00 20.61 197 PHE D C 1
ATOM 8382 O O . PHE D 2 197 ? 9.521 39.231 -13.770 1.00 18.77 197 PHE D O 1
ATOM 8390 N N . GLU D 2 198 ? 7.964 37.586 -13.897 1.00 22.11 198 GLU D N 1
ATOM 8391 C CA . GLU D 2 198 ? 8.566 36.895 -15.047 1.00 24.06 198 GLU D CA 1
ATOM 8392 C C . GLU D 2 198 ? 7.425 36.330 -15.869 1.00 22.66 198 GLU D C 1
ATOM 8393 O O . GLU D 2 198 ? 6.469 35.801 -15.264 1.00 21.60 198 GLU D O 1
ATOM 8399 N N . ILE D 2 199 ? 7.550 36.450 -17.182 1.00 21.26 199 ILE D N 1
ATOM 8400 C CA . ILE D 2 199 ? 6.702 35.734 -18.156 1.00 22.16 199 ILE D CA 1
ATOM 8401 C C . ILE D 2 199 ? 7.670 34.859 -18.940 1.00 22.33 199 ILE D C 1
ATOM 8402 O O . ILE D 2 199 ? 8.536 35.420 -19.639 1.00 24.34 199 ILE D O 1
ATOM 8407 N N . ASN D 2 200 ? 7.555 33.547 -18.764 1.00 22.33 200 ASN D N 1
ATOM 8408 C CA . ASN D 2 200 ? 8.478 32.582 -19.409 1.00 22.91 200 ASN D CA 1
ATOM 8409 C C . ASN D 2 200 ? 7.741 31.263 -19.568 1.00 23.41 200 ASN D C 1
ATOM 8410 O O . ASN D 2 200 ? 7.501 30.603 -18.575 1.00 22.50 200 ASN D O 1
ATOM 8415 N N . PRO D 2 201 ? 7.276 30.904 -20.782 1.00 23.11 201 PRO D N 1
ATOM 8416 C CA . PRO D 2 201 ? 7.459 31.707 -21.987 1.00 23.33 201 PRO D CA 1
ATOM 8417 C C . PRO D 2 201 ? 6.408 32.788 -22.275 1.00 22.82 201 PRO D C 1
ATOM 8418 O O . PRO D 2 201 ? 5.214 32.651 -21.980 1.00 22.16 201 PRO D O 1
ATOM 8422 N N . LEU D 2 202 ? 6.893 33.876 -22.865 1.00 22.96 202 LEU D N 1
ATOM 8423 C CA . LEU D 2 202 ? 6.070 34.870 -23.585 1.00 23.05 202 LEU D CA 1
ATOM 8424 C C . LEU D 2 202 ? 6.066 34.413 -25.050 1.00 23.49 202 LEU D C 1
ATOM 8425 O O . LEU D 2 202 ? 7.113 34.538 -25.728 1.00 24.10 202 LEU D O 1
ATOM 8430 N N . ALA D 2 203 ? 4.963 33.808 -25.485 1.00 24.54 203 ALA D N 1
ATOM 8431 C CA . ALA D 2 203 ? 4.890 33.110 -26.793 1.00 25.41 203 ALA D CA 1
ATOM 8432 C C . ALA D 2 203 ? 4.516 34.114 -27.881 1.00 27.47 203 ALA D C 1
ATOM 8433 O O . ALA D 2 203 ? 3.664 34.972 -27.632 1.00 27.58 203 ALA D O 1
ATOM 8435 N N . VAL D 2 204 ? 5.186 34.041 -29.019 1.00 27.77 204 VAL D N 1
ATOM 8436 C CA . VAL D 2 204 ? 4.725 34.669 -30.288 1.00 30.37 204 VAL D CA 1
ATOM 8437 C C . VAL D 2 204 ? 3.960 33.597 -31.062 1.00 31.09 204 VAL D C 1
ATOM 8438 O O . VAL D 2 204 ? 4.621 32.653 -31.527 1.00 29.09 204 VAL D O 1
ATOM 8442 N N . ARG D 2 205 ? 2.632 33.696 -31.084 1.00 32.30 205 ARG D N 1
ATOM 8443 C CA . ARG D 2 205 ? 1.707 32.711 -31.718 1.00 35.57 205 ARG D CA 1
ATOM 8444 C C . ARG D 2 205 ? 1.859 32.767 -33.248 1.00 37.82 205 ARG D C 1
ATOM 8445 O O . ARG D 2 205 ? 2.480 33.703 -33.732 1.00 36.57 205 ARG D O 1
ATOM 8453 N N . GLU D 2 206 ? 1.344 31.765 -33.969 1.00 43.66 206 GLU D N 1
ATOM 8454 C CA . GLU D 2 206 ? 1.464 31.689 -35.459 1.00 46.98 206 GLU D CA 1
ATOM 8455 C C . GLU D 2 206 ? 0.845 32.944 -36.085 1.00 48.52 206 GLU D C 1
ATOM 8456 O O . GLU D 2 206 ? 1.423 33.455 -37.062 1.00 49.08 206 GLU D O 1
ATOM 8462 N N . ASN D 2 207 ? -0.229 33.471 -35.487 1.00 49.17 207 ASN D N 1
ATOM 8463 C CA . ASN D 2 207 ? -0.936 34.691 -35.965 1.00 49.42 207 ASN D CA 1
ATOM 8464 C C . ASN D 2 207 ? -0.194 35.968 -35.545 1.00 50.04 207 ASN D C 1
ATOM 8465 O O . ASN D 2 207 ? -0.638 37.049 -35.975 1.00 51.85 207 ASN D O 1
ATOM 8470 N N . GLY D 2 208 ? 0.875 35.883 -34.734 1.00 43.65 208 GLY D N 1
ATOM 8471 C CA . GLY D 2 208 ? 1.692 37.058 -34.346 1.00 41.80 208 GLY D CA 1
ATOM 8472 C C . GLY D 2 208 ? 1.328 37.620 -32.969 1.00 37.71 208 GLY D C 1
ATOM 8473 O O . GLY D 2 208 ? 2.065 38.494 -32.465 1.00 38.11 208 GLY D O 1
ATOM 8474 N N . GLU D 2 209 ? 0.254 37.137 -32.359 1.00 35.53 209 GLU D N 1
ATOM 8475 C CA . GLU D 2 209 ? -0.155 37.543 -30.990 1.00 36.69 209 GLU D CA 1
ATOM 8476 C C . GLU D 2 209 ? 0.963 37.196 -29.992 1.00 32.91 209 GLU D C 1
ATOM 8477 O O . GLU D 2 209 ? 1.480 36.052 -30.029 1.00 30.57 209 GLU D O 1
ATOM 8483 N N . ILE D 2 210 ? 1.263 38.114 -29.083 1.00 30.98 210 ILE D N 1
ATOM 8484 C CA . ILE D 2 210 ? 2.227 37.929 -27.960 1.00 29.66 210 ILE D CA 1
ATOM 8485 C C . ILE D 2 210 ? 1.443 37.502 -26.719 1.00 28.57 210 ILE D C 1
ATOM 8486 O O . ILE D 2 210 ? 0.652 38.331 -26.218 1.00 27.59 210 ILE D O 1
ATOM 8491 N N . VAL D 2 211 ? 1.652 36.283 -26.214 1.00 25.78 211 VAL D N 1
ATOM 8492 C CA . VAL D 2 211 ? 0.768 35.716 -25.157 1.00 24.95 211 VAL D CA 1
ATOM 8493 C C . VAL D 2 211 ? 1.595 35.227 -23.961 1.00 22.75 211 VAL D C 1
ATOM 8494 O O . VAL D 2 211 ? 2.563 34.495 -24.162 1.00 21.41 211 VAL D O 1
ATOM 8498 N N . CYS D 2 212 ? 1.211 35.606 -22.740 1.00 22.19 212 CYS D N 1
ATOM 8499 C CA . CYS D 2 212 ? 1.792 35.085 -21.471 1.00 22.58 212 CYS D CA 1
ATOM 8500 C C . CYS D 2 212 ? 1.333 33.629 -21.232 1.00 22.34 212 CYS D C 1
ATOM 8501 O O . CYS D 2 212 ? 0.148 33.399 -20.918 1.00 22.35 212 CYS D O 1
ATOM 8504 N N . VAL D 2 213 ? 2.218 32.654 -21.355 1.00 22.55 213 VAL D N 1
ATOM 8505 C CA . VAL D 2 213 ? 1.832 31.229 -21.197 1.00 23.80 213 VAL D CA 1
ATOM 8506 C C . VAL D 2 213 ? 1.988 30.801 -19.748 1.00 25.27 213 VAL D C 1
ATOM 8507 O O . VAL D 2 213 ? 1.150 30.001 -19.256 1.00 25.69 213 VAL D O 1
ATOM 8511 N N . ASP D 2 214 ? 3.091 31.199 -19.139 1.00 26.69 214 ASP D N 1
ATOM 8512 C CA . ASP D 2 214 ? 3.340 30.963 -17.700 1.00 28.50 214 ASP D CA 1
ATOM 8513 C C . ASP D 2 214 ? 4.072 32.185 -17.166 1.00 32.29 214 ASP D C 1
ATOM 8514 O O . ASP D 2 214 ? 4.889 32.810 -17.924 1.00 30.45 214 ASP D O 1
ATOM 8519 N N . GLY D 2 215 ? 3.692 32.544 -15.939 1.00 33.70 215 GLY D N 1
ATOM 8520 C CA . GLY D 2 215 ? 3.961 33.862 -15.338 1.00 34.84 215 GLY D CA 1
ATOM 8521 C C . GLY D 2 215 ? 4.034 33.727 -13.839 1.00 33.58 215 GLY D C 1
ATOM 8522 O O . GLY D 2 215 ? 3.259 32.898 -13.279 1.00 34.68 215 GLY D O 1
ATOM 8523 N N . LYS D 2 216 ? 5.015 34.401 -13.231 1.00 29.51 216 LYS D N 1
ATOM 8524 C CA . LYS D 2 216 ? 5.136 34.444 -11.768 1.00 27.39 216 LYS D CA 1
ATOM 8525 C C . LYS D 2 216 ? 5.110 35.915 -11.407 1.00 24.70 216 LYS D C 1
ATOM 8526 O O . LYS D 2 216 ? 5.693 36.723 -12.163 1.00 21.82 216 LYS D O 1
ATOM 8532 N N . ILE D 2 217 ? 4.388 36.259 -10.362 1.00 22.75 217 ILE D N 1
ATOM 8533 C CA . ILE D 2 217 ? 4.409 37.648 -9.825 1.00 22.07 217 ILE D CA 1
ATOM 8534 C C . ILE D 2 217 ? 4.666 37.498 -8.330 1.00 21.85 217 ILE D C 1
ATOM 8535 O O . ILE D 2 217 ? 3.950 36.689 -7.679 1.00 21.00 217 ILE D O 1
ATOM 8540 N N . ASN D 2 218 ? 5.666 38.192 -7.819 1.00 20.28 218 ASN D N 1
ATOM 8541 C CA . ASN D 2 218 ? 5.916 38.280 -6.368 1.00 20.85 218 ASN D CA 1
ATOM 8542 C C . ASN D 2 218 ? 5.595 39.732 -6.012 1.00 20.46 218 ASN D C 1
ATOM 8543 O O . ASN D 2 218 ? 6.197 40.638 -6.656 1.00 18.96 218 ASN D O 1
ATOM 8548 N N . LEU D 2 219 ? 4.681 39.933 -5.054 1.00 19.68 219 LEU D N 1
ATOM 8549 C CA . LEU D 2 219 ? 4.273 41.274 -4.591 1.00 19.72 219 LEU D CA 1
ATOM 8550 C C . LEU D 2 219 ? 5.136 41.665 -3.406 1.00 19.64 219 LEU D C 1
ATOM 8551 O O . LEU D 2 219 ? 5.442 40.795 -2.552 1.00 20.21 219 LEU D O 1
ATOM 8556 N N . ASP D 2 220 ? 5.373 42.967 -3.266 1.00 18.56 220 ASP D N 1
ATOM 8557 C CA . ASP D 2 220 ? 5.992 43.533 -2.047 1.00 20.00 220 ASP D CA 1
ATOM 8558 C C . ASP D 2 220 ? 4.961 43.401 -0.932 1.00 20.51 220 ASP D C 1
ATOM 8559 O O . ASP D 2 220 ? 3.945 44.090 -0.974 1.00 20.36 220 ASP D O 1
ATOM 8564 N N . SER D 2 221 ? 5.206 42.496 0.010 1.00 22.08 221 SER D N 1
ATOM 8565 C CA . SER D 2 221 ? 4.308 42.242 1.163 1.00 23.92 221 SER D CA 1
ATOM 8566 C C . SER D 2 221 ? 4.125 43.522 1.983 1.00 23.87 221 SER D C 1
ATOM 8567 O O . SER D 2 221 ? 3.048 43.686 2.579 1.00 25.62 221 SER D O 1
ATOM 8570 N N . ASN D 2 222 ? 5.127 44.396 2.010 1.00 22.54 222 ASN D N 1
ATOM 8571 C CA A ASN D 2 222 ? 5.030 45.614 2.850 0.60 23.19 222 ASN D CA 1
ATOM 8572 C CA B ASN D 2 222 ? 5.171 45.695 2.750 0.40 22.06 222 ASN D CA 1
ATOM 8573 C C . ASN D 2 222 ? 4.114 46.663 2.197 1.00 21.84 222 ASN D C 1
ATOM 8574 O O . ASN D 2 222 ? 3.735 47.595 2.913 1.00 21.27 222 ASN D O 1
ATOM 8583 N N . ALA D 2 223 ? 3.676 46.470 0.945 1.00 21.35 223 ALA D N 1
ATOM 8584 C CA . ALA D 2 223 ? 2.697 47.377 0.316 1.00 20.38 223 ALA D CA 1
ATOM 8585 C C . ALA D 2 223 ? 1.286 46.779 0.331 1.00 21.72 223 ALA D C 1
ATOM 8586 O O . ALA D 2 223 ? 0.392 47.486 -0.113 1.00 21.76 223 ALA D O 1
ATOM 8588 N N . LEU D 2 224 ? 1.063 45.552 0.829 1.00 22.87 224 LEU D N 1
ATOM 8589 C CA . LEU D 2 224 ? -0.262 44.900 0.728 1.00 23.13 224 LEU D CA 1
ATOM 8590 C C . LEU D 2 224 ? -1.329 45.674 1.520 1.00 23.15 224 LEU D C 1
ATOM 8591 O O . LEU D 2 224 ? -2.521 45.595 1.134 1.00 23.57 224 LEU D O 1
ATOM 8596 N N . TYR D 2 225 ? -0.945 46.472 2.510 1.00 23.00 225 TYR D N 1
ATOM 8597 C CA . TYR D 2 225 ? -1.910 47.308 3.264 1.00 24.96 225 TYR D CA 1
ATOM 8598 C C . TYR D 2 225 ? -2.658 48.259 2.312 1.00 25.17 225 TYR D C 1
ATOM 8599 O O . TYR D 2 225 ? -3.729 48.760 2.742 1.00 26.23 225 TYR D O 1
ATOM 8608 N N . ARG D 2 226 ? -2.084 48.623 1.158 1.00 23.70 226 ARG D N 1
ATOM 8609 C CA . ARG D 2 226 ? -2.766 49.581 0.249 1.00 23.73 226 ARG D CA 1
ATOM 8610 C C . ARG D 2 226 ? -3.307 48.851 -0.983 1.00 22.87 226 ARG D C 1
ATOM 8611 O O . ARG D 2 226 ? -3.787 49.541 -1.899 1.00 22.24 226 ARG D O 1
ATOM 8619 N N . HIS D 2 227 ? -3.302 47.516 -0.984 1.00 22.24 227 HIS D N 1
ATOM 8620 C CA . HIS D 2 227 ? -3.838 46.717 -2.119 1.00 22.38 227 HIS D CA 1
ATOM 8621 C C . HIS D 2 227 ? -4.752 45.622 -1.581 1.00 22.82 227 HIS D C 1
ATOM 8622 O O . HIS D 2 227 ? -4.386 44.436 -1.587 1.00 22.54 227 HIS D O 1
ATOM 8629 N N . PRO D 2 228 ? -5.958 45.956 -1.083 1.00 24.11 228 PRO D N 1
ATOM 8630 C CA . PRO D 2 228 ? -6.803 44.944 -0.426 1.00 25.81 228 PRO D CA 1
ATOM 8631 C C . PRO D 2 228 ? -7.245 43.789 -1.339 1.00 25.43 228 PRO D C 1
ATOM 8632 O O . PRO D 2 228 ? -7.320 42.692 -0.864 1.00 25.10 228 PRO D O 1
ATOM 8636 N N . LYS D 2 229 ? -7.527 44.058 -2.598 1.00 27.44 229 LYS D N 1
ATOM 8637 C CA . LYS D 2 229 ? -7.881 42.992 -3.577 1.00 28.89 229 LYS D CA 1
ATOM 8638 C C . LYS D 2 229 ? -6.690 42.038 -3.749 1.00 26.60 229 LYS D C 1
ATOM 8639 O O . LYS D 2 229 ? -6.919 40.817 -3.849 1.00 27.79 229 LYS D O 1
ATOM 8645 N N . LEU D 2 230 ? -5.450 42.545 -3.766 1.00 24.82 230 LEU D N 1
ATOM 8646 C CA . LEU D 2 230 ? -4.251 41.682 -3.905 1.00 23.12 230 LEU D CA 1
ATOM 8647 C C . LEU D 2 230 ? -4.009 40.941 -2.597 1.00 23.06 230 LEU D C 1
ATOM 8648 O O . LEU D 2 230 ? -3.640 39.785 -2.650 1.00 23.60 230 LEU D O 1
ATOM 8653 N N . LEU D 2 231 ? -4.210 41.583 -1.442 1.00 24.05 231 LEU D N 1
ATOM 8654 C CA . LEU D 2 231 ? -4.025 40.888 -0.144 1.00 24.45 231 LEU D CA 1
ATOM 8655 C C . LEU D 2 231 ? -5.000 39.707 -0.078 1.00 24.51 231 LEU D C 1
ATOM 8656 O O . LEU D 2 231 ? -4.612 38.661 0.493 1.00 25.27 231 LEU D O 1
ATOM 8661 N N . ALA D 2 232 ? -6.187 39.860 -0.660 1.00 24.92 232 ALA D N 1
ATOM 8662 C CA . ALA D 2 232 ? -7.256 38.826 -0.650 1.00 26.31 232 ALA D CA 1
ATOM 8663 C C . ALA D 2 232 ? -6.855 37.616 -1.503 1.00 26.60 232 ALA D C 1
ATOM 8664 O O . ALA D 2 232 ? -7.505 36.560 -1.346 1.00 28.26 232 ALA D O 1
ATOM 8666 N N . LEU D 2 233 ? -5.869 37.742 -2.386 1.00 24.92 233 LEU D N 1
ATOM 8667 C CA . LEU D 2 233 ? -5.355 36.608 -3.186 1.00 25.49 233 LEU D CA 1
ATOM 8668 C C . LEU D 2 233 ? -4.468 35.695 -2.342 1.00 24.70 233 LEU D C 1
ATOM 8669 O O . LEU D 2 233 ? -4.161 34.601 -2.812 1.00 23.78 233 LEU D O 1
ATOM 8674 N N . ARG D 2 234 ? -4.055 36.102 -1.139 1.00 24.96 234 ARG D N 1
ATOM 8675 C CA . ARG D 2 234 ? -3.089 35.315 -0.333 1.00 24.91 234 ARG D CA 1
ATOM 8676 C C . ARG D 2 234 ? -3.584 33.867 -0.182 1.00 25.63 234 ARG D C 1
ATOM 8677 O O . ARG D 2 234 ? -4.711 33.688 0.259 1.00 26.88 234 ARG D O 1
ATOM 8685 N N . ASP D 2 235 ? -2.734 32.895 -0.514 1.00 25.01 235 ASP D N 1
ATOM 8686 C CA . ASP D 2 235 ? -2.965 31.442 -0.274 1.00 24.93 235 ASP D CA 1
ATOM 8687 C C . ASP D 2 235 ? -2.003 30.953 0.815 1.00 25.58 235 ASP D C 1
ATOM 8688 O O . ASP D 2 235 ? -0.858 30.580 0.505 1.00 25.18 235 ASP D O 1
ATOM 8693 N N . LYS D 2 236 ? -2.455 30.954 2.072 1.00 26.35 236 LYS D N 1
ATOM 8694 C CA . LYS D 2 236 ? -1.645 30.531 3.233 1.00 28.32 236 LYS D CA 1
ATOM 8695 C C . LYS D 2 236 ? -1.216 29.063 3.124 1.00 28.96 236 LYS D C 1
ATOM 8696 O O . LYS D 2 236 ? -0.226 28.699 3.782 1.00 29.16 236 LYS D O 1
ATOM 8702 N N . SER D 2 237 ? -1.935 28.247 2.358 1.00 28.50 237 SER D N 1
ATOM 8703 C CA . SER D 2 237 ? -1.604 26.809 2.196 1.00 29.11 237 SER D CA 1
ATOM 8704 C C . SER D 2 237 ? -0.228 26.639 1.537 1.00 28.54 237 SER D C 1
ATOM 8705 O O . SER D 2 237 ? 0.406 25.618 1.768 1.00 28.98 237 SER D O 1
ATOM 8708 N N . GLN D 2 238 ? 0.237 27.621 0.754 1.00 27.06 238 GLN D N 1
ATOM 8709 C CA . GLN D 2 238 ? 1.522 27.555 0.011 1.00 27.81 238 GLN D CA 1
ATOM 8710 C C . GLN D 2 238 ? 2.679 28.087 0.860 1.00 29.46 238 GLN D C 1
ATOM 8711 O O . GLN D 2 238 ? 3.837 28.007 0.396 1.00 32.64 238 GLN D O 1
ATOM 8717 N N . GLU D 2 239 ? 2.404 28.590 2.059 1.00 30.58 239 GLU D N 1
ATOM 8718 C CA . GLU D 2 239 ? 3.442 29.088 3.001 1.00 31.05 239 GLU D CA 1
ATOM 8719 C C . GLU D 2 239 ? 3.904 27.941 3.890 1.00 33.68 239 GLU D C 1
ATOM 8720 O O . GLU D 2 239 ? 3.111 27.024 4.083 1.00 34.17 239 GLU D O 1
ATOM 8726 N N . ASN D 2 240 ? 5.135 28.001 4.404 1.00 36.33 240 ASN D N 1
ATOM 8727 C CA . ASN D 2 240 ? 5.640 27.002 5.387 1.00 38.90 240 ASN D CA 1
ATOM 8728 C C . ASN D 2 240 ? 4.830 27.171 6.678 1.00 39.07 240 ASN D C 1
ATOM 8729 O O . ASN D 2 240 ? 4.828 28.294 7.217 1.00 37.14 240 ASN D O 1
ATOM 8734 N N . ALA D 2 241 ? 4.169 26.111 7.167 1.00 40.33 241 ALA D N 1
ATOM 8735 C CA . ALA D 2 241 ? 3.198 26.194 8.284 1.00 42.14 241 ALA D CA 1
ATOM 8736 C C . ALA D 2 241 ? 3.890 26.742 9.547 1.00 42.84 241 ALA D C 1
ATOM 8737 O O . ALA D 2 241 ? 3.264 27.542 10.267 1.00 43.95 241 ALA D O 1
ATOM 8739 N N . LYS D 2 242 ? 5.148 26.373 9.787 1.00 45.46 242 LYS D N 1
ATOM 8740 C CA . LYS D 2 242 ? 5.928 26.846 10.968 1.00 49.65 242 LYS D CA 1
ATOM 8741 C C . LYS D 2 242 ? 6.255 28.334 10.812 1.00 47.83 242 LYS D C 1
ATOM 8742 O O . LYS D 2 242 ? 6.041 29.074 11.791 1.00 50.30 242 LYS D O 1
ATOM 8748 N N . GLU D 2 243 ? 6.743 28.751 9.636 1.00 46.24 243 GLU D N 1
ATOM 8749 C CA . GLU D 2 243 ? 7.054 30.177 9.333 1.00 44.01 243 GLU D CA 1
ATOM 8750 C C . GLU D 2 243 ? 5.779 31.015 9.519 1.00 43.24 243 GLU D C 1
ATOM 8751 O O . GLU D 2 243 ? 5.877 32.123 10.046 1.00 43.01 243 GLU D O 1
ATOM 8757 N N . LEU D 2 244 ? 4.624 30.515 9.075 1.00 41.82 244 LEU D N 1
ATOM 8758 C CA . LEU D 2 244 ? 3.339 31.268 9.117 1.00 43.43 244 LEU D CA 1
ATOM 8759 C C . LEU D 2 244 ? 2.853 31.429 10.560 1.00 45.51 244 LEU D C 1
ATOM 8760 O O . LEU D 2 244 ? 2.376 32.534 10.921 1.00 47.91 244 LEU D O 1
ATOM 8765 N N . LYS D 2 245 ? 2.901 30.357 11.345 1.00 45.42 245 LYS D N 1
ATOM 8766 C CA . LYS D 2 245 ? 2.493 30.431 12.766 1.00 48.73 245 LYS D CA 1
ATOM 8767 C C . LYS D 2 245 ? 3.407 31.434 13.469 1.00 48.42 245 LYS D C 1
ATOM 8768 O O . LYS D 2 245 ? 2.889 32.239 14.261 1.00 50.13 245 LYS D O 1
ATOM 8774 N N . ALA D 2 246 ? 4.709 31.410 13.173 1.00 48.78 246 ALA D N 1
ATOM 8775 C CA . ALA D 2 246 ? 5.699 32.309 13.806 1.00 47.96 246 ALA D CA 1
ATOM 8776 C C . ALA D 2 246 ? 5.308 33.761 13.514 1.00 49.68 246 ALA D C 1
ATOM 8777 O O . ALA D 2 246 ? 5.344 34.569 14.468 1.00 50.56 246 ALA D O 1
ATOM 8779 N N . SER D 2 247 ? 4.920 34.066 12.265 1.00 48.65 247 SER D N 1
ATOM 8780 C CA . SER D 2 247 ? 4.611 35.441 11.778 1.00 50.04 247 SER D CA 1
ATOM 8781 C C . SER D 2 247 ? 3.317 35.960 12.420 1.00 51.33 247 SER D C 1
ATOM 8782 O O . SER D 2 247 ? 3.162 37.197 12.542 1.00 48.76 247 SER D O 1
ATOM 8785 N N . GLU D 2 248 ? 2.438 35.059 12.854 1.00 53.23 248 GLU D N 1
ATOM 8786 C CA . GLU D 2 248 ? 1.152 35.427 13.499 1.00 56.93 248 GLU D CA 1
ATOM 8787 C C . GLU D 2 248 ? 1.405 35.800 14.965 1.00 59.53 248 GLU D C 1
ATOM 8788 O O . GLU D 2 248 ? 0.530 36.448 15.564 1.00 61.12 248 GLU D O 1
ATOM 8794 N N . HIS D 2 249 ? 2.570 35.438 15.511 1.00 62.47 249 HIS D N 1
ATOM 8795 C CA . HIS D 2 249 ? 3.026 35.811 16.879 1.00 63.77 249 HIS D CA 1
ATOM 8796 C C . HIS D 2 249 ? 4.183 36.818 16.782 1.00 64.76 249 HIS D C 1
ATOM 8797 O O . HIS D 2 249 ? 5.004 36.871 17.729 1.00 66.99 249 HIS D O 1
ATOM 8804 N N . GLU D 2 250 ? 4.222 37.587 15.682 1.00 65.12 250 GLU D N 1
ATOM 8805 C CA . GLU D 2 250 ? 5.198 38.674 15.382 1.00 67.08 250 GLU D CA 1
ATOM 8806 C C . GLU D 2 250 ? 6.645 38.158 15.494 1.00 64.66 250 GLU D C 1
ATOM 8807 O O . GLU D 2 250 ? 7.528 38.971 15.809 1.00 67.53 250 GLU D O 1
ATOM 8813 N N . LEU D 2 251 ? 6.885 36.868 15.218 1.00 60.98 251 LEU D N 1
ATOM 8814 C CA . LEU D 2 251 ? 8.243 36.252 15.131 1.00 58.11 251 LEU D CA 1
ATOM 8815 C C . LEU D 2 251 ? 8.620 36.020 13.661 1.00 54.25 251 LEU D C 1
ATOM 8816 O O . LEU D 2 251 ? 7.706 35.876 12.826 1.00 53.83 251 LEU D O 1
ATOM 8821 N N . ASN D 2 252 ? 9.923 35.922 13.384 1.00 51.85 252 ASN D N 1
ATOM 8822 C CA . ASN D 2 252 ? 10.503 35.513 12.078 1.00 49.99 252 ASN D CA 1
ATOM 8823 C C . ASN D 2 252 ? 11.356 34.255 12.281 1.00 47.12 252 ASN D C 1
ATOM 8824 O O . ASN D 2 252 ? 12.472 34.379 12.846 1.00 44.96 252 ASN D O 1
ATOM 8829 N N . TYR D 2 253 ? 10.887 33.107 11.791 1.00 45.04 253 TYR D N 1
ATOM 8830 C CA . TYR D 2 253 ? 11.553 31.789 11.967 1.00 45.46 253 TYR D CA 1
ATOM 8831 C C . TYR D 2 253 ? 11.894 31.186 10.601 1.00 45.15 253 TYR D C 1
ATOM 8832 O O . TYR D 2 253 ? 11.041 31.254 9.690 1.00 44.69 253 TYR D O 1
ATOM 8841 N N . VAL D 2 254 ? 13.105 30.636 10.456 1.00 45.89 254 VAL D N 1
ATOM 8842 C CA . VAL D 2 254 ? 13.518 29.834 9.262 1.00 47.73 254 VAL D CA 1
ATOM 8843 C C . VAL D 2 254 ? 14.265 28.600 9.759 1.00 49.50 254 VAL D C 1
ATOM 8844 O O . VAL D 2 254 ? 15.195 28.778 10.557 1.00 50.68 254 VAL D O 1
ATOM 8848 N N . ALA D 2 255 ? 13.864 27.411 9.297 1.00 50.93 255 ALA D N 1
ATOM 8849 C CA . ALA D 2 255 ? 14.440 26.102 9.687 1.00 53.03 255 ALA D CA 1
ATOM 8850 C C . ALA D 2 255 ? 15.681 25.815 8.838 1.00 55.17 255 ALA D C 1
ATOM 8851 O O . ALA D 2 255 ? 15.632 26.058 7.604 1.00 54.56 255 ALA D O 1
ATOM 8853 N N . LEU D 2 256 ? 16.760 25.375 9.491 1.00 58.85 256 LEU D N 1
ATOM 8854 C CA . LEU D 2 256 ? 17.946 24.737 8.854 1.00 61.92 256 LEU D CA 1
ATOM 8855 C C . LEU D 2 256 ? 18.003 23.275 9.312 1.00 64.13 256 LEU D C 1
ATOM 8856 O O . LEU D 2 256 ? 17.314 22.938 10.295 1.00 60.26 256 LEU D O 1
ATOM 8861 N N . GLU D 2 257 ? 18.797 22.448 8.626 1.00 67.27 257 GLU D N 1
ATOM 8862 C CA . GLU D 2 257 ? 19.174 21.089 9.105 1.00 69.41 257 GLU D CA 1
ATOM 8863 C C . GLU D 2 257 ? 20.330 21.238 10.100 1.00 69.11 257 GLU D C 1
ATOM 8864 O O . GLU D 2 257 ? 21.467 21.474 9.641 1.00 71.19 257 GLU D O 1
ATOM 8870 N N . GLY D 2 258 ? 20.054 21.133 11.404 1.00 66.63 258 GLY D N 1
ATOM 8871 C CA . GLY D 2 258 ? 21.057 21.389 12.452 1.00 67.48 258 GLY D CA 1
ATOM 8872 C C . GLY D 2 258 ? 20.701 20.753 13.783 1.00 69.34 258 GLY D C 1
ATOM 8873 O O . GLY D 2 258 ? 19.674 20.047 13.868 1.00 69.16 258 GLY D O 1
ATOM 8874 N N . ASN D 2 259 ? 21.550 20.988 14.783 1.00 71.71 259 ASN D N 1
ATOM 8875 C CA . ASN D 2 259 ? 21.467 20.385 16.142 1.00 74.39 259 ASN D CA 1
ATOM 8876 C C . ASN D 2 259 ? 21.263 21.479 17.199 1.00 75.32 259 ASN D C 1
ATOM 8877 O O . ASN D 2 259 ? 20.829 21.131 18.320 1.00 75.86 259 ASN D O 1
ATOM 8882 N N . ILE D 2 260 ? 21.573 22.742 16.868 1.00 74.65 260 ILE D N 1
ATOM 8883 C CA . ILE D 2 260 ? 21.652 23.878 17.838 1.00 72.91 260 ILE D CA 1
ATOM 8884 C C . ILE D 2 260 ? 20.669 24.977 17.426 1.00 72.52 260 ILE D C 1
ATOM 8885 O O . ILE D 2 260 ? 21.015 25.782 16.538 1.00 66.81 260 ILE D O 1
ATOM 8890 N N . GLY D 2 261 ? 19.521 25.032 18.106 1.00 72.60 261 GLY D N 1
ATOM 8891 C CA . GLY D 2 261 ? 18.430 25.977 17.814 1.00 70.94 261 GLY D CA 1
ATOM 8892 C C . GLY D 2 261 ? 18.573 27.254 18.623 1.00 70.92 261 GLY D C 1
ATOM 8893 O O . GLY D 2 261 ? 18.434 27.177 19.853 1.00 73.54 261 GLY D O 1
ATOM 8894 N N . CYS D 2 262 ? 18.812 28.391 17.957 1.00 66.19 262 CYS D N 1
ATOM 8895 C CA . CYS D 2 262 ? 19.105 29.703 18.593 1.00 64.95 262 CYS D CA 1
ATOM 8896 C C . CYS D 2 262 ? 17.883 30.640 18.550 1.00 60.47 262 CYS D C 1
ATOM 8897 O O . CYS D 2 262 ? 16.935 30.397 17.748 1.00 59.71 262 CYS D O 1
ATOM 8900 N N . MET D 2 263 ? 17.932 31.685 19.381 1.00 57.54 263 MET D N 1
ATOM 8901 C CA . MET D 2 263 ? 16.858 32.688 19.610 1.00 57.53 263 MET D CA 1
ATOM 8902 C C . MET D 2 263 ? 17.468 34.080 19.880 1.00 55.18 263 MET D C 1
ATOM 8903 O O . MET D 2 263 ? 18.097 34.271 20.962 1.00 56.37 263 MET D O 1
ATOM 8908 N N . VAL D 2 264 ? 17.306 35.034 18.954 1.00 49.94 264 VAL D N 1
ATOM 8909 C CA . VAL D 2 264 ? 18.095 36.311 18.948 1.00 48.51 264 VAL D CA 1
ATOM 8910 C C . VAL D 2 264 ? 17.187 37.500 18.642 1.00 47.23 264 VAL D C 1
ATOM 8911 O O . VAL D 2 264 ? 16.217 37.307 17.937 1.00 49.84 264 VAL D O 1
ATOM 8915 N N . ASN D 2 265 ? 17.522 38.702 19.131 1.00 48.64 265 ASN D N 1
ATOM 8916 C CA A ASN D 2 265 ? 16.808 39.967 18.800 0.60 47.24 265 ASN D CA 1
ATOM 8917 C CA B ASN D 2 265 ? 16.777 39.938 18.762 0.40 47.38 265 ASN D CA 1
ATOM 8918 C C . ASN D 2 265 ? 17.599 40.702 17.718 1.00 46.48 265 ASN D C 1
ATOM 8919 O O . ASN D 2 265 ? 18.699 41.183 18.052 1.00 46.32 265 ASN D O 1
ATOM 8928 N N . GLY D 2 266 ? 17.051 40.785 16.505 1.00 43.45 266 GLY D N 1
ATOM 8929 C CA . GLY D 2 266 ? 17.704 41.400 15.337 1.00 42.39 266 GLY D CA 1
ATOM 8930 C C . GLY D 2 266 ? 18.133 40.354 14.326 1.00 40.35 266 GLY D C 1
ATOM 8931 O O . GLY D 2 266 ? 18.816 39.384 14.706 1.00 40.01 266 GLY D O 1
ATOM 8932 N N . ALA D 2 267 ? 17.752 40.551 13.071 1.00 38.38 267 ALA D N 1
ATOM 8933 C CA . ALA D 2 267 ? 18.028 39.653 11.926 1.00 36.60 267 ALA D CA 1
ATOM 8934 C C . ALA D 2 267 ? 19.536 39.479 11.704 1.00 36.07 267 ALA D C 1
ATOM 8935 O O . ALA D 2 267 ? 19.987 38.335 11.452 1.00 36.34 267 ALA D O 1
ATOM 8937 N N . GLY D 2 268 ? 20.277 40.580 11.736 1.00 35.81 268 GLY D N 1
ATOM 8938 C CA . GLY D 2 268 ? 21.745 40.598 11.577 1.00 35.89 268 GLY D CA 1
ATOM 8939 C C . GLY D 2 268 ? 22.405 39.775 12.672 1.00 37.28 268 GLY D C 1
ATOM 8940 O O . GLY D 2 268 ? 23.255 38.909 12.363 1.00 36.73 268 GLY D O 1
ATOM 8941 N N . LEU D 2 269 ? 22.011 40.006 13.920 1.00 38.30 269 LEU D N 1
ATOM 8942 C CA . LEU D 2 269 ? 22.613 39.273 15.057 1.00 39.24 269 LEU D CA 1
ATOM 8943 C C . LEU D 2 269 ? 22.151 37.812 15.032 1.00 39.92 269 LEU D C 1
ATOM 8944 O O . LEU D 2 269 ? 22.958 36.937 15.438 1.00 40.30 269 LEU D O 1
ATOM 8949 N N . ALA D 2 270 ? 20.930 37.528 14.566 1.00 38.51 270 ALA D N 1
ATOM 8950 C CA . ALA D 2 270 ? 20.440 36.142 14.435 1.00 40.85 270 ALA D CA 1
ATOM 8951 C C . ALA D 2 270 ? 21.341 35.395 13.441 1.00 41.29 270 ALA D C 1
ATOM 8952 O O . ALA D 2 270 ? 21.791 34.284 13.782 1.00 43.90 270 ALA D O 1
ATOM 8954 N N . MET D 2 271 ? 21.668 36.001 12.295 1.00 41.20 271 MET D N 1
ATOM 8955 C CA . MET D 2 271 ? 22.548 35.358 11.280 1.00 41.02 271 MET D CA 1
ATOM 8956 C C . MET D 2 271 ? 23.968 35.216 11.854 1.00 42.31 271 MET D C 1
ATOM 8957 O O . MET D 2 271 ? 24.530 34.114 11.737 1.00 43.22 271 MET D O 1
ATOM 8962 N N . ALA D 2 272 ? 24.505 36.238 12.525 1.00 41.74 272 ALA D N 1
ATOM 8963 C CA . ALA D 2 272 ? 25.871 36.205 13.093 1.00 43.09 272 ALA D CA 1
ATOM 8964 C C . ALA D 2 272 ? 25.959 35.080 14.131 1.00 44.52 272 ALA D C 1
ATOM 8965 O O . ALA D 2 272 ? 27.002 34.381 14.191 1.00 44.32 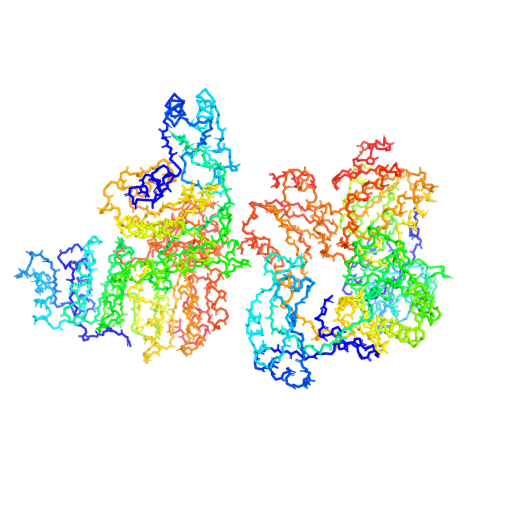272 ALA D O 1
ATOM 8967 N N . THR D 2 273 ? 24.899 34.907 14.916 1.00 45.55 273 THR D N 1
ATOM 8968 C CA . THR D 2 273 ? 24.808 33.896 15.997 1.00 47.31 273 THR D CA 1
ATOM 8969 C C . THR D 2 273 ? 24.887 32.492 15.389 1.00 48.94 273 THR D C 1
ATOM 8970 O O . THR D 2 273 ? 25.672 31.652 15.920 1.00 49.30 273 THR D O 1
ATOM 8974 N N . MET D 2 274 ? 24.105 32.235 14.346 1.00 48.34 274 MET D N 1
ATOM 8975 C CA . MET D 2 274 ? 24.135 30.956 13.593 1.00 51.80 274 MET D CA 1
ATOM 8976 C C . MET D 2 274 ? 25.566 30.728 13.103 1.00 53.88 274 MET D C 1
ATOM 8977 O O . MET D 2 274 ? 26.084 29.613 13.255 1.00 54.07 274 MET D O 1
ATOM 8982 N N . ASP D 2 275 ? 26.189 31.780 12.578 1.00 54.59 275 ASP D N 1
ATOM 8983 C CA . ASP D 2 275 ? 27.549 31.728 11.987 1.00 55.35 275 ASP D CA 1
ATOM 8984 C C . ASP D 2 275 ? 28.581 31.350 13.056 1.00 56.48 275 ASP D C 1
ATOM 8985 O O . ASP D 2 275 ? 29.442 30.510 12.733 1.00 58.35 275 ASP D O 1
ATOM 8990 N N . ILE D 2 276 ? 28.513 31.911 14.270 1.00 56.28 276 ILE D N 1
ATOM 8991 C CA . ILE D 2 276 ? 29.561 31.675 15.307 1.00 56.34 276 ILE D CA 1
ATOM 8992 C C . ILE D 2 276 ? 29.347 30.282 15.914 1.00 59.52 276 ILE D C 1
ATOM 8993 O O . ILE D 2 276 ? 30.347 29.675 16.385 1.00 60.50 276 ILE D O 1
ATOM 8998 N N . ILE D 2 277 ? 28.115 29.763 15.876 1.00 59.55 277 ILE D N 1
ATOM 8999 C CA . ILE D 2 277 ? 27.817 28.363 16.304 1.00 60.59 277 ILE D CA 1
ATOM 9000 C C . ILE D 2 277 ? 28.622 27.426 15.395 1.00 61.32 277 ILE D C 1
ATOM 9001 O O . ILE D 2 277 ? 29.449 26.667 15.935 1.00 61.85 277 ILE D O 1
ATOM 9006 N N . GLN D 2 278 ? 28.427 27.534 14.075 1.00 62.23 278 GLN D N 1
ATOM 9007 C CA . GLN D 2 278 ? 29.109 26.698 13.049 1.00 64.66 278 GLN D CA 1
ATOM 9008 C C . GLN D 2 278 ? 30.622 26.798 13.228 1.00 68.00 278 GLN D C 1
ATOM 9009 O O . GLN D 2 278 ? 31.259 25.735 13.328 1.00 71.96 278 GLN D O 1
ATOM 9015 N N . LEU D 2 279 ? 31.165 28.019 13.285 1.00 67.34 279 LEU D N 1
ATOM 9016 C CA . LEU D 2 279 ? 32.616 28.259 13.515 1.00 68.71 279 LEU D CA 1
ATOM 9017 C C . LEU D 2 279 ? 33.126 27.293 14.591 1.00 69.78 279 LEU D C 1
ATOM 9018 O O . LEU D 2 279 ? 34.165 26.656 14.339 1.00 69.17 279 LEU D O 1
ATOM 9023 N N . TYR D 2 280 ? 32.406 27.181 15.718 1.00 72.14 280 TYR D N 1
ATOM 9024 C CA . TYR D 2 280 ? 32.801 26.401 16.928 1.00 75.71 280 TYR D CA 1
ATOM 9025 C C . TYR D 2 280 ? 32.326 24.940 16.826 1.00 76.00 280 TYR D C 1
ATOM 9026 O O . TYR D 2 280 ? 32.221 24.269 17.872 1.00 73.74 280 TYR D O 1
ATOM 9035 N N . GLY D 2 281 ? 32.073 24.457 15.602 1.00 78.11 281 GLY D N 1
ATOM 9036 C CA . GLY D 2 281 ? 31.819 23.036 15.288 1.00 80.92 281 GLY D CA 1
ATOM 9037 C C . GLY D 2 281 ? 30.338 22.703 15.194 1.00 81.95 281 GLY D C 1
ATOM 9038 O O . GLY D 2 281 ? 30.001 21.775 14.430 1.00 83.47 281 GLY D O 1
ATOM 9039 N N . GLY D 2 282 ? 29.489 23.420 15.941 1.00 81.92 282 GLY D N 1
ATOM 9040 C CA . GLY D 2 282 ? 28.030 23.199 16.003 1.00 80.94 282 GLY D CA 1
ATOM 9041 C C . GLY D 2 282 ? 27.378 23.428 14.655 1.00 79.01 282 GLY D C 1
ATOM 9042 O O . GLY D 2 282 ? 28.055 23.947 13.749 1.00 78.14 282 GLY D O 1
ATOM 9043 N N . LYS D 2 283 ? 26.115 23.027 14.511 1.00 78.79 283 LYS D N 1
ATOM 9044 C CA . LYS D 2 283 ? 25.311 23.286 13.288 1.00 79.33 283 LYS D CA 1
ATOM 9045 C C . LYS D 2 283 ? 24.054 24.041 13.716 1.00 77.64 283 LYS D C 1
ATOM 9046 O O . LYS D 2 283 ? 23.358 23.617 14.637 1.00 80.17 283 LYS D O 1
ATOM 9052 N N . PRO D 2 284 ? 23.754 25.215 13.114 1.00 74.34 284 PRO D N 1
ATOM 9053 C CA . PRO D 2 284 ? 22.571 25.983 13.500 1.00 71.92 284 PRO D CA 1
ATOM 9054 C C . PRO D 2 284 ? 21.313 25.279 12.960 1.00 67.81 284 PRO D C 1
ATOM 9055 O O . PRO D 2 284 ? 21.302 24.934 11.779 1.00 64.47 284 PRO D O 1
ATOM 9059 N N . ALA D 2 285 ? 20.327 25.048 13.841 1.00 63.85 285 ALA D N 1
ATOM 9060 C CA . ALA D 2 285 ? 19.036 24.373 13.563 1.00 62.70 285 ALA D CA 1
ATOM 9061 C C . ALA D 2 285 ? 18.069 25.339 12.873 1.00 58.84 285 ALA D C 1
ATOM 9062 O O . ALA D 2 285 ? 17.239 24.883 12.064 1.00 57.03 285 ALA D O 1
ATOM 9064 N N . ASN D 2 286 ? 18.138 26.618 13.238 1.00 58.32 286 ASN D N 1
ATOM 9065 C CA . ASN D 2 286 ? 17.112 27.631 12.881 1.00 56.55 286 ASN D CA 1
ATOM 9066 C C . ASN D 2 286 ? 17.713 29.043 12.946 1.00 52.76 286 ASN D C 1
ATOM 9067 O O . ASN D 2 286 ? 18.687 29.263 13.673 1.00 53.26 286 ASN D O 1
ATOM 9072 N N . PHE D 2 287 ? 17.151 29.946 12.148 1.00 50.38 287 PHE D N 1
ATOM 9073 C CA . PHE D 2 287 ? 17.126 31.413 12.371 1.00 48.68 287 PHE D CA 1
ATOM 9074 C C . PHE D 2 287 ? 15.874 31.680 13.213 1.00 48.93 287 PHE D C 1
ATOM 9075 O O . PHE D 2 287 ? 14.823 31.072 12.895 1.00 48.44 287 PHE D O 1
ATOM 9083 N N . LEU D 2 288 ? 15.974 32.476 14.277 1.00 49.47 288 LEU D N 1
ATOM 9084 C CA . LEU D 2 288 ? 14.767 33.088 14.890 1.00 50.71 288 LEU D CA 1
ATOM 9085 C C . LEU D 2 288 ? 15.072 34.461 15.478 1.00 51.96 288 LEU D C 1
ATOM 9086 O O . LEU D 2 288 ? 15.923 34.541 16.402 1.00 54.59 288 LEU D O 1
ATOM 9091 N N . ASP D 2 289 ? 14.281 35.446 15.029 1.00 49.62 289 ASP D N 1
ATOM 9092 C CA . ASP D 2 289 ? 14.315 36.874 15.435 1.00 48.65 289 ASP D CA 1
ATOM 9093 C C . ASP D 2 289 ? 13.090 37.184 16.306 1.00 49.98 289 ASP D C 1
ATOM 9094 O O . ASP D 2 289 ? 11.977 37.148 15.775 1.00 49.26 289 ASP D O 1
ATOM 9099 N N . VAL D 2 290 ? 13.292 37.523 17.581 1.00 51.28 290 VAL D N 1
ATOM 9100 C CA . VAL D 2 290 ? 12.189 37.888 18.522 1.00 53.94 290 VAL D CA 1
ATOM 9101 C C . VAL D 2 290 ? 11.915 39.385 18.397 1.00 56.22 290 VAL D C 1
ATOM 9102 O O . VAL D 2 290 ? 10.943 39.712 17.701 1.00 62.59 290 VAL D O 1
ATOM 9106 N N . GLU D 2 297 ? 5.933 34.836 26.916 1.00 76.74 297 GLU D N 1
ATOM 9107 C CA . GLU D 2 297 ? 4.901 34.511 25.896 1.00 77.15 297 GLU D CA 1
ATOM 9108 C C . GLU D 2 297 ? 5.595 34.155 24.582 1.00 75.78 297 GLU D C 1
ATOM 9109 O O . GLU D 2 297 ? 5.677 32.960 24.245 1.00 70.75 297 GLU D O 1
ATOM 9115 N N . ARG D 2 298 ? 6.103 35.172 23.888 1.00 76.32 298 ARG D N 1
ATOM 9116 C CA . ARG D 2 298 ? 6.656 35.025 22.519 1.00 76.42 298 ARG D CA 1
ATOM 9117 C C . ARG D 2 298 ? 7.866 34.083 22.585 1.00 74.74 298 ARG D C 1
ATOM 9118 O O . ARG D 2 298 ? 8.161 33.447 21.554 1.00 74.07 298 ARG D O 1
ATOM 9126 N N . VAL D 2 299 ? 8.471 33.941 23.772 1.00 74.41 299 VAL D N 1
ATOM 9127 C CA . VAL D 2 299 ? 9.542 32.945 24.088 1.00 75.89 299 VAL D CA 1
ATOM 9128 C C . VAL D 2 299 ? 8.963 31.522 24.083 1.00 76.17 299 VAL D C 1
ATOM 9129 O O . VAL D 2 299 ? 9.659 30.614 23.579 1.00 76.22 299 VAL D O 1
ATOM 9133 N N . ILE D 2 300 ? 7.772 31.325 24.663 1.00 76.08 300 ILE D N 1
ATOM 9134 C CA . ILE D 2 300 ? 7.052 30.013 24.675 1.00 76.93 300 ILE D CA 1
ATOM 9135 C C . ILE D 2 300 ? 6.963 29.528 23.224 1.00 75.25 300 ILE D C 1
ATOM 9136 O O . ILE D 2 300 ? 7.373 28.378 22.946 1.00 72.28 300 ILE D O 1
ATOM 9141 N N . GLU D 2 301 ? 6.480 30.410 22.343 1.00 75.72 301 GLU D N 1
ATOM 9142 C CA . GLU D 2 301 ? 6.357 30.178 20.878 1.00 75.89 301 GLU D CA 1
ATOM 9143 C C . GLU D 2 301 ? 7.728 29.774 20.331 1.00 75.05 301 GLU D C 1
ATOM 9144 O O . GLU D 2 301 ? 7.816 28.699 19.688 1.00 76.01 301 GLU D O 1
ATOM 9150 N N . ALA D 2 302 ? 8.744 30.612 20.588 1.00 72.51 302 ALA D N 1
ATOM 9151 C CA . ALA D 2 302 ? 10.149 30.432 20.150 1.00 70.81 302 ALA D CA 1
ATOM 9152 C C . ALA D 2 302 ? 10.617 29.021 20.517 1.00 70.34 302 ALA D C 1
ATOM 9153 O O . ALA D 2 302 ? 10.970 28.255 19.596 1.00 69.58 302 ALA D O 1
ATOM 9155 N N . PHE D 2 303 ? 10.591 28.689 21.811 1.00 70.15 303 PHE D N 1
ATOM 9156 C CA . PHE D 2 303 ? 10.922 27.339 22.335 1.00 71.22 303 PHE D CA 1
ATOM 9157 C C . PHE D 2 303 ? 10.137 26.296 21.529 1.00 70.13 303 PHE D C 1
ATOM 9158 O O . PHE D 2 303 ? 10.777 25.416 20.872 1.00 65.35 303 PHE D O 1
ATOM 9166 N N . LYS D 2 304 ? 8.804 26.425 21.518 1.00 72.79 304 LYS D N 1
ATOM 9167 C CA . LYS D 2 304 ? 7.900 25.470 20.824 1.00 74.78 304 LYS D CA 1
ATOM 9168 C C . LYS D 2 304 ? 8.405 25.285 19.387 1.00 74.39 304 LYS D C 1
ATOM 9169 O O . LYS D 2 304 ? 8.716 24.125 19.017 1.00 75.34 304 LYS D O 1
ATOM 9175 N N . LEU D 2 305 ? 8.533 26.386 18.635 1.00 71.52 305 LEU D N 1
ATOM 9176 C CA . LEU D 2 305 ? 8.950 26.378 17.204 1.00 70.64 305 LEU D CA 1
ATOM 9177 C C . LEU D 2 305 ? 10.349 25.762 17.062 1.00 68.63 305 LEU D C 1
ATOM 9178 O O . LEU D 2 305 ? 10.546 24.927 16.159 1.00 67.90 305 LEU D O 1
ATOM 9183 N N . ILE D 2 306 ? 11.300 26.155 17.908 1.00 69.59 306 ILE D N 1
ATOM 9184 C CA . ILE D 2 306 ? 12.694 25.627 17.835 1.00 72.16 306 ILE D CA 1
ATOM 9185 C C . ILE D 2 306 ? 12.650 24.105 18.053 1.00 73.68 306 ILE D C 1
ATOM 9186 O O . ILE D 2 306 ? 13.126 23.365 17.162 1.00 74.41 306 ILE D O 1
ATOM 9191 N N . LEU D 2 307 ? 12.045 23.651 19.155 1.00 74.23 307 LEU D N 1
ATOM 9192 C CA . LEU D 2 307 ? 12.142 22.235 19.612 1.00 78.23 307 LEU D CA 1
ATOM 9193 C C . LEU D 2 307 ? 11.115 21.352 18.893 1.00 78.04 307 LEU D C 1
ATOM 9194 O O . LEU D 2 307 ? 11.250 20.120 19.011 1.00 79.65 307 LEU D O 1
ATOM 9199 N N . ASP D 2 308 ? 10.173 21.944 18.147 1.00 79.02 308 ASP D N 1
ATOM 9200 C CA . ASP D 2 308 ? 9.321 21.222 17.158 1.00 80.73 308 ASP D CA 1
ATOM 9201 C C . ASP D 2 308 ? 10.220 20.343 16.280 1.00 81.24 308 ASP D C 1
ATOM 9202 O O . ASP D 2 308 ? 9.817 19.202 15.974 1.00 81.25 308 ASP D O 1
ATOM 9207 N N . ASP D 2 309 ? 11.383 20.862 15.871 1.00 81.44 309 ASP D N 1
ATOM 9208 C CA . ASP D 2 309 ? 12.469 20.037 15.286 1.00 82.32 309 ASP D CA 1
ATOM 9209 C C . ASP D 2 309 ? 13.084 19.245 16.442 1.00 84.83 309 ASP D C 1
ATOM 9210 O O . ASP D 2 309 ? 13.969 19.788 17.124 1.00 87.45 309 ASP D O 1
ATOM 9215 N N . GLU D 2 310 ? 12.581 18.030 16.682 1.00 85.73 310 GLU D N 1
ATOM 9216 C CA . GLU D 2 310 ? 13.061 17.122 17.760 1.00 87.46 310 GLU D CA 1
ATOM 9217 C C . GLU D 2 310 ? 14.573 16.925 17.597 1.00 87.71 310 GLU D C 1
ATOM 9218 O O . GLU D 2 310 ? 15.244 16.669 18.611 1.00 88.59 310 GLU D O 1
ATOM 9224 N N . ASN D 2 311 ? 15.072 17.079 16.362 1.00 86.40 311 ASN D N 1
ATOM 9225 C CA . ASN D 2 311 ? 16.497 16.922 15.963 1.00 83.82 311 ASN D CA 1
ATOM 9226 C C . ASN D 2 311 ? 17.406 17.890 16.740 1.00 82.60 311 ASN D C 1
ATOM 9227 O O . ASN D 2 311 ? 18.628 17.632 16.811 1.00 84.19 311 ASN D O 1
ATOM 9232 N N . VAL D 2 312 ? 16.850 18.959 17.311 1.00 80.67 312 VAL D N 1
ATOM 9233 C CA . VAL D 2 312 ? 17.630 19.997 18.047 1.00 80.87 312 VAL D CA 1
ATOM 9234 C C . VAL D 2 312 ? 17.971 19.475 19.444 1.00 81.79 312 VAL D C 1
ATOM 9235 O O . VAL D 2 312 ? 17.030 19.179 20.204 1.00 80.08 312 VAL D O 1
ATOM 9239 N N . LYS D 2 313 ? 19.268 19.440 19.774 1.00 83.05 313 LYS D N 1
ATOM 9240 C CA . LYS D 2 313 ? 19.819 18.895 21.047 1.00 86.11 313 LYS D CA 1
ATOM 9241 C C . LYS D 2 313 ? 19.938 20.013 22.095 1.00 85.16 313 LYS D C 1
ATOM 9242 O O . LYS D 2 313 ? 19.406 19.842 23.220 1.00 85.71 313 LYS D O 1
ATOM 9248 N N . ALA D 2 314 ? 20.619 21.107 21.743 1.00 81.61 314 ALA D N 1
ATOM 9249 C CA . ALA D 2 314 ? 20.822 22.291 22.611 1.00 79.27 314 ALA D CA 1
ATOM 9250 C C . ALA D 2 314 ? 20.172 23.518 21.962 1.00 77.70 314 ALA D C 1
ATOM 9251 O O . ALA D 2 314 ? 19.795 23.448 20.771 1.00 74.51 314 ALA D O 1
ATOM 9253 N N . ILE D 2 315 ? 20.047 24.598 22.735 1.00 75.76 315 ILE D N 1
ATOM 9254 C CA . ILE D 2 315 ? 19.516 25.907 22.263 1.00 72.03 315 ILE D CA 1
ATOM 9255 C C . ILE D 2 315 ? 20.398 27.028 22.838 1.00 69.07 315 ILE D C 1
ATOM 9256 O O . ILE D 2 315 ? 20.839 26.915 24.006 1.00 69.27 315 ILE D O 1
ATOM 9261 N N . LEU D 2 316 ? 20.701 28.035 22.016 1.00 63.42 316 LEU D N 1
ATOM 9262 C CA . LEU D 2 316 ? 21.401 29.279 22.423 1.00 60.70 316 LEU D CA 1
ATOM 9263 C C . LEU D 2 316 ? 20.401 30.438 22.366 1.00 58.31 316 LEU D C 1
ATOM 9264 O O . LEU D 2 316 ? 19.829 30.706 21.269 1.00 55.69 316 LEU D O 1
ATOM 9269 N N . ILE D 2 317 ? 20.195 31.087 23.512 1.00 56.06 317 ILE D N 1
ATOM 9270 C CA . ILE D 2 317 ? 19.515 32.407 23.610 1.00 56.27 317 ILE D CA 1
ATOM 9271 C C . ILE D 2 317 ? 20.600 33.492 23.641 1.00 57.45 317 ILE D C 1
ATOM 9272 O O . ILE D 2 317 ? 21.401 33.496 24.593 1.00 57.26 317 ILE D O 1
ATOM 9277 N N . ASN D 2 318 ? 20.632 34.352 22.619 1.00 57.73 318 ASN D N 1
ATOM 9278 C CA . ASN D 2 318 ? 21.568 35.506 22.521 1.00 58.89 318 ASN D CA 1
ATOM 9279 C C . ASN D 2 318 ? 20.764 36.783 22.285 1.00 58.86 318 ASN D C 1
ATOM 9280 O O . ASN D 2 318 ? 20.348 37.020 21.133 1.00 57.57 318 ASN D O 1
ATOM 9285 N N . ILE D 2 319 ? 20.541 37.566 23.337 1.00 61.03 319 ILE D N 1
ATOM 9286 C CA . ILE D 2 319 ? 19.869 38.895 23.246 1.00 63.77 319 ILE D CA 1
ATOM 9287 C C . ILE D 2 319 ? 20.878 39.975 23.652 1.00 66.85 319 ILE D C 1
ATOM 9288 O O . ILE D 2 319 ? 21.529 39.809 24.728 1.00 67.34 319 ILE D O 1
ATOM 9293 N N . PHE D 2 320 ? 21.006 41.009 22.811 1.00 67.14 320 PHE D N 1
ATOM 9294 C CA . PHE D 2 320 ? 21.723 42.280 23.092 1.00 70.01 320 PHE D CA 1
ATOM 9295 C C . PHE D 2 320 ? 20.701 43.300 23.631 1.00 71.88 320 PHE D C 1
ATOM 9296 O O . PHE D 2 320 ? 20.446 43.261 24.860 1.00 72.73 320 PHE D O 1
ATOM 9304 N N . GLY D 2 321 ? 20.132 44.167 22.774 1.00 68.29 321 GLY D N 1
ATOM 9305 C CA . GLY D 2 321 ? 19.228 45.257 23.206 1.00 68.10 321 GLY D CA 1
ATOM 9306 C C . GLY D 2 321 ? 19.195 46.428 22.237 1.00 67.20 321 GLY D C 1
ATOM 9307 O O . GLY D 2 321 ? 19.123 47.580 22.741 1.00 67.12 321 GLY D O 1
ATOM 9308 N N . GLU D 2 335 ? 9.526 32.486 33.380 1.00 86.11 335 GLU D N 1
ATOM 9309 C CA . GLU D 2 335 ? 8.088 32.100 33.410 1.00 86.57 335 GLU D CA 1
ATOM 9310 C C . GLU D 2 335 ? 7.711 31.383 32.101 1.00 84.82 335 GLU D C 1
ATOM 9311 O O . GLU D 2 335 ? 6.547 30.950 31.989 1.00 82.28 335 GLU D O 1
ATOM 9317 N N . ALA D 2 336 ? 8.653 31.251 31.155 1.00 84.27 336 ALA D N 1
ATOM 9318 C CA . ALA D 2 336 ? 8.458 30.599 29.837 1.00 80.89 336 ALA D CA 1
ATOM 9319 C C . ALA D 2 336 ? 8.922 29.138 29.906 1.00 80.18 336 ALA D C 1
ATOM 9320 O O . ALA D 2 336 ? 8.134 28.254 29.526 1.00 78.44 336 ALA D O 1
ATOM 9322 N N . VAL D 2 337 ? 10.161 28.909 30.356 1.00 78.27 337 VAL D N 1
ATOM 9323 C CA . VAL D 2 337 ? 10.842 27.575 30.417 1.00 78.77 337 VAL D CA 1
ATOM 9324 C C . VAL D 2 337 ? 10.008 26.566 31.227 1.00 79.16 337 VAL D C 1
ATOM 9325 O O . VAL D 2 337 ? 10.053 25.360 30.893 1.00 76.06 337 VAL D O 1
ATOM 9329 N N . LYS D 2 338 ? 9.304 27.031 32.266 1.00 80.36 338 LYS D N 1
ATOM 9330 C CA . LYS D 2 338 ? 8.512 26.175 33.193 1.00 82.06 338 LYS D CA 1
ATOM 9331 C C . LYS D 2 338 ? 7.130 25.867 32.595 1.00 82.00 338 LYS D C 1
ATOM 9332 O O . LYS D 2 338 ? 6.251 25.430 33.366 1.00 84.11 338 LYS D O 1
ATOM 9338 N N . GLU D 2 339 ? 6.938 26.091 31.287 1.00 79.82 339 GLU D N 1
ATOM 9339 C CA . GLU D 2 339 ? 5.700 25.743 30.534 1.00 79.74 339 GLU D CA 1
ATOM 9340 C C . GLU D 2 339 ? 6.087 25.061 29.213 1.00 77.43 339 GLU D C 1
ATOM 9341 O O . GLU D 2 339 ? 7.128 24.368 29.212 1.00 76.08 339 GLU D O 1
ATOM 9347 N N . PRO D 2 345 ? 19.665 21.061 26.649 1.00 80.34 345 PRO D N 1
ATOM 9348 C CA . PRO D 2 345 ? 20.288 22.119 27.464 1.00 80.78 345 PRO D CA 1
ATOM 9349 C C . PRO D 2 345 ? 20.239 23.503 26.791 1.00 80.51 345 PRO D C 1
ATOM 9350 O O . PRO D 2 345 ? 20.463 23.598 25.591 1.00 78.17 345 PRO D O 1
ATOM 9354 N N . VAL D 2 346 ? 19.952 24.541 27.582 1.00 80.23 346 VAL D N 1
ATOM 9355 C CA . VAL D 2 346 ? 19.921 25.961 27.127 1.00 79.32 346 VAL D CA 1
ATOM 9356 C C . VAL D 2 346 ? 21.237 26.629 27.555 1.00 78.71 346 VAL D C 1
ATOM 9357 O O . VAL D 2 346 ? 21.756 26.285 28.640 1.00 80.62 346 VAL D O 1
ATOM 9361 N N . VAL D 2 347 ? 21.774 27.499 26.693 1.00 75.45 347 VAL D N 1
ATOM 9362 C CA . VAL D 2 347 ? 22.870 28.473 26.993 1.00 72.02 347 VAL D CA 1
ATOM 9363 C C . VAL D 2 347 ? 22.290 29.873 26.755 1.00 68.77 347 VAL D C 1
ATOM 9364 O O . VAL D 2 347 ? 21.722 30.084 25.656 1.00 65.45 347 VAL D O 1
ATOM 9368 N N . VAL D 2 348 ? 22.393 30.782 27.733 1.00 66.84 348 VAL D N 1
ATOM 9369 C CA . VAL D 2 348 ? 21.720 32.119 27.689 1.00 67.08 348 VAL D CA 1
ATOM 9370 C C . VAL D 2 348 ? 22.765 33.242 27.768 1.00 68.56 348 VAL D C 1
ATOM 9371 O O . VAL D 2 348 ? 23.249 33.524 28.883 1.00 68.90 348 VAL D O 1
ATOM 9375 N N . ARG D 2 349 ? 23.043 33.912 26.641 1.00 66.99 349 ARG D N 1
ATOM 9376 C CA . ARG D 2 349 ? 23.863 35.156 26.578 1.00 68.63 349 ARG D CA 1
ATOM 9377 C C . ARG D 2 349 ? 22.930 36.374 26.667 1.00 69.91 349 ARG D C 1
ATOM 9378 O O . ARG D 2 349 ? 22.051 36.505 25.812 1.00 70.60 349 ARG D O 1
ATOM 9386 N N . LEU D 2 350 ? 23.145 37.260 27.643 1.00 72.73 350 LEU D N 1
ATOM 9387 C CA . LEU D 2 350 ? 22.334 38.495 27.835 1.00 74.15 350 LEU D CA 1
ATOM 9388 C C . LEU D 2 350 ? 23.259 39.716 27.908 1.00 75.89 350 LEU D C 1
ATOM 9389 O O . LEU D 2 350 ? 23.035 40.641 27.102 1.00 75.14 350 LEU D O 1
ATOM 9394 N N . GLY D 2 374 ? 30.836 36.685 26.780 1.00 74.18 374 GLY D N 1
ATOM 9395 C CA . GLY D 2 374 ? 30.202 37.316 25.606 1.00 71.27 374 GLY D CA 1
ATOM 9396 C C . GLY D 2 374 ? 29.893 36.310 24.507 1.00 69.80 374 GLY D C 1
ATOM 9397 O O . GLY D 2 374 ? 29.730 35.114 24.820 1.00 68.68 374 GLY D O 1
ATOM 9398 N N . LEU D 2 375 ? 29.807 36.786 23.258 1.00 67.68 375 LEU D N 1
ATOM 9399 C CA . LEU D 2 375 ? 29.347 36.014 22.066 1.00 65.92 375 LEU D CA 1
ATOM 9400 C C . LEU D 2 375 ? 30.157 34.722 21.881 1.00 65.93 375 LEU D C 1
ATOM 9401 O O . LEU D 2 375 ? 29.526 33.652 21.697 1.00 64.19 375 LEU D O 1
ATOM 9406 N N . ALA D 2 376 ? 31.492 34.815 21.861 1.00 66.51 376 ALA D N 1
ATOM 9407 C CA . ALA D 2 376 ? 32.417 33.661 21.732 1.00 67.79 376 ALA D CA 1
ATOM 9408 C C . ALA D 2 376 ? 32.148 32.664 22.875 1.00 68.32 376 ALA D C 1
ATOM 9409 O O . ALA D 2 376 ? 32.093 31.449 22.587 1.00 65.98 376 ALA D O 1
ATOM 9411 N N . ASP D 2 377 ? 31.966 33.186 24.101 1.00 70.39 377 ASP D N 1
ATOM 9412 C CA . ASP D 2 377 ? 31.651 32.454 25.366 1.00 72.81 377 ASP D CA 1
ATOM 9413 C C . ASP D 2 377 ? 30.362 31.647 25.143 1.00 72.97 377 ASP D C 1
ATOM 9414 O O . ASP D 2 377 ? 30.381 30.415 25.363 1.00 73.51 377 ASP D O 1
ATOM 9419 N N . ALA D 2 378 ? 29.300 32.305 24.659 1.00 70.32 378 ALA D N 1
ATOM 9420 C CA . ALA D 2 378 ? 27.973 31.691 24.398 1.00 68.87 378 ALA D CA 1
ATOM 9421 C C . ALA D 2 378 ? 28.088 30.607 23.318 1.00 67.80 378 ALA D C 1
ATOM 9422 O O . ALA D 2 378 ? 27.477 29.539 23.508 1.00 68.07 378 ALA D O 1
ATOM 9424 N N . ALA D 2 379 ? 28.853 30.850 22.248 1.00 67.03 379 ALA D N 1
ATOM 9425 C CA . ALA D 2 379 ? 29.084 29.876 21.147 1.00 67.66 379 ALA D CA 1
ATOM 9426 C C . ALA D 2 379 ? 29.986 28.730 21.631 1.00 68.99 379 ALA D C 1
ATOM 9427 O O . ALA D 2 379 ? 29.888 27.618 21.058 1.00 69.17 379 ALA D O 1
ATOM 9429 N N . ASP D 2 380 ? 30.818 28.995 22.644 1.00 70.89 380 ASP D N 1
ATOM 9430 C CA . ASP D 2 380 ? 31.675 27.992 23.330 1.00 71.92 380 ASP D CA 1
ATOM 9431 C C . ASP D 2 380 ? 30.789 26.933 24.009 1.00 72.31 380 ASP D C 1
ATOM 9432 O O . ASP D 2 380 ? 30.840 25.757 23.589 1.00 73.17 380 ASP D O 1
ATOM 9437 N N . LYS D 2 381 ? 29.997 27.344 25.005 1.00 71.71 381 LYS D N 1
ATOM 9438 C CA . LYS D 2 381 ? 29.160 26.453 25.857 1.00 72.31 381 LYS D CA 1
ATOM 9439 C C . LYS D 2 381 ? 28.260 25.571 24.979 1.00 72.98 381 LYS D C 1
ATOM 9440 O O . LYS D 2 381 ? 28.275 24.316 25.135 1.00 72.78 381 LYS D O 1
ATOM 9446 N N . VAL D 2 382 ? 27.488 26.204 24.092 1.00 70.28 382 VAL D N 1
ATOM 9447 C CA . VAL D 2 382 ? 26.311 25.562 23.449 1.00 68.99 382 VAL D CA 1
ATOM 9448 C C . VAL D 2 382 ? 26.785 24.392 22.575 1.00 70.23 382 VAL D C 1
ATOM 9449 O O . VAL D 2 382 ? 26.018 23.419 22.467 1.00 70.10 382 VAL D O 1
ATOM 9453 N N . VAL D 2 383 ? 27.983 24.456 21.978 1.00 72.12 383 VAL D N 1
ATOM 9454 C CA . VAL D 2 383 ? 28.556 23.313 21.199 1.00 74.64 383 VAL D CA 1
ATOM 9455 C C . VAL D 2 383 ? 29.465 22.506 22.133 1.00 76.70 383 VAL D C 1
ATOM 9456 O O . VAL D 2 383 ? 28.999 22.008 23.160 1.00 80.24 383 VAL D O 1
#

Sequence (1250 aa):
SVLVDKNTKVLVQGFTGKKNGTFHSEQAIAYGTNIVGGVTPGKGGTTHLDRPVFNTMAEAVAATGADASVIYVVPAPFVKDSSAIEVIDSGVKLVVIITEGVPTLDMLVVKEYLKDKDVRVIGPNCPGIITPGECKIGIMPGHIHMKGKVGIISRSGTLTYEAVAQTTKLGFGQSTCIGIGGDPIPGMNQIEALKLLENDPQTEAIILIGEIGGTAEEEAAEYIKHNVTKPVIGYIAGVTAPPGKRMGHAGAIISGGKGTAEEKFAAFEAAGIAYTRSPAEIGKKLKEVTGWENLYFQMNLHEYQAKDLLESYGLKVQKGIVAHNPNEAAQAFDQLGGKFAVVKAQVHAGGRGKAGGVKVVKSSQETREVAESLIGKKNLVTFQTDAEGQPVNSVGVFEDVYPVTRELYLGAVVDDRSSRKVTFMMASTEGGVDIEEVAHNSPEKILKVEEVDPLVGLQPFQAREVAFKLGLEGKQINNDFVKKTMLGAYKAFIECDFALFEINPLAVRENGEIVCVDGKINLDSNALYRHPKLLALRDKSQENAKELKASEHELNYVALEGNIGCMVNGAGLAMATMDIIQLYGGKPANFLDVAILINIFGGIVRCPVVVRLLLIPADGLADAADKVVKSSVLVDKNTKVLVQGFTGKNGTFHSEQAIAYGTNIVGGVTPGKGGTTHLDRPVFNTMAEAVAATGADASVIYVPAPFVKDSSAIEVIDSGVKLVVIITEEGVPTLDMLVVKEYLKDKDVRRVIGPNCPGIITPGECKIGIMPGHIHMKGKVGIISRSGTLTYEAVAQTTKLGFGQSTCIGIGGDPIPGMNQIEALKLLENDPQTEAIILIGEIGGTAEEEAAEYIKHNVTKPVIGYIAGVTAPPGKRMGHAGAIISGGKKGTAEEKFAAFEAAGIAYTRSPAEIGKKLKEVTGWENLYMNLHEYQAKDLLLESYGLKVQKGIVAHNPNEAAQAFDQLGGKFAVVKAQVHAGGRGKAGGVKVVKSSQETREVAESLIGKNLVTFQTDAEGQPVNSVGVFEDVYPVTRELYLGAVVDRSSRKVTFMMASTEGGVDIEEEVAHNSPEKILKVEEVDPLVGLQPFQAREVAFKLGLEGKKQINDFVKKTMLGAYKAFIECDFALFEINPLAVRENGEIVCVDGKINLDSNNALYRHPKLLALRDKSQENAKELKASEHELNYVALEGNIGCMVNNGAGLAMATMDIIQLYGGKPANFLDVERVIEAFKLILDDENVKAILINIFGEAVKEPVVVRLGLADAADKVV

B-factor: mean 35.66, std 15.3, range [14.94, 92.78]

Foldseek 3Di:
DPDFFQPAAEEEECCVDDQNVVVVVQQVVQNAHHQYYEDAPCAPHAHPNHGYHNALLVVCVVRVGQEYEYPDEQVCVLVVLVRNQVRNHAEYEAAYPDHDPVSLVVSLVVCPPGNHFYADYNWQAKDQQPTGTHGDARNVLFDHAAEEEEEQDHVLVSLLRNLCVQLVHGYGMYGHSYQAQRGRAALQNSQLRLQPDPSHQEYEYEEEFADCRLLVNLVCCLPPHPHAYEYEYPDQPPDAPDDPPRNRHHHDPVGRHGVVSVVSCVVSVHHYDDDSNCSSVSVCVVVVDHSPNPD/DWFWFQRVQVLLVVLVAAAQDWDKDQALQSQLVRVVVVVDQKWKKAQGARFPQRVVQLRIDIDRHSVRRSVSRVVQAQQAGDGPRAPPRHFHRSIIITTDDLPPFPFFKKWKWACDPVVSFIKIWIFSPFQDDVVVCCVPPVVRIDMDGADVVVGDDLVSQLVVCVVSVQDDVLSVSSSSSVSSVRVSCVVQQWRMKMQGGQTQGPVRDGYRYDIITHHDPVCVVVVVVVVVSDDCRNDDPVCVVQCVVPKGKDFDDWDEAEEEADQVVQVVLQVLLVVQVGHYGIRIHPLYEYDYCDDPRDDVYEYDVVNDADDSNRRSNVSNVD/DPDFFQPAEEEEECCVDPQNQVVVVQQVVQNAHDQYYEDAPQAPDDHPNHGYHPALQVVCVVRVGQEYEYPDEQVCVLVVLVRNQVRNRAEYEAAYDDHDPVSLVVSLVVCPVGNHFYADYNWQAKDQQPTGDHGDANNVLADHAAEEEEEQDYVLVSLVRNLCVVQVHGYRMYGHSYQAQRGSAALQNSQLRLLPDPRHQEYEYEEEFADCRLLVNLVCCLPPHPHAYEYEYPDQPPDAPDDPPGNRHHHDPNHRHPVVSVVSCVVSVHHYDHDSNCRSVSVCVVVVDHDPD/DKFWQQRQQVLLVVLVAAAQHWDKAQALLSQLVRVVVVVDQKKKKAQGARFPQRVVQLRIDIDRHSVSRSVSRVVQAQAAGDGPGDPPRHFHRRIIIITDDQDDFPAWKKWKWACDPVVSFIKMWIFSPFPDDVVCCCVVPVVRIDMDTADPPVGDDLVSLLVVCVVSVHDDVLSVSSSSSVRSVRVSCVVQQWRMKMQGTQTLGPVRRGYRHGMMTHHDPVCVVVVVVVVVSDDCSNPDPLQVVLVVLVKGKDFDPFAEEEEEADQVVLVVLQVLLVVLVGHYGMRIHDVNVLSSCCSRCVVVSHHEYEYDYDVVRVVCVYQYHVPSNVSSNVRD

Radius of gyration: 37.0 Å; Cα contacts (8 Å, |Δi|>4): 3079; chains: 4; bounding box: 78×107×94 Å